Protein AF-0000000084991089 (afdb_homodimer)

Foldseek 3Di:
DDDDDDAALVSQLVVVVVVPDDDVVSVVCSQQRHKDKDKDFWDALVLQVVLQVLLVVLVWHKDWDPCSPVRPDGTIMMITIHTSVSLVSSLVVQCVDDDCSVVVSVLSVLLVVLLNADDWDWAFQPPAIDIFDPFAAEEAEQEFEPVQCPPVRNVVSLVVSQVVLVVLVVLPHQEYEYEHADPAPPGDDDDLVNRLVRGVSNLLSNVVPRRHAYEYEDQDQVSVLVSLVSPHGAYEHQALNPPVCNLLSCQVSLHAYEGEDADPAQDDPPLVVVLLVVNLVSLVVSVVSRHDSQSYEYEPNQQHSDDLVSSVVCLVQVLSSSSSNHAYEYEPELHVSQCVVPVDHSVPSLVVVLVSLLSSVLSHHRYYYYHPSNSNVVSRVVSCCVRVNPPPPD/DDDDDDAALVSQLVVVVVVPDDDVVSVVCSQQRHKDKDKDFWDALVLQVVLQVLLVVLVWHKDWDPCSPVRPDGTIMMITIHTSVSLVSSLVVQCPDDDCSVVVSVLSVLLVVLLNADDWDWAFQPPAIDIFDPFAAEEAEQEFEPVQCPPVRNVVSLVVSLVVLVVLVVLPHQEYEYEHADPAPPGDDDDLVNRLVRGVSNLLSNVVPRRHAYEYEDQDQVSVLVSLVSPHGAYEHQALNPPVCNLLSCQVSLHAYEGEDADPAQDDPPLVVVLLVVVLVSLVVSVVSRHDSQSYEYEPNQQHSDDLVSSVVCLVQVLSSSSSNHAYEYEPELHVSQCVVPVDHSVPSLVVVLVSLLSSVLSHHRYYYYHPSNSNVVSRVVSCCVRVNPPPPD

Solvent-accessible surface area (backbone atoms only — not comparable to full-atom values): 40240 Å² total; per-residue (Å²): 109,32,48,56,87,42,86,30,58,70,49,24,38,51,57,40,46,72,37,40,35,46,70,71,55,32,67,68,44,17,38,63,52,22,71,50,34,36,40,39,66,73,30,44,30,68,53,46,49,52,50,35,52,49,30,43,73,53,73,28,42,59,46,50,23,62,41,33,90,73,57,73,37,79,60,33,34,34,42,36,34,35,26,46,50,35,47,54,54,36,34,63,53,30,54,75,42,72,88,65,31,35,60,52,24,52,50,51,52,48,28,57,51,16,57,64,51,69,75,61,45,76,39,64,26,74,88,35,77,46,71,44,67,80,51,69,40,36,30,28,58,44,76,43,59,62,94,36,46,71,84,84,27,33,67,55,35,36,52,49,50,38,52,48,53,52,48,35,47,75,41,58,37,53,27,41,33,39,24,35,61,74,82,52,91,87,53,73,88,70,53,63,68,57,31,40,66,45,37,51,63,39,48,67,63,32,59,88,71,50,89,50,40,39,29,39,46,48,63,46,36,69,49,51,43,54,43,44,73,73,62,50,15,31,41,38,18,57,44,39,59,66,36,87,55,26,44,52,47,36,29,75,68,55,36,26,36,35,35,20,44,43,57,94,71,67,75,69,93,43,62,68,62,51,51,48,51,51,52,51,52,41,49,53,50,37,41,75,48,57,32,60,70,84,36,44,32,38,21,78,30,65,78,38,61,51,53,52,69,50,38,33,47,48,49,57,52,38,48,36,56,32,22,73,55,49,52,30,40,46,50,58,50,52,35,64,48,49,28,68,73,66,71,42,58,66,92,65,26,62,43,32,25,44,16,50,51,33,49,31,44,74,31,58,38,36,28,40,37,33,71,58,42,53,60,45,43,41,20,48,53,41,32,43,36,34,73,70,46,74,72,69,73,124,109,33,48,56,87,42,86,30,58,70,50,23,36,50,57,41,46,72,37,40,36,47,70,71,55,32,67,68,44,18,38,62,53,22,69,48,37,35,41,38,66,73,29,43,31,68,54,46,50,51,51,35,52,49,30,43,73,54,72,28,42,59,47,50,21,63,41,34,91,73,57,74,37,78,60,33,32,35,42,36,33,36,26,46,50,36,48,54,53,37,35,63,54,29,55,75,43,72,88,63,30,32,60,52,23,53,50,51,52,48,28,56,51,15,58,65,52,69,76,60,46,76,39,64,24,74,89,33,77,43,70,44,68,80,51,69,40,36,30,28,60,44,76,42,56,61,92,38,44,70,85,83,26,34,67,55,33,37,53,50,49,40,52,47,53,52,48,35,45,73,42,57,37,53,26,42,33,39,22,35,61,74,81,52,90,86,54,73,87,69,54,63,69,55,31,41,66,44,38,49,62,38,49,66,62,32,58,87,70,49,90,50,40,38,28,38,47,46,62,46,37,69,48,51,44,55,43,44,75,73,62,49,14,30,40,38,18,57,45,39,60,65,36,85,56,28,45,53,48,36,28,75,67,56,36,26,36,33,35,20,45,43,58,93,69,66,76,69,93,43,61,67,62,50,52,48,51,51,50,50,51,42,49,53,50,37,41,75,48,58,31,59,69,84,36,45,32,38,20,78,29,64,78,39,61,51,53,52,70,50,37,35,47,48,47,57,53,38,50,36,56,32,24,72,54,49,52,32,40,44,51,60,49,53,34,64,46,50,28,67,73,66,71,42,62,66,92,65,26,62,43,33,26,45,16,50,51,33,49,31,44,74,32,60,38,36,28,39,37,32,72,60,40,53,58,46,43,41,19,50,54,42,31,43,36,35,74,68,46,74,70,68,72,126

Sequence (788 aa):
MRVISIPDLATALEEIRKIGADEPGQKIMAPKAVFRAVKVRDLTPVQANILKQEMLARGGEAVVARGTVTYTVERTDVLLLGTLKQFRQLIAKLKQQPFGLPRLAEKLAQVLESAEGFHPFRLNCRGRELRLGERTLIMGILNVTPDSFSDGGKYNTVEAARARALEMVEEGADIIDLGGESTRPGHTPVEAEEELRRVIPVLEAILPEVPVPISIDTSKAVVAEEALRRGAHLINDQRALADPNMAAVVARYEAPVVLMHNPSTPQYRDLMGDIIDHLAERVEYAVASGIPREHIILDPGIGFGKTPEQNLEVVRRLDELKSLGLPILVGPSRKSFIGYVLNLPVEERLEGTAAAVAVSIVKGADIVRVHDVKQMVRVVRMTDALVRGRSLERMRVISIPDLATALEEIRKIGADEPGQKIMAPKAVFRAVKVRDLTPVQANILKQEMLARGGEAVVARGTVTYTVERTDVLLLGTLKQFRQLIAKLKQQPFGLPRLAEKLAQVLESAEGFHPFRLNCRGRELRLGERTLIMGILNVTPDSFSDGGKYNTVEAARARALEMVEEGADIIDLGGESTRPGHTPVEAEEELRRVIPVLEAILPEVPVPISIDTSKAVVAEEALRRGAHLINDQRALADPNMAAVVARYEAPVVLMHNPSTPQYRDLMGDIIDHLAERVEYAVASGIPREHIILDPGIGFGKTPEQNLEVVRRLDELKSLGLPILVGPSRKSFIGYVLNLPVEERLEGTAAAVAVSIVKGADIVRVHDVKQMVRVVRMTDALVRGRSLER

Radius of gyration: 28.24 Å; Cα contacts (8 Å, |Δi|>4): 1621; chains: 2; bounding box: 75×78×57 Å

Organism: Ammonifex degensii (strain DSM 10501 / KC4) (NCBI:txid429009)

Structure (mmCIF, N/CA/C/O backbone):
data_AF-0000000084991089-model_v1
#
loop_
_entity.id
_entity.type
_entity.pdbx_description
1 polymer 'Dihydropteroate synthase'
#
loop_
_atom_site.group_PDB
_atom_site.id
_atom_site.type_symbol
_atom_site.label_atom_id
_atom_site.label_alt_id
_atom_site.label_comp_id
_atom_site.label_asym_id
_atom_site.label_entity_id
_atom_site.label_seq_id
_atom_site.pdbx_PDB_ins_code
_atom_site.Cartn_x
_atom_site.Cartn_y
_atom_site.Cartn_z
_atom_site.occupancy
_atom_site.B_iso_or_equiv
_atom_site.auth_seq_id
_atom_site.auth_comp_id
_atom_site.auth_asym_id
_atom_site.auth_atom_id
_atom_site.pdbx_PDB_model_num
ATOM 1 N N . MET A 1 1 ? -14.805 12.258 13.016 1 97 1 MET A N 1
ATOM 2 C CA . MET A 1 1 ? -15.391 11.383 12 1 97 1 MET A CA 1
ATOM 3 C C . MET A 1 1 ? -14.375 11.047 10.914 1 97 1 MET A C 1
ATOM 5 O O . MET A 1 1 ? -13.625 11.922 10.469 1 97 1 MET A O 1
ATOM 9 N N . ARG A 1 2 ? -14.258 9.742 10.531 1 97.94 2 ARG A N 1
ATOM 10 C CA . ARG A 1 2 ? -13.281 9.367 9.508 1 97.94 2 ARG A CA 1
ATOM 11 C C . ARG A 1 2 ? -13.68 8.07 8.82 1 97.94 2 ARG A C 1
ATOM 13 O O . ARG A 1 2 ? -14.391 7.242 9.406 1 97.94 2 ARG A O 1
ATOM 20 N N . VAL A 1 3 ? -13.242 7.93 7.617 1 98.44 3 VAL A N 1
ATOM 21 C CA . VAL A 1 3 ? -13.336 6.66 6.906 1 98.44 3 VAL A CA 1
ATOM 22 C C . VAL A 1 3 ? -12.195 5.738 7.344 1 98.44 3 VAL A C 1
ATOM 24 O O . VAL A 1 3 ? -11.055 6.18 7.48 1 98.44 3 VAL A O 1
ATOM 27 N N . ILE A 1 4 ? -12.516 4.488 7.613 1 97.88 4 ILE A N 1
ATOM 28 C CA . ILE A 1 4 ? -11.484 3.512 7.965 1 97.88 4 ILE A CA 1
ATOM 29 C C . ILE A 1 4 ? -11.539 2.336 6.992 1 97.88 4 ILE A C 1
ATOM 31 O O . ILE A 1 4 ? -12.5 2.189 6.234 1 97.88 4 ILE A O 1
ATOM 35 N N . SER A 1 5 ? -10.469 1.583 7.02 1 95.94 5 SER A N 1
ATOM 36 C CA . SER A 1 5 ? -10.383 0.405 6.164 1 95.94 5 SER A CA 1
ATOM 37 C C . SER A 1 5 ? -10.633 -0.875 6.957 1 95.94 5 SER A C 1
ATOM 39 O O . SER A 1 5 ? -10.062 -1.066 8.031 1 95.94 5 SER A O 1
ATOM 41 N N . ILE A 1 6 ? -11.492 -1.731 6.426 1 97.06 6 ILE A N 1
ATOM 42 C CA . ILE A 1 6 ? -11.75 -3.049 6.992 1 97.06 6 ILE A CA 1
ATOM 43 C C . ILE A 1 6 ? -11.523 -4.121 5.93 1 97.06 6 ILE A C 1
ATOM 45 O O . ILE A 1 6 ? -12.477 -4.57 5.285 1 97.06 6 ILE A O 1
ATOM 49 N N . PRO A 1 7 ? -10.32 -4.566 5.805 1 94.88 7 PRO A N 1
ATOM 50 C CA . PRO A 1 7 ? -9.984 -5.453 4.688 1 94.88 7 PRO A CA 1
ATOM 51 C C . PRO A 1 7 ? -10.352 -6.91 4.957 1 94.88 7 PRO A C 1
ATOM 53 O O . PRO A 1 7 ? -10.406 -7.719 4.031 1 94.88 7 PRO A O 1
ATOM 56 N N . ASP A 1 8 ? -10.547 -7.262 6.242 1 95.62 8 ASP A N 1
ATOM 57 C CA . ASP A 1 8 ? -10.773 -8.672 6.559 1 95.62 8 ASP A CA 1
ATOM 58 C C . ASP A 1 8 ? -11.594 -8.82 7.836 1 95.62 8 ASP A C 1
ATOM 60 O O . ASP A 1 8 ? -11.945 -7.828 8.477 1 95.62 8 ASP A O 1
ATOM 64 N N . LEU A 1 9 ? -11.906 -10.016 8.164 1 96.62 9 LEU A N 1
ATOM 65 C CA . LEU A 1 9 ? -12.766 -10.312 9.297 1 96.62 9 LEU A CA 1
ATOM 66 C C . LEU A 1 9 ? -12.086 -9.945 10.609 1 96.62 9 LEU A C 1
ATOM 68 O O . LEU A 1 9 ? -12.734 -9.438 11.531 1 96.62 9 LEU A O 1
ATOM 72 N N . ALA A 1 10 ? -10.812 -10.18 10.711 1 94.44 10 ALA A N 1
ATOM 73 C CA . ALA A 1 10 ? -10.078 -9.852 11.93 1 94.44 10 ALA A CA 1
ATOM 74 C C . ALA A 1 10 ? -10.141 -8.359 12.219 1 94.44 10 ALA A C 1
ATOM 76 O O . ALA A 1 10 ? -10.406 -7.949 13.359 1 94.44 10 ALA A O 1
ATOM 77 N N . THR A 1 11 ? -9.938 -7.562 11.242 1 95.62 11 THR A N 1
ATOM 78 C CA . THR A 1 11 ? -10.031 -6.113 11.406 1 95.62 11 THR A CA 1
ATOM 79 C C . THR A 1 11 ? -11.453 -5.699 11.75 1 95.62 11 THR A C 1
ATOM 81 O O . THR A 1 11 ? -11.664 -4.812 12.578 1 95.62 11 THR A O 1
ATOM 84 N N . ALA A 1 12 ? -12.422 -6.348 11.062 1 97.69 12 ALA A N 1
ATOM 85 C CA . ALA A 1 12 ? -13.82 -6.062 11.359 1 97.69 12 ALA A CA 1
ATOM 86 C C . ALA A 1 12 ? -14.133 -6.289 12.836 1 97.69 12 ALA A C 1
ATOM 88 O O . ALA A 1 12 ? -14.711 -5.422 13.492 1 97.69 12 ALA A O 1
ATOM 89 N N . LEU A 1 13 ? -13.695 -7.367 13.328 1 97.19 13 LEU A N 1
ATOM 90 C CA . LEU A 1 13 ? -13.938 -7.711 14.727 1 97.19 13 LEU A CA 1
ATOM 91 C C . LEU A 1 13 ? -13.281 -6.703 15.656 1 97.19 13 LEU A C 1
ATOM 93 O O . LEU A 1 13 ? -13.891 -6.262 16.641 1 97.19 13 LEU A O 1
ATOM 97 N N . GLU A 1 14 ? -12.109 -6.336 15.328 1 95.31 14 GLU A N 1
ATOM 98 C CA . GLU A 1 14 ? -11.375 -5.383 16.156 1 95.31 14 GLU A CA 1
ATOM 99 C C . GLU A 1 14 ? -12.078 -4.027 16.188 1 95.31 14 GLU A C 1
ATOM 101 O O . GLU A 1 14 ? -12.258 -3.447 17.266 1 95.31 14 GLU A O 1
ATOM 106 N N . GLU A 1 15 ? -12.453 -3.531 15.039 1 96.38 15 GLU A N 1
ATOM 107 C CA . GLU A 1 15 ? -13.086 -2.219 14.961 1 96.38 15 GLU A CA 1
ATOM 108 C C . GLU A 1 15 ? -14.453 -2.221 15.641 1 96.38 15 GLU A C 1
ATOM 110 O O . GLU A 1 15 ? -14.836 -1.24 16.281 1 96.38 15 GLU A O 1
ATOM 115 N N . ILE A 1 16 ? -15.18 -3.291 15.492 1 97.56 16 ILE A N 1
ATOM 116 C CA . ILE A 1 16 ? -16.484 -3.426 16.125 1 97.56 16 ILE A CA 1
ATOM 117 C C . ILE A 1 16 ? -16.328 -3.494 17.641 1 97.56 16 ILE A C 1
ATOM 119 O O . ILE A 1 16 ? -17.094 -2.871 18.375 1 97.56 16 ILE A O 1
ATOM 123 N N . ARG A 1 17 ? -15.312 -4.211 18.047 1 96.44 17 ARG A N 1
ATOM 124 C CA . ARG A 1 17 ? -15.008 -4.293 19.484 1 96.44 17 ARG A CA 1
ATOM 125 C C . ARG A 1 17 ? -14.68 -2.918 20.047 1 96.44 17 ARG A C 1
ATOM 127 O O . ARG A 1 17 ? -15.125 -2.568 21.141 1 96.44 17 ARG A O 1
ATOM 134 N N . LYS A 1 18 ? -13.938 -2.129 19.312 1 95.38 18 LYS A N 1
ATOM 135 C CA . LYS A 1 18 ? -13.531 -0.799 19.766 1 95.38 18 LYS A CA 1
ATOM 136 C C . LYS A 1 18 ? -14.742 0.107 19.969 1 95.38 18 LYS A C 1
ATOM 138 O O . LYS A 1 18 ? -14.688 1.056 20.75 1 95.38 18 LYS A O 1
ATOM 143 N N . ILE A 1 19 ? -15.82 -0.192 19.25 1 95.75 19 ILE A N 1
ATOM 144 C CA . ILE A 1 19 ? -17.047 0.59 19.391 1 95.75 19 ILE A CA 1
ATOM 145 C C . ILE A 1 19 ? -17.75 0.232 20.703 1 95.75 19 ILE A C 1
ATOM 147 O O . ILE A 1 19 ? -18.531 1.022 21.234 1 95.75 19 ILE A O 1
ATOM 151 N N . GLY A 1 20 ? -17.516 -0.984 21.203 1 94.75 20 GLY A N 1
ATOM 152 C CA . GLY A 1 20 ? -18.125 -1.417 22.453 1 94.75 20 GLY A CA 1
ATOM 153 C C . GLY A 1 20 ? -19.312 -2.34 22.25 1 94.75 20 GLY A C 1
ATOM 154 O O . GLY A 1 20 ? -20.141 -2.488 23.156 1 94.75 20 GLY A O 1
ATOM 155 N N . ALA A 1 21 ? -19.422 -2.91 21.109 1 93.62 21 ALA A N 1
ATOM 156 C CA . ALA A 1 21 ? -20.469 -3.898 20.875 1 93.62 21 ALA A CA 1
ATOM 157 C C . ALA A 1 21 ? -20.234 -5.156 21.719 1 93.62 21 ALA A C 1
ATOM 159 O O . ALA A 1 21 ? -19.094 -5.496 22.016 1 93.62 21 ALA A O 1
ATOM 160 N N . ASP A 1 22 ? -21.25 -5.828 22.109 1 92.38 22 ASP A N 1
ATOM 161 C CA . ASP A 1 22 ? -21.078 -7.055 22.891 1 92.38 22 ASP A CA 1
ATOM 162 C C . ASP A 1 22 ? -20.594 -8.203 22.016 1 92.38 22 ASP A C 1
ATOM 164 O O . ASP A 1 22 ? -20.641 -8.109 20.781 1 92.38 22 ASP A O 1
ATOM 168 N N . GLU A 1 23 ? -20.188 -9.219 22.594 1 92 23 GLU A N 1
ATOM 169 C CA . GLU A 1 23 ? -19.5 -10.297 21.906 1 92 23 GLU A CA 1
ATOM 170 C C . GLU A 1 23 ? -20.406 -10.953 20.859 1 92 23 GLU A C 1
ATOM 172 O O . GLU A 1 23 ? -20 -11.148 19.703 1 92 23 GLU A O 1
ATOM 177 N N . PRO A 1 24 ? -21.609 -11.312 21.203 1 92.75 24 PRO A N 1
ATOM 178 C CA . PRO A 1 24 ? -22.484 -11.875 20.172 1 92.75 24 PRO A CA 1
ATOM 179 C C . PRO A 1 24 ? -22.703 -10.922 19 1 92.75 24 PRO A C 1
ATOM 181 O O . PRO A 1 24 ? -22.703 -11.344 17.844 1 92.75 24 PRO A O 1
ATOM 184 N N . GLY A 1 25 ? -22.891 -9.695 19.312 1 92.75 25 GLY A N 1
ATOM 185 C CA . GLY A 1 25 ? -23.047 -8.68 18.281 1 92.75 25 GLY A CA 1
ATOM 186 C C . GLY A 1 25 ? -21.844 -8.555 17.375 1 92.75 25 GLY A C 1
ATOM 187 O O . GLY A 1 25 ? -21.984 -8.344 16.172 1 92.75 25 GLY A O 1
ATOM 188 N N . GLN A 1 26 ? -20.688 -8.703 17.969 1 95 26 GLN A N 1
ATOM 189 C CA . GLN A 1 26 ? -19.453 -8.641 17.188 1 95 26 GLN A CA 1
ATOM 190 C C . GLN A 1 26 ? -19.406 -9.734 16.125 1 95 26 GLN A C 1
ATOM 192 O O . GLN A 1 26 ? -19.125 -9.469 14.961 1 95 26 GLN A O 1
ATOM 197 N N . LYS A 1 27 ? -19.719 -10.906 16.484 1 94.56 27 LYS A N 1
ATOM 198 C CA . LYS A 1 27 ? -19.672 -12.055 15.578 1 94.56 27 LYS A CA 1
ATOM 199 C C . LYS A 1 27 ? -20.703 -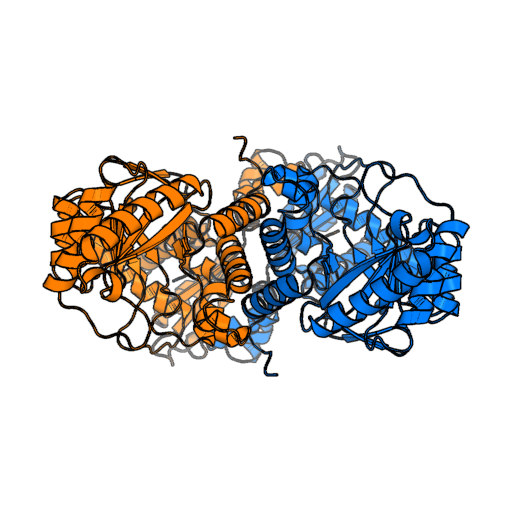11.922 14.461 1 94.56 27 LYS A C 1
ATOM 201 O O . LYS A 1 27 ? -20.438 -12.289 13.32 1 94.56 27 LYS A O 1
ATOM 206 N N . ILE A 1 28 ? -21.844 -11.367 14.781 1 94.62 28 ILE A N 1
ATOM 207 C CA . ILE A 1 28 ? -22.938 -11.219 13.828 1 94.62 28 ILE A CA 1
ATOM 208 C C . ILE A 1 28 ? -22.594 -10.109 12.836 1 94.62 28 ILE A C 1
ATOM 210 O O . ILE A 1 28 ? -22.875 -10.227 11.641 1 94.62 28 ILE A O 1
ATOM 214 N N . MET A 1 29 ? -21.906 -9.109 13.281 1 96.25 29 MET A N 1
ATOM 215 C CA . MET A 1 29 ? -21.719 -7.895 12.492 1 96.25 29 MET A CA 1
ATOM 216 C C . MET A 1 29 ? -20.453 -8 11.633 1 96.25 29 MET A C 1
ATOM 218 O O . MET A 1 29 ? -20.375 -7.379 10.57 1 96.25 29 MET A O 1
ATOM 222 N N . ALA A 1 30 ? -19.516 -8.805 12.039 1 97.44 30 ALA A N 1
ATOM 223 C CA . ALA A 1 30 ? -18.188 -8.805 11.406 1 97.44 30 ALA A CA 1
ATOM 224 C C . ALA A 1 30 ? -18.297 -9.148 9.922 1 97.44 30 ALA A C 1
ATOM 226 O O . ALA A 1 30 ? -17.766 -8.422 9.07 1 97.44 30 ALA A O 1
ATOM 227 N N . PRO A 1 31 ? -19.047 -10.18 9.539 1 97.69 31 PRO A N 1
ATOM 228 C CA . PRO A 1 31 ? -19.141 -10.5 8.109 1 97.69 31 PRO A CA 1
ATOM 229 C C . PRO A 1 31 ? -19.859 -9.414 7.312 1 97.69 31 PRO A C 1
ATOM 231 O O . PRO A 1 31 ? -19.719 -9.344 6.09 1 97.69 31 PRO A O 1
ATOM 234 N N . LYS A 1 32 ? -20.656 -8.578 7.98 1 98.12 32 LYS A N 1
ATOM 235 C CA . LYS A 1 32 ? -21.375 -7.488 7.324 1 98.12 32 LYS A CA 1
ATOM 236 C C . LYS A 1 32 ? -20.453 -6.297 7.07 1 98.12 32 LYS A C 1
ATOM 238 O O . LYS A 1 32 ? -20.781 -5.402 6.289 1 98.12 32 LYS A O 1
ATOM 243 N N . ALA A 1 33 ? -19.297 -6.355 7.715 1 98.19 33 ALA A N 1
ATOM 244 C CA . ALA A 1 33 ? -18.375 -5.227 7.633 1 98.19 33 ALA A CA 1
ATOM 245 C C . ALA A 1 33 ? -17.312 -5.453 6.555 1 98.19 33 ALA A C 1
ATOM 247 O O . ALA A 1 33 ? -16.594 -4.531 6.18 1 98.19 33 ALA A O 1
ATOM 248 N N . VAL A 1 34 ? -17.203 -6.656 6.082 1 98.19 34 VAL A N 1
ATOM 249 C CA . VAL A 1 34 ? -16.234 -6.977 5.055 1 98.19 34 VAL A CA 1
ATOM 250 C C . VAL A 1 34 ? -16.906 -7.035 3.689 1 98.19 34 VAL A C 1
ATOM 252 O O . VAL A 1 34 ? -17.703 -7.941 3.424 1 98.19 34 VAL A O 1
ATOM 255 N N . PHE A 1 35 ? -16.625 -6.031 2.869 1 98.38 35 PHE A N 1
ATOM 256 C CA . PHE A 1 35 ? -17.203 -5.922 1.528 1 98.38 35 PHE A CA 1
ATOM 257 C C . PHE A 1 35 ? -16.219 -6.445 0.486 1 98.38 35 PHE A C 1
ATOM 259 O O . PHE A 1 35 ? -15.008 -6.199 0.58 1 98.38 35 PHE A O 1
ATOM 266 N N . ARG A 1 36 ? -16.688 -7.246 -0.508 1 98.62 36 ARG A N 1
ATOM 267 C CA . ARG A 1 36 ? -15.859 -7.82 -1.56 1 98.62 36 ARG A CA 1
ATOM 268 C C . ARG A 1 36 ? -16.438 -7.527 -2.939 1 98.62 36 ARG A C 1
ATOM 270 O O . ARG A 1 36 ? -17.656 -7.477 -3.107 1 98.62 36 ARG A O 1
ATOM 277 N N . ALA A 1 37 ? -15.609 -7.242 -3.883 1 98.69 37 ALA A N 1
ATOM 278 C CA . ALA A 1 37 ? -15.891 -7.258 -5.316 1 98.69 37 ALA A CA 1
ATOM 279 C C . ALA A 1 37 ? -15.25 -8.469 -5.992 1 98.69 37 ALA A C 1
ATOM 281 O O . ALA A 1 37 ? -14.031 -8.625 -5.965 1 98.69 37 ALA A O 1
ATOM 282 N N . VAL A 1 38 ? -16.094 -9.328 -6.586 1 98.75 38 VAL A N 1
ATOM 283 C CA . VAL A 1 38 ? -15.578 -10.555 -7.195 1 98.75 38 VAL A CA 1
ATOM 284 C C . VAL A 1 38 ? -15.875 -10.547 -8.695 1 98.75 38 VAL A C 1
ATOM 286 O O . VAL A 1 38 ? -17.031 -10.422 -9.102 1 98.75 38 VAL A O 1
ATOM 289 N N . LYS A 1 39 ? -14.875 -10.688 -9.445 1 98.31 39 LYS A N 1
ATOM 290 C CA . LYS A 1 39 ? -15.031 -10.828 -10.891 1 98.31 39 LYS A CA 1
ATOM 291 C C . LYS A 1 39 ? -15.078 -12.297 -11.305 1 98.31 39 LYS A C 1
ATOM 293 O O . LYS A 1 39 ? -14.164 -13.07 -10.984 1 98.31 39 LYS A O 1
ATOM 298 N N . VAL A 1 40 ? -16.094 -12.648 -11.945 1 97.88 40 VAL A N 1
ATOM 299 C CA . VAL A 1 40 ? -16.281 -13.984 -12.5 1 97.88 40 VAL A CA 1
ATOM 300 C C . VAL A 1 40 ? -16.25 -13.914 -14.023 1 97.88 40 VAL A C 1
ATOM 302 O O . VAL A 1 40 ? -17.031 -13.18 -14.633 1 97.88 40 VAL A O 1
ATOM 305 N N . ARG A 1 41 ? -15.445 -14.75 -14.609 1 96.19 41 ARG A N 1
ATOM 306 C CA . ARG A 1 41 ? -15.234 -14.609 -16.047 1 96.19 41 ARG A CA 1
ATOM 307 C C . ARG A 1 41 ? -15.93 -15.719 -16.828 1 96.19 41 ARG A C 1
ATOM 309 O O . ARG A 1 41 ? -16.078 -16.844 -16.328 1 96.19 41 ARG A O 1
ATOM 316 N N . ASP A 1 42 ? -16.359 -15.352 -18.016 1 95.25 42 ASP A N 1
ATOM 317 C CA . ASP A 1 42 ? -16.719 -16.281 -19.094 1 95.25 42 ASP A CA 1
ATOM 318 C C . ASP A 1 42 ? -17.891 -17.172 -18.688 1 95.25 42 ASP A C 1
ATOM 320 O O . ASP A 1 42 ? -17.828 -18.3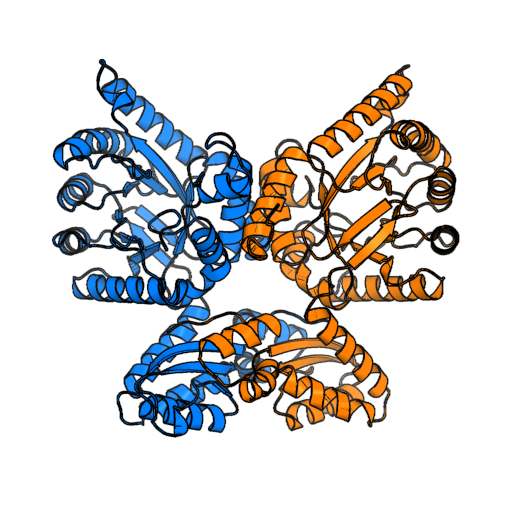91 -18.781 1 95.25 42 ASP A O 1
ATOM 324 N N . LEU A 1 43 ? -18.953 -16.562 -18.266 1 97.31 43 LEU A N 1
ATOM 325 C CA . LEU A 1 43 ? -20.172 -17.281 -17.938 1 97.31 43 LEU A CA 1
ATOM 326 C C . LEU A 1 43 ? -21.141 -17.297 -19.109 1 97.31 43 LEU A C 1
ATOM 328 O O . LEU A 1 43 ? -21.094 -16.391 -19.953 1 97.31 43 LEU A O 1
ATOM 332 N N . THR A 1 44 ? -21.922 -18.328 -19.172 1 96.94 44 THR A N 1
ATOM 333 C CA . THR A 1 44 ? -23.062 -18.281 -20.078 1 96.94 44 THR A CA 1
ATOM 334 C C . THR A 1 44 ? -24.109 -17.297 -19.594 1 96.94 44 THR A C 1
ATOM 336 O O . THR A 1 44 ? -24.188 -17 -18.391 1 96.94 44 THR A O 1
ATOM 339 N N . PRO A 1 45 ? -24.891 -16.797 -20.5 1 96.94 45 PRO A N 1
ATOM 340 C CA . PRO A 1 45 ? -25.938 -15.867 -20.078 1 96.94 45 PRO A CA 1
ATOM 341 C C . PRO A 1 45 ? -26.875 -16.469 -19.047 1 96.94 45 PRO A C 1
ATOM 343 O O . PRO A 1 45 ? -27.328 -15.766 -18.125 1 96.94 45 PRO A O 1
ATOM 346 N N . VAL A 1 46 ? -27.172 -17.719 -19.156 1 96.81 46 VAL A N 1
ATOM 347 C CA . VAL A 1 46 ? -28.062 -18.375 -18.188 1 96.81 46 VAL A CA 1
ATOM 348 C C . VAL A 1 46 ? -27.422 -18.344 -16.812 1 96.81 46 VAL A C 1
ATOM 350 O O . VAL A 1 46 ? -28.078 -17.984 -15.828 1 96.81 46 VAL A O 1
ATOM 353 N N . GLN A 1 47 ? -26.172 -18.719 -16.703 1 97.44 47 GLN A N 1
ATOM 354 C CA . GLN A 1 47 ? -25.453 -18.703 -15.438 1 97.44 47 GLN A CA 1
ATOM 355 C C . GLN A 1 47 ? -25.422 -17.297 -14.852 1 97.44 47 GLN A C 1
ATOM 357 O O . GLN A 1 47 ? -25.703 -17.094 -13.664 1 97.44 47 GLN A O 1
ATOM 362 N N . ALA A 1 48 ? -25.125 -16.344 -15.711 1 98 48 ALA A N 1
ATOM 363 C CA . ALA A 1 48 ? -24.969 -14.953 -15.281 1 98 48 ALA A CA 1
ATOM 364 C C . ALA A 1 48 ? -26.297 -14.391 -14.773 1 98 48 ALA A C 1
ATOM 366 O O . ALA A 1 48 ? -26.328 -13.664 -13.773 1 98 48 ALA A O 1
ATOM 367 N N . ASN A 1 49 ? -27.312 -14.711 -15.438 1 97.44 49 ASN A N 1
ATOM 368 C CA . ASN A 1 49 ? -28.641 -14.203 -15.047 1 97.44 49 ASN A CA 1
ATOM 369 C C . ASN A 1 49 ? -29.078 -14.781 -13.703 1 97.44 49 ASN A C 1
ATOM 371 O O . ASN A 1 49 ? -29.641 -14.07 -12.875 1 97.44 49 ASN A O 1
ATOM 375 N N . ILE A 1 50 ? -28.844 -16.016 -13.508 1 97.38 50 ILE A N 1
ATOM 376 C CA . ILE A 1 50 ? -29.203 -16.641 -12.234 1 97.38 50 ILE A CA 1
ATOM 377 C C . ILE A 1 50 ? -28.328 -16.047 -11.125 1 97.38 50 ILE A C 1
ATOM 379 O O . ILE A 1 50 ? -28.844 -15.719 -10.047 1 97.38 50 ILE A O 1
ATOM 383 N N . LEU A 1 51 ? -27.094 -15.969 -11.43 1 97.62 51 LEU A N 1
ATOM 384 C CA . LEU A 1 51 ? -26.156 -15.398 -10.469 1 97.62 51 LEU A CA 1
ATOM 385 C C . LEU A 1 51 ? -26.594 -14 -10.055 1 97.62 51 LEU A C 1
ATOM 387 O O . LEU A 1 51 ? -26.594 -13.672 -8.867 1 97.62 51 LEU A O 1
ATOM 391 N N . LYS A 1 52 ? -26.922 -13.188 -11.016 1 97.62 52 LYS A N 1
ATOM 392 C CA . LYS A 1 52 ? -27.375 -11.828 -10.766 1 97.62 52 LYS A CA 1
ATOM 393 C C . LYS A 1 52 ? -28.656 -11.828 -9.938 1 97.62 52 LYS A C 1
ATOM 395 O O . LYS A 1 52 ? -28.766 -11.102 -8.945 1 97.62 52 LYS A O 1
ATOM 400 N N . GLN A 1 53 ? -29.594 -12.633 -10.281 1 97.62 53 GLN A N 1
ATOM 401 C CA . GLN A 1 53 ? -30.859 -12.719 -9.57 1 97.62 53 GLN A CA 1
ATOM 402 C C . GLN A 1 53 ? -30.656 -13.109 -8.109 1 97.62 53 GLN A C 1
ATOM 404 O O . GLN A 1 53 ? -31.203 -12.484 -7.207 1 97.62 53 GLN A O 1
ATOM 409 N N . GLU A 1 54 ? -29.875 -14.086 -7.914 1 97.75 54 GLU A N 1
ATOM 410 C CA . GLU A 1 54 ? -29.656 -14.602 -6.566 1 97.75 54 GLU A CA 1
ATOM 411 C C . GLU A 1 54 ? -28.875 -13.617 -5.715 1 97.75 54 GLU A C 1
ATOM 413 O O . GLU A 1 54 ? -29.125 -13.484 -4.516 1 97.75 54 GLU A O 1
ATOM 418 N N . MET A 1 55 ? -27.875 -12.953 -6.332 1 98.12 55 MET A N 1
ATOM 419 C CA . MET A 1 55 ? -27.109 -11.953 -5.594 1 98.12 55 MET A CA 1
ATOM 420 C C . MET A 1 55 ? -28 -10.781 -5.176 1 98.12 55 MET A C 1
ATOM 422 O O . MET A 1 55 ? -27.938 -10.344 -4.027 1 98.12 55 MET A O 1
ATOM 426 N N . LEU A 1 56 ? -28.828 -10.305 -6.102 1 97.38 56 LEU A N 1
ATOM 427 C CA . LEU A 1 56 ? -29.75 -9.211 -5.82 1 97.38 56 LEU A CA 1
ATOM 428 C C . LEU A 1 56 ? -30.734 -9.602 -4.715 1 97.38 56 LEU A C 1
ATOM 430 O O . LEU A 1 56 ? -31.031 -8.789 -3.84 1 97.38 56 LEU A O 1
ATOM 434 N N . ALA A 1 57 ? -31.141 -10.812 -4.73 1 97.19 57 ALA A N 1
ATOM 435 C CA . ALA A 1 57 ? -32.094 -11.312 -3.75 1 97.19 57 ALA A CA 1
ATOM 436 C C . ALA A 1 57 ? -31.5 -11.297 -2.346 1 97.19 57 ALA A C 1
ATOM 438 O O . ALA A 1 57 ? -32.25 -11.273 -1.354 1 97.19 57 ALA A O 1
ATOM 439 N N . ARG A 1 58 ? -30.297 -11.289 -2.262 1 96.62 58 ARG A N 1
ATOM 440 C CA . ARG A 1 58 ? -29.625 -11.32 -0.971 1 96.62 58 ARG A CA 1
ATOM 441 C C . ARG A 1 58 ? -29.109 -9.93 -0.586 1 96.62 58 ARG A C 1
ATOM 443 O O . ARG A 1 58 ? -28.344 -9.789 0.365 1 96.62 58 ARG A O 1
ATOM 450 N N . GLY A 1 59 ? -29.438 -8.945 -1.383 1 95.94 59 GLY A N 1
ATOM 451 C CA . GLY A 1 59 ? -29.109 -7.562 -1.06 1 95.94 59 GLY A CA 1
ATOM 452 C C . GLY A 1 59 ? -27.781 -7.117 -1.645 1 95.94 59 GLY A C 1
ATOM 453 O O . GLY A 1 59 ? -27.312 -6.008 -1.366 1 95.94 59 GLY A O 1
ATOM 454 N N . GLY A 1 60 ? -27.109 -8.016 -2.387 1 97.69 60 GLY A N 1
ATOM 455 C CA . GLY A 1 60 ? -25.891 -7.637 -3.096 1 97.69 60 GLY A CA 1
ATOM 456 C C . GLY A 1 60 ? -26.156 -7.078 -4.48 1 97.69 60 GLY A C 1
ATOM 457 O O . GLY A 1 60 ? -27.297 -6.723 -4.801 1 97.69 60 GLY A O 1
ATOM 458 N N . GLU A 1 61 ? -25.078 -6.828 -5.195 1 97.88 61 GLU A N 1
ATOM 459 C CA . GLU A 1 61 ? -25.188 -6.297 -6.551 1 97.88 61 GLU A CA 1
ATOM 460 C C . GLU A 1 61 ? -24.422 -7.168 -7.543 1 97.88 61 GLU A C 1
ATOM 462 O O . GLU A 1 61 ? -23.5 -7.906 -7.156 1 97.88 61 GLU A O 1
ATOM 467 N N . ALA A 1 62 ? -24.859 -7.133 -8.797 1 98.19 62 ALA A N 1
ATOM 468 C CA . ALA A 1 62 ? -24.172 -7.84 -9.883 1 98.19 62 ALA A CA 1
ATOM 469 C C . ALA A 1 62 ? -24.219 -7.035 -11.18 1 98.19 62 ALA A C 1
ATOM 471 O O . ALA A 1 62 ? -25.266 -6.508 -11.547 1 98.19 62 ALA A O 1
ATOM 472 N N . VAL A 1 63 ? -23.094 -6.922 -11.789 1 97.88 63 VAL A N 1
ATOM 473 C CA . VAL A 1 63 ? -22.984 -6.258 -13.086 1 97.88 63 VAL A CA 1
ATOM 474 C C . VAL A 1 63 ? -22.719 -7.289 -14.18 1 97.88 63 VAL A C 1
ATOM 476 O O . VAL A 1 63 ? -21.859 -8.156 -14.031 1 97.88 63 VAL A O 1
ATOM 479 N N . VAL A 1 64 ? -23.484 -7.207 -15.242 1 96.94 64 VAL A N 1
ATOM 480 C CA . VAL A 1 64 ? -23.297 -8.07 -16.406 1 96.94 64 VAL A CA 1
ATOM 481 C C . VAL A 1 64 ? -23.188 -7.227 -17.672 1 96.94 64 VAL A C 1
ATOM 483 O O . VAL A 1 64 ? -23.5 -6.035 -17.656 1 96.94 64 VAL A O 1
ATOM 486 N N . ALA A 1 65 ? -22.703 -7.832 -18.719 1 96.12 65 ALA A N 1
ATOM 487 C CA . ALA A 1 65 ? -22.594 -7.137 -20 1 96.12 65 ALA A CA 1
ATOM 488 C C . ALA A 1 65 ? -23.969 -6.844 -20.594 1 96.12 65 ALA A C 1
ATOM 490 O O . ALA A 1 65 ? -24.922 -7.594 -20.359 1 96.12 65 ALA A O 1
ATOM 491 N N . ARG A 1 66 ? -23.922 -5.781 -21.359 1 94 66 ARG A N 1
ATOM 492 C CA . ARG A 1 66 ? -25.125 -5.5 -22.109 1 94 66 ARG A CA 1
ATOM 493 C C . ARG A 1 66 ? -25.5 -6.672 -23.016 1 94 66 ARG A C 1
ATOM 495 O O . ARG A 1 66 ? -24.625 -7.273 -23.641 1 94 66 ARG A O 1
ATOM 502 N N . GLY A 1 67 ? -26.75 -7.039 -23.047 1 93.5 67 GLY A N 1
ATOM 503 C CA . GLY A 1 67 ? -27.203 -8.141 -23.891 1 93.5 67 GLY A CA 1
ATOM 504 C C . GLY A 1 67 ? -27.312 -9.453 -23.141 1 93.5 67 GLY A C 1
ATOM 505 O O . GLY A 1 67 ? -27.922 -10.406 -23.641 1 93.5 67 GLY A O 1
ATOM 506 N N . THR A 1 68 ? -26.812 -9.539 -21.922 1 93.56 68 THR A N 1
ATOM 507 C CA . THR A 1 68 ? -26.844 -10.773 -21.156 1 93.56 68 THR A CA 1
ATOM 508 C C . THR A 1 68 ? -28.281 -11.156 -20.797 1 93.56 68 THR A C 1
ATOM 510 O O . THR A 1 68 ? -28.672 -12.305 -20.969 1 93.56 68 THR A O 1
ATOM 513 N N . VAL A 1 69 ? -29 -10.211 -20.469 1 89.5 69 VAL A N 1
ATOM 514 C CA . VAL A 1 69 ? -30.359 -10.453 -20.016 1 89.5 69 VAL A CA 1
ATOM 515 C C . VAL A 1 69 ? -31.219 -10.961 -21.172 1 89.5 69 VAL A C 1
ATOM 517 O O . VAL A 1 69 ? -32.094 -11.812 -20.984 1 89.5 69 VAL A O 1
ATOM 520 N N . THR A 1 70 ? -30.828 -10.492 -22.359 1 91.31 70 THR A N 1
ATOM 521 C CA . THR A 1 70 ? -31.625 -10.836 -23.531 1 91.31 70 THR A CA 1
ATOM 522 C C . THR A 1 70 ? -30.984 -11.992 -24.297 1 91.31 70 THR A C 1
ATOM 524 O O . THR A 1 70 ? -31.438 -12.352 -25.375 1 91.31 70 THR A O 1
ATOM 527 N N . TYR A 1 71 ? -29.953 -12.492 -23.812 1 92.38 71 TYR A N 1
ATOM 528 C CA . TYR A 1 71 ? -29.266 -13.633 -24.406 1 92.38 71 TYR A CA 1
ATOM 529 C C . TYR A 1 71 ? -28.734 -13.297 -25.797 1 92.38 71 TYR A C 1
ATOM 531 O O . TYR A 1 71 ? -28.797 -14.125 -26.703 1 92.38 71 TYR A O 1
ATOM 539 N N . THR A 1 72 ? -28.281 -12.055 -25.953 1 93.94 72 THR A N 1
ATOM 540 C CA . THR A 1 72 ? -27.75 -11.656 -27.25 1 93.94 72 THR A CA 1
ATOM 541 C C . THR A 1 72 ? -26.234 -11.742 -27.25 1 93.94 72 THR A C 1
ATOM 543 O O . THR A 1 72 ? -25.594 -11.531 -28.297 1 93.94 72 THR A O 1
ATOM 546 N N . VAL A 1 73 ? -25.672 -12.055 -26.125 1 93.69 73 VAL A N 1
ATOM 547 C CA . VAL A 1 73 ? -24.234 -12.328 -26.031 1 93.69 73 VAL A CA 1
ATOM 548 C C . VAL A 1 73 ? -24.016 -13.805 -25.734 1 93.69 73 VAL A C 1
ATOM 550 O O . VAL A 1 73 ? -24.859 -14.461 -25.125 1 93.69 73 VAL A O 1
ATOM 553 N N . GLU A 1 74 ? -22.922 -14.32 -26.234 1 94.69 74 GLU A N 1
ATOM 554 C CA . GLU A 1 74 ? -22.594 -15.727 -26.016 1 94.69 74 GLU A CA 1
ATOM 555 C C . GLU A 1 74 ? -22 -15.953 -24.625 1 94.69 74 GLU A C 1
ATOM 557 O O . GLU A 1 74 ? -22.266 -16.984 -24 1 94.69 74 GLU A O 1
ATOM 562 N N . ARG A 1 75 ? -21.156 -15.062 -24.203 1 96.19 75 ARG A N 1
ATOM 563 C CA . ARG A 1 75 ? -20.469 -15.125 -22.922 1 96.19 75 ARG A CA 1
ATOM 564 C C . ARG A 1 75 ? -20.422 -13.758 -22.25 1 96.19 75 ARG A C 1
ATOM 566 O O . ARG A 1 75 ? -20.578 -12.734 -22.922 1 96.19 75 ARG A O 1
ATOM 573 N N . THR A 1 76 ? -20.297 -13.797 -20.922 1 96.69 76 THR A N 1
ATOM 574 C CA . THR A 1 76 ? -20.172 -12.539 -20.188 1 96.69 76 THR A CA 1
ATOM 575 C C . THR A 1 76 ? -19.359 -12.734 -18.906 1 96.69 76 THR A C 1
ATOM 577 O O . THR A 1 76 ? -19.375 -13.812 -18.312 1 96.69 76 THR A O 1
ATOM 580 N N . ASP A 1 77 ? -18.625 -11.703 -18.578 1 97.25 77 ASP A N 1
ATOM 581 C CA . ASP A 1 77 ? -18.109 -11.586 -17.219 1 97.25 77 ASP A CA 1
ATOM 582 C C . ASP A 1 77 ? -19.156 -11 -16.281 1 97.25 77 ASP A C 1
ATOM 584 O O . ASP A 1 77 ? -20.125 -10.391 -16.719 1 97.25 77 ASP A O 1
ATOM 588 N N . VAL A 1 78 ? -18.984 -11.305 -15.047 1 98.31 78 VAL A N 1
ATOM 589 C CA . VAL A 1 78 ? -19.875 -10.773 -14.023 1 98.31 78 VAL A CA 1
ATOM 590 C C . VAL A 1 78 ? -19.062 -10.164 -12.891 1 98.31 78 VAL A C 1
ATOM 592 O O . VAL A 1 78 ? -18.047 -10.727 -12.477 1 98.31 78 VAL A O 1
ATOM 595 N N . LEU A 1 79 ? -19.438 -8.977 -12.453 1 98.62 79 LEU A N 1
ATOM 596 C CA . LEU A 1 79 ? -18.906 -8.367 -11.242 1 98.62 79 LEU A CA 1
ATOM 597 C C . LEU A 1 79 ? -19.906 -8.461 -10.102 1 98.62 79 LEU A C 1
ATOM 599 O O . LEU A 1 79 ? -20.984 -7.867 -10.172 1 98.62 79 LEU A O 1
ATOM 603 N N . LEU A 1 80 ? -19.562 -9.258 -9.141 1 98.75 80 LEU A N 1
ATOM 604 C CA . LEU A 1 80 ? -20.391 -9.398 -7.953 1 98.75 80 LEU A CA 1
ATOM 605 C C . LEU A 1 80 ? -19.938 -8.445 -6.852 1 98.75 80 LEU A C 1
ATOM 607 O O . LEU A 1 80 ? -18.734 -8.289 -6.621 1 98.75 80 LEU A O 1
ATOM 611 N N . LEU A 1 81 ? -20.875 -7.789 -6.191 1 98.62 81 LEU A N 1
ATOM 612 C CA . LEU A 1 81 ? -20.609 -6.832 -5.125 1 98.62 81 LEU A CA 1
ATOM 613 C C . LEU A 1 81 ? -21.438 -7.145 -3.885 1 98.62 81 LEU A C 1
ATOM 615 O O . LEU A 1 81 ? -22.656 -7.281 -3.973 1 98.62 81 LEU A O 1
ATOM 619 N N . GLY A 1 82 ? -20.75 -7.297 -2.729 1 98.56 82 GLY A N 1
ATOM 620 C CA . GLY A 1 82 ? -21.516 -7.559 -1.517 1 98.56 82 GLY A CA 1
ATOM 621 C C . GLY A 1 82 ? -20.625 -7.836 -0.312 1 98.56 82 GLY A C 1
ATOM 622 O O . GLY A 1 82 ? -19.406 -7.906 -0.434 1 98.56 82 GLY A O 1
ATOM 623 N N . THR A 1 83 ? -21.266 -7.93 0.854 1 98.38 83 THR A N 1
ATOM 624 C CA . THR A 1 83 ? -20.562 -8.273 2.088 1 98.38 83 THR A CA 1
ATOM 625 C C . THR A 1 83 ? -20.328 -9.781 2.174 1 98.38 83 THR A C 1
ATOM 627 O O . THR A 1 83 ? -20.953 -10.555 1.432 1 98.38 83 THR A O 1
ATOM 630 N N . LEU A 1 84 ? -19.484 -10.164 3.072 1 98.38 84 LEU A N 1
ATOM 631 C CA . LEU A 1 84 ? -19.25 -11.586 3.258 1 98.38 84 LEU A CA 1
ATOM 632 C C . LEU A 1 84 ? -20.531 -12.305 3.66 1 98.38 84 LEU A C 1
ATOM 634 O O . LEU A 1 84 ? -20.766 -13.445 3.24 1 98.38 84 LEU A O 1
ATOM 638 N N . LYS A 1 85 ? -21.344 -11.68 4.488 1 98.12 85 LYS A N 1
ATOM 639 C CA . LYS A 1 85 ? -22.625 -12.281 4.848 1 98.12 85 LYS A CA 1
ATOM 640 C C . LYS A 1 85 ? -23.453 -12.562 3.605 1 98.12 85 LYS A C 1
ATOM 642 O O . LYS A 1 85 ? -24 -13.664 3.451 1 98.12 85 LYS A O 1
ATOM 647 N N . GLN A 1 86 ? -23.531 -11.625 2.738 1 98.31 86 GLN A N 1
ATOM 648 C CA . GLN A 1 86 ? -24.328 -11.758 1.52 1 98.31 86 GLN A CA 1
ATOM 649 C C . GLN A 1 86 ? -23.766 -12.844 0.609 1 98.31 86 GLN A C 1
ATOM 651 O O . GLN A 1 86 ? -24.516 -13.641 0.04 1 98.31 86 GLN A O 1
ATOM 656 N N . PHE A 1 87 ? -22.5 -12.914 0.489 1 98.69 87 PHE A N 1
ATOM 657 C CA . PHE A 1 87 ? -21.844 -13.922 -0.337 1 98.69 87 PHE A CA 1
ATOM 658 C C . PHE A 1 87 ? -22.094 -15.32 0.223 1 98.69 87 PHE A C 1
ATOM 660 O O . PHE A 1 87 ? -22.312 -16.266 -0.533 1 98.69 87 PHE A O 1
ATOM 667 N N . ARG A 1 88 ? -22.016 -15.453 1.562 1 98.19 88 ARG A N 1
ATOM 668 C CA . ARG A 1 88 ? -22.25 -16.75 2.178 1 98.19 88 ARG A CA 1
ATOM 669 C C . ARG A 1 88 ? -23.656 -17.25 1.859 1 98.19 88 ARG A C 1
ATOM 671 O O . ARG A 1 88 ? -23.844 -18.438 1.554 1 98.19 88 ARG A O 1
ATOM 678 N N . GLN A 1 89 ? -24.562 -16.375 1.889 1 98.44 89 GLN A N 1
ATOM 679 C CA . GLN A 1 89 ? -25.938 -16.719 1.541 1 98.44 89 GLN A CA 1
ATOM 680 C C . GLN A 1 89 ? -26.062 -17.078 0.063 1 98.44 89 GLN A C 1
ATOM 682 O O . GLN A 1 89 ? -26.766 -18.031 -0.296 1 98.44 89 GLN A O 1
ATOM 687 N N . LEU A 1 90 ? -25.375 -16.328 -0.775 1 98.5 90 LEU A N 1
ATOM 688 C CA . LEU A 1 90 ? -25.375 -16.609 -2.205 1 98.5 90 LEU A CA 1
ATOM 689 C C . LEU A 1 90 ? -24.828 -18 -2.482 1 98.5 90 LEU A C 1
ATOM 691 O O . LEU A 1 90 ? -25.438 -18.781 -3.227 1 98.5 90 LEU A O 1
ATOM 695 N N . ILE A 1 91 ? -23.719 -18.297 -1.861 1 98.56 91 ILE A N 1
ATOM 696 C CA . ILE A 1 91 ? -23.031 -19.578 -2.074 1 98.56 91 ILE A CA 1
ATOM 697 C C . ILE A 1 91 ? -23.953 -20.719 -1.684 1 98.56 91 ILE A C 1
ATOM 699 O O . ILE A 1 91 ? -24.078 -21.703 -2.422 1 98.56 91 ILE A O 1
ATOM 703 N N . ALA A 1 92 ? -24.625 -20.594 -0.541 1 98.12 92 ALA A N 1
ATOM 704 C CA . ALA A 1 92 ? -25.547 -21.625 -0.073 1 98.12 92 ALA A CA 1
ATOM 705 C C . ALA A 1 92 ? -26.656 -21.875 -1.088 1 98.12 92 ALA A C 1
ATOM 707 O O . ALA A 1 92 ? -27.031 -23.016 -1.351 1 98.12 92 ALA A O 1
ATOM 708 N N . LYS A 1 93 ? -27.109 -20.859 -1.689 1 97.62 93 LYS A N 1
ATOM 709 C CA . LYS A 1 93 ? -28.203 -20.953 -2.652 1 97.62 93 LYS A CA 1
ATOM 710 C C . LYS A 1 93 ? -27.719 -21.531 -3.977 1 97.62 93 LYS A C 1
ATOM 712 O O . LYS A 1 93 ? -28.422 -22.344 -4.598 1 97.62 93 LYS A O 1
ATOM 717 N N . LEU A 1 94 ? -26.547 -21.109 -4.445 1 97.69 94 LEU A N 1
ATOM 718 C CA . LEU A 1 94 ? -26.016 -21.547 -5.734 1 97.69 94 LEU A CA 1
ATOM 719 C C . LEU A 1 94 ? -25.75 -23.047 -5.734 1 97.69 94 LEU A C 1
ATOM 721 O O . LEU A 1 94 ? -25.844 -23.703 -6.773 1 97.69 94 LEU A O 1
ATOM 725 N N . LYS A 1 95 ? -25.438 -23.594 -4.598 1 96.75 95 LYS A N 1
ATOM 726 C CA . LYS A 1 95 ? -25.141 -25.016 -4.484 1 96.75 95 LYS A CA 1
ATOM 727 C C . LYS A 1 95 ? -26.375 -25.844 -4.828 1 96.75 95 LYS A C 1
ATOM 729 O O . LYS A 1 95 ? -26.25 -27.031 -5.16 1 96.75 95 LYS A O 1
ATOM 734 N N . GLN A 1 96 ? -27.547 -25.266 -4.828 1 96.12 96 GLN A N 1
ATOM 735 C CA . GLN A 1 96 ? -28.812 -25.953 -5.082 1 96.12 96 GLN A CA 1
ATOM 736 C C . GLN A 1 96 ? -29.312 -25.672 -6.492 1 96.12 96 GLN A C 1
ATOM 738 O O . GLN A 1 96 ? -30.422 -26.078 -6.859 1 96.12 96 GLN A O 1
ATOM 743 N N . GLN A 1 97 ? -28.562 -24.984 -7.258 1 92.12 97 GLN A N 1
ATOM 744 C CA . GLN A 1 97 ? -29 -24.547 -8.578 1 92.12 97 GLN A CA 1
ATOM 745 C C . GLN A 1 97 ? -28.438 -25.438 -9.672 1 92.12 97 GLN A C 1
ATOM 747 O O . GLN A 1 97 ? -27.422 -26.109 -9.477 1 92.12 97 GLN A O 1
ATOM 752 N N . PRO A 1 98 ? -29.062 -25.516 -10.797 1 95.19 98 PRO A N 1
ATOM 753 C CA . PRO A 1 98 ? -28.531 -26.234 -11.953 1 95.19 98 PRO A CA 1
ATOM 754 C C . PRO A 1 98 ? -27.5 -25.422 -12.734 1 95.19 98 PRO A C 1
ATOM 756 O O . PRO A 1 98 ? -26.984 -24.422 -12.227 1 95.19 98 PRO A O 1
ATOM 759 N N . PHE A 1 99 ? -27 -26 -13.93 1 94.62 99 PHE A N 1
ATOM 760 C CA . PHE A 1 99 ? -26.203 -25.312 -14.938 1 94.62 99 PHE A CA 1
ATOM 761 C C . PHE A 1 99 ? -24.766 -25.125 -14.453 1 94.62 99 PHE A C 1
ATOM 763 O O . PHE A 1 99 ? -24.141 -24.109 -14.734 1 94.62 99 PHE A O 1
ATOM 770 N N . GLY A 1 100 ? -24.312 -26.016 -13.617 1 94.44 100 GLY A N 1
ATOM 771 C CA . GLY A 1 100 ? -22.922 -25.969 -13.188 1 94.44 100 GLY A CA 1
ATOM 772 C C . GLY A 1 100 ? -22.672 -24.938 -12.102 1 94.44 100 GLY A C 1
ATOM 773 O O . GLY A 1 100 ? -21.516 -24.688 -11.734 1 94.44 100 GLY A O 1
ATOM 774 N N . LEU A 1 101 ? -23.672 -24.344 -11.531 1 96.31 101 LEU A N 1
ATOM 775 C CA . LEU A 1 101 ? -23.562 -23.266 -10.547 1 96.31 101 LEU A CA 1
ATOM 776 C C . LEU A 1 101 ? -23.031 -23.797 -9.219 1 96.31 101 LEU A C 1
ATOM 778 O O . LEU A 1 101 ? -22.391 -23.062 -8.469 1 96.31 101 LEU A O 1
ATOM 782 N N . PRO A 1 102 ? -23.266 -25.094 -8.945 1 97.25 102 PRO A N 1
ATOM 783 C CA . PRO A 1 102 ? -22.641 -25.609 -7.723 1 97.25 102 PRO A CA 1
ATOM 784 C C . PRO A 1 102 ? -21.125 -25.547 -7.766 1 97.25 102 PRO A C 1
ATOM 786 O O . PRO A 1 102 ? -20.484 -25.219 -6.758 1 97.25 102 PRO A O 1
ATOM 789 N N . ARG A 1 103 ? -20.562 -25.828 -8.875 1 96.5 103 ARG A N 1
ATOM 790 C CA . ARG A 1 103 ? -19.109 -25.719 -9.031 1 96.5 103 ARG A CA 1
ATOM 791 C C . ARG A 1 103 ? -18.656 -24.281 -8.891 1 96.5 103 ARG A C 1
ATOM 793 O O . ARG A 1 103 ? -17.609 -24 -8.289 1 96.5 103 ARG A O 1
ATOM 800 N N . LEU A 1 104 ? -19.406 -23.406 -9.469 1 97.12 104 LEU A N 1
ATOM 801 C CA . LEU A 1 104 ? -19.125 -21.984 -9.344 1 97.12 104 LEU A CA 1
ATOM 802 C C . LEU A 1 104 ? -19.188 -21.547 -7.883 1 97.12 104 LEU A C 1
ATOM 804 O O . LEU A 1 104 ? -18.344 -20.766 -7.434 1 97.12 104 LEU A O 1
ATOM 808 N N . ALA A 1 105 ? -20.125 -22.094 -7.172 1 98.25 105 ALA A N 1
ATOM 809 C CA . ALA A 1 105 ? -20.281 -21.781 -5.754 1 98.25 105 ALA A CA 1
ATOM 810 C C . ALA A 1 105 ? -19.047 -22.219 -4.961 1 98.25 105 ALA A C 1
ATOM 812 O O . ALA A 1 105 ? -18.594 -21.5 -4.074 1 98.25 105 ALA A O 1
ATOM 813 N N . GLU A 1 106 ? -18.609 -23.344 -5.281 1 97.62 106 GLU A N 1
ATOM 814 C CA . GLU A 1 106 ? -17.422 -23.859 -4.598 1 97.62 106 GLU A CA 1
ATOM 815 C C . GLU A 1 106 ? -16.203 -22.984 -4.871 1 97.62 106 GLU A C 1
ATOM 817 O O . GLU A 1 106 ? -15.445 -22.672 -3.953 1 97.62 106 GLU A O 1
ATOM 822 N N . LYS A 1 107 ? -16.047 -22.594 -6.074 1 97.25 107 LYS A N 1
ATOM 823 C CA . LYS A 1 107 ? -14.938 -21.703 -6.445 1 97.25 107 LYS A CA 1
ATOM 824 C C . LYS A 1 107 ? -15.062 -20.359 -5.758 1 97.25 107 LYS A C 1
ATOM 826 O O . LYS A 1 107 ? -14.062 -19.797 -5.285 1 97.25 107 LYS A O 1
ATOM 831 N N . LEU A 1 108 ? -16.234 -19.844 -5.738 1 98.25 108 LEU A N 1
ATOM 832 C CA . LEU A 1 108 ? -16.5 -18.562 -5.082 1 98.25 108 LEU A CA 1
ATOM 833 C C . LEU A 1 108 ? -16.156 -18.641 -3.598 1 98.25 108 LEU A C 1
ATOM 835 O O . LEU A 1 108 ? -15.508 -17.734 -3.062 1 98.25 108 LEU A O 1
ATOM 839 N N . ALA A 1 109 ? -16.531 -19.734 -2.977 1 98.38 109 ALA A N 1
ATOM 840 C CA . ALA A 1 109 ? -16.219 -19.938 -1.563 1 98.38 109 ALA A CA 1
ATOM 841 C C . ALA A 1 109 ? -14.719 -19.953 -1.331 1 98.38 109 ALA A C 1
ATOM 843 O O . ALA A 1 109 ? -14.219 -19.312 -0.402 1 98.38 109 ALA A O 1
ATOM 844 N N . GLN A 1 110 ? -14.055 -20.609 -2.193 1 97.38 110 GLN A N 1
ATOM 845 C CA . GLN A 1 110 ? -12.609 -20.719 -2.074 1 97.38 110 GLN A CA 1
ATOM 846 C C . GLN A 1 110 ? -11.93 -19.375 -2.266 1 97.38 110 GLN A C 1
ATOM 848 O O . GLN A 1 110 ? -11.016 -19.016 -1.515 1 97.38 110 GLN A O 1
ATOM 853 N N . VAL A 1 111 ? -12.367 -18.641 -3.217 1 97.94 111 VAL A N 1
ATOM 854 C CA . VAL A 1 111 ? -11.773 -17.344 -3.541 1 97.94 111 VAL A CA 1
ATOM 855 C C . VAL A 1 111 ? -11.977 -16.391 -2.375 1 97.94 111 VAL A C 1
ATOM 857 O O . VAL A 1 111 ? -11.055 -15.664 -1.991 1 97.94 111 VAL A O 1
ATOM 860 N N . LEU A 1 112 ? -13.133 -16.391 -1.798 1 98.12 112 LEU A N 1
ATOM 861 C CA . LEU A 1 112 ? -13.438 -15.5 -0.685 1 98.12 112 LEU A CA 1
ATOM 862 C C . LEU A 1 112 ? -12.641 -15.883 0.555 1 98.12 112 LEU A C 1
ATOM 864 O O . LEU A 1 112 ? -12.156 -15.016 1.281 1 98.12 112 LEU A O 1
ATOM 868 N N . GLU A 1 113 ? -12.516 -17.156 0.75 1 96.88 113 GLU A N 1
ATOM 869 C CA . GLU A 1 113 ? -11.688 -17.625 1.857 1 96.88 113 GLU A CA 1
ATOM 870 C C . GLU A 1 113 ? -10.227 -17.25 1.655 1 96.88 113 GLU A C 1
ATOM 872 O O . GLU A 1 113 ? -9.57 -16.766 2.584 1 96.88 113 GLU A O 1
ATOM 877 N N . SER A 1 114 ? -9.781 -17.406 0.469 1 96.56 114 SER A N 1
ATOM 878 C CA . SER A 1 114 ? -8.398 -17.078 0.134 1 96.56 114 SER A CA 1
ATOM 879 C C . SER A 1 114 ? -8.125 -15.594 0.301 1 96.56 114 SER A C 1
ATOM 881 O O . SER A 1 114 ? -7.023 -15.203 0.701 1 96.56 114 SER A O 1
ATOM 883 N N . ALA A 1 115 ? -9.141 -14.812 0.023 1 94.69 115 ALA A N 1
ATOM 884 C CA . ALA A 1 115 ? -8.992 -13.359 0.097 1 94.69 115 ALA A CA 1
ATOM 885 C C . ALA A 1 115 ? -8.781 -12.906 1.537 1 94.69 115 ALA A C 1
ATOM 887 O O . ALA A 1 115 ? -8.289 -11.805 1.779 1 94.69 115 ALA A O 1
ATOM 888 N N . GLU A 1 116 ? -9.109 -13.734 2.514 1 92.75 116 GLU A N 1
ATOM 889 C CA . GLU A 1 116 ? -8.891 -13.43 3.926 1 92.75 116 GLU A CA 1
ATOM 890 C C . GLU A 1 116 ? -7.438 -13.664 4.324 1 92.75 116 GLU A C 1
ATOM 892 O O . GLU A 1 116 ? -6.996 -13.211 5.383 1 92.75 116 GLU A O 1
ATOM 897 N N . GLY A 1 117 ? -6.684 -14.242 3.465 1 88.19 117 GLY A N 1
ATOM 898 C CA . GLY A 1 117 ? -5.32 -14.625 3.787 1 88.19 117 GLY A CA 1
ATOM 899 C C . GLY A 1 117 ? -5.199 -16.047 4.293 1 88.19 117 GLY A C 1
ATOM 900 O O . GLY A 1 117 ? -6.203 -16.672 4.637 1 88.19 117 GLY A O 1
ATOM 901 N N . PHE A 1 118 ? -3.992 -16.578 4.238 1 87.06 118 PHE A N 1
ATOM 902 C CA . PHE A 1 118 ? -3.791 -17.922 4.77 1 87.06 118 PHE A CA 1
ATOM 903 C C . PHE A 1 118 ? -3.166 -17.875 6.16 1 87.06 118 PHE A C 1
ATOM 905 O O . PHE A 1 118 ? -2.51 -16.891 6.512 1 87.06 118 PHE A O 1
ATOM 912 N N . HIS A 1 119 ? -3.412 -18.875 6.859 1 90.31 119 HIS A N 1
ATOM 913 C CA . HIS A 1 119 ? -2.762 -19.031 8.156 1 90.31 119 HIS A CA 1
ATOM 914 C C . HIS A 1 119 ? -1.284 -19.375 7.996 1 90.31 119 HIS A C 1
ATOM 916 O O . HIS A 1 119 ? -0.919 -20.156 7.117 1 90.31 119 HIS A O 1
ATOM 922 N N . PRO A 1 120 ? -0.567 -18.75 8.867 1 94.31 120 PRO A N 1
ATOM 923 C CA . PRO A 1 120 ? 0.852 -19.109 8.812 1 94.31 120 PRO A CA 1
ATOM 924 C C . PRO A 1 120 ? 1.085 -20.609 8.922 1 94.31 120 PRO A C 1
ATOM 926 O O . PRO A 1 120 ? 0.382 -21.297 9.672 1 94.31 120 PRO A O 1
ATOM 929 N N . PHE A 1 121 ? 2.023 -21.078 8.164 1 95.44 121 PHE A N 1
ATOM 930 C CA . PHE A 1 121 ? 2.334 -22.5 8.203 1 95.44 121 PHE A CA 1
ATOM 931 C C . PHE A 1 121 ? 3.809 -22.75 7.898 1 95.44 121 PHE A C 1
ATOM 933 O O . PHE A 1 121 ? 4.508 -21.844 7.434 1 95.44 121 PHE A O 1
ATOM 940 N N . ARG A 1 122 ? 4.223 -23.938 8.203 1 97.44 122 ARG A N 1
ATOM 941 C CA . ARG A 1 122 ? 5.594 -24.359 7.941 1 97.44 122 ARG A CA 1
ATOM 942 C C . ARG A 1 122 ? 5.676 -25.172 6.652 1 97.44 122 ARG A C 1
ATOM 944 O O . ARG A 1 122 ? 4.973 -26.172 6.492 1 97.44 122 ARG A O 1
ATOM 951 N N . LEU A 1 123 ? 6.422 -24.703 5.742 1 98.06 123 LEU A N 1
ATOM 952 C CA . LEU A 1 123 ? 6.688 -25.438 4.508 1 98.06 123 LEU A CA 1
ATOM 953 C C . LEU A 1 123 ? 7.922 -26.312 4.652 1 98.06 123 LEU A C 1
ATOM 955 O O . LEU A 1 123 ? 9.023 -25.812 4.91 1 98.06 123 LEU A O 1
ATOM 959 N N . ASN A 1 124 ? 7.719 -27.578 4.5 1 97.56 124 ASN A N 1
ATOM 960 C CA . ASN A 1 124 ? 8.844 -28.5 4.559 1 97.56 124 ASN A CA 1
ATOM 961 C C . ASN A 1 124 ? 9.633 -28.5 3.254 1 97.56 124 ASN A C 1
ATOM 963 O O . ASN A 1 124 ? 9.117 -28.891 2.205 1 97.56 124 ASN A O 1
ATOM 967 N N . CYS A 1 125 ? 10.844 -28.078 3.344 1 97.75 125 CYS A N 1
ATOM 968 C CA . CYS A 1 125 ? 11.766 -28.047 2.215 1 97.75 125 CYS A CA 1
ATOM 969 C C . CYS A 1 125 ? 12.812 -29.156 2.338 1 97.75 125 CYS A C 1
ATOM 971 O O . CYS A 1 125 ? 14.008 -28.875 2.408 1 97.75 125 CYS A O 1
ATOM 973 N N . ARG A 1 126 ? 12.336 -30.391 2.42 1 97.38 126 ARG A N 1
ATOM 974 C CA . ARG A 1 126 ? 13.18 -31.578 2.434 1 97.38 126 ARG A CA 1
ATOM 975 C C . ARG A 1 126 ? 14.195 -31.516 3.568 1 97.38 126 ARG A C 1
ATOM 977 O O . ARG A 1 126 ? 15.398 -31.672 3.344 1 97.38 126 ARG A O 1
ATOM 984 N N . GLY A 1 127 ? 13.719 -31.281 4.711 1 95.81 127 GLY A N 1
ATOM 985 C CA . GLY A 1 127 ? 14.57 -31.266 5.895 1 95.81 127 GLY A CA 1
ATOM 986 C C . GLY A 1 127 ? 14.82 -29.859 6.426 1 95.81 127 GLY A C 1
ATOM 987 O O . GLY A 1 127 ? 15.195 -29.703 7.59 1 95.81 127 GLY A O 1
ATOM 988 N N . ARG A 1 128 ? 14.703 -28.891 5.57 1 96.56 128 ARG A N 1
ATOM 989 C CA . ARG A 1 128 ? 14.68 -27.5 6.004 1 96.56 128 ARG A CA 1
ATOM 990 C C . ARG A 1 128 ? 13.25 -26.969 6.059 1 96.56 128 ARG A C 1
ATOM 992 O O . ARG A 1 128 ? 12.32 -27.625 5.586 1 96.56 128 ARG A O 1
ATOM 999 N N . GLU A 1 129 ? 13.148 -25.812 6.754 1 96.75 129 GLU A N 1
ATOM 1000 C CA . GLU A 1 129 ? 11.789 -25.312 6.926 1 96.75 129 GLU A CA 1
ATOM 1001 C C . GLU A 1 129 ? 11.703 -23.828 6.59 1 96.75 129 GLU A C 1
ATOM 1003 O O . GLU A 1 129 ? 12.633 -23.062 6.883 1 96.75 129 GLU A O 1
ATOM 1008 N N . LEU A 1 130 ? 10.641 -23.453 5.938 1 97.75 130 LEU A N 1
ATOM 1009 C CA . LEU A 1 130 ? 10.258 -22.062 5.742 1 97.75 130 LEU A CA 1
ATOM 1010 C C . LEU A 1 130 ? 8.961 -21.75 6.469 1 97.75 130 LEU A C 1
ATOM 1012 O O . LEU A 1 130 ? 7.984 -22.5 6.363 1 97.75 130 LEU A O 1
ATOM 1016 N N . ARG A 1 131 ? 8.938 -20.688 7.211 1 96.88 131 ARG A N 1
ATOM 1017 C CA . ARG A 1 131 ? 7.711 -20.219 7.852 1 96.88 131 ARG A CA 1
ATOM 1018 C C . ARG A 1 131 ? 7.031 -19.141 7.016 1 96.88 131 ARG A C 1
ATOM 1020 O O . ARG A 1 131 ? 7.5 -18 6.973 1 96.88 131 ARG A O 1
ATOM 1027 N N . LEU A 1 132 ? 5.914 -19.469 6.457 1 97.25 132 LEU A N 1
ATOM 1028 C CA . LEU A 1 132 ? 5.207 -18.547 5.57 1 97.25 132 LEU A CA 1
ATOM 1029 C C . LEU A 1 132 ? 4.012 -17.922 6.277 1 97.25 132 LEU A C 1
ATOM 1031 O O . LEU A 1 132 ? 3.32 -18.594 7.051 1 97.25 132 LEU A O 1
ATOM 1035 N N . GLY A 1 133 ? 3.793 -16.625 6.039 1 94.12 133 GLY A N 1
ATOM 1036 C CA . GLY A 1 133 ? 2.605 -15.961 6.555 1 94.12 133 GLY A CA 1
ATOM 1037 C C . GLY A 1 133 ? 2.891 -15.086 7.762 1 94.12 133 GLY A C 1
ATOM 1038 O O . GLY A 1 133 ? 2.062 -14.258 8.141 1 94.12 133 GLY A O 1
ATOM 1039 N N . GLU A 1 134 ? 4.07 -15.219 8.344 1 94.06 134 GLU A N 1
ATOM 1040 C CA . GLU A 1 134 ? 4.398 -14.445 9.539 1 94.06 134 GLU A CA 1
ATOM 1041 C C . GLU A 1 134 ? 5.145 -13.164 9.18 1 94.06 134 GLU A C 1
ATOM 1043 O O . GLU A 1 134 ? 4.898 -12.109 9.766 1 94.06 134 GLU A O 1
ATOM 1048 N N . ARG A 1 135 ? 5.973 -13.289 8.344 1 96.75 135 ARG A N 1
ATOM 1049 C CA . ARG A 1 135 ? 6.77 -12.195 7.809 1 96.75 135 ARG A CA 1
ATOM 1050 C C . ARG A 1 135 ? 7.121 -12.438 6.348 1 96.75 135 ARG A C 1
ATOM 1052 O O . ARG A 1 135 ? 6.938 -13.539 5.832 1 96.75 135 ARG A O 1
ATOM 1059 N N . THR A 1 136 ? 7.574 -11.414 5.73 1 98.5 136 THR A N 1
ATOM 1060 C CA . THR A 1 136 ? 8.047 -11.562 4.359 1 98.5 136 THR A CA 1
ATOM 1061 C C . THR A 1 136 ? 9.422 -12.227 4.332 1 98.5 136 THR A C 1
ATOM 1063 O O . THR A 1 136 ? 10.312 -11.852 5.102 1 98.5 136 THR A O 1
ATOM 1066 N N . LEU A 1 137 ? 9.578 -13.18 3.494 1 98.81 137 LEU A N 1
ATOM 1067 C CA . LEU A 1 137 ? 10.852 -13.883 3.383 1 98.81 137 LEU A CA 1
ATOM 1068 C C . LEU A 1 137 ? 11.688 -13.312 2.246 1 98.81 137 LEU A C 1
ATOM 1070 O O . LEU A 1 137 ? 11.148 -12.758 1.287 1 98.81 137 LEU A O 1
ATOM 1074 N N . ILE A 1 138 ? 13.023 -13.5 2.371 1 98.75 138 ILE A N 1
ATOM 1075 C CA . ILE A 1 138 ? 13.961 -12.984 1.38 1 98.75 138 ILE A CA 1
ATOM 1076 C C . ILE A 1 138 ? 14.641 -14.141 0.659 1 98.75 138 ILE A C 1
ATOM 1078 O O . ILE A 1 138 ? 15.266 -14.992 1.294 1 98.75 138 ILE A O 1
ATOM 1082 N N . MET A 1 139 ? 14.453 -14.141 -0.606 1 98.88 139 MET A N 1
ATOM 1083 C CA . MET A 1 139 ? 15.156 -15.07 -1.487 1 98.88 139 MET A CA 1
ATOM 1084 C C . MET A 1 139 ? 16.312 -14.383 -2.199 1 98.88 139 MET A C 1
ATOM 1086 O O . MET A 1 139 ? 16.094 -13.508 -3.045 1 98.88 139 MET A O 1
ATOM 1090 N N . GLY A 1 140 ? 17.531 -14.773 -1.814 1 98.5 140 GLY A N 1
ATOM 1091 C CA . GLY A 1 140 ? 18.703 -14.18 -2.42 1 98.5 140 GLY A CA 1
ATOM 1092 C C . GLY A 1 140 ? 19.125 -14.859 -3.715 1 98.5 140 GLY A C 1
ATOM 1093 O O . GLY A 1 140 ? 19.203 -16.094 -3.779 1 98.5 140 GLY A O 1
ATOM 1094 N N . ILE A 1 141 ? 19.391 -14.094 -4.695 1 97 141 ILE A N 1
ATOM 1095 C CA . ILE A 1 141 ? 19.75 -14.609 -6.016 1 97 141 ILE A CA 1
ATOM 1096 C C . ILE A 1 141 ? 21.234 -14.914 -6.074 1 97 141 ILE A C 1
ATOM 1098 O O . ILE A 1 141 ? 22.062 -14.039 -5.805 1 97 141 ILE A O 1
ATOM 1102 N N . LEU A 1 142 ? 21.578 -16.078 -6.391 1 95.38 142 LEU A N 1
ATOM 1103 C CA . LEU A 1 142 ? 22.953 -16.516 -6.633 1 95.38 142 LEU A CA 1
ATOM 1104 C C . LEU A 1 142 ? 23.109 -17.047 -8.055 1 95.38 142 LEU A C 1
ATOM 1106 O O . LEU A 1 142 ? 22.828 -18.219 -8.32 1 95.38 142 LEU A O 1
ATOM 1110 N N . ASN A 1 143 ? 23.578 -16.219 -8.938 1 89.69 143 ASN A N 1
ATOM 1111 C CA . ASN A 1 143 ? 23.781 -16.609 -10.328 1 89.69 143 ASN A CA 1
ATOM 1112 C C . ASN A 1 143 ? 25.203 -17.109 -10.57 1 89.69 143 ASN A C 1
ATOM 1114 O O . ASN A 1 143 ? 26.156 -16.484 -10.125 1 89.69 143 ASN A O 1
ATOM 1118 N N . VAL A 1 144 ? 25.234 -18.234 -11.227 1 85.75 144 VAL A N 1
ATOM 1119 C CA . VAL A 1 144 ? 26.531 -18.766 -11.609 1 85.75 144 VAL A CA 1
ATOM 1120 C C . VAL A 1 144 ? 26.688 -18.719 -13.133 1 85.75 144 VAL A C 1
ATOM 1122 O O . VAL A 1 144 ? 26.016 -19.484 -13.844 1 85.75 144 VAL A O 1
ATOM 1125 N N . THR A 1 145 ? 27.125 -17.719 -13.797 1 68.06 145 THR A N 1
ATOM 1126 C CA . THR A 1 145 ? 27.25 -17.625 -15.25 1 68.06 145 THR A CA 1
ATOM 1127 C C . THR A 1 145 ? 28.703 -17.828 -15.672 1 68.06 145 THR A C 1
ATOM 1129 O O . THR A 1 145 ? 29.609 -17.781 -14.836 1 68.06 145 THR A O 1
ATOM 1132 N N . PRO A 1 146 ? 28.859 -18.219 -17.172 1 61.16 146 PRO A N 1
ATOM 1133 C CA . PRO A 1 146 ? 30.125 -18.672 -17.766 1 61.16 146 PRO A CA 1
ATOM 1134 C C . PRO A 1 146 ? 31.312 -17.828 -17.344 1 61.16 146 PRO A C 1
ATOM 1136 O O . PRO A 1 146 ? 32.406 -18.375 -17.109 1 61.16 146 PRO A O 1
ATOM 1139 N N . ASP A 1 147 ? 31.078 -16.578 -17.703 1 52.97 147 ASP A N 1
ATOM 1140 C CA . ASP A 1 147 ? 32.344 -15.867 -17.656 1 52.97 147 ASP A CA 1
ATOM 1141 C C . ASP A 1 147 ? 33.125 -16.188 -16.375 1 52.97 147 ASP A C 1
ATOM 1143 O O . ASP A 1 147 ? 34.344 -15.977 -16.297 1 52.97 147 ASP A O 1
ATOM 1147 N N . SER A 1 148 ? 32.406 -16.828 -15.602 1 48.94 148 SER A N 1
ATOM 1148 C CA . SER A 1 148 ? 33.031 -17.078 -14.305 1 48.94 148 SER A CA 1
ATOM 1149 C C . SER A 1 148 ? 33.812 -18.375 -14.312 1 48.94 148 SER A C 1
ATOM 1151 O O . SER A 1 148 ? 34.688 -18.594 -13.461 1 48.94 148 SER A O 1
ATOM 1153 N N . PHE A 1 149 ? 33.5 -19.422 -15.367 1 47.78 149 PHE A N 1
ATOM 1154 C CA . PHE A 1 149 ? 34.062 -20.766 -15.227 1 47.78 149 PHE A CA 1
ATOM 1155 C C . PHE A 1 149 ? 35.125 -21.016 -16.281 1 47.78 149 PHE A C 1
ATOM 1157 O O . PHE A 1 149 ? 35.812 -22.047 -16.25 1 47.78 149 PHE A O 1
ATOM 1164 N N . SER A 1 150 ? 35.312 -20.359 -17.375 1 42.31 150 SER A N 1
ATOM 1165 C CA . SER A 1 150 ? 36.219 -20.703 -18.453 1 42.31 150 SER A CA 1
ATOM 1166 C C . SER A 1 150 ? 37.688 -20.656 -17.984 1 42.31 150 SER A C 1
ATOM 1168 O O . SER A 1 150 ? 38.5 -21.469 -18.422 1 42.31 150 SER A O 1
ATOM 1170 N N . ASP A 1 151 ? 38.312 -19.578 -17.797 1 37.81 151 ASP A N 1
ATOM 1171 C CA . ASP A 1 151 ? 39.75 -19.344 -17.75 1 37.81 151 ASP A CA 1
ATOM 1172 C C . ASP A 1 151 ? 40.312 -19.703 -16.375 1 37.81 151 ASP A C 1
ATOM 1174 O O . ASP A 1 151 ? 41.062 -18.906 -15.773 1 37.81 151 ASP A O 1
ATOM 1178 N N . GLY A 1 152 ? 40.25 -21.094 -16.094 1 46.44 152 GLY A N 1
ATOM 1179 C CA . GLY A 1 152 ? 40.969 -21.422 -14.859 1 46.44 152 GLY A CA 1
ATOM 1180 C C . GLY A 1 152 ? 40.25 -20.969 -13.609 1 46.44 152 GLY A C 1
ATOM 1181 O O . GLY A 1 152 ? 40.719 -21.203 -12.492 1 46.44 152 GLY A O 1
ATOM 1182 N N . GLY A 1 153 ? 39.031 -20.391 -13.641 1 48.12 153 GLY A N 1
ATOM 1183 C CA . GLY A 1 153 ? 38.156 -19.516 -12.883 1 48.12 153 GLY A CA 1
ATOM 1184 C C . GLY A 1 153 ? 37 -20.234 -12.219 1 48.12 153 GLY A C 1
ATOM 1185 O O . GLY A 1 153 ? 36.094 -19.594 -11.688 1 48.12 153 GLY A O 1
ATOM 1186 N N . LYS A 1 154 ? 36.906 -21.547 -12.609 1 51.25 154 LYS A N 1
ATOM 1187 C CA . LYS A 1 154 ? 35.812 -22.297 -12.016 1 51.25 154 LYS A CA 1
ATOM 1188 C C . LYS A 1 154 ? 35.875 -22.266 -10.492 1 51.25 154 LYS A C 1
ATOM 1190 O O . LYS A 1 154 ? 34.906 -21.938 -9.828 1 51.25 154 LYS A O 1
ATOM 1195 N N . TYR A 1 155 ? 36.969 -22.984 -10.062 1 53.34 155 TYR A N 1
ATOM 1196 C CA . TYR A 1 155 ? 37.188 -23 -8.617 1 53.34 155 TYR A CA 1
ATOM 1197 C C . TYR A 1 155 ? 36.969 -21.609 -8.031 1 53.34 155 TYR A C 1
ATOM 1199 O O . TYR A 1 155 ? 36.344 -21.453 -6.973 1 53.34 155 TYR A O 1
ATOM 1207 N N . ASN A 1 156 ? 37.406 -20.734 -8.727 1 66.75 156 ASN A N 1
ATOM 1208 C CA . ASN A 1 156 ? 37.219 -19.359 -8.273 1 66.75 156 ASN A CA 1
ATOM 1209 C C . ASN A 1 156 ? 35.75 -18.938 -8.305 1 66.75 156 ASN A C 1
ATOM 1211 O O . ASN A 1 156 ? 35.281 -18.266 -7.391 1 66.75 156 ASN A O 1
ATOM 1215 N N . THR A 1 157 ? 35.219 -19.688 -9.203 1 79.5 157 THR A N 1
ATOM 1216 C CA . THR A 1 157 ? 33.781 -19.375 -9.32 1 79.5 157 THR A CA 1
ATOM 1217 C C . THR A 1 157 ? 33 -20.047 -8.203 1 79.5 157 THR A C 1
ATOM 1219 O O . THR A 1 157 ? 32.125 -19.422 -7.582 1 79.5 157 THR A O 1
ATOM 1222 N N . VAL A 1 158 ? 33.406 -21.312 -7.914 1 90.75 158 VAL A N 1
ATOM 1223 C CA . VAL A 1 158 ? 32.719 -22.078 -6.883 1 90.75 158 VAL A CA 1
ATOM 1224 C C . VAL A 1 158 ? 32.938 -21.438 -5.516 1 90.75 158 VAL A C 1
ATOM 1226 O O . VAL A 1 158 ? 32.031 -21.25 -4.734 1 90.75 158 VAL A O 1
ATOM 1229 N N . GLU A 1 159 ? 34.156 -21.078 -5.289 1 91.38 159 GLU A N 1
ATOM 1230 C CA . GLU A 1 159 ? 34.5 -20.469 -4.004 1 91.38 159 GLU A CA 1
ATOM 1231 C C . GLU A 1 159 ? 33.812 -19.109 -3.844 1 91.38 159 GLU A C 1
ATOM 1233 O O . GLU A 1 159 ? 33.375 -18.766 -2.754 1 91.38 159 GLU A O 1
ATOM 1238 N N . ALA A 1 160 ? 33.875 -18.406 -4.855 1 91.81 160 ALA A N 1
ATOM 1239 C CA . ALA A 1 160 ? 33.219 -17.109 -4.824 1 91.81 160 ALA A CA 1
ATOM 1240 C C . ALA A 1 160 ? 31.703 -17.25 -4.582 1 91.81 160 ALA A C 1
ATOM 1242 O O . ALA A 1 160 ? 31.125 -16.5 -3.801 1 91.81 160 ALA A O 1
ATOM 1243 N N . ALA A 1 161 ? 31.125 -18.188 -5.27 1 93.75 161 ALA A N 1
ATOM 1244 C CA . ALA A 1 161 ? 29.688 -18.453 -5.098 1 93.75 161 ALA A CA 1
ATOM 1245 C C . ALA A 1 161 ? 29.391 -18.906 -3.676 1 93.75 161 ALA A C 1
ATOM 1247 O O . ALA A 1 161 ? 28.391 -18.484 -3.076 1 93.75 161 ALA A O 1
ATOM 1248 N N . ARG A 1 162 ? 30.234 -19.797 -3.238 1 95 162 ARG A N 1
ATOM 1249 C CA . ARG A 1 162 ? 30.094 -20.266 -1.867 1 95 162 ARG A CA 1
ATOM 1250 C C . ARG A 1 162 ? 30.188 -19.109 -0.873 1 95 162 ARG A C 1
ATOM 1252 O O . ARG A 1 162 ? 29.359 -19 0.032 1 95 162 ARG A O 1
ATOM 1259 N N . ALA A 1 163 ? 31.141 -18.297 -1.005 1 95.44 163 ALA A N 1
ATOM 1260 C CA . ALA A 1 163 ? 31.328 -17.141 -0.126 1 95.44 163 ALA A CA 1
ATOM 1261 C C . ALA A 1 163 ? 30.125 -16.203 -0.198 1 95.44 163 ALA A C 1
ATOM 1263 O O . ALA A 1 163 ? 29.641 -15.719 0.83 1 95.44 163 ALA A O 1
ATOM 1264 N N . ARG A 1 164 ? 29.672 -16 -1.346 1 95.69 164 ARG A N 1
ATOM 1265 C CA . ARG A 1 164 ? 28.516 -15.109 -1.531 1 95.69 164 ARG A CA 1
ATOM 1266 C C . ARG A 1 164 ? 27.266 -15.688 -0.881 1 95.69 164 ARG A C 1
ATOM 1268 O O . ARG A 1 164 ? 26.484 -14.961 -0.277 1 95.69 164 ARG A O 1
ATOM 1275 N N . ALA A 1 165 ? 27.062 -16.938 -1.053 1 97.44 165 ALA A N 1
ATOM 1276 C CA . ALA A 1 165 ? 25.922 -17.594 -0.422 1 97.44 165 ALA A CA 1
ATOM 1277 C C . ALA A 1 165 ? 25.953 -17.406 1.093 1 97.44 165 ALA A C 1
ATOM 1279 O O . ALA A 1 165 ? 24.938 -17.062 1.699 1 97.44 165 ALA A O 1
ATOM 1280 N N . LEU A 1 166 ? 27.078 -17.594 1.677 1 97.94 166 LEU A N 1
ATOM 1281 C CA . LEU A 1 166 ? 27.234 -17.438 3.121 1 97.94 166 LEU A CA 1
ATOM 1282 C C . LEU A 1 166 ? 27.031 -15.992 3.541 1 97.94 166 LEU A C 1
ATOM 1284 O O . LEU A 1 166 ? 26.422 -15.719 4.578 1 97.94 166 LEU A O 1
ATOM 1288 N N . GLU A 1 167 ? 27.531 -15.117 2.736 1 97.81 167 GLU A N 1
ATOM 1289 C CA . GLU A 1 167 ? 27.328 -13.695 2.984 1 97.81 167 GLU A CA 1
ATOM 1290 C C . GLU A 1 167 ? 25.844 -13.336 2.979 1 97.81 167 GLU A C 1
ATOM 1292 O O . GLU A 1 167 ? 25.375 -12.602 3.846 1 97.81 167 GLU A O 1
ATOM 1297 N N . MET A 1 168 ? 25.109 -13.844 2.049 1 98.19 168 MET A N 1
ATOM 1298 C CA . MET A 1 168 ? 23.688 -13.57 1.952 1 98.19 168 MET A CA 1
ATOM 1299 C C . MET A 1 168 ? 22.938 -14.07 3.189 1 98.19 168 MET A C 1
ATOM 1301 O O . MET A 1 168 ? 22.031 -13.406 3.689 1 98.19 168 MET A O 1
ATOM 1305 N N . VAL A 1 169 ? 23.328 -15.219 3.629 1 98.38 169 VAL A N 1
ATOM 1306 C CA . VAL A 1 169 ? 22.719 -15.766 4.836 1 98.38 169 VAL A CA 1
ATOM 1307 C C . VAL A 1 169 ? 23 -14.836 6.016 1 98.38 169 VAL A C 1
ATOM 1309 O O . VAL A 1 169 ? 22.078 -14.516 6.785 1 98.38 169 VAL A O 1
ATOM 1312 N N . GLU A 1 170 ? 24.188 -14.367 6.133 1 98.19 170 GLU A N 1
ATOM 1313 C CA . GLU A 1 170 ? 24.547 -13.43 7.195 1 98.19 170 GLU A CA 1
ATOM 1314 C C . GLU A 1 170 ? 23.75 -12.133 7.078 1 98.19 170 GLU A C 1
ATOM 1316 O O . GLU A 1 170 ? 23.391 -11.523 8.086 1 98.19 170 GLU A O 1
ATOM 1321 N N . GLU A 1 171 ? 23.531 -11.789 5.863 1 98.06 171 GLU A N 1
ATOM 1322 C CA . GLU A 1 171 ? 22.781 -10.555 5.59 1 98.06 171 GLU A CA 1
ATOM 1323 C C . GLU A 1 171 ? 21.297 -10.719 5.922 1 98.06 171 GLU A C 1
ATOM 1325 O O . GLU A 1 171 ? 20.578 -9.734 6.062 1 98.06 171 GLU A O 1
ATOM 1330 N N . GLY A 1 172 ? 20.797 -11.961 5.945 1 98.38 172 GLY A N 1
ATOM 1331 C CA . GLY A 1 172 ? 19.422 -12.164 6.371 1 98.38 172 GLY A CA 1
ATOM 1332 C C . GLY A 1 172 ? 18.578 -12.906 5.352 1 98.38 172 GLY A C 1
ATOM 1333 O O . GLY A 1 172 ? 17.344 -12.953 5.465 1 98.38 172 GLY A O 1
ATOM 1334 N N . ALA A 1 173 ? 19.219 -13.562 4.348 1 98.62 173 ALA A N 1
ATOM 1335 C CA . ALA A 1 173 ? 18.453 -14.344 3.369 1 98.62 173 ALA A CA 1
ATOM 1336 C C . ALA A 1 173 ? 17.797 -15.555 4.023 1 98.62 173 ALA A C 1
ATOM 1338 O O . ALA A 1 173 ? 18.406 -16.219 4.863 1 98.62 173 ALA A O 1
ATOM 1339 N N . ASP A 1 174 ? 16.562 -15.812 3.594 1 98.75 174 ASP A N 1
ATOM 1340 C CA . ASP A 1 174 ? 15.836 -16.969 4.094 1 98.75 174 ASP A CA 1
ATOM 1341 C C . ASP A 1 174 ? 15.945 -18.156 3.131 1 98.75 174 ASP A C 1
ATOM 1343 O O . ASP A 1 174 ? 15.695 -19.297 3.51 1 98.75 174 ASP A O 1
ATOM 1347 N N . ILE A 1 175 ? 16.203 -17.875 1.877 1 98.88 175 ILE A N 1
ATOM 1348 C CA . ILE A 1 175 ? 16.359 -18.828 0.788 1 98.88 175 ILE A CA 1
ATOM 1349 C C . ILE A 1 175 ? 17.516 -18.391 -0.123 1 98.88 175 ILE A C 1
ATOM 1351 O O . ILE A 1 175 ? 17.688 -17.203 -0.383 1 98.88 175 ILE A O 1
ATOM 1355 N N . ILE A 1 176 ? 18.312 -19.312 -0.559 1 98.56 176 ILE A N 1
ATOM 1356 C CA . ILE A 1 176 ? 19.297 -19.047 -1.604 1 98.56 176 ILE A CA 1
ATOM 1357 C C . ILE A 1 176 ? 18.812 -19.641 -2.926 1 98.56 176 ILE A C 1
ATOM 1359 O O . ILE A 1 176 ? 18.562 -20.844 -3.01 1 98.56 176 ILE A O 1
ATOM 1363 N N . ASP A 1 177 ? 18.688 -18.828 -3.922 1 98.25 177 ASP A N 1
ATOM 1364 C CA . ASP A 1 177 ? 18.219 -19.25 -5.234 1 98.25 177 ASP A CA 1
ATOM 1365 C C . ASP A 1 177 ? 19.375 -19.359 -6.227 1 98.25 177 ASP A C 1
ATOM 1367 O O . ASP A 1 177 ? 19.844 -18.344 -6.75 1 98.25 177 ASP A O 1
ATOM 1371 N N . LEU A 1 178 ? 19.719 -20.531 -6.551 1 97.06 178 LEU A N 1
ATOM 1372 C CA . LEU A 1 178 ? 20.859 -20.828 -7.41 1 97.06 178 LEU A CA 1
ATOM 1373 C C . LEU A 1 178 ? 20.406 -21.016 -8.859 1 97.06 178 LEU A C 1
ATOM 1375 O O . LEU A 1 178 ? 19.531 -21.828 -9.141 1 97.06 178 LEU A O 1
ATOM 1379 N N . GLY A 1 179 ? 20.953 -20.203 -9.719 1 93.88 179 GLY A N 1
ATOM 1380 C CA . GLY A 1 179 ? 20.625 -20.281 -11.133 1 93.88 179 GLY A CA 1
ATOM 1381 C C . GLY A 1 179 ? 21.844 -20.391 -12.023 1 93.88 179 GLY A C 1
ATOM 1382 O O . GLY A 1 179 ? 22.859 -19.75 -11.766 1 93.88 179 GLY A O 1
ATOM 1383 N N . GLY A 1 180 ? 21.75 -21.203 -13.023 1 89.38 180 GLY A N 1
ATOM 1384 C CA . GLY A 1 180 ? 22.844 -21.375 -13.961 1 89.38 180 GLY A CA 1
ATOM 1385 C C . GLY A 1 180 ? 22.562 -20.781 -15.328 1 89.38 180 GLY A C 1
ATOM 1386 O O . GLY A 1 180 ? 23.406 -20.859 -16.234 1 89.38 180 GLY A O 1
ATOM 1387 N N . GLU A 1 181 ? 21.391 -20.266 -15.453 1 81.56 181 GLU A N 1
ATOM 1388 C CA . GLU A 1 181 ? 20.953 -19.688 -16.719 1 81.56 181 GLU A CA 1
ATOM 1389 C C . GLU A 1 181 ? 20.422 -18.266 -16.516 1 81.56 181 GLU A C 1
ATOM 1391 O O . GLU A 1 181 ? 19.641 -18.016 -15.594 1 81.56 181 GLU A O 1
ATOM 1396 N N . SER A 1 182 ? 21.094 -17.359 -17.344 1 69.38 182 SER A N 1
ATOM 1397 C CA . SER A 1 182 ? 20.547 -16.016 -17.297 1 69.38 182 SER A CA 1
ATOM 1398 C C . SER A 1 182 ? 19.172 -15.953 -17.984 1 69.38 182 SER A C 1
ATOM 1400 O O . SER A 1 182 ? 18.953 -16.594 -19 1 69.38 182 SER A O 1
ATOM 1402 N N . THR A 1 183 ? 18.219 -15.359 -17.234 1 61.94 183 THR A N 1
ATOM 1403 C CA . THR A 1 183 ? 16.891 -15.219 -17.828 1 61.94 183 THR A CA 1
ATOM 1404 C C . THR A 1 183 ? 16.656 -13.781 -18.266 1 61.94 183 THR A C 1
ATOM 1406 O O . THR A 1 183 ? 15.508 -13.398 -18.531 1 61.94 183 THR A O 1
ATOM 1409 N N . ARG A 1 184 ? 17.812 -13.141 -18.453 1 61.28 184 ARG A N 1
ATOM 1410 C CA . ARG A 1 184 ? 17.703 -11.781 -18.984 1 61.28 184 ARG A CA 1
ATOM 1411 C C . ARG A 1 184 ? 17.203 -11.789 -20.422 1 61.28 184 ARG A C 1
ATOM 1413 O O . ARG A 1 184 ? 17.438 -12.734 -21.156 1 61.28 184 ARG A O 1
ATOM 1420 N N . PRO A 1 185 ? 16.359 -10.703 -20.688 1 58.38 185 PRO A N 1
ATOM 1421 C CA . PRO A 1 185 ? 15.93 -10.625 -22.078 1 58.38 185 PRO A CA 1
ATOM 1422 C C . PRO A 1 185 ? 17.094 -10.656 -23.062 1 58.38 185 PRO A C 1
ATOM 1424 O O . PRO A 1 185 ? 18.125 -10.008 -22.828 1 58.38 185 PRO A O 1
ATOM 1427 N N . GLY A 1 186 ? 17.047 -11.414 -24.031 1 59.09 186 GLY A N 1
ATOM 1428 C CA . GLY A 1 186 ? 18.047 -11.516 -25.094 1 59.09 186 GLY A CA 1
ATOM 1429 C C . GLY A 1 186 ? 19.062 -12.609 -24.844 1 59.09 186 GLY A C 1
ATOM 1430 O O . GLY A 1 186 ? 19.984 -12.797 -25.641 1 59.09 186 GLY A O 1
ATOM 1431 N N . HIS A 1 187 ? 18.828 -13.258 -23.734 1 65 187 HIS A N 1
ATOM 1432 C CA . HIS A 1 187 ? 19.844 -14.266 -23.422 1 65 187 HIS A CA 1
ATOM 1433 C C . HIS A 1 187 ? 19.625 -15.531 -24.25 1 65 187 HIS A C 1
ATOM 1435 O O . HIS A 1 187 ? 18.516 -15.789 -24.734 1 65 187 HIS A O 1
ATOM 1441 N N . THR A 1 188 ? 20.781 -16.188 -24.5 1 68.5 188 THR A N 1
ATOM 1442 C CA . THR A 1 188 ? 20.766 -17.453 -25.219 1 68.5 188 THR A CA 1
ATOM 1443 C C . THR A 1 188 ? 20.516 -18.625 -24.266 1 68.5 188 THR A C 1
ATOM 1445 O O . THR A 1 188 ? 21.172 -18.719 -23.219 1 68.5 188 THR A O 1
ATOM 1448 N N . PRO A 1 189 ? 19.469 -19.453 -24.641 1 77.06 189 PRO A N 1
ATOM 1449 C CA . PRO A 1 189 ? 19.219 -20.625 -23.797 1 77.06 189 PRO A CA 1
ATOM 1450 C C . PRO A 1 189 ? 20.453 -21.531 -23.656 1 77.06 189 PRO A C 1
ATOM 1452 O O . PRO A 1 189 ? 21.203 -21.688 -24.625 1 77.06 189 PRO A O 1
ATOM 1455 N N . VAL A 1 190 ? 20.703 -22 -22.5 1 83.88 190 VAL A N 1
ATOM 1456 C CA . VAL A 1 190 ? 21.812 -22.906 -22.188 1 83.88 190 VAL A CA 1
ATOM 1457 C C . VAL A 1 190 ? 21.312 -24.359 -22.188 1 83.88 190 VAL A C 1
ATOM 1459 O O . VAL A 1 190 ? 20.219 -24.641 -21.719 1 83.88 190 VAL A O 1
ATOM 1462 N N . GLU A 1 191 ? 22.062 -25.188 -22.75 1 90.69 191 GLU A N 1
ATOM 1463 C CA . GLU A 1 191 ? 21.719 -26.609 -22.75 1 90.69 191 GLU A CA 1
ATOM 1464 C C . GLU A 1 191 ? 21.75 -27.188 -21.344 1 90.69 191 GLU A C 1
ATOM 1466 O O . GLU A 1 191 ? 22.438 -26.656 -20.469 1 90.69 191 GLU A O 1
ATOM 1471 N N . ALA A 1 192 ? 21.016 -28.219 -21.109 1 93.88 192 ALA A N 1
ATOM 1472 C CA . ALA A 1 192 ? 20.891 -28.828 -19.797 1 93.88 192 ALA A CA 1
ATOM 1473 C C . ALA A 1 192 ? 22.25 -29.219 -19.25 1 93.88 192 ALA A C 1
ATOM 1475 O O . ALA A 1 192 ? 22.547 -29 -18.078 1 93.88 192 ALA A O 1
ATOM 1476 N N . GLU A 1 193 ? 23.031 -29.781 -20.125 1 93.94 193 GLU A N 1
ATOM 1477 C CA . GLU A 1 193 ? 24.359 -30.234 -19.688 1 93.94 193 GLU A CA 1
ATOM 1478 C C . GLU A 1 193 ? 25.203 -29.078 -19.188 1 93.94 193 GLU A C 1
ATOM 1480 O O . GLU A 1 193 ? 25.906 -29.203 -18.172 1 93.94 193 GLU A O 1
ATOM 1485 N N . GLU A 1 194 ? 25.172 -28.031 -19.844 1 91.88 194 GLU A N 1
ATOM 1486 C CA . GLU A 1 194 ? 25.922 -26.844 -19.438 1 91.88 194 GLU A CA 1
ATOM 1487 C C . GLU A 1 194 ? 25.391 -26.266 -18.125 1 91.88 194 GLU A C 1
ATOM 1489 O O . GLU A 1 194 ? 26.156 -25.859 -17.266 1 91.88 194 GLU A O 1
ATOM 1494 N N . GLU A 1 195 ? 24.109 -26.188 -18.047 1 93.94 195 GLU A N 1
ATOM 1495 C CA . GLU A 1 195 ? 23.516 -25.703 -16.797 1 93.94 195 GLU A CA 1
ATOM 1496 C C . GLU A 1 195 ? 23.922 -26.562 -15.617 1 93.94 195 GLU A C 1
ATOM 1498 O O . GLU A 1 195 ? 24.234 -26.047 -14.539 1 93.94 195 GLU A O 1
ATOM 1503 N N . LEU A 1 196 ? 23.953 -27.844 -15.852 1 95.19 196 LEU A N 1
ATOM 1504 C CA . LEU A 1 196 ? 24.375 -28.766 -14.805 1 95.19 196 LEU A CA 1
ATOM 1505 C C . LEU A 1 196 ? 25.828 -28.5 -14.406 1 95.19 196 LEU A C 1
ATOM 1507 O O . LEU A 1 196 ? 26.156 -28.484 -13.211 1 95.19 196 LEU A O 1
ATOM 1511 N N . ARG A 1 197 ? 26.625 -28.266 -15.352 1 92.56 197 ARG A N 1
ATOM 1512 C CA . ARG A 1 197 ? 28.047 -28.016 -15.102 1 92.56 197 ARG A CA 1
ATOM 1513 C C . ARG A 1 197 ? 28.234 -26.766 -14.266 1 92.56 197 ARG A C 1
ATOM 1515 O O . ARG A 1 197 ? 29.172 -26.672 -13.461 1 92.56 197 ARG A O 1
ATOM 1522 N N . ARG A 1 198 ? 27.344 -25.906 -14.406 1 91.25 198 ARG A N 1
ATOM 1523 C CA . ARG A 1 198 ? 27.438 -24.641 -13.695 1 91.25 198 ARG A CA 1
ATOM 1524 C C . ARG A 1 198 ? 26.859 -24.75 -12.289 1 91.25 198 ARG A C 1
ATOM 1526 O O . ARG A 1 198 ? 27.469 -24.281 -11.328 1 91.25 198 ARG A O 1
ATOM 1533 N N . VAL A 1 199 ? 25.781 -25.422 -12.109 1 95.19 199 VAL A N 1
ATOM 1534 C CA . VAL A 1 199 ? 24.953 -25.359 -10.906 1 95.19 199 VAL A CA 1
ATOM 1535 C C . VAL A 1 199 ? 25.422 -26.422 -9.914 1 95.19 199 VAL A C 1
ATOM 1537 O O . VAL A 1 199 ? 25.531 -26.156 -8.711 1 95.19 199 VAL A O 1
ATOM 1540 N N . ILE A 1 200 ? 25.766 -27.578 -10.375 1 96.19 200 ILE A N 1
ATOM 1541 C CA . ILE A 1 200 ? 25.922 -28.734 -9.5 1 96.19 200 ILE A CA 1
ATOM 1542 C C . ILE A 1 200 ? 27.141 -28.547 -8.625 1 96.19 200 ILE A C 1
ATOM 1544 O O . ILE A 1 200 ? 27.094 -28.766 -7.41 1 96.19 200 ILE A O 1
ATOM 1548 N N . PRO A 1 201 ? 28.328 -28.094 -9.133 1 95.44 201 PRO A N 1
ATOM 1549 C CA . PRO A 1 201 ? 29.484 -27.906 -8.258 1 95.44 201 PRO A CA 1
ATOM 1550 C C . PRO A 1 201 ? 29.219 -26.875 -7.152 1 95.44 201 PRO A C 1
ATOM 1552 O O . PRO A 1 201 ? 29.656 -27.062 -6.012 1 95.44 201 PRO A O 1
ATOM 1555 N N . VAL A 1 202 ? 28.516 -25.875 -7.48 1 95.94 202 VAL A N 1
ATOM 1556 C CA . VAL A 1 202 ? 28.188 -24.844 -6.496 1 95.94 202 VAL A CA 1
ATOM 1557 C C . VAL A 1 202 ? 27.234 -25.391 -5.453 1 95.94 202 VAL A C 1
ATOM 1559 O O . VAL A 1 202 ? 27.422 -25.188 -4.25 1 95.94 202 VAL A O 1
ATOM 1562 N N . LEU A 1 203 ? 26.234 -26.125 -5.902 1 97.5 203 LEU A N 1
ATOM 1563 C CA . LEU A 1 203 ? 25.281 -26.75 -4.992 1 97.5 203 LEU A CA 1
ATOM 1564 C C . LEU A 1 203 ? 25.984 -27.625 -3.975 1 97.5 203 LEU A C 1
ATOM 1566 O O . LEU A 1 203 ? 25.766 -27.5 -2.77 1 97.5 203 LEU A O 1
ATOM 1570 N N . GLU A 1 204 ? 26.875 -28.438 -4.473 1 97.25 204 GLU A N 1
ATOM 1571 C CA . GLU A 1 204 ? 27.609 -29.344 -3.611 1 97.25 204 GLU A CA 1
ATOM 1572 C C . GLU A 1 204 ? 28.469 -28.594 -2.596 1 97.25 204 GLU A C 1
ATOM 1574 O O . GLU A 1 204 ? 28.625 -29.031 -1.455 1 97.25 204 GLU A O 1
ATOM 1579 N N . ALA A 1 205 ? 28.953 -27.453 -3.043 1 95.88 205 ALA A N 1
ATOM 1580 C CA . ALA A 1 205 ? 29.828 -26.672 -2.184 1 95.88 205 ALA A CA 1
ATOM 1581 C C . ALA A 1 205 ? 29.031 -25.969 -1.082 1 95.88 205 ALA A C 1
ATOM 1583 O O . ALA A 1 205 ? 29.531 -25.797 0.032 1 95.88 205 ALA A O 1
ATOM 1584 N N . ILE A 1 206 ? 27.812 -25.594 -1.314 1 96.5 206 ILE A N 1
ATOM 1585 C CA . ILE A 1 206 ? 27.109 -24.734 -0.363 1 96.5 206 ILE A CA 1
ATOM 1586 C C . ILE A 1 206 ? 26.203 -25.578 0.524 1 96.5 206 ILE A C 1
ATOM 1588 O O . ILE A 1 206 ? 25.844 -25.172 1.632 1 96.5 206 ILE A O 1
ATOM 1592 N N . LEU A 1 207 ? 25.797 -26.734 0.163 1 97.25 207 LEU A N 1
ATOM 1593 C CA . LEU A 1 207 ? 24.844 -27.578 0.864 1 97.25 207 LEU A CA 1
ATOM 1594 C C . LEU A 1 207 ? 25.266 -27.812 2.309 1 97.25 207 LEU A C 1
ATOM 1596 O O . LEU A 1 207 ? 24.469 -27.656 3.23 1 97.25 207 LEU A O 1
ATOM 1600 N N . PRO A 1 208 ? 26.547 -28.094 2.557 1 96.19 208 PRO A N 1
ATOM 1601 C CA . PRO A 1 208 ? 26.953 -28.422 3.926 1 96.19 208 PRO A CA 1
ATOM 1602 C C . PRO A 1 208 ? 26.984 -27.203 4.84 1 96.19 208 PRO A C 1
ATOM 1604 O O . PRO A 1 208 ? 26.953 -27.328 6.062 1 96.19 208 PRO A O 1
ATOM 1607 N N . GLU A 1 209 ? 26.984 -26.031 4.246 1 96.25 209 GLU A N 1
ATOM 1608 C CA . GLU A 1 209 ? 27.297 -24.859 5.066 1 96.25 209 GLU A CA 1
ATOM 1609 C C . GLU A 1 209 ? 26.109 -23.922 5.148 1 96.25 209 GLU A C 1
ATOM 1611 O O . GLU A 1 209 ? 25.969 -23.172 6.121 1 96.25 209 GLU A O 1
ATOM 1616 N N . VAL A 1 210 ? 25.359 -23.922 4.199 1 96.75 210 VAL A N 1
ATOM 1617 C CA . VAL A 1 210 ? 24.234 -22.984 4.141 1 96.75 210 VAL A CA 1
ATOM 1618 C C . VAL A 1 210 ? 23.047 -23.562 4.93 1 96.75 210 VAL A C 1
ATOM 1620 O O . VAL A 1 210 ? 22.547 -24.641 4.602 1 96.75 210 VAL A O 1
ATOM 1623 N N . PRO A 1 211 ? 22.594 -22.859 5.969 1 97.31 211 PRO A N 1
ATOM 1624 C CA . PRO A 1 211 ? 21.562 -23.422 6.852 1 97.31 211 PRO A CA 1
ATOM 1625 C C . PRO A 1 211 ? 20.141 -23.188 6.34 1 97.31 211 PRO A C 1
ATOM 1627 O O . PRO A 1 211 ? 19.188 -23.703 6.918 1 97.31 211 PRO A O 1
ATOM 1630 N N . VAL A 1 212 ? 19.938 -22.406 5.285 1 98.44 212 VAL A N 1
ATOM 1631 C CA . VAL A 1 212 ? 18.625 -22.109 4.758 1 98.44 212 VAL A CA 1
ATOM 1632 C C . VAL A 1 212 ? 18.359 -22.938 3.504 1 98.44 212 VAL A C 1
ATOM 1634 O O . VAL A 1 212 ? 19.281 -23.469 2.895 1 98.44 212 VAL A O 1
ATOM 1637 N N . PRO A 1 213 ? 17.078 -23.047 3.117 1 98.81 213 PRO A N 1
ATOM 1638 C CA . PRO A 1 213 ? 16.766 -23.812 1.911 1 98.81 213 PRO A CA 1
ATOM 1639 C C . PRO A 1 213 ? 17.453 -23.266 0.664 1 98.81 213 PRO A C 1
ATOM 1641 O O . PRO A 1 213 ? 17.562 -22.062 0.492 1 98.81 213 PRO A O 1
ATOM 1644 N N . ILE A 1 214 ? 17.938 -24.188 -0.169 1 98.75 214 ILE A N 1
ATOM 1645 C CA . ILE A 1 214 ? 18.547 -23.859 -1.454 1 98.75 214 ILE A CA 1
ATOM 1646 C C . ILE A 1 214 ? 17.562 -24.188 -2.584 1 98.75 214 ILE A C 1
ATOM 1648 O O . ILE A 1 214 ? 17.141 -25.328 -2.732 1 98.75 214 ILE A O 1
ATOM 1652 N N . SER A 1 215 ? 17.172 -23.141 -3.309 1 98.81 215 SER A N 1
ATOM 1653 C CA . SER A 1 215 ? 16.297 -23.219 -4.473 1 98.81 215 SER A CA 1
ATOM 1654 C C . SER A 1 215 ? 17.094 -23.297 -5.766 1 98.81 215 SER A C 1
ATOM 1656 O O . SER A 1 215 ? 18.125 -22.625 -5.906 1 98.81 215 SER A O 1
ATOM 1658 N N . ILE A 1 216 ? 16.609 -24.125 -6.672 1 98.38 216 ILE A N 1
ATOM 1659 C CA . ILE A 1 216 ? 17.234 -24.219 -7.988 1 98.38 216 ILE A CA 1
ATOM 1660 C C . ILE A 1 216 ? 16.344 -23.531 -9.023 1 98.38 216 ILE A C 1
ATOM 1662 O O . ILE A 1 216 ? 15.219 -23.969 -9.266 1 98.38 216 ILE A O 1
ATOM 1666 N N . ASP A 1 217 ? 16.875 -22.5 -9.633 1 97.25 217 ASP A N 1
ATOM 1667 C CA . ASP A 1 217 ? 16.172 -21.781 -10.695 1 97.25 217 ASP A CA 1
ATOM 1668 C C . ASP A 1 217 ? 16.359 -22.484 -12.039 1 97.25 217 ASP A C 1
ATOM 1670 O O . ASP A 1 217 ? 17.344 -22.25 -12.742 1 97.25 217 ASP A O 1
ATOM 1674 N N . THR A 1 218 ? 15.383 -23.297 -12.398 1 97.12 218 THR A N 1
ATOM 1675 C CA . THR A 1 218 ? 15.477 -24.031 -13.656 1 97.12 218 THR A CA 1
ATOM 1676 C C . THR A 1 218 ? 14.086 -24.406 -14.164 1 97.12 218 THR A C 1
ATOM 1678 O O . THR A 1 218 ? 13.156 -24.594 -13.367 1 97.12 218 THR A O 1
ATOM 1681 N N . SER A 1 219 ? 14.023 -24.516 -15.461 1 96.12 219 SER A N 1
ATOM 1682 C CA . SER A 1 219 ? 12.797 -24.984 -16.094 1 96.12 219 SER A CA 1
ATOM 1683 C C . SER A 1 219 ? 13.008 -26.344 -16.75 1 96.12 219 SER A C 1
ATOM 1685 O O . SER A 1 219 ? 12.148 -26.812 -17.516 1 96.12 219 SER A O 1
ATOM 1687 N N . LYS A 1 220 ? 14.172 -26.953 -16.516 1 97.19 220 LYS A N 1
ATOM 1688 C CA . LYS A 1 220 ? 14.523 -28.234 -17.109 1 97.19 220 LYS A CA 1
ATOM 1689 C C . LYS A 1 220 ? 14.453 -29.359 -16.078 1 97.19 220 LYS A C 1
ATOM 1691 O O . LYS A 1 220 ? 15.172 -29.344 -15.078 1 97.19 220 LYS A O 1
ATOM 1696 N N . ALA A 1 221 ? 13.695 -30.281 -16.391 1 98.31 221 ALA A N 1
ATOM 1697 C CA . ALA A 1 221 ? 13.445 -31.375 -15.453 1 98.31 221 ALA A CA 1
ATOM 1698 C C . ALA A 1 221 ? 14.742 -32.125 -15.133 1 98.31 221 ALA A C 1
ATOM 1700 O O . ALA A 1 221 ? 14.953 -32.531 -13.992 1 98.31 221 ALA A O 1
ATOM 1701 N N . VAL A 1 222 ? 15.609 -32.25 -16.109 1 98.12 222 VAL A N 1
ATOM 1702 C CA . VAL A 1 222 ? 16.844 -33 -15.922 1 98.12 222 VAL A CA 1
ATOM 1703 C C . VAL A 1 222 ? 17.734 -32.312 -14.914 1 98.12 222 VAL A C 1
ATOM 1705 O O . VAL A 1 222 ? 18.359 -32.938 -14.062 1 98.12 222 VAL A O 1
ATOM 1708 N N . VAL A 1 223 ? 17.797 -31.016 -14.977 1 97.94 223 VAL A N 1
ATOM 1709 C CA . VAL A 1 223 ? 18.594 -30.219 -14.039 1 97.94 223 VAL A CA 1
ATOM 1710 C C . VAL A 1 223 ? 17.969 -30.281 -12.648 1 97.94 223 VAL A C 1
ATOM 1712 O O . VAL A 1 223 ? 18.656 -30.484 -11.648 1 97.94 223 VAL A O 1
ATOM 1715 N N . ALA A 1 224 ? 16.672 -30.172 -12.578 1 98.69 224 ALA A N 1
ATOM 1716 C CA . ALA A 1 224 ? 15.945 -30.266 -11.312 1 98.69 224 ALA A CA 1
ATOM 1717 C C . ALA A 1 224 ? 16.188 -31.609 -10.633 1 98.69 224 ALA A C 1
ATOM 1719 O O . ALA A 1 224 ? 16.484 -31.656 -9.438 1 98.69 224 ALA A O 1
ATOM 1720 N N . GLU A 1 225 ? 16.078 -32.625 -11.414 1 98.69 225 GLU A N 1
ATOM 1721 C CA . GLU A 1 225 ? 16.219 -33.969 -10.867 1 98.69 225 GLU A CA 1
ATOM 1722 C C . GLU A 1 225 ? 17.609 -34.188 -10.273 1 98.69 225 GLU A C 1
ATOM 1724 O O . GLU A 1 225 ? 17.734 -34.688 -9.156 1 98.69 225 GLU A O 1
ATOM 1729 N N . GLU A 1 226 ? 18.562 -33.812 -11.047 1 98.69 226 GLU A N 1
ATOM 1730 C CA . GLU A 1 226 ? 19.938 -34 -10.57 1 98.69 226 GLU A CA 1
ATOM 1731 C C . GLU A 1 226 ? 20.188 -33.156 -9.312 1 98.69 226 GLU A C 1
ATOM 1733 O O . GLU A 1 226 ? 20.812 -33.625 -8.367 1 98.69 226 GLU A O 1
ATOM 1738 N N . ALA A 1 227 ? 19.75 -31.953 -9.305 1 98.69 227 ALA A N 1
ATOM 1739 C CA . ALA A 1 227 ? 19.922 -31.078 -8.148 1 98.69 227 ALA A CA 1
ATOM 1740 C C . ALA A 1 227 ? 19.219 -31.641 -6.914 1 98.69 227 ALA A C 1
ATOM 1742 O O . ALA A 1 227 ? 19.797 -31.641 -5.82 1 98.69 227 ALA A O 1
ATOM 1743 N N . LEU A 1 228 ? 18 -32.125 -7.078 1 98.75 228 LEU A N 1
ATOM 1744 C CA . LEU A 1 228 ? 17.25 -32.688 -5.969 1 98.75 228 LEU A CA 1
ATOM 1745 C C . LEU A 1 228 ? 17.922 -33.969 -5.457 1 98.75 228 LEU A C 1
ATOM 1747 O O . LEU A 1 228 ? 18 -34.188 -4.246 1 98.75 228 LEU A O 1
ATOM 1751 N N . ARG A 1 229 ? 18.375 -34.719 -6.398 1 98.44 229 ARG A N 1
ATOM 1752 C CA . ARG A 1 229 ? 19.094 -35.938 -6.027 1 98.44 229 ARG A CA 1
ATOM 1753 C C . ARG A 1 229 ? 20.312 -35.594 -5.156 1 98.44 229 ARG A C 1
ATOM 1755 O O . ARG A 1 229 ? 20.641 -36.344 -4.234 1 98.44 229 ARG A O 1
ATOM 1762 N N . ARG A 1 230 ? 20.875 -34.469 -5.398 1 98.12 230 ARG A N 1
ATOM 1763 C CA . ARG A 1 230 ? 22.078 -34.062 -4.691 1 98.12 230 ARG A CA 1
ATOM 1764 C C . ARG A 1 230 ? 21.734 -33.312 -3.404 1 98.12 230 ARG A C 1
ATOM 1766 O O . ARG A 1 230 ? 22.625 -33 -2.617 1 98.12 230 ARG A O 1
ATOM 1773 N N . GLY A 1 231 ? 20.484 -32.938 -3.246 1 98.31 231 GLY A N 1
ATOM 1774 C CA . GLY A 1 231 ? 20.125 -32.438 -1.934 1 98.31 231 GLY A CA 1
ATOM 1775 C C . GLY A 1 231 ? 19.469 -31.062 -1.985 1 98.31 231 GLY A C 1
ATOM 1776 O O . GLY A 1 231 ? 19.188 -30.469 -0.945 1 98.31 231 GLY A O 1
ATOM 1777 N N . ALA A 1 232 ? 19.219 -30.5 -3.15 1 98.69 232 ALA A N 1
ATOM 1778 C CA . ALA A 1 232 ? 18.5 -29.234 -3.24 1 98.69 232 ALA A CA 1
ATOM 1779 C C . ALA A 1 232 ? 17.141 -29.312 -2.57 1 98.69 232 ALA A C 1
ATOM 1781 O O . ALA A 1 232 ? 16.594 -30.406 -2.391 1 98.69 232 ALA A O 1
ATOM 1782 N N . HIS A 1 233 ? 16.531 -28.172 -2.24 1 98.75 233 HIS A N 1
ATOM 1783 C CA . HIS A 1 233 ? 15.406 -28.172 -1.322 1 98.75 233 HIS A CA 1
ATOM 1784 C C . HIS A 1 233 ? 14.109 -27.781 -2.035 1 98.75 233 HIS A C 1
ATOM 1786 O O . HIS A 1 233 ? 13.023 -28.203 -1.635 1 98.75 233 HIS A O 1
ATOM 1792 N N . LEU A 1 234 ? 14.148 -26.938 -3.02 1 98.06 234 LEU A N 1
ATOM 1793 C CA . LEU A 1 234 ? 12.969 -26.531 -3.764 1 98.06 234 LEU A CA 1
ATOM 1794 C C . LEU A 1 234 ? 13.336 -26.125 -5.188 1 98.06 234 LEU A C 1
ATOM 1796 O O . LEU A 1 234 ? 14.508 -25.953 -5.504 1 98.06 234 LEU A O 1
ATOM 1800 N N . ILE A 1 235 ? 12.352 -26.125 -6.078 1 98.81 235 ILE A N 1
ATOM 1801 C CA . ILE A 1 235 ? 12.547 -25.781 -7.484 1 98.81 235 ILE A CA 1
ATOM 1802 C C . ILE A 1 235 ? 11.812 -24.484 -7.812 1 98.81 235 ILE A C 1
ATOM 1804 O O . ILE A 1 235 ? 10.641 -24.328 -7.465 1 98.81 235 ILE A O 1
ATOM 1808 N N . ASN A 1 236 ? 12.531 -23.531 -8.336 1 98.56 236 ASN A N 1
ATOM 1809 C CA . ASN A 1 236 ? 11.969 -22.297 -8.883 1 98.56 236 ASN A CA 1
ATOM 1810 C C . ASN A 1 236 ? 11.82 -22.375 -10.398 1 98.56 236 ASN A C 1
ATOM 1812 O O . ASN A 1 236 ? 12.781 -22.125 -11.133 1 98.56 236 ASN A O 1
ATOM 1816 N N . ASP A 1 237 ? 10.602 -22.719 -10.859 1 97.94 237 ASP A N 1
ATOM 1817 C CA . ASP A 1 237 ? 10.367 -23 -12.273 1 97.94 237 ASP A CA 1
ATOM 1818 C C . ASP A 1 237 ? 9.703 -21.797 -12.969 1 97.94 237 ASP A C 1
ATOM 1820 O O . ASP A 1 237 ? 8.508 -21.562 -12.789 1 97.94 237 ASP A O 1
ATOM 1824 N N . GLN A 1 238 ? 10.383 -21.203 -13.82 1 95.38 238 GLN A N 1
ATOM 1825 C CA . GLN A 1 238 ? 9.93 -19.984 -14.477 1 95.38 238 GLN A CA 1
ATOM 1826 C C . GLN A 1 238 ? 8.891 -20.281 -15.555 1 95.38 238 GLN A C 1
ATOM 1828 O O . GLN A 1 238 ? 8.312 -19.375 -16.141 1 95.38 238 GLN A O 1
ATOM 1833 N N . ARG A 1 239 ? 8.609 -21.594 -15.766 1 95.19 239 ARG A N 1
ATOM 1834 C CA . ARG A 1 239 ? 7.68 -21.953 -16.828 1 95.19 239 ARG A CA 1
ATOM 1835 C C . ARG A 1 239 ? 6.508 -22.766 -16.281 1 95.19 239 ARG A C 1
ATOM 1837 O O . ARG A 1 239 ? 5.746 -23.344 -17.047 1 95.19 239 ARG A O 1
ATOM 1844 N N . ALA A 1 240 ? 6.457 -22.875 -15.07 1 97.56 240 ALA A N 1
ATOM 1845 C CA . ALA A 1 240 ? 5.312 -23.453 -14.375 1 97.56 240 ALA A CA 1
ATOM 1846 C C . ALA A 1 240 ? 5.039 -24.875 -14.875 1 97.56 240 ALA A C 1
ATOM 1848 O O . ALA A 1 240 ? 3.916 -25.188 -15.273 1 97.56 240 ALA A O 1
ATOM 1849 N N . LEU A 1 241 ? 6.059 -25.672 -14.82 1 98.06 241 LEU A N 1
ATOM 1850 C CA . LEU A 1 241 ? 5.961 -27.094 -15.086 1 98.06 241 LEU A CA 1
ATOM 1851 C C . LEU A 1 241 ? 5.656 -27.359 -16.562 1 98.06 241 LEU A C 1
ATOM 1853 O O . LEU A 1 241 ? 4.934 -28.297 -16.891 1 98.06 241 LEU A O 1
ATOM 1857 N N . ALA A 1 242 ? 6.129 -26.5 -17.391 1 96.06 242 ALA A N 1
ATOM 1858 C CA . ALA A 1 242 ? 5.93 -26.672 -18.828 1 96.06 242 ALA A CA 1
ATOM 1859 C C . ALA A 1 242 ? 6.676 -27.906 -19.344 1 96.06 242 ALA A C 1
ATOM 1861 O O . ALA A 1 242 ? 6.223 -28.578 -20.281 1 96.06 242 ALA A O 1
ATOM 1862 N N . ASP A 1 243 ? 7.941 -28.188 -18.781 1 96.88 243 ASP A N 1
ATOM 1863 C CA . ASP A 1 243 ? 8.617 -29.453 -19.078 1 96.88 243 ASP A CA 1
ATOM 1864 C C . ASP A 1 243 ? 7.773 -30.641 -18.609 1 96.88 243 ASP A C 1
ATOM 1866 O O . ASP A 1 243 ? 7.43 -30.75 -17.438 1 96.88 243 ASP A O 1
ATOM 1870 N N . PRO A 1 244 ? 7.434 -31.484 -19.5 1 96.81 244 PRO A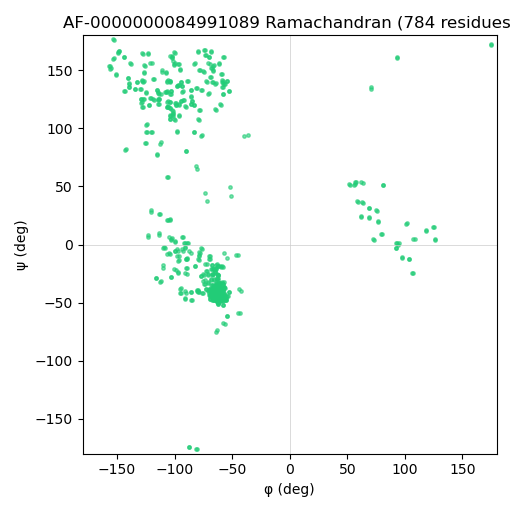 N 1
ATOM 1871 C CA . PRO A 1 244 ? 6.473 -32.531 -19.203 1 96.81 244 PRO A CA 1
ATOM 1872 C C . PRO A 1 244 ? 6.949 -33.469 -18.078 1 96.81 244 PRO A C 1
ATOM 1874 O O . PRO A 1 244 ? 6.141 -34.188 -17.469 1 96.81 244 PRO A O 1
ATOM 1877 N N . ASN A 1 245 ? 8.227 -33.469 -17.797 1 98.12 245 ASN A N 1
ATOM 1878 C CA . ASN A 1 245 ? 8.766 -34.375 -16.781 1 98.12 245 ASN A CA 1
ATOM 1879 C C . ASN A 1 245 ? 8.93 -33.656 -15.438 1 98.12 245 ASN A C 1
ATOM 1881 O O . ASN A 1 245 ? 9.18 -34.312 -14.422 1 98.12 245 ASN A O 1
ATOM 1885 N N . MET A 1 246 ? 8.797 -32.406 -15.367 1 98.62 246 MET A N 1
ATOM 1886 C CA . MET A 1 246 ? 9.117 -31.625 -14.188 1 98.62 246 MET A CA 1
ATOM 1887 C C . MET A 1 246 ? 8.188 -31.969 -13.031 1 98.62 246 MET A C 1
ATOM 1889 O O . MET A 1 246 ? 8.641 -32.156 -11.898 1 98.62 246 MET A O 1
ATOM 1893 N N . ALA A 1 247 ? 6.91 -32.031 -13.289 1 98.69 247 ALA A N 1
ATOM 1894 C CA . ALA A 1 247 ? 5.938 -32.312 -12.227 1 98.69 247 ALA A CA 1
ATOM 1895 C C . ALA A 1 247 ? 6.227 -33.625 -11.539 1 98.69 247 ALA A C 1
ATOM 1897 O O . ALA A 1 247 ? 6.191 -33.719 -10.305 1 98.69 247 ALA A O 1
ATOM 1898 N N . ALA A 1 248 ? 6.523 -34.594 -12.352 1 98.38 248 ALA A N 1
ATOM 1899 C CA . ALA A 1 248 ? 6.812 -35.938 -11.812 1 98.38 248 ALA A CA 1
ATOM 1900 C C . ALA A 1 248 ? 8.062 -35.906 -10.945 1 98.38 248 ALA A C 1
ATOM 1902 O O . ALA A 1 248 ? 8.102 -36.531 -9.883 1 98.38 248 ALA A O 1
ATOM 1903 N N . VAL A 1 249 ? 9.07 -35.188 -11.406 1 98.69 249 VAL A N 1
ATOM 1904 C CA . VAL A 1 249 ? 10.328 -35.094 -10.664 1 98.69 249 VAL A CA 1
ATOM 1905 C C . VAL A 1 249 ? 10.078 -34.406 -9.32 1 98.69 249 VAL A C 1
ATOM 1907 O O . VAL A 1 249 ? 10.469 -34.938 -8.273 1 98.69 249 VAL A O 1
ATOM 1910 N N . VAL A 1 250 ? 9.406 -33.344 -9.312 1 98.75 250 VAL A N 1
ATOM 1911 C CA . VAL A 1 250 ? 9.133 -32.562 -8.109 1 98.75 250 VAL A CA 1
ATOM 1912 C C . VAL A 1 250 ? 8.305 -33.406 -7.129 1 98.75 250 VAL A C 1
ATOM 1914 O O . VAL A 1 250 ? 8.586 -33.406 -5.93 1 98.75 250 VAL A O 1
ATOM 1917 N N . ALA A 1 251 ? 7.305 -34.094 -7.633 1 98.5 251 ALA A N 1
ATOM 1918 C CA . ALA A 1 251 ? 6.449 -34.938 -6.797 1 98.5 251 ALA A CA 1
ATOM 1919 C C . ALA A 1 251 ? 7.242 -36.062 -6.152 1 98.5 251 ALA A C 1
ATOM 1921 O O . ALA A 1 251 ? 7.105 -36.312 -4.957 1 98.5 251 ALA A O 1
ATOM 1922 N N . ARG A 1 252 ? 8.031 -36.688 -6.969 1 98.25 252 ARG A N 1
ATOM 1923 C CA . ARG A 1 252 ? 8.812 -37.844 -6.5 1 98.25 252 ARG A CA 1
ATOM 1924 C C . ARG A 1 252 ? 9.727 -37.438 -5.344 1 98.25 252 ARG A C 1
ATOM 1926 O O . ARG A 1 252 ? 9.867 -38.188 -4.375 1 98.25 252 ARG A O 1
ATOM 1933 N N . TYR A 1 253 ? 10.289 -36.281 -5.434 1 98.44 253 TYR A N 1
ATOM 1934 C CA . TYR A 1 253 ? 11.25 -35.844 -4.422 1 98.44 253 TYR A CA 1
ATOM 1935 C C . TYR A 1 253 ? 10.562 -35.062 -3.32 1 98.44 253 TYR A C 1
ATOM 1937 O O . TYR A 1 253 ? 11.211 -34.562 -2.395 1 98.44 253 TYR A O 1
ATOM 1945 N N . GLU A 1 254 ? 9.266 -34.781 -3.441 1 98 254 GLU A N 1
ATOM 1946 C CA . GLU A 1 254 ? 8.445 -34.062 -2.465 1 98 254 GLU A CA 1
ATOM 1947 C C . GLU A 1 254 ? 8.992 -32.656 -2.209 1 98 254 GLU A C 1
ATOM 1949 O O . GLU A 1 254 ? 9.055 -32.219 -1.062 1 98 254 GLU A O 1
ATOM 1954 N N . ALA A 1 255 ? 9.492 -32.062 -3.25 1 98.56 255 ALA A N 1
ATOM 1955 C CA . ALA A 1 255 ? 10.039 -30.703 -3.145 1 98.56 255 ALA A CA 1
ATOM 1956 C C . ALA A 1 255 ? 8.961 -29.656 -3.377 1 98.56 255 ALA A C 1
ATOM 1958 O O . ALA A 1 255 ? 8.078 -29.828 -4.227 1 98.56 255 ALA A O 1
ATOM 1959 N N . PRO A 1 256 ? 9 -28.516 -2.578 1 98.81 256 PRO A N 1
ATOM 1960 C CA . PRO A 1 256 ? 8.18 -27.375 -2.973 1 98.81 256 PRO A CA 1
ATOM 1961 C C . PRO A 1 256 ? 8.555 -26.812 -4.344 1 98.81 256 PRO A C 1
ATOM 1963 O O . PRO A 1 256 ? 9.68 -27.016 -4.809 1 98.81 256 PRO A O 1
ATOM 1966 N N . VAL A 1 257 ? 7.59 -26.156 -4.945 1 98.88 257 VAL A N 1
ATOM 1967 C CA . VAL A 1 257 ? 7.836 -25.641 -6.289 1 98.88 257 VAL A CA 1
ATOM 1968 C C . VAL A 1 257 ? 7.227 -24.25 -6.43 1 98.88 257 VAL A C 1
ATOM 1970 O O . VAL A 1 257 ? 6.133 -24 -5.922 1 98.88 257 VAL A O 1
ATOM 1973 N N . VAL A 1 258 ? 7.977 -23.344 -7.027 1 98.88 258 VAL A N 1
ATOM 1974 C CA . VAL A 1 258 ? 7.465 -22.031 -7.441 1 98.88 258 VAL A CA 1
ATOM 1975 C C . VAL A 1 258 ? 6.988 -22.109 -8.891 1 98.88 258 VAL A C 1
ATOM 1977 O O . VAL A 1 258 ? 7.734 -22.516 -9.781 1 98.88 258 VAL A O 1
ATOM 1980 N N . LEU A 1 259 ? 5.75 -21.75 -9.086 1 98.81 259 LEU A N 1
ATOM 1981 C CA . LEU A 1 259 ? 5.176 -21.656 -10.43 1 98.81 259 LEU A CA 1
ATOM 1982 C C . LEU A 1 259 ? 5.105 -20.219 -10.898 1 98.81 259 LEU A C 1
ATOM 1984 O O . LEU A 1 259 ? 4.355 -19.406 -10.344 1 98.81 259 LEU A O 1
ATOM 1988 N N . MET A 1 260 ? 5.859 -19.969 -11.906 1 98.25 260 MET A N 1
ATOM 1989 C CA . MET A 1 260 ? 5.898 -18.594 -12.391 1 98.25 260 MET A CA 1
ATOM 1990 C C . MET A 1 260 ? 5.094 -18.438 -13.68 1 98.25 260 MET A C 1
ATOM 1992 O O . MET A 1 260 ? 5.125 -19.328 -14.539 1 98.25 260 MET A O 1
ATOM 1996 N N . HIS A 1 261 ? 4.375 -17.328 -13.82 1 97.69 261 HIS A N 1
ATOM 1997 C CA . HIS A 1 261 ? 3.717 -17 -15.078 1 97.69 261 HIS A CA 1
ATOM 1998 C C . HIS A 1 261 ? 4.707 -16.406 -16.078 1 97.69 261 HIS A C 1
ATOM 2000 O O . HIS A 1 261 ? 5.129 -15.258 -15.93 1 97.69 261 HIS A O 1
ATOM 2006 N N . ASN A 1 262 ? 5.066 -17.125 -17.078 1 93.19 262 ASN A N 1
ATOM 2007 C CA . ASN A 1 262 ? 5.953 -16.75 -18.172 1 93.19 262 ASN A CA 1
ATOM 2008 C C . ASN A 1 262 ? 5.484 -17.344 -19.5 1 93.19 262 ASN A C 1
ATOM 2010 O O . ASN A 1 262 ? 6.031 -18.328 -19.969 1 93.19 262 ASN A O 1
ATOM 2014 N N . PRO A 1 263 ? 4.523 -16.625 -20.094 1 84 263 PRO A N 1
ATOM 2015 C CA . PRO A 1 263 ? 3.949 -17.203 -21.312 1 84 263 PRO A CA 1
ATOM 2016 C C . PRO A 1 263 ? 4.883 -17.094 -22.516 1 84 263 PRO A C 1
ATOM 2018 O O . PRO A 1 263 ? 5.656 -16.141 -22.609 1 84 263 PRO A O 1
ATOM 2021 N N . SER A 1 264 ? 4.812 -18.016 -23.375 1 79.38 264 SER A N 1
ATOM 2022 C CA . SER A 1 264 ? 5.582 -18 -24.609 1 79.38 264 SER A CA 1
ATOM 2023 C C . SER A 1 264 ? 5.055 -16.938 -25.578 1 79.38 264 SER A C 1
ATOM 2025 O O . SER A 1 264 ? 5.824 -16.359 -26.344 1 79.38 264 SER A O 1
ATOM 2027 N N . THR A 1 265 ? 3.748 -16.688 -25.562 1 80.75 265 THR A N 1
ATOM 2028 C CA . THR A 1 265 ? 3.105 -15.68 -26.406 1 80.75 265 THR A CA 1
ATOM 2029 C C . THR A 1 265 ? 2.318 -14.688 -25.547 1 80.75 265 THR A C 1
ATOM 2031 O O . THR A 1 265 ? 1.147 -14.914 -25.25 1 80.75 265 THR A O 1
ATOM 2034 N N . PRO A 1 266 ? 3.002 -13.625 -25.312 1 81.81 266 PRO A N 1
ATOM 2035 C CA . PRO A 1 266 ? 2.363 -12.695 -24.391 1 81.81 266 PRO A CA 1
ATOM 2036 C C . PRO A 1 266 ? 1.24 -11.891 -25.031 1 81.81 266 PRO A C 1
ATOM 2038 O O . PRO A 1 266 ? 1.503 -11.008 -25.859 1 81.81 266 PRO A O 1
ATOM 2041 N N . GLN A 1 267 ? -0.03 -12.305 -24.938 1 88.81 267 GLN A N 1
ATOM 2042 C CA . GLN A 1 267 ? -1.231 -11.555 -25.281 1 88.81 267 GLN A CA 1
ATOM 2043 C C . GLN A 1 267 ? -2.242 -11.578 -24.141 1 88.81 267 GLN A C 1
ATOM 2045 O O . GLN A 1 267 ? -2.617 -12.648 -23.656 1 88.81 267 GLN A O 1
ATOM 2050 N N . TYR A 1 268 ? -2.51 -10.391 -23.766 1 93.38 268 TYR A N 1
ATOM 2051 C CA . TYR A 1 268 ? -3.41 -10.312 -22.625 1 93.38 268 TYR A CA 1
ATOM 2052 C C . TYR A 1 268 ? -4.672 -9.531 -22.984 1 93.38 268 TYR A C 1
ATOM 2054 O O . TYR A 1 268 ? -4.594 -8.445 -23.562 1 93.38 268 TYR A O 1
ATOM 2062 N N . ARG A 1 269 ? -5.785 -10.078 -22.781 1 90.81 269 ARG A N 1
ATOM 2063 C CA . ARG A 1 269 ? -7.051 -9.352 -22.812 1 90.81 269 ARG A CA 1
ATOM 2064 C C . ARG A 1 269 ? -7.352 -8.711 -21.469 1 90.81 269 ARG A C 1
ATOM 2066 O O . ARG A 1 269 ? -7.758 -7.547 -21.406 1 90.81 269 ARG A O 1
ATOM 2073 N N . ASP A 1 270 ? -7.223 -9.414 -20.469 1 94 270 ASP A N 1
ATOM 2074 C CA . ASP A 1 270 ? -7.25 -9.039 -19.062 1 94 270 ASP A CA 1
ATOM 2075 C C . ASP A 1 270 ? -5.98 -9.484 -18.344 1 94 270 ASP A C 1
ATOM 2077 O O . ASP A 1 270 ? -5.859 -10.648 -17.969 1 94 270 ASP A O 1
ATOM 2081 N N . LEU A 1 271 ? -5.156 -8.539 -18.125 1 95.94 271 LEU A N 1
ATOM 2082 C CA . LEU A 1 271 ? -3.801 -8.867 -17.703 1 95.94 271 LEU A CA 1
ATOM 2083 C C . LEU A 1 271 ? -3.82 -9.758 -16.469 1 95.94 271 LEU A C 1
ATOM 2085 O O . LEU A 1 271 ? -3.418 -10.922 -16.516 1 95.94 271 LEU A O 1
ATOM 2089 N N . MET A 1 272 ? -4.371 -9.273 -15.375 1 97.25 272 MET A N 1
ATOM 2090 C CA . MET A 1 272 ? -4.359 -10.047 -14.133 1 97.25 272 MET A CA 1
ATOM 2091 C C . MET A 1 272 ? -5.273 -11.266 -14.25 1 97.25 272 MET A C 1
ATOM 2093 O O . MET A 1 272 ? -4.961 -12.328 -13.711 1 97.25 272 MET A O 1
ATOM 2097 N N . GLY A 1 273 ? -6.402 -11.102 -14.898 1 96.94 273 GLY A N 1
ATOM 2098 C CA . GLY A 1 273 ? -7.281 -12.242 -15.102 1 96.94 273 GLY A CA 1
ATOM 2099 C C . GLY A 1 273 ? -6.605 -13.391 -15.82 1 96.94 273 GLY A C 1
ATOM 2100 O O . GLY A 1 273 ? -6.734 -14.547 -15.414 1 96.94 273 GLY A O 1
ATOM 2101 N N . ASP A 1 274 ? -5.871 -13.062 -16.797 1 97 274 ASP A N 1
ATOM 2102 C CA . ASP A 1 274 ? -5.191 -14.078 -17.594 1 97 274 ASP A CA 1
ATOM 2103 C C . ASP A 1 274 ? -4.055 -14.727 -16.812 1 97 274 ASP A C 1
ATOM 2105 O O . ASP A 1 274 ? -3.846 -15.938 -16.891 1 97 274 ASP A O 1
ATOM 2109 N N . ILE A 1 275 ? -3.342 -13.93 -16.062 1 97.88 275 ILE A N 1
ATOM 2110 C CA . ILE A 1 275 ? -2.268 -14.445 -15.227 1 97.88 275 ILE A CA 1
ATOM 2111 C C . ILE A 1 275 ? -2.84 -15.414 -14.195 1 97.88 275 ILE A C 1
ATOM 2113 O O . ILE A 1 275 ? -2.336 -16.531 -14.039 1 97.88 275 ILE A O 1
ATOM 2117 N N . ILE A 1 276 ? -3.916 -15.023 -13.57 1 98 276 ILE A N 1
ATOM 2118 C CA . ILE A 1 276 ? -4.52 -15.812 -12.508 1 98 276 ILE A CA 1
ATOM 2119 C C . ILE A 1 276 ? -5.102 -17.094 -13.086 1 98 276 ILE A C 1
ATOM 2121 O O . ILE A 1 276 ? -4.949 -18.172 -12.5 1 98 276 ILE A O 1
ATOM 2125 N N . ASP A 1 277 ? -5.727 -17 -14.227 1 96.62 277 ASP A N 1
ATOM 2126 C CA . ASP A 1 277 ? -6.273 -18.203 -14.875 1 96.62 277 ASP A CA 1
ATOM 2127 C C . ASP A 1 277 ? -5.164 -19.188 -15.219 1 96.62 277 ASP A C 1
ATOM 2129 O O . ASP A 1 277 ? -5.305 -20.391 -14.984 1 96.62 277 ASP A O 1
ATOM 2133 N N . HIS A 1 278 ? -4.117 -18.672 -15.742 1 96.69 278 HIS A N 1
ATOM 2134 C CA . HIS A 1 278 ? -2.998 -19.531 -16.109 1 96.69 278 HIS A CA 1
ATOM 2135 C C . HIS A 1 278 ? -2.416 -20.219 -14.875 1 96.69 278 HIS A C 1
ATOM 2137 O O . HIS A 1 278 ? -2.215 -21.438 -14.883 1 96.69 278 HIS A O 1
ATOM 2143 N N . LEU A 1 279 ? -2.141 -19.469 -13.867 1 98.31 279 LEU A N 1
ATOM 2144 C CA . LEU A 1 279 ? -1.544 -20.031 -12.664 1 98.31 279 LEU A CA 1
ATOM 2145 C C . LEU A 1 279 ? -2.502 -21.016 -11.984 1 98.31 279 LEU A C 1
ATOM 2147 O O . LEU A 1 279 ? -2.072 -22.031 -11.438 1 98.31 279 LEU A O 1
ATOM 2151 N N . ALA A 1 280 ? -3.793 -20.703 -12.023 1 97.88 280 ALA A N 1
ATOM 2152 C CA . ALA A 1 280 ? -4.781 -21.625 -11.469 1 97.88 280 ALA A CA 1
ATOM 2153 C C . ALA A 1 280 ? -4.734 -22.969 -12.188 1 97.88 280 ALA A C 1
ATOM 2155 O O . ALA A 1 280 ? -4.77 -24.016 -11.547 1 97.88 280 ALA A O 1
ATOM 2156 N N . GLU A 1 281 ? -4.648 -22.875 -13.453 1 97.5 281 GLU A N 1
ATOM 2157 C CA . GLU A 1 281 ? -4.555 -24.094 -14.25 1 97.5 281 GLU A CA 1
ATOM 2158 C C . GLU A 1 281 ? -3.297 -24.891 -13.906 1 97.5 281 GLU A C 1
ATOM 2160 O O . GLU A 1 281 ? -3.338 -26.109 -13.797 1 97.5 281 GLU A O 1
ATOM 2165 N N . ARG A 1 282 ? -2.232 -24.219 -13.75 1 98.12 282 ARG A N 1
ATOM 2166 C CA . ARG A 1 282 ? -0.969 -24.891 -13.445 1 98.12 282 ARG A CA 1
ATOM 2167 C C . ARG A 1 282 ? -0.995 -25.5 -12.047 1 98.12 282 ARG A C 1
ATOM 2169 O O . ARG A 1 282 ? -0.396 -26.547 -11.805 1 98.12 282 ARG A O 1
ATOM 2176 N N . VAL A 1 283 ? -1.658 -24.844 -11.125 1 98.5 283 VAL A N 1
ATOM 2177 C CA . VAL A 1 283 ? -1.829 -25.391 -9.781 1 98.5 283 VAL A CA 1
ATOM 2178 C C . VAL A 1 283 ? -2.623 -26.688 -9.852 1 98.5 283 VAL A C 1
ATOM 2180 O O . VAL A 1 283 ? -2.24 -27.688 -9.234 1 98.5 283 VAL A O 1
ATOM 2183 N N . GLU A 1 284 ? -3.697 -26.703 -10.594 1 98 284 GLU A N 1
ATOM 2184 C CA . GLU A 1 284 ? -4.496 -27.922 -10.758 1 98 284 GLU A CA 1
ATOM 2185 C C . GLU A 1 284 ? -3.672 -29.047 -11.359 1 98 284 GLU A C 1
ATOM 2187 O O . GLU A 1 284 ? -3.758 -30.188 -10.914 1 98 284 GLU A O 1
ATOM 2192 N N . TYR A 1 285 ? -2.896 -28.703 -12.336 1 98.44 285 TYR A N 1
ATOM 2193 C CA . TYR A 1 285 ? -2.023 -29.688 -12.977 1 98.44 285 TYR A CA 1
ATOM 2194 C C . TYR A 1 285 ? -1.02 -30.25 -11.984 1 98.44 285 TYR A C 1
ATOM 2196 O O . TYR A 1 285 ? -0.804 -31.469 -11.938 1 98.44 285 TYR A O 1
ATOM 2204 N N . ALA A 1 286 ? -0.423 -29.359 -11.203 1 98.75 286 ALA A N 1
ATOM 2205 C CA . ALA A 1 286 ? 0.553 -29.781 -10.195 1 98.75 286 ALA A CA 1
ATOM 2206 C C . ALA A 1 286 ? -0.068 -30.75 -9.203 1 98.75 286 ALA A C 1
ATOM 2208 O O . ALA A 1 286 ? 0.489 -31.828 -8.938 1 98.75 286 ALA A O 1
ATOM 2209 N N . VAL A 1 287 ? -1.237 -30.438 -8.711 1 98.5 287 VAL A N 1
ATOM 2210 C CA . VAL A 1 287 ? -1.911 -31.25 -7.715 1 98.5 287 VAL A CA 1
ATOM 2211 C C . VAL A 1 287 ? -2.293 -32.594 -8.328 1 98.5 287 VAL A C 1
ATOM 2213 O O . VAL A 1 287 ? -2.08 -33.656 -7.719 1 98.5 287 VAL A O 1
ATOM 2216 N N . ALA A 1 288 ? -2.746 -32.531 -9.492 1 98.12 288 ALA A N 1
ATOM 2217 C CA . ALA A 1 288 ? -3.125 -33.781 -10.195 1 98.12 288 ALA A CA 1
ATOM 2218 C C . ALA A 1 288 ? -1.91 -34.656 -10.43 1 98.12 288 ALA A C 1
ATOM 2220 O O . ALA A 1 288 ? -2.047 -35.875 -10.578 1 98.12 288 ALA A O 1
ATOM 2221 N N . SER A 1 289 ? -0.779 -34.031 -10.453 1 98.25 289 SER A N 1
ATOM 2222 C CA . SER A 1 289 ? 0.458 -34.781 -10.727 1 98.25 289 SER A CA 1
ATOM 2223 C C . SER A 1 289 ? 1.101 -35.281 -9.438 1 98.25 289 SER A C 1
ATOM 2225 O O . SER A 1 289 ? 2.191 -35.844 -9.461 1 98.25 289 SER A O 1
ATOM 2227 N N . GLY A 1 290 ? 0.493 -34.938 -8.359 1 98.25 290 GLY A N 1
ATOM 2228 C CA . GLY A 1 290 ? 0.952 -35.5 -7.105 1 98.25 290 GLY A CA 1
ATOM 2229 C C . GLY A 1 290 ? 1.692 -34.5 -6.23 1 98.25 290 GLY A C 1
ATOM 2230 O O . GLY A 1 290 ? 2.203 -34.875 -5.168 1 98.25 290 GLY A O 1
ATOM 2231 N N . ILE A 1 291 ? 1.779 -33.312 -6.566 1 98.56 291 ILE A N 1
ATOM 2232 C CA . ILE A 1 291 ? 2.389 -32.281 -5.742 1 98.56 291 ILE A CA 1
ATOM 2233 C C . ILE A 1 291 ? 1.354 -31.719 -4.762 1 98.56 291 ILE A C 1
ATOM 2235 O O . ILE A 1 291 ? 0.306 -31.219 -5.176 1 98.56 291 ILE A O 1
ATOM 2239 N N . PRO A 1 292 ? 1.656 -31.844 -3.473 1 98.19 292 PRO A N 1
ATOM 2240 C CA . PRO A 1 292 ? 0.706 -31.25 -2.525 1 98.19 292 PRO A CA 1
ATOM 2241 C C . PRO A 1 292 ? 0.5 -29.75 -2.746 1 98.19 292 PRO A C 1
ATOM 2243 O O . PRO A 1 292 ? 1.454 -29.031 -3.053 1 98.19 292 PRO A O 1
ATOM 2246 N N . ARG A 1 293 ? -0.721 -29.312 -2.596 1 97.56 293 ARG A N 1
ATOM 2247 C CA . ARG A 1 293 ? -1.057 -27.906 -2.816 1 97.56 293 ARG A CA 1
ATOM 2248 C C . ARG A 1 293 ? -0.21 -26.984 -1.933 1 97.56 293 ARG A C 1
ATOM 2250 O O . ARG A 1 293 ? 0.222 -25.922 -2.369 1 97.56 293 ARG A O 1
ATOM 2257 N N . GLU A 1 294 ? 0.063 -27.422 -0.688 1 96.75 294 GLU A N 1
ATOM 2258 C CA . GLU A 1 294 ? 0.786 -26.609 0.285 1 96.75 294 GLU A CA 1
ATOM 2259 C C . GLU A 1 294 ? 2.252 -26.453 -0.109 1 96.75 294 GLU A C 1
ATOM 2261 O O . GLU A 1 294 ? 2.973 -25.641 0.473 1 96.75 294 GLU A O 1
ATOM 2266 N N . HIS A 1 295 ? 2.725 -27.219 -1.142 1 98.44 295 HIS A N 1
ATOM 2267 C CA . HIS A 1 295 ? 4.105 -27.141 -1.603 1 98.44 295 HIS A CA 1
ATOM 2268 C C . HIS A 1 295 ? 4.246 -26.141 -2.758 1 98.44 295 HIS A C 1
ATOM 2270 O O . HIS A 1 295 ? 5.324 -26.016 -3.34 1 98.44 295 HIS A O 1
ATOM 2276 N N . ILE A 1 296 ? 3.162 -25.438 -3.049 1 98.75 296 ILE A N 1
ATOM 2277 C CA . ILE A 1 296 ? 3.162 -24.609 -4.25 1 98.75 296 ILE A CA 1
ATOM 2278 C C . ILE A 1 296 ? 3.26 -23.125 -3.859 1 98.75 296 ILE A C 1
ATOM 2280 O O . ILE A 1 296 ? 2.562 -22.672 -2.949 1 98.75 296 ILE A O 1
ATOM 2284 N N . ILE A 1 297 ? 4.137 -22.406 -4.473 1 98.88 297 ILE A N 1
ATOM 2285 C CA . ILE A 1 297 ? 4.289 -20.953 -4.391 1 98.88 297 ILE A CA 1
ATOM 2286 C C . ILE A 1 297 ? 4.066 -20.344 -5.77 1 98.88 297 ILE A C 1
ATOM 2288 O O . ILE A 1 297 ? 4.484 -20.906 -6.785 1 98.88 297 ILE A O 1
ATOM 2292 N N . LEU A 1 298 ? 3.42 -19.172 -5.824 1 98.81 298 LEU A N 1
ATOM 2293 C CA . LEU A 1 298 ? 3.09 -18.547 -7.102 1 98.81 298 LEU A CA 1
ATOM 2294 C C . LEU A 1 298 ? 3.986 -17.344 -7.363 1 98.81 298 LEU A C 1
ATOM 2296 O O . LEU A 1 298 ? 4.305 -16.594 -6.438 1 98.81 298 LEU A O 1
ATOM 2300 N N . ASP A 1 299 ? 4.391 -17.203 -8.578 1 98.81 299 ASP A N 1
ATOM 2301 C CA . ASP A 1 299 ? 5.133 -16.047 -9.078 1 98.81 299 ASP A CA 1
ATOM 2302 C C . ASP A 1 299 ? 4.477 -15.461 -10.32 1 98.81 299 ASP A C 1
ATOM 2304 O O . ASP A 1 299 ? 4.391 -16.125 -11.359 1 98.81 299 ASP A O 1
ATOM 2308 N N . PRO A 1 300 ? 4.023 -14.164 -10.25 1 98.31 300 PRO A N 1
ATOM 2309 C CA . PRO A 1 300 ? 3.361 -13.578 -11.414 1 98.31 300 PRO A CA 1
ATOM 2310 C C . PRO A 1 300 ? 4.32 -13.336 -12.578 1 98.31 300 PRO A C 1
ATOM 2312 O O . PRO A 1 300 ? 3.879 -13.047 -13.695 1 98.31 300 PRO A O 1
ATOM 2315 N N . GLY A 1 301 ? 5.594 -13.43 -12.289 1 97.06 301 GLY A N 1
ATOM 2316 C CA . GLY A 1 301 ? 6.578 -13.367 -13.359 1 97.06 301 GLY A CA 1
ATOM 2317 C C . GLY A 1 301 ? 6.891 -11.945 -13.805 1 97.06 301 GLY A C 1
ATOM 2318 O O . GLY A 1 301 ? 6.883 -11.648 -15 1 97.06 301 GLY A O 1
ATOM 2319 N N . ILE A 1 302 ? 7.211 -11.078 -12.875 1 94.69 302 ILE A N 1
ATOM 2320 C CA . ILE A 1 302 ? 7.617 -9.711 -13.195 1 94.69 302 ILE A CA 1
ATOM 2321 C C . ILE A 1 302 ? 8.836 -9.734 -14.109 1 94.69 302 ILE A C 1
ATOM 2323 O O . ILE A 1 302 ? 9.812 -10.438 -13.844 1 94.69 302 ILE A O 1
ATOM 2327 N N . GLY A 1 303 ? 8.719 -8.984 -15.188 1 91.5 303 GLY A N 1
ATOM 2328 C CA . GLY A 1 303 ? 9.836 -8.891 -16.109 1 91.5 303 GLY A CA 1
ATOM 2329 C C . GLY A 1 303 ? 9.773 -9.906 -17.234 1 91.5 303 GLY A C 1
ATOM 2330 O O . GLY A 1 303 ? 10.609 -9.898 -18.141 1 91.5 303 GLY A O 1
ATOM 2331 N N . PHE A 1 304 ? 8.789 -10.781 -17.234 1 92 304 PHE A N 1
ATOM 2332 C CA . PHE A 1 304 ? 8.688 -11.844 -18.234 1 92 304 PHE A CA 1
ATOM 2333 C C . PHE A 1 304 ? 7.367 -11.758 -18.984 1 92 304 PHE A C 1
ATOM 2335 O O . PHE A 1 304 ? 6.297 -11.844 -18.375 1 92 304 PHE A O 1
ATOM 2342 N N . GLY A 1 305 ? 7.5 -11.578 -20.281 1 91.94 305 GLY A N 1
ATOM 2343 C CA . GLY A 1 305 ? 6.328 -11.602 -21.141 1 91.94 305 GLY A CA 1
ATOM 2344 C C . GLY A 1 305 ? 5.406 -10.414 -20.922 1 91.94 305 GLY A C 1
ATOM 2345 O O . GLY A 1 305 ? 4.199 -10.508 -21.156 1 91.94 305 GLY A O 1
ATOM 2346 N N . LYS A 1 306 ? 5.883 -9.344 -20.422 1 94.56 306 LYS A N 1
ATOM 2347 C CA . LYS A 1 306 ? 5.098 -8.148 -20.109 1 94.56 306 LYS A CA 1
ATOM 2348 C C . LYS A 1 306 ? 5.867 -6.879 -20.453 1 94.56 306 LYS A C 1
ATOM 2350 O O . LYS A 1 306 ? 7.09 -6.828 -20.312 1 94.56 306 LYS A O 1
ATOM 2355 N N . THR A 1 307 ? 5.141 -5.922 -20.922 1 94 307 THR A N 1
ATOM 2356 C CA . THR A 1 307 ? 5.734 -4.602 -21.125 1 94 307 THR A CA 1
ATOM 2357 C C . THR A 1 307 ? 6.031 -3.938 -19.781 1 94 307 THR A C 1
ATOM 2359 O O . THR A 1 307 ? 5.555 -4.387 -18.734 1 94 307 THR A O 1
ATOM 2362 N N . PRO A 1 308 ? 6.902 -2.934 -19.828 1 94.25 308 PRO A N 1
ATOM 2363 C CA . PRO A 1 308 ? 7.156 -2.215 -18.578 1 94.25 308 PRO A CA 1
ATOM 2364 C C . PRO A 1 308 ? 5.875 -1.727 -17.906 1 94.25 308 PRO A C 1
ATOM 2366 O O . PRO A 1 308 ? 5.727 -1.848 -16.688 1 94.25 308 PRO A O 1
ATOM 2369 N N . GLU A 1 309 ? 4.934 -1.229 -18.688 1 95.06 309 GLU A N 1
ATOM 2370 C CA . GLU A 1 309 ? 3.662 -0.746 -18.156 1 95.06 309 GLU A CA 1
ATOM 2371 C C . GLU A 1 309 ? 2.854 -1.884 -17.531 1 95.06 309 GLU A C 1
ATOM 2373 O O . GLU A 1 309 ? 2.227 -1.71 -16.484 1 95.06 309 GLU A O 1
ATOM 2378 N N . GLN A 1 310 ? 2.902 -3.008 -18.172 1 95.88 310 GLN A N 1
ATOM 2379 C CA . GLN A 1 310 ? 2.199 -4.176 -17.656 1 95.88 310 GLN A CA 1
ATOM 2380 C C . GLN A 1 310 ? 2.811 -4.656 -16.344 1 95.88 310 GLN A C 1
ATOM 2382 O O . GLN A 1 310 ? 2.094 -5.082 -15.438 1 95.88 310 GLN A O 1
ATOM 2387 N N . ASN A 1 311 ? 4.129 -4.59 -16.281 1 96.75 311 ASN A N 1
ATOM 2388 C CA . ASN A 1 311 ? 4.789 -4.969 -15.031 1 96.75 311 ASN A CA 1
ATOM 2389 C C . ASN A 1 311 ? 4.387 -4.055 -13.883 1 96.75 311 ASN A C 1
ATOM 2391 O O . ASN A 1 311 ? 4.148 -4.52 -12.766 1 96.75 311 ASN A O 1
ATOM 2395 N N . LEU A 1 312 ? 4.305 -2.764 -14.195 1 97.56 312 LEU A N 1
ATOM 2396 C CA . LEU A 1 312 ? 3.82 -1.829 -13.188 1 97.56 312 LEU A CA 1
ATOM 2397 C C . LEU A 1 312 ? 2.412 -2.199 -12.734 1 97.56 312 LEU A C 1
ATOM 2399 O O . LEU A 1 312 ? 2.115 -2.184 -11.531 1 97.56 312 LEU A O 1
ATOM 2403 N N . GLU A 1 313 ? 1.579 -2.588 -13.641 1 96.75 313 GLU A N 1
ATOM 2404 C CA . GLU A 1 313 ? 0.194 -2.945 -13.352 1 96.75 313 GLU A CA 1
ATOM 2405 C C . GLU A 1 313 ? 0.117 -4.219 -12.516 1 96.75 313 GLU A C 1
ATOM 2407 O O . GLU A 1 313 ? -0.699 -4.316 -11.594 1 96.75 313 GLU A O 1
ATOM 2412 N N . VAL A 1 314 ? 0.961 -5.156 -12.812 1 97.81 314 VAL A N 1
ATOM 2413 C CA . VAL A 1 314 ? 0.972 -6.41 -12.062 1 97.81 314 VAL A CA 1
ATOM 2414 C C . VAL A 1 314 ? 1.299 -6.137 -10.602 1 97.81 314 VAL A C 1
ATOM 2416 O O . VAL A 1 314 ? 0.638 -6.66 -9.695 1 97.81 314 VAL A O 1
ATOM 2419 N N . VAL A 1 315 ? 2.27 -5.285 -10.367 1 98.12 315 VAL A N 1
ATOM 2420 C CA . VAL A 1 315 ? 2.627 -4.969 -8.984 1 98.12 315 VAL A CA 1
ATOM 2421 C C . VAL A 1 315 ? 1.488 -4.203 -8.32 1 98.12 315 VAL A C 1
ATOM 2423 O O . VAL A 1 315 ? 1.124 -4.492 -7.176 1 98.12 315 VAL A O 1
ATOM 2426 N N . ARG A 1 316 ? 0.883 -3.297 -9.031 1 97.19 316 ARG A N 1
ATOM 2427 C CA . ARG A 1 316 ? -0.213 -2.486 -8.516 1 97.19 316 ARG A CA 1
ATOM 2428 C C . ARG A 1 316 ? -1.395 -3.359 -8.109 1 97.19 316 ARG A C 1
ATOM 2430 O O . ARG A 1 316 ? -2.092 -3.059 -7.133 1 97.19 316 ARG A O 1
ATOM 2437 N N . ARG A 1 317 ? -1.604 -4.434 -8.836 1 97.56 317 ARG A N 1
ATOM 2438 C CA . ARG A 1 317 ? -2.779 -5.277 -8.648 1 97.56 317 ARG A CA 1
ATOM 2439 C C . ARG A 1 317 ? -2.385 -6.652 -8.117 1 97.56 317 ARG A C 1
ATOM 2441 O O . ARG A 1 317 ? -3.107 -7.633 -8.312 1 97.56 317 ARG A O 1
ATOM 2448 N N . LEU A 1 318 ? -1.282 -6.688 -7.441 1 98.25 318 LEU A N 1
ATOM 2449 C CA . LEU A 1 318 ? -0.705 -7.949 -6.988 1 98.25 318 LEU A CA 1
ATOM 2450 C C . LEU A 1 318 ? -1.654 -8.672 -6.043 1 98.25 318 LEU A C 1
ATOM 2452 O O . LEU A 1 318 ? -1.717 -9.906 -6.039 1 98.25 318 LEU A O 1
ATOM 2456 N N . ASP A 1 319 ? -2.42 -7.984 -5.254 1 97.25 319 ASP A N 1
ATOM 2457 C CA . ASP A 1 319 ? -3.287 -8.562 -4.23 1 97.25 319 ASP A CA 1
ATOM 2458 C C . ASP A 1 319 ? -4.371 -9.438 -4.859 1 97.25 319 ASP A C 1
ATOM 2460 O O . ASP A 1 319 ? -4.973 -10.273 -4.184 1 97.25 319 ASP A O 1
ATOM 2464 N N . GLU A 1 320 ? -4.68 -9.258 -6.129 1 98.25 320 GLU A N 1
ATOM 2465 C CA . GLU A 1 320 ? -5.664 -10.109 -6.793 1 98.25 320 GLU A CA 1
ATOM 2466 C C . GLU A 1 320 ? -5.203 -11.562 -6.816 1 98.25 320 GLU A C 1
ATOM 2468 O O . GLU A 1 320 ? -6.031 -12.477 -6.84 1 98.25 320 GLU A O 1
ATOM 2473 N N . LEU A 1 321 ? -3.898 -11.781 -6.781 1 98.19 321 LEU A N 1
ATOM 2474 C CA . LEU A 1 321 ? -3.348 -13.125 -6.812 1 98.19 321 LEU A CA 1
ATOM 2475 C C . LEU A 1 321 ? -3.68 -13.883 -5.531 1 98.19 321 LEU A C 1
ATOM 2477 O O . LEU A 1 321 ? -3.635 -15.117 -5.5 1 98.19 321 LEU A O 1
ATOM 2481 N N . LYS A 1 322 ? -3.986 -13.18 -4.461 1 97.56 322 LYS A N 1
ATOM 2482 C CA . LYS A 1 322 ? -4.379 -13.805 -3.201 1 97.56 322 LYS A CA 1
ATOM 2483 C C . LYS A 1 322 ? -5.602 -14.695 -3.387 1 97.56 322 LYS A C 1
ATOM 2485 O O . LYS A 1 322 ? -5.855 -15.586 -2.578 1 97.56 322 LYS A O 1
ATOM 2490 N N . SER A 1 323 ? -6.281 -14.453 -4.434 1 97.94 323 SER A N 1
ATOM 2491 C CA . SER A 1 323 ? -7.504 -15.195 -4.715 1 97.94 323 SER A CA 1
ATOM 2492 C C . SER A 1 323 ? -7.219 -16.688 -4.895 1 97.94 323 SER A C 1
ATOM 2494 O O . SER A 1 323 ? -8.125 -17.516 -4.809 1 97.94 323 SER A O 1
ATOM 2496 N N . LEU A 1 324 ? -5.961 -17 -5.152 1 97.88 324 LEU A N 1
ATOM 2497 C CA . LEU A 1 324 ? -5.605 -18.406 -5.344 1 97.88 324 LEU A CA 1
ATOM 2498 C C . LEU A 1 324 ? -5.223 -19.047 -4.02 1 97.88 324 LEU A C 1
ATOM 2500 O O . LEU A 1 324 ? -5.055 -20.281 -3.947 1 97.88 324 LEU A O 1
ATOM 2504 N N . GLY A 1 325 ? -5 -18.312 -2.959 1 97.44 325 GLY A N 1
ATOM 2505 C CA . GLY A 1 325 ? -4.832 -18.812 -1.606 1 97.44 325 GLY A CA 1
ATOM 2506 C C . GLY A 1 325 ? -3.465 -19.422 -1.361 1 97.44 325 GLY A C 1
ATOM 2507 O O . GLY A 1 325 ? -3.305 -20.266 -0.48 1 97.44 325 GLY A O 1
ATOM 2508 N N . LEU A 1 326 ? -2.521 -19.078 -2.193 1 98.19 326 LEU A N 1
ATOM 2509 C CA . LEU A 1 326 ? -1.17 -19.609 -2.092 1 98.19 326 LEU A CA 1
ATOM 2510 C C . LEU A 1 326 ? -0.154 -18.5 -1.868 1 98.19 326 LEU A C 1
ATOM 2512 O O . LEU A 1 326 ? -0.423 -17.328 -2.182 1 98.19 326 LEU A O 1
ATOM 2516 N N . PRO A 1 327 ? 1.043 -18.828 -1.263 1 98.56 327 PRO A N 1
ATOM 2517 C CA . PRO A 1 327 ? 2.07 -17.797 -1.094 1 98.56 327 PRO A CA 1
ATOM 2518 C C . PRO A 1 327 ? 2.516 -17.188 -2.42 1 98.56 327 PRO A C 1
ATOM 2520 O O . PRO A 1 327 ? 2.551 -17.875 -3.441 1 98.56 327 PRO A O 1
ATOM 2523 N N . ILE A 1 328 ? 2.846 -15.906 -2.365 1 98.75 328 ILE A N 1
ATOM 2524 C CA . ILE A 1 328 ? 3.213 -15.156 -3.562 1 98.75 328 ILE A CA 1
ATOM 2525 C C . ILE A 1 328 ? 4.68 -14.742 -3.482 1 98.75 328 ILE A C 1
ATOM 2527 O O . ILE A 1 328 ? 5.105 -14.141 -2.494 1 98.75 328 ILE A O 1
ATOM 2531 N N . LEU A 1 329 ? 5.465 -15.102 -4.477 1 98.88 329 LEU A N 1
ATOM 2532 C CA . LEU A 1 329 ? 6.848 -14.672 -4.668 1 98.88 329 LEU A CA 1
ATOM 2533 C C . LEU A 1 329 ? 6.941 -13.609 -5.758 1 98.88 329 LEU A C 1
ATOM 2535 O O . LEU A 1 329 ? 6.34 -13.758 -6.824 1 98.88 329 LEU A O 1
ATOM 2539 N N . VAL A 1 330 ? 7.613 -12.508 -5.422 1 98.62 330 VAL A N 1
ATOM 2540 C CA . VAL A 1 330 ? 7.812 -11.438 -6.402 1 98.62 330 VAL A CA 1
ATOM 2541 C C . VAL A 1 330 ? 9.305 -11.133 -6.535 1 98.62 330 VAL A C 1
ATOM 2543 O O . VAL A 1 330 ? 10.008 -10.992 -5.531 1 98.62 330 VAL A O 1
ATOM 2546 N N . GLY A 1 331 ? 9.859 -11.062 -7.75 1 97.75 331 GLY A N 1
ATOM 2547 C CA . GLY A 1 331 ? 11.25 -10.719 -8 1 97.75 331 GLY A CA 1
ATOM 2548 C C . GLY A 1 331 ? 11.414 -9.422 -8.766 1 97.75 331 GLY A C 1
ATOM 2549 O O . GLY A 1 331 ? 11.75 -9.438 -9.953 1 97.75 331 GLY A O 1
ATOM 2550 N N . PRO A 1 332 ? 11.266 -8.32 -8.117 1 95.19 332 PRO A N 1
ATOM 2551 C CA . PRO A 1 332 ? 11.32 -7.047 -8.844 1 95.19 332 PRO A CA 1
ATOM 2552 C C . PRO A 1 332 ? 12.742 -6.5 -8.953 1 95.19 332 PRO A C 1
ATOM 2554 O O . PRO A 1 332 ? 12.969 -5.48 -9.617 1 95.19 332 PRO A O 1
ATOM 2557 N N . SER A 1 333 ? 13.703 -7.105 -8.484 1 93.56 333 SER A N 1
ATOM 2558 C CA . SER A 1 333 ? 15.047 -6.566 -8.289 1 93.56 333 SER A CA 1
ATOM 2559 C C . SER A 1 333 ? 15.703 -6.207 -9.617 1 93.56 333 SER A C 1
ATOM 2561 O O . SER A 1 333 ? 15.852 -7.066 -10.492 1 93.56 333 SER A O 1
ATOM 2563 N N . ARG A 1 334 ? 15.984 -4.949 -9.828 1 91.38 334 ARG A N 1
ATOM 2564 C CA . ARG A 1 334 ? 16.781 -4.363 -10.898 1 91.38 334 ARG A CA 1
ATOM 2565 C C . ARG A 1 334 ? 16.156 -4.633 -12.258 1 91.38 334 ARG A C 1
ATOM 2567 O O . ARG A 1 334 ? 16.844 -4.629 -13.281 1 91.38 334 ARG A O 1
ATOM 2574 N N . LYS A 1 335 ? 14.93 -4.84 -12.266 1 92.5 335 LYS A N 1
ATOM 2575 C CA . LYS A 1 335 ? 14.234 -5.211 -13.492 1 92.5 335 LYS A CA 1
ATOM 2576 C C . LYS A 1 335 ? 14.094 -4.008 -14.43 1 92.5 335 LYS A C 1
ATOM 2578 O O . LYS A 1 335 ? 14.234 -2.863 -14 1 92.5 335 LYS A O 1
ATOM 2583 N N . SER A 1 336 ? 13.812 -4.281 -15.617 1 91.69 336 SER A N 1
ATOM 2584 C CA . SER A 1 336 ? 13.812 -3.279 -16.688 1 91.69 336 SER A CA 1
ATOM 2585 C C . SER A 1 336 ? 12.719 -2.24 -16.453 1 91.69 336 SER A C 1
ATOM 2587 O O . SER A 1 336 ? 12.867 -1.08 -16.844 1 91.69 336 SER A O 1
ATOM 2589 N N . PHE A 1 337 ? 11.633 -2.598 -15.836 1 93.75 337 PHE A N 1
ATOM 2590 C CA . PHE A 1 337 ? 10.57 -1.617 -15.633 1 93.75 337 PHE A CA 1
ATOM 2591 C C . PHE A 1 337 ? 11.023 -0.52 -14.68 1 93.75 337 PHE A C 1
ATOM 2593 O O . PHE A 1 337 ? 10.539 0.61 -14.75 1 93.75 337 PHE A O 1
ATOM 2600 N N . ILE A 1 338 ? 11.961 -0.811 -13.836 1 95.88 338 ILE A N 1
ATOM 2601 C CA . ILE A 1 338 ? 12.555 0.199 -12.961 1 95.88 338 ILE A CA 1
ATOM 2602 C C . ILE A 1 338 ? 13.391 1.172 -13.789 1 95.88 338 ILE A C 1
ATOM 2604 O O . ILE A 1 338 ? 13.305 2.389 -13.609 1 95.88 338 ILE A O 1
ATOM 2608 N N . GLY A 1 339 ? 14.211 0.606 -14.672 1 95.69 339 GLY A N 1
ATOM 2609 C CA . GLY A 1 339 ? 14.969 1.449 -15.578 1 95.69 339 GLY A CA 1
ATOM 2610 C C . GLY A 1 339 ? 14.094 2.324 -16.453 1 95.69 339 GLY A C 1
ATOM 2611 O O . GLY A 1 339 ? 14.422 3.486 -16.703 1 95.69 339 GLY A O 1
ATOM 2612 N N . TYR A 1 340 ? 13.008 1.759 -16.859 1 95.44 340 TYR A N 1
ATOM 2613 C CA . TYR A 1 340 ? 12.039 2.475 -17.672 1 95.44 340 TYR A CA 1
ATOM 2614 C C . TYR A 1 340 ? 11.484 3.686 -16.938 1 95.44 340 TYR A C 1
ATOM 2616 O O . TYR A 1 340 ? 11.406 4.781 -17.5 1 95.44 340 TYR A O 1
ATOM 2624 N N . VAL A 1 341 ? 11.219 3.557 -15.703 1 96.5 341 VAL A N 1
ATOM 2625 C CA . VAL A 1 341 ? 10.602 4.613 -14.906 1 96.5 341 VAL A CA 1
ATOM 2626 C C . VAL A 1 341 ? 11.656 5.645 -14.508 1 96.5 341 VAL A C 1
ATOM 2628 O O . VAL A 1 341 ? 11.406 6.852 -14.578 1 96.5 341 VAL A O 1
ATOM 2631 N N . LEU A 1 342 ? 12.844 5.195 -14.18 1 97.5 342 LEU A N 1
ATOM 2632 C CA . LEU A 1 342 ? 13.82 6.078 -13.555 1 97.5 342 LEU A CA 1
ATOM 2633 C C . LEU A 1 342 ? 14.898 6.496 -14.547 1 97.5 342 LEU A C 1
ATOM 2635 O O . LEU A 1 342 ? 15.711 7.375 -14.258 1 97.5 342 LEU A O 1
ATOM 2639 N N . ASN A 1 343 ? 14.859 5.895 -15.703 1 97 343 ASN A N 1
ATOM 2640 C CA . ASN A 1 343 ? 15.906 6.145 -16.688 1 97 343 ASN A CA 1
ATOM 2641 C C . ASN A 1 343 ? 17.297 5.957 -16.094 1 97 343 ASN A C 1
ATOM 2643 O O . ASN A 1 343 ? 18.141 6.848 -16.188 1 97 343 ASN A O 1
ATOM 2647 N N . LEU A 1 344 ? 17.469 4.82 -15.492 1 95.88 344 LEU A N 1
ATOM 2648 C CA . LEU A 1 344 ? 18.734 4.508 -14.844 1 95.88 344 LEU A CA 1
ATOM 2649 C C . LEU A 1 344 ? 19.281 3.172 -15.336 1 95.88 344 LEU A C 1
ATOM 2651 O O . LEU A 1 344 ? 18.516 2.254 -15.633 1 95.88 344 LEU A O 1
ATOM 2655 N N . PRO A 1 345 ? 20.562 3.053 -15.391 1 95.31 345 PRO A N 1
ATOM 2656 C CA . PRO A 1 345 ? 21.156 1.751 -15.695 1 95.31 345 PRO A CA 1
ATOM 2657 C C . PRO A 1 345 ? 20.953 0.728 -14.586 1 95.31 345 PRO A C 1
ATOM 2659 O O . PRO A 1 345 ? 20.547 1.09 -13.477 1 95.31 345 PRO A O 1
ATOM 2662 N N . VAL A 1 346 ? 21.188 -0.493 -14.836 1 92.94 346 VAL A N 1
ATOM 2663 C CA . VAL A 1 346 ? 20.859 -1.624 -13.969 1 92.94 346 VAL A CA 1
ATOM 2664 C C . VAL A 1 346 ? 21.578 -1.466 -12.633 1 92.94 346 VAL A C 1
ATOM 2666 O O . VAL A 1 346 ? 21.016 -1.79 -11.578 1 92.94 346 VAL A O 1
ATOM 2669 N N . GLU A 1 347 ? 22.766 -0.888 -12.562 1 93.12 347 GLU A N 1
ATOM 2670 C CA . GLU A 1 347 ? 23.609 -0.805 -11.367 1 93.12 347 GLU A CA 1
ATOM 2671 C C . GLU A 1 347 ? 23.109 0.289 -10.422 1 93.12 347 GLU A C 1
ATOM 2673 O O . GLU A 1 347 ? 23.562 0.376 -9.281 1 93.12 347 GLU A O 1
ATOM 2678 N N . GLU A 1 348 ? 22.156 1.052 -10.867 1 96.25 348 GLU A N 1
ATOM 2679 C CA . GLU A 1 348 ? 21.688 2.184 -10.07 1 96.25 348 GLU A CA 1
ATOM 2680 C C . GLU A 1 348 ? 20.203 2.045 -9.742 1 96.25 348 GLU A C 1
ATOM 2682 O O . GLU A 1 348 ? 19.516 3.043 -9.5 1 96.25 348 GLU A O 1
ATOM 2687 N N . ARG A 1 349 ? 19.734 0.811 -9.648 1 97.56 349 ARG A N 1
ATOM 2688 C CA . ARG A 1 349 ? 18.297 0.612 -9.492 1 97.56 349 ARG A CA 1
ATOM 2689 C C . ARG A 1 349 ? 17.953 0.176 -8.07 1 97.56 349 ARG A C 1
ATOM 2691 O O . ARG A 1 349 ? 16.875 -0.363 -7.82 1 97.56 349 ARG A O 1
ATOM 2698 N N . LEU A 1 350 ? 18.875 0.468 -7.145 1 97.5 350 LEU A N 1
ATOM 2699 C CA . LEU A 1 350 ? 18.672 0.032 -5.766 1 97.5 350 LEU A CA 1
ATOM 2700 C C . LEU A 1 350 ? 17.438 0.674 -5.172 1 97.5 350 LEU A C 1
ATOM 2702 O O . LEU A 1 350 ? 16.562 -0.021 -4.633 1 97.5 350 LEU A O 1
ATOM 2706 N N . GLU A 1 351 ? 17.297 2.023 -5.266 1 98.31 351 GLU A N 1
ATOM 2707 C CA . GLU A 1 351 ? 16.188 2.744 -4.672 1 98.31 351 GLU A CA 1
ATOM 2708 C C . GLU A 1 351 ? 14.859 2.361 -5.34 1 98.31 351 GLU A C 1
ATOM 2710 O O . GLU A 1 351 ? 13.836 2.221 -4.668 1 98.31 351 GLU A O 1
ATOM 2715 N N . GLY A 1 352 ? 14.93 2.225 -6.672 1 98.5 352 GLY A N 1
ATOM 2716 C CA . GLY A 1 352 ? 13.742 1.751 -7.371 1 98.5 352 GLY A CA 1
ATOM 2717 C C . GLY A 1 352 ? 13.32 0.357 -6.949 1 98.5 352 GLY A C 1
ATOM 2718 O O . GLY A 1 352 ? 12.125 0.08 -6.816 1 98.5 352 GLY A O 1
ATOM 2719 N N . THR A 1 353 ? 14.281 -0.527 -6.73 1 98.62 353 THR A N 1
ATOM 2720 C CA . THR A 1 353 ? 14.008 -1.869 -6.23 1 98.62 353 THR A CA 1
ATOM 2721 C C . THR A 1 353 ? 13.375 -1.811 -4.84 1 98.62 353 THR A C 1
ATOM 2723 O O . THR A 1 353 ? 12.414 -2.523 -4.559 1 98.62 353 THR A O 1
ATOM 2726 N N . ALA A 1 354 ? 13.914 -0.931 -4.008 1 98.81 354 ALA A N 1
ATOM 2727 C CA . ALA A 1 354 ? 13.375 -0.779 -2.658 1 98.81 354 ALA A CA 1
ATOM 2728 C C . ALA A 1 354 ? 11.891 -0.402 -2.697 1 98.81 354 ALA A C 1
ATOM 2730 O O . ALA A 1 354 ? 11.078 -0.974 -1.967 1 98.81 354 ALA A O 1
ATOM 2731 N N . ALA A 1 355 ? 11.562 0.513 -3.559 1 98.81 355 ALA A N 1
ATOM 2732 C CA . ALA A 1 355 ? 10.172 0.933 -3.719 1 98.81 355 ALA A CA 1
ATOM 2733 C C . ALA A 1 355 ? 9.297 -0.227 -4.191 1 98.81 355 ALA A C 1
ATOM 2735 O O . ALA A 1 355 ? 8.219 -0.466 -3.641 1 98.81 355 ALA A O 1
ATOM 2736 N N . ALA A 1 356 ? 9.758 -0.933 -5.176 1 98.81 356 ALA A N 1
ATOM 2737 C CA . ALA A 1 356 ? 8.992 -2.039 -5.742 1 98.81 356 ALA A CA 1
ATOM 2738 C C . ALA A 1 356 ? 8.797 -3.15 -4.719 1 98.81 356 ALA A C 1
ATOM 2740 O O . ALA A 1 356 ? 7.715 -3.744 -4.641 1 98.81 356 ALA A O 1
ATOM 2741 N N . VAL A 1 357 ? 9.828 -3.422 -3.949 1 98.88 357 VAL A N 1
ATOM 2742 C CA . VAL A 1 357 ? 9.742 -4.434 -2.898 1 98.88 357 VAL A CA 1
ATOM 2743 C C . VAL A 1 357 ? 8.727 -3.998 -1.846 1 98.88 357 VAL A C 1
ATOM 2745 O O . VAL A 1 357 ? 7.84 -4.773 -1.473 1 98.88 357 VAL A O 1
ATOM 2748 N N . ALA A 1 358 ? 8.797 -2.777 -1.405 1 98.88 358 ALA A N 1
ATOM 2749 C CA . ALA A 1 358 ? 7.875 -2.277 -0.388 1 98.88 358 ALA A CA 1
ATOM 2750 C C . ALA A 1 358 ? 6.43 -2.361 -0.869 1 98.88 358 ALA A C 1
ATOM 2752 O O . ALA A 1 358 ? 5.562 -2.885 -0.162 1 98.88 358 ALA A O 1
ATOM 2753 N N . VAL A 1 359 ? 6.203 -1.902 -2.076 1 98.75 359 VAL A N 1
ATOM 2754 C CA . VAL A 1 359 ? 4.844 -1.903 -2.613 1 98.75 359 VAL A CA 1
ATOM 2755 C C . VAL A 1 359 ? 4.359 -3.34 -2.783 1 98.75 359 VAL A C 1
ATOM 2757 O O . VAL A 1 359 ? 3.195 -3.645 -2.508 1 98.75 359 VAL A O 1
ATOM 2760 N N . SER A 1 360 ? 5.234 -4.207 -3.217 1 98.75 360 SER A N 1
ATOM 2761 C CA . SER A 1 360 ? 4.855 -5.609 -3.361 1 98.75 360 SER A CA 1
ATOM 2762 C C . SER A 1 360 ? 4.406 -6.199 -2.031 1 98.75 360 SER A C 1
ATOM 2764 O O . SER A 1 360 ? 3.416 -6.934 -1.975 1 98.75 360 SER A O 1
ATOM 2766 N N . ILE A 1 361 ? 5.098 -5.859 -0.993 1 98.56 361 ILE A N 1
ATOM 2767 C CA . ILE A 1 361 ? 4.762 -6.379 0.328 1 98.56 361 ILE A CA 1
ATOM 2768 C C . ILE A 1 361 ? 3.416 -5.812 0.776 1 98.56 361 ILE A C 1
ATOM 2770 O O . ILE A 1 361 ? 2.562 -6.547 1.277 1 98.56 361 ILE A O 1
ATOM 2774 N N . VAL A 1 362 ? 3.25 -4.559 0.547 1 98 362 VAL A N 1
ATOM 2775 C CA . VAL A 1 362 ? 1.974 -3.936 0.884 1 98 362 VAL A CA 1
ATOM 2776 C C . VAL A 1 362 ? 0.841 -4.648 0.148 1 98 362 VAL A C 1
ATOM 2778 O O . VAL A 1 362 ? -0.255 -4.812 0.69 1 98 362 VAL A O 1
ATOM 2781 N N . LYS A 1 363 ? 1.149 -5.098 -1.037 1 97.56 363 LYS A N 1
ATOM 2782 C CA . LYS A 1 363 ? 0.13 -5.707 -1.887 1 97.56 363 LYS A CA 1
ATOM 2783 C C . LYS A 1 363 ? 0.067 -7.219 -1.672 1 97.56 363 LYS A C 1
ATOM 2785 O O . LYS A 1 363 ? -0.667 -7.922 -2.369 1 97.56 363 LYS A O 1
ATOM 2790 N N . GLY A 1 364 ? 0.855 -7.793 -0.792 1 96.5 364 GLY A N 1
ATOM 2791 C CA . GLY A 1 364 ? 0.583 -9.148 -0.347 1 96.5 364 GLY A CA 1
ATOM 2792 C C . GLY A 1 364 ? 1.697 -10.125 -0.68 1 96.5 364 GLY A C 1
ATOM 2793 O O . GLY A 1 364 ? 1.532 -11.336 -0.539 1 96.5 364 GLY A O 1
ATOM 2794 N N . ALA A 1 365 ? 2.875 -9.664 -1.1 1 98.44 365 ALA A N 1
ATOM 2795 C CA . ALA A 1 365 ? 3.988 -10.57 -1.354 1 98.44 365 ALA A CA 1
ATOM 2796 C C . ALA A 1 365 ? 4.438 -11.258 -0.07 1 98.44 365 ALA A C 1
ATOM 2798 O O . ALA A 1 365 ? 4.531 -10.625 0.983 1 98.44 365 ALA A O 1
ATOM 2799 N N . ASP A 1 366 ? 4.73 -12.555 -0.187 1 98.44 366 ASP A N 1
ATOM 2800 C CA . ASP A 1 366 ? 5.191 -13.336 0.956 1 98.44 366 ASP A CA 1
ATOM 2801 C C . ASP A 1 366 ? 6.695 -13.578 0.884 1 98.44 366 ASP A C 1
ATOM 2803 O O . ASP A 1 366 ? 7.344 -13.812 1.908 1 98.44 366 ASP A O 1
ATOM 2807 N N . ILE A 1 367 ? 7.203 -13.602 -0.31 1 98.88 367 ILE A N 1
ATOM 2808 C CA . ILE A 1 367 ? 8.625 -13.766 -0.586 1 98.88 367 ILE A CA 1
ATOM 2809 C C . ILE A 1 367 ? 9.07 -12.75 -1.642 1 98.88 367 ILE A C 1
ATOM 2811 O O . ILE A 1 367 ? 8.359 -12.523 -2.625 1 98.88 367 ILE A O 1
ATOM 2815 N N . VAL A 1 368 ? 10.172 -12.117 -1.377 1 98.81 368 VAL A N 1
ATOM 2816 C CA . VAL A 1 368 ? 10.758 -11.266 -2.406 1 98.81 368 VAL A CA 1
ATOM 2817 C C . VAL A 1 368 ? 12.109 -11.82 -2.838 1 98.81 368 VAL A C 1
ATOM 2819 O O . VAL A 1 368 ? 12.906 -12.25 -2 1 98.81 368 VAL A O 1
ATOM 2822 N N . ARG A 1 369 ? 12.328 -11.891 -4.137 1 98.69 369 ARG A N 1
ATOM 2823 C CA . ARG A 1 369 ? 13.562 -12.359 -4.738 1 98.69 369 ARG A CA 1
ATOM 2824 C C . ARG A 1 369 ? 14.445 -11.195 -5.164 1 98.69 369 ARG A C 1
ATOM 2826 O O . ARG A 1 369 ? 14.039 -10.367 -5.977 1 98.69 369 ARG A O 1
ATOM 2833 N N . VAL A 1 370 ? 15.703 -11.172 -4.594 1 98.12 370 VAL A N 1
ATOM 2834 C CA . VAL A 1 370 ? 16.438 -9.922 -4.758 1 98.12 370 VAL A CA 1
ATOM 2835 C C . VAL A 1 370 ? 17.922 -10.219 -4.945 1 98.12 370 VAL A C 1
ATOM 2837 O O . VAL A 1 370 ? 18.406 -11.273 -4.523 1 98.12 370 VAL A O 1
ATOM 2840 N N . HIS A 1 371 ? 18.672 -9.266 -5.473 1 95.69 371 HIS A N 1
ATOM 2841 C CA . HIS A 1 371 ? 20.109 -9.305 -5.617 1 95.69 371 HIS A CA 1
ATOM 2842 C C . HIS A 1 371 ? 20.812 -8.703 -4.395 1 95.69 371 HIS A C 1
ATOM 2844 O O . HIS A 1 371 ? 21.766 -9.273 -3.877 1 95.69 371 HIS A O 1
ATOM 2850 N N . ASP A 1 372 ? 20.359 -7.547 -3.926 1 96.69 372 ASP A N 1
ATOM 2851 C CA . ASP A 1 372 ? 20.938 -6.785 -2.83 1 96.69 372 ASP A CA 1
ATOM 2852 C C . ASP A 1 372 ? 20.328 -7.184 -1.489 1 96.69 372 ASP A C 1
ATOM 2854 O O . ASP A 1 372 ? 19.578 -6.41 -0.887 1 96.69 372 ASP A O 1
ATOM 2858 N N . VAL A 1 373 ? 20.812 -8.25 -0.978 1 98.31 373 VAL A N 1
ATOM 2859 C CA . VAL A 1 373 ? 20.156 -8.898 0.147 1 98.31 373 VAL A CA 1
ATOM 2860 C C . VAL A 1 373 ? 20.219 -8.008 1.38 1 98.31 373 VAL A C 1
ATOM 2862 O O . VAL A 1 373 ? 19.203 -7.727 2.014 1 98.31 373 VAL A O 1
ATOM 2865 N N . LYS A 1 374 ? 21.359 -7.449 1.718 1 98 374 LYS A N 1
ATOM 2866 C CA . LYS A 1 374 ? 21.531 -6.641 2.924 1 98 374 LYS A CA 1
ATOM 2867 C C . LYS A 1 374 ? 20.562 -5.457 2.928 1 98 374 LYS A C 1
ATOM 2869 O O . LYS A 1 374 ? 19.828 -5.25 3.893 1 98 374 LYS A O 1
ATOM 2874 N N . GLN A 1 375 ? 20.594 -4.723 1.84 1 98.25 375 GLN A N 1
ATOM 2875 C CA . GLN A 1 375 ? 19.75 -3.531 1.728 1 98.25 375 GLN A CA 1
ATOM 2876 C C . GLN A 1 375 ? 18.281 -3.9 1.741 1 98.25 375 GLN A C 1
ATOM 2878 O O . GLN A 1 375 ? 17.469 -3.252 2.418 1 98.25 375 GLN A O 1
ATOM 2883 N N . MET A 1 376 ? 17.938 -4.98 1.069 1 98.69 376 MET A N 1
ATOM 2884 C CA . MET A 1 376 ? 16.531 -5.324 0.933 1 98.69 376 MET A CA 1
ATOM 2885 C C . MET A 1 376 ? 15.992 -5.949 2.219 1 98.69 376 MET A C 1
ATOM 2887 O O . MET A 1 376 ? 14.805 -5.828 2.525 1 98.69 376 MET A O 1
ATOM 2891 N N . VAL A 1 377 ? 16.828 -6.586 3 1 98.69 377 VAL A N 1
ATOM 2892 C CA . VAL A 1 377 ? 16.406 -7.066 4.309 1 98.69 377 VAL A CA 1
ATOM 2893 C C . VAL A 1 377 ? 15.93 -5.895 5.16 1 98.69 377 VAL A C 1
ATOM 2895 O O . VAL A 1 377 ? 14.898 -5.988 5.84 1 98.69 377 VAL A O 1
ATOM 2898 N N . ARG A 1 378 ? 16.641 -4.828 5.109 1 98.69 378 ARG A N 1
ATOM 2899 C CA . ARG A 1 378 ? 16.25 -3.637 5.863 1 98.69 378 ARG A CA 1
ATOM 2900 C C . ARG A 1 378 ? 14.938 -3.066 5.355 1 98.69 378 ARG A C 1
ATOM 2902 O O . ARG A 1 378 ? 14.07 -2.684 6.148 1 98.69 378 ARG A O 1
ATOM 2909 N N . VAL A 1 379 ? 14.734 -3.074 4.023 1 98.81 379 VAL A N 1
ATOM 2910 C CA . VAL A 1 379 ? 13.492 -2.611 3.42 1 98.81 379 VAL A CA 1
ATOM 2911 C C . VAL A 1 379 ? 12.336 -3.52 3.85 1 98.81 379 VAL A C 1
ATOM 2913 O O . VAL A 1 379 ? 11.281 -3.037 4.27 1 98.81 379 VAL A O 1
ATOM 2916 N N . VAL A 1 380 ? 12.57 -4.781 3.805 1 98.81 380 VAL A N 1
ATOM 2917 C CA . VAL A 1 380 ? 11.539 -5.781 4.082 1 98.81 380 VAL A CA 1
ATOM 2918 C C . VAL A 1 380 ? 11.133 -5.707 5.555 1 98.81 380 VAL A C 1
ATOM 2920 O O . VAL A 1 380 ? 9.945 -5.648 5.871 1 98.81 380 VAL A O 1
ATOM 2923 N N . ARG A 1 381 ? 12.094 -5.672 6.402 1 98.44 381 ARG A N 1
ATOM 2924 C CA . ARG A 1 381 ? 11.805 -5.629 7.832 1 98.44 381 ARG A CA 1
ATOM 2925 C C . ARG A 1 381 ? 11.031 -4.363 8.195 1 98.44 381 ARG A C 1
ATOM 2927 O O . ARG A 1 381 ? 10.062 -4.418 8.961 1 98.44 381 ARG A O 1
ATOM 2934 N N . MET A 1 382 ? 11.414 -3.275 7.645 1 98.56 382 MET A N 1
ATOM 2935 C CA . MET A 1 382 ? 10.727 -2.014 7.902 1 98.56 382 MET A CA 1
ATOM 2936 C C . MET A 1 382 ? 9.305 -2.045 7.348 1 98.56 382 MET A C 1
ATOM 2938 O O . MET A 1 382 ? 8.359 -1.637 8.023 1 98.56 382 MET A O 1
ATOM 2942 N N . THR A 1 383 ? 9.156 -2.537 6.141 1 98.69 383 THR A N 1
ATOM 2943 C CA . THR A 1 383 ? 7.84 -2.604 5.52 1 98.69 383 THR A CA 1
ATOM 2944 C C . THR A 1 383 ? 6.918 -3.527 6.312 1 98.69 383 THR A C 1
ATOM 2946 O O . THR A 1 383 ? 5.758 -3.191 6.555 1 98.69 383 THR A O 1
ATOM 2949 N N . ASP A 1 384 ? 7.438 -4.645 6.738 1 98.06 384 ASP A N 1
ATOM 2950 C CA . ASP A 1 384 ? 6.641 -5.574 7.531 1 98.06 384 ASP A CA 1
ATOM 2951 C C . ASP A 1 384 ? 6.156 -4.914 8.82 1 98.06 384 ASP A C 1
ATOM 2953 O O . ASP A 1 384 ? 5 -5.086 9.219 1 98.06 384 ASP A O 1
ATOM 2957 N N . ALA A 1 385 ? 7.02 -4.207 9.43 1 97.69 385 ALA A N 1
ATOM 2958 C CA . ALA A 1 385 ? 6.645 -3.529 10.664 1 97.69 385 ALA A CA 1
ATOM 2959 C C . ALA A 1 385 ? 5.52 -2.525 10.422 1 97.69 385 ALA A C 1
ATOM 2961 O O . ALA A 1 385 ? 4.637 -2.357 11.273 1 97.69 385 ALA A O 1
ATOM 2962 N N . LEU A 1 386 ? 5.57 -1.9 9.336 1 97.56 386 LEU A N 1
ATOM 2963 C CA . LEU A 1 386 ? 4.578 -0.887 8.992 1 97.56 386 LEU A CA 1
ATOM 2964 C C . LEU A 1 386 ? 3.24 -1.532 8.641 1 97.56 386 LEU A C 1
ATOM 2966 O O . LEU A 1 386 ? 2.182 -1.02 9.008 1 97.56 386 LEU A O 1
ATOM 2970 N N . VAL A 1 387 ? 3.275 -2.658 7.961 1 94.69 387 VAL A N 1
ATOM 2971 C CA . VAL A 1 387 ? 2.061 -3.211 7.367 1 94.69 387 VAL A CA 1
ATOM 2972 C C . VAL A 1 387 ? 1.448 -4.242 8.312 1 94.69 387 VAL A C 1
ATOM 2974 O O . VAL A 1 387 ? 0.224 -4.363 8.398 1 94.69 387 VAL A O 1
ATOM 2977 N N . ARG A 1 388 ? 2.283 -5.027 8.984 1 87.5 388 ARG A N 1
ATOM 2978 C CA . ARG A 1 388 ? 1.797 -6.137 9.797 1 87.5 388 ARG A CA 1
ATOM 2979 C C . ARG A 1 388 ? 1.745 -5.754 11.273 1 87.5 388 ARG A C 1
ATOM 2981 O O . ARG A 1 388 ? 1.076 -6.418 12.07 1 87.5 388 ARG A O 1
ATOM 2988 N N . GLY A 1 389 ? 2.191 -4.66 11.641 1 74.12 389 GLY A N 1
ATOM 2989 C CA . GLY A 1 389 ? 2.283 -4.309 13.047 1 74.12 389 GLY A CA 1
ATOM 2990 C C . GLY A 1 389 ? 3.354 -5.086 13.789 1 74.12 389 GLY A C 1
ATOM 2991 O O . GLY A 1 389 ? 3.85 -6.098 13.289 1 74.12 389 GLY A O 1
ATOM 2992 N N . ARG A 1 390 ? 4.254 -4.531 14.641 1 57.88 390 ARG A N 1
ATOM 2993 C CA . ARG A 1 390 ? 5.379 -5.145 15.336 1 57.88 390 ARG A CA 1
ATOM 2994 C C . ARG A 1 390 ? 4.941 -6.395 16.094 1 57.88 390 ARG A C 1
ATOM 2996 O O . ARG A 1 390 ? 4.379 -6.305 17.188 1 57.88 390 ARG A O 1
ATOM 3003 N N . SER A 1 391 ? 4.227 -7.375 15.594 1 44.72 391 SER A N 1
ATOM 3004 C CA . SER A 1 391 ? 4.348 -8.477 16.547 1 44.72 391 SER A CA 1
ATOM 3005 C C . SER A 1 391 ? 5.809 -8.852 16.766 1 44.72 391 SER A C 1
ATOM 3007 O O . SER A 1 391 ? 6.102 -9.883 17.391 1 44.72 391 SER A O 1
ATOM 3009 N N . LEU A 1 392 ? 6.762 -8.328 16.047 1 38.31 392 LEU A N 1
ATOM 3010 C CA . LEU A 1 392 ? 8.031 -9.047 16.031 1 38.31 392 LEU A CA 1
ATOM 3011 C C . LEU A 1 392 ? 8.758 -8.898 17.375 1 38.31 392 LEU A C 1
ATOM 3013 O O . LEU A 1 392 ? 9.484 -7.93 17.594 1 38.31 392 LEU A O 1
ATOM 3017 N N . GLU A 1 393 ? 8.188 -8.891 18.359 1 30.78 393 GLU A N 1
ATOM 3018 C CA . GLU A 1 393 ? 9.102 -9.211 19.453 1 30.78 393 GLU A CA 1
ATOM 3019 C C . GLU A 1 393 ? 10.078 -10.312 19.062 1 30.78 393 GLU A C 1
ATOM 3021 O O . GLU A 1 393 ? 9.672 -11.375 18.578 1 30.78 393 GLU A O 1
ATOM 3026 N N . ARG A 1 394 ? 11.266 -10.016 18.578 1 27.61 394 ARG A N 1
ATOM 3027 C CA . ARG A 1 394 ? 12.391 -10.922 18.734 1 27.61 394 ARG A CA 1
ATOM 3028 C C . ARG A 1 394 ? 12.5 -11.398 20.188 1 27.61 394 ARG A C 1
ATOM 3030 O O . ARG A 1 394 ? 12.344 -10.609 21.125 1 27.61 394 ARG A O 1
ATOM 3037 N N . MET B 1 1 ? -11.703 -16.422 -11.797 1 97 1 MET B N 1
ATOM 3038 C CA . MET B 1 1 ? -12.43 -15.734 -10.727 1 97 1 MET B CA 1
ATOM 3039 C C . MET B 1 1 ? -11.461 -15.117 -9.727 1 97 1 MET B C 1
ATOM 3041 O O . MET B 1 1 ? -10.461 -15.734 -9.352 1 97 1 MET B O 1
ATOM 3045 N N . ARG B 1 2 ? -11.688 -13.828 -9.328 1 98 2 ARG B N 1
ATOM 3046 C CA . ARG B 1 2 ? -10.773 -13.18 -8.383 1 98 2 ARG B CA 1
ATOM 3047 C C . ARG B 1 2 ? -11.461 -12.039 -7.652 1 98 2 ARG B C 1
ATOM 3049 O O . ARG B 1 2 ? -12.43 -11.461 -8.156 1 98 2 ARG B O 1
ATOM 3056 N N . VAL B 1 3 ? -10.984 -11.758 -6.492 1 98.44 3 VAL B N 1
ATOM 3057 C CA . VAL B 1 3 ? -11.375 -10.555 -5.758 1 98.44 3 VAL B CA 1
ATOM 3058 C C . VAL B 1 3 ? -10.586 -9.359 -6.277 1 98.44 3 VAL B C 1
ATOM 3060 O O . VAL B 1 3 ? -9.383 -9.461 -6.516 1 98.44 3 VAL B O 1
ATOM 3063 N N . ILE B 1 4 ? -11.258 -8.25 -6.5 1 97.94 4 ILE B N 1
ATOM 3064 C CA . ILE B 1 4 ? -10.578 -7.027 -6.93 1 97.94 4 ILE B CA 1
ATOM 3065 C C . ILE B 1 4 ? -10.875 -5.898 -5.941 1 97.94 4 ILE B C 1
ATOM 3067 O O . ILE B 1 4 ? -11.781 -6.02 -5.105 1 97.94 4 ILE B O 1
ATOM 3071 N N . SER B 1 5 ? -10.078 -4.875 -6.047 1 96 5 SER B N 1
ATOM 3072 C CA . SER B 1 5 ? -10.258 -3.707 -5.188 1 96 5 SER B CA 1
ATOM 3073 C C . SER B 1 5 ? -10.922 -2.562 -5.938 1 96 5 SER B C 1
ATOM 3075 O O . SER B 1 5 ? -10.531 -2.23 -7.059 1 96 5 SER B O 1
ATOM 3077 N N . ILE B 1 6 ? -11.938 -1.977 -5.324 1 97.06 6 ILE B N 1
ATOM 3078 C CA . ILE B 1 6 ? -12.609 -0.794 -5.855 1 97.06 6 ILE B CA 1
ATOM 3079 C C . ILE B 1 6 ? -12.617 0.31 -4.801 1 97.06 6 ILE B C 1
ATOM 3081 O O . ILE B 1 6 ? -13.602 0.479 -4.078 1 97.06 6 ILE B O 1
ATOM 3085 N N . PRO B 1 7 ? -11.578 1.081 -4.773 1 94.88 7 PRO B N 1
ATOM 3086 C CA . PRO B 1 7 ? -11.422 2.037 -3.676 1 94.88 7 PRO B CA 1
ATOM 3087 C C . PRO B 1 7 ? -12.211 3.328 -3.898 1 94.88 7 PRO B C 1
ATOM 3089 O O . PRO B 1 7 ? -12.414 4.102 -2.961 1 94.88 7 PRO B O 1
ATOM 3092 N N . ASP B 1 8 ? -12.594 3.588 -5.16 1 95.69 8 ASP B N 1
ATOM 3093 C CA . ASP B 1 8 ? -13.234 4.871 -5.438 1 95.69 8 ASP B CA 1
ATOM 3094 C C . ASP B 1 8 ? -14.164 4.77 -6.645 1 95.69 8 ASP B C 1
ATOM 3096 O O . ASP B 1 8 ? -14.273 3.709 -7.266 1 95.69 8 ASP B O 1
ATOM 3100 N N . LEU B 1 9 ? -14.828 5.824 -6.926 1 96.69 9 LEU B N 1
ATOM 3101 C CA . LEU B 1 9 ? -15.828 5.855 -7.984 1 96.69 9 LEU B CA 1
ATOM 3102 C C . LEU B 1 9 ? -15.18 5.676 -9.352 1 96.69 9 LEU B C 1
ATOM 3104 O O . LEU B 1 9 ? -15.734 5 -10.219 1 96.69 9 LEU B O 1
ATOM 3108 N N . ALA B 1 10 ? -14.031 6.273 -9.555 1 94.44 10 ALA B N 1
ATOM 3109 C CA . ALA B 1 10 ? -13.336 6.152 -10.828 1 94.44 10 ALA B CA 1
ATOM 3110 C C . ALA B 1 10 ? -12.992 4.695 -11.141 1 94.44 10 ALA B C 1
ATOM 3112 O O . ALA B 1 10 ? -13.227 4.223 -12.25 1 94.44 10 ALA B O 1
ATOM 3113 N N . THR B 1 11 ? -12.5 4 -10.18 1 95.69 11 THR B N 1
ATOM 3114 C CA . THR B 1 11 ? -12.188 2.584 -10.352 1 95.69 11 THR B CA 1
ATOM 3115 C C . THR B 1 11 ? -13.461 1.775 -10.594 1 95.69 11 THR B C 1
ATOM 3117 O O . THR B 1 11 ? -13.477 0.858 -11.414 1 95.69 11 THR B O 1
ATOM 3120 N N . ALA B 1 12 ? -14.508 2.123 -9.82 1 97.69 12 ALA B N 1
ATOM 3121 C CA . ALA B 1 12 ? -15.789 1.449 -10.008 1 97.69 12 ALA B CA 1
ATOM 3122 C C . ALA B 1 12 ? -16.266 1.561 -11.453 1 97.69 12 ALA B C 1
ATOM 3124 O O . ALA B 1 12 ? -16.625 0.557 -12.07 1 97.69 12 ALA B O 1
ATOM 3125 N N . LEU B 1 13 ? -16.203 2.717 -11.961 1 97.19 13 LEU B N 1
ATOM 3126 C CA . LEU B 1 13 ? -16.656 2.963 -13.328 1 97.19 13 LEU B CA 1
ATOM 3127 C C . LEU B 1 13 ? -15.805 2.172 -14.32 1 97.19 13 LEU B C 1
ATOM 3129 O O . LEU B 1 13 ? -16.344 1.568 -15.258 1 97.19 13 LEU B O 1
ATOM 3133 N N . GLU B 1 14 ? -14.555 2.164 -14.094 1 95.38 14 GLU B N 1
ATOM 3134 C CA . GLU B 1 14 ? -13.648 1.445 -14.984 1 95.38 14 GLU B CA 1
ATOM 3135 C C . GLU B 1 14 ? -13.945 -0.052 -14.977 1 95.38 14 GLU B C 1
ATOM 3137 O O . GLU B 1 14 ? -14.039 -0.673 -16.047 1 95.38 14 GLU B O 1
ATOM 3142 N N . GLU B 1 15 ? -14.07 -0.625 -13.812 1 96.44 15 GLU B N 1
ATOM 3143 C CA . GLU B 1 15 ? -14.297 -2.064 -13.695 1 96.44 15 GLU B CA 1
ATOM 3144 C C . GLU B 1 15 ? -15.656 -2.455 -14.258 1 96.44 15 GLU B C 1
ATOM 3146 O O . GLU B 1 15 ? -15.797 -3.51 -14.883 1 96.44 15 GLU B O 1
ATOM 3151 N N . ILE B 1 16 ? -16.641 -1.629 -14.047 1 97.62 16 ILE B N 1
ATOM 3152 C CA . ILE B 1 16 ? -17.984 -1.879 -14.562 1 97.62 16 ILE B CA 1
ATOM 3153 C C . ILE B 1 16 ? -17.984 -1.784 -16.094 1 97.62 16 ILE B C 1
ATOM 3155 O O . ILE B 1 16 ? -18.594 -2.605 -16.766 1 97.62 16 ILE B O 1
ATOM 3159 N N . ARG B 1 17 ? -17.234 -0.815 -16.578 1 96.44 17 ARG B N 1
ATOM 3160 C CA . ARG B 1 17 ? -17.078 -0.67 -18.016 1 96.44 17 ARG B CA 1
ATOM 3161 C C . ARG B 1 17 ? -16.422 -1.905 -18.625 1 96.44 17 ARG B C 1
ATOM 3163 O O . ARG B 1 17 ? -16.844 -2.381 -19.688 1 96.44 17 ARG B O 1
ATOM 3170 N N . LYS B 1 18 ? -15.438 -2.447 -17.969 1 95.38 18 LYS B N 1
ATOM 3171 C CA . LYS B 1 18 ? -14.711 -3.615 -18.453 1 95.38 18 LYS B CA 1
ATOM 3172 C C . LYS B 1 18 ? -15.633 -4.824 -18.578 1 95.38 18 LYS B C 1
ATOM 3174 O O . LYS B 1 18 ? -15.375 -5.73 -19.375 1 95.38 18 LYS B O 1
ATOM 3179 N N . ILE B 1 19 ? -16.688 -4.832 -17.781 1 95.81 19 ILE B N 1
ATOM 3180 C CA . ILE B 1 19 ? -17.656 -5.93 -17.828 1 95.81 19 ILE B CA 1
ATOM 3181 C C . ILE B 1 19 ? -18.531 -5.801 -19.062 1 95.81 19 ILE B C 1
ATOM 3183 O O . ILE B 1 19 ? -19.078 -6.789 -19.547 1 95.81 19 ILE B O 1
ATOM 3187 N N . GLY B 1 20 ? -18.688 -4.582 -19.578 1 94.81 20 GLY B N 1
ATOM 3188 C CA . GLY B 1 20 ? -19.5 -4.355 -20.766 1 94.81 20 GLY B CA 1
ATOM 3189 C C . GLY B 1 20 ? -20.875 -3.807 -20.469 1 94.81 20 GLY B C 1
ATOM 3190 O O . GLY B 1 20 ? -21.781 -3.912 -21.281 1 94.81 20 GLY B O 1
ATOM 3191 N N . ALA B 1 21 ? -21.047 -3.277 -19.297 1 93.69 21 ALA B N 1
ATOM 3192 C CA . ALA B 1 21 ? -22.312 -2.627 -18.969 1 93.69 21 ALA B CA 1
ATOM 3193 C C . ALA B 1 21 ? -22.516 -1.366 -19.812 1 93.69 21 ALA B C 1
ATOM 3195 O O . ALA B 1 21 ? -21.547 -0.719 -20.203 1 93.69 21 ALA B O 1
ATOM 3196 N N . ASP B 1 22 ? -23.719 -1.007 -20.109 1 92.31 22 ASP B N 1
ATOM 3197 C CA . ASP B 1 22 ? -23.969 0.205 -20.875 1 92.31 22 ASP B CA 1
ATOM 3198 C C . ASP B 1 22 ? -23.75 1.454 -20.031 1 92.31 22 ASP B C 1
ATOM 3200 O O . ASP B 1 22 ? -23.672 1.37 -18.797 1 92.31 22 ASP B O 1
ATOM 3204 N N . GLU B 1 23 ? -23.703 2.539 -20.641 1 92.06 23 GLU B N 1
ATOM 3205 C CA . GLU B 1 23 ? -23.281 3.777 -20 1 92.06 23 GLU B CA 1
ATOM 3206 C C . GLU B 1 23 ? -24.25 4.164 -18.875 1 92.06 23 GLU B C 1
ATOM 3208 O O . GLU B 1 23 ? -23.812 4.477 -17.766 1 92.06 23 GLU B O 1
ATOM 3213 N N . PRO B 1 24 ? -25.531 4.172 -19.109 1 92.69 24 PRO B N 1
ATOM 3214 C CA . PRO B 1 24 ? -26.438 4.48 -18 1 92.69 24 PRO B CA 1
ATOM 3215 C C . PRO B 1 24 ? -26.281 3.512 -16.828 1 92.69 24 PRO B C 1
ATOM 3217 O O . PRO B 1 24 ? -26.312 3.932 -15.672 1 92.69 24 PRO B O 1
ATOM 3220 N N . GLY B 1 25 ? -26.156 2.287 -17.156 1 92.62 25 GLY B N 1
ATOM 3221 C CA . GLY B 1 25 ? -25.938 1.281 -16.125 1 92.62 25 GLY B CA 1
ATOM 3222 C C . GLY B 1 25 ? -24.672 1.512 -15.32 1 92.62 25 GLY B C 1
ATOM 3223 O O . GLY B 1 25 ? -24.641 1.277 -14.109 1 92.62 25 GLY B O 1
ATOM 3224 N N . GLN B 1 26 ? -23.656 1.965 -16 1 95.06 26 GLN B N 1
ATOM 3225 C CA . GLN B 1 26 ? -22.391 2.258 -15.32 1 95.06 26 GLN B CA 1
ATOM 3226 C C . GLN B 1 26 ? -22.578 3.336 -14.258 1 95.06 26 GLN B C 1
ATOM 3228 O O . GLN B 1 26 ? -22.125 3.176 -13.125 1 95.06 26 GLN B O 1
ATOM 3233 N N . LYS B 1 27 ? -23.234 4.379 -14.562 1 94.5 27 LYS B N 1
ATOM 3234 C CA . LYS B 1 27 ? -23.422 5.508 -13.664 1 94.5 27 LYS B CA 1
ATOM 3235 C C . LYS B 1 27 ? -24.281 5.109 -12.461 1 94.5 27 LYS B C 1
ATOM 3237 O O . LYS B 1 27 ? -24.031 5.551 -11.344 1 94.5 27 LYS B O 1
ATOM 3242 N N . ILE B 1 28 ? -25.234 4.246 -12.695 1 94.62 28 ILE B N 1
ATOM 3243 C CA . ILE B 1 28 ? -26.156 3.805 -11.656 1 94.62 28 ILE B CA 1
ATOM 3244 C C . ILE B 1 28 ? -25.438 2.846 -10.711 1 94.62 28 ILE B C 1
ATOM 3246 O O . ILE B 1 28 ? -25.656 2.898 -9.492 1 94.62 28 ILE B O 1
ATOM 3250 N N . MET B 1 29 ? -24.547 2.072 -11.227 1 96.31 29 MET B N 1
ATOM 3251 C CA . MET B 1 29 ? -23.953 0.972 -10.461 1 96.31 29 MET B CA 1
ATOM 3252 C C . MET B 1 29 ? -22.719 1.433 -9.711 1 96.31 29 MET B C 1
ATOM 3254 O O . MET B 1 29 ? -22.375 0.87 -8.664 1 96.31 29 MET B O 1
ATOM 3258 N N . ALA B 1 30 ? -22.062 2.471 -10.18 1 97.5 30 ALA B N 1
ATOM 3259 C CA . ALA B 1 30 ? -20.75 2.854 -9.656 1 97.5 30 ALA B CA 1
ATOM 3260 C C . ALA B 1 30 ? -20.828 3.166 -8.164 1 97.5 30 ALA B C 1
ATOM 3262 O O . ALA B 1 30 ? -20.047 2.627 -7.375 1 97.5 30 ALA B O 1
ATOM 3263 N N . PRO B 1 31 ? -21.797 3.951 -7.715 1 97.75 31 PRO B N 1
ATOM 3264 C CA . PRO B 1 31 ? -21.875 4.246 -6.281 1 97.75 31 PRO B CA 1
ATOM 3265 C C . PRO B 1 31 ? -22.188 3.014 -5.441 1 97.75 31 PRO B C 1
ATOM 3267 O O . PRO B 1 31 ? -21.922 3 -4.234 1 97.75 31 PRO B O 1
ATOM 3270 N N . LYS B 1 32 ? -22.766 1.972 -6.051 1 98.19 32 LYS B N 1
ATOM 3271 C CA . LYS B 1 32 ? -23.094 0.734 -5.348 1 98.19 32 LYS B CA 1
ATOM 3272 C C . LYS B 1 32 ? -21.859 -0.146 -5.184 1 98.19 32 LYS B C 1
ATOM 3274 O O . LYS B 1 32 ? -21.859 -1.09 -4.387 1 98.19 32 LYS B O 1
ATOM 3279 N N . ALA B 1 33 ? -20.812 0.236 -5.918 1 98.19 33 ALA B N 1
ATOM 3280 C CA . ALA B 1 33 ? -19.609 -0.585 -5.926 1 98.19 33 ALA B CA 1
ATOM 3281 C C . ALA B 1 33 ? -18.578 -0.055 -4.934 1 98.19 33 ALA B C 1
ATOM 3283 O O . ALA B 1 33 ? -17.578 -0.729 -4.637 1 98.19 33 ALA B O 1
ATOM 3284 N N . VAL B 1 34 ? -18.766 1.125 -4.461 1 98.19 34 VAL B N 1
ATOM 3285 C CA . VAL B 1 34 ? -17.844 1.723 -3.512 1 98.19 34 VAL B CA 1
ATOM 3286 C C . VAL B 1 34 ? -18.391 1.602 -2.094 1 98.19 34 VAL B C 1
ATOM 3288 O O . VAL B 1 34 ? -19.391 2.246 -1.755 1 98.19 34 VAL B O 1
ATOM 3291 N N . PHE B 1 35 ? -17.781 0.726 -1.314 1 98.38 35 PHE B N 1
ATOM 3292 C CA . PHE B 1 35 ? -18.188 0.479 0.066 1 98.38 35 PHE B CA 1
ATOM 3293 C C . PHE B 1 35 ? -17.312 1.272 1.031 1 98.38 35 PHE B C 1
ATOM 3295 O O . PHE B 1 35 ? -16.094 1.376 0.837 1 98.38 35 PHE B O 1
ATOM 3302 N N . ARG B 1 36 ? -17.922 1.916 2.07 1 98.62 36 ARG B N 1
ATOM 3303 C CA . ARG B 1 36 ? -17.203 2.715 3.057 1 98.62 36 ARG B CA 1
ATOM 3304 C C . ARG B 1 36 ? -17.562 2.285 4.477 1 98.62 36 ARG B C 1
ATOM 3306 O O . ARG B 1 36 ? -18.688 1.894 4.742 1 98.62 36 ARG B O 1
ATOM 3313 N N . ALA B 1 37 ? -16.594 2.266 5.348 1 98.69 37 ALA B N 1
ATOM 3314 C CA . ALA B 1 37 ? -16.75 2.211 6.801 1 98.69 37 ALA B CA 1
ATOM 3315 C C . ALA B 1 37 ? -16.422 3.559 7.438 1 98.69 37 ALA B C 1
ATOM 3317 O O . ALA B 1 37 ? -15.305 4.055 7.316 1 98.69 37 ALA B O 1
ATOM 3318 N N . VAL B 1 38 ? -17.422 4.152 8.109 1 98.75 38 VAL B N 1
ATOM 3319 C CA . VAL B 1 38 ? -17.219 5.48 8.695 1 98.75 38 VAL B CA 1
ATOM 3320 C C . VAL B 1 38 ? -17.391 5.41 10.211 1 98.75 38 VAL B C 1
ATOM 3322 O O . VAL B 1 38 ? -18.422 4.961 10.711 1 98.75 38 VAL B O 1
ATOM 3325 N N . LYS B 1 39 ? -16.422 5.848 10.883 1 98.31 39 LYS B N 1
ATOM 3326 C CA . LYS B 1 39 ? -16.484 5.957 12.336 1 98.31 39 LYS B CA 1
ATOM 3327 C C . LYS B 1 39 ? -16.922 7.355 12.758 1 98.31 39 LYS B C 1
ATOM 3329 O O . LYS B 1 39 ? -16.297 8.352 12.375 1 98.31 39 LYS B O 1
ATOM 3334 N N . VAL B 1 40 ? -17.938 7.402 13.492 1 97.88 40 VAL B N 1
ATOM 3335 C CA . VAL B 1 40 ? -18.438 8.641 14.078 1 97.88 40 VAL B CA 1
ATOM 3336 C C . VAL B 1 40 ? -18.281 8.602 15.594 1 97.88 40 VAL B C 1
ATOM 3338 O O . VAL B 1 40 ? -18.766 7.684 16.25 1 97.88 40 VAL B O 1
ATOM 3341 N N . ARG B 1 41 ? -17.703 9.633 16.109 1 96.12 41 ARG B N 1
ATOM 3342 C CA . ARG B 1 41 ? -17.344 9.57 17.531 1 96.12 41 ARG B CA 1
ATOM 3343 C C . ARG B 1 41 ? -18.266 10.453 18.359 1 96.12 41 ARG B C 1
ATOM 3345 O O . ARG B 1 41 ? -18.75 11.477 17.891 1 96.12 41 ARG B O 1
ATOM 3352 N N . ASP B 1 42 ? -18.484 10 19.594 1 95.25 42 ASP B N 1
ATOM 3353 C CA . ASP B 1 42 ? -18.984 10.805 20.688 1 95.25 42 ASP B CA 1
ATOM 3354 C C . ASP B 1 42 ? -20.406 11.305 20.391 1 95.25 42 ASP B C 1
ATOM 3356 O O . ASP B 1 42 ? -20.672 12.5 20.5 1 95.25 42 ASP B O 1
ATOM 3360 N N . LEU B 1 43 ? -21.266 10.422 20.062 1 97.31 43 LEU B N 1
ATOM 3361 C CA . LEU B 1 43 ? -22.672 10.758 19.844 1 97.31 43 LEU B CA 1
ATOM 3362 C C . LEU B 1 43 ? -23.5 10.508 21.094 1 97.31 43 LEU B C 1
ATOM 3364 O O . LEU B 1 43 ? -23.141 9.672 21.922 1 97.31 43 LEU B O 1
ATOM 3368 N N . THR B 1 44 ? -24.547 11.273 21.219 1 97 44 THR B N 1
ATOM 3369 C CA . THR B 1 44 ? -25.531 10.914 22.234 1 97 44 THR B CA 1
ATOM 3370 C C . THR B 1 44 ? -26.297 9.664 21.812 1 97 44 THR B C 1
ATOM 3372 O O . THR B 1 44 ? -26.391 9.352 20.625 1 97 44 THR B O 1
ATOM 3375 N N . PRO B 1 45 ? -26.828 8.984 22.781 1 97 45 PRO B N 1
ATOM 3376 C CA . PRO B 1 45 ? -27.609 7.785 22.438 1 97 45 PRO B CA 1
ATOM 3377 C C . PRO B 1 45 ? -28.766 8.086 21.484 1 97 45 PRO B C 1
ATOM 3379 O O . PRO B 1 45 ? -29.062 7.273 20.594 1 97 45 PRO B O 1
ATOM 3382 N N . VAL B 1 46 ? -29.391 9.211 21.625 1 96.88 46 VAL B N 1
ATOM 3383 C CA . VAL B 1 46 ? -30.5 9.562 20.75 1 96.88 46 VAL B CA 1
ATOM 3384 C C . VAL B 1 46 ? -29.984 9.711 19.312 1 96.88 46 VAL B C 1
ATOM 3386 O O . VAL B 1 46 ? -30.594 9.156 18.391 1 96.88 46 VAL B O 1
ATOM 3389 N N . GLN B 1 47 ? -28.906 10.422 19.125 1 97.44 47 GLN B N 1
ATOM 3390 C CA . GLN B 1 47 ? -28.312 10.586 17.797 1 97.44 47 GLN B CA 1
ATOM 3391 C C . GLN B 1 47 ? -27.938 9.242 17.188 1 97.44 47 GLN B C 1
ATOM 3393 O O . GLN B 1 47 ? -28.234 8.969 16.031 1 97.44 47 GLN B O 1
ATOM 3398 N N . ALA B 1 48 ? -27.312 8.43 18.016 1 98 48 ALA B N 1
ATOM 3399 C CA . ALA B 1 48 ? -26.812 7.133 17.547 1 98 48 ALA B CA 1
ATOM 3400 C C . ALA B 1 48 ? -27.953 6.211 17.156 1 98 48 ALA B C 1
ATOM 3402 O O . ALA B 1 48 ? -27.859 5.492 16.156 1 98 48 ALA B O 1
ATOM 3403 N N . ASN B 1 49 ? -28.969 6.223 17.906 1 97.5 49 ASN B N 1
ATOM 3404 C CA . ASN B 1 49 ? -30.109 5.367 17.625 1 97.5 49 ASN B CA 1
ATOM 3405 C C . ASN B 1 49 ? -30.812 5.781 16.328 1 97.5 49 ASN B C 1
ATOM 3407 O O . ASN B 1 49 ? -31.219 4.93 15.531 1 97.5 49 ASN B O 1
ATOM 3411 N N . ILE B 1 50 ? -30.953 7.027 16.125 1 97.44 50 ILE B N 1
ATOM 3412 C CA . ILE B 1 50 ? -31.578 7.508 14.883 1 97.44 50 ILE B CA 1
ATOM 3413 C C . ILE B 1 50 ? -30.672 7.184 13.695 1 97.44 50 ILE B C 1
ATOM 3415 O O . ILE B 1 50 ? -31.141 6.715 12.664 1 97.44 50 ILE B O 1
ATOM 3419 N N . LEU B 1 51 ? -29.438 7.461 13.906 1 97.69 51 LEU B N 1
ATOM 3420 C CA . LEU B 1 51 ? -28.453 7.172 12.859 1 97.69 51 LEU B CA 1
ATOM 3421 C C . LEU B 1 51 ? -28.5 5.699 12.469 1 97.69 51 LEU B C 1
ATOM 3423 O O . LEU B 1 51 ? -28.516 5.371 11.273 1 97.69 51 LEU B O 1
ATOM 3427 N N . LYS B 1 52 ? -28.516 4.836 13.453 1 97.69 52 LYS B N 1
ATOM 3428 C CA . LYS B 1 52 ? -28.594 3.398 13.219 1 97.69 52 LYS B CA 1
ATOM 3429 C C . LYS B 1 52 ? -29.891 3.023 12.5 1 97.69 52 LYS B C 1
ATOM 3431 O O . LYS B 1 52 ? -29.859 2.287 11.508 1 97.69 52 LYS B O 1
ATOM 3436 N N . GLN B 1 53 ? -30.969 3.543 12.93 1 97.62 53 GLN B N 1
ATOM 3437 C CA . GLN B 1 53 ? -32.281 3.256 12.32 1 97.62 53 GLN B CA 1
ATOM 3438 C C . GLN B 1 53 ? -32.281 3.676 10.859 1 97.62 53 GLN B C 1
ATOM 3440 O O . GLN B 1 53 ? -32.719 2.906 9.992 1 97.62 53 GLN B O 1
ATOM 3445 N N . GLU B 1 54 ? -31.844 4.824 10.609 1 97.75 54 GLU B N 1
ATOM 3446 C CA . GLU B 1 54 ? -31.891 5.363 9.25 1 97.75 54 GLU B CA 1
ATOM 3447 C C . GLU B 1 54 ? -30.922 4.629 8.328 1 97.75 54 GLU B C 1
ATOM 3449 O O . GLU B 1 54 ? -31.219 4.418 7.148 1 97.75 54 GLU B O 1
ATOM 3454 N N . MET B 1 55 ? -29.734 4.277 8.852 1 98.12 55 MET B N 1
ATOM 3455 C CA . MET B 1 55 ? -28.781 3.529 8.039 1 98.12 55 MET B CA 1
ATOM 3456 C C . MET B 1 55 ? -29.328 2.154 7.68 1 98.12 55 MET B C 1
ATOM 3458 O O . MET B 1 55 ? -29.25 1.731 6.527 1 98.12 55 MET B O 1
ATOM 3462 N N . LEU B 1 56 ? -29.922 1.475 8.664 1 97.44 56 LEU B N 1
ATOM 3463 C CA . LEU B 1 56 ? -30.516 0.162 8.445 1 97.44 56 LEU B CA 1
ATOM 3464 C C . LEU B 1 56 ? -31.656 0.244 7.43 1 97.44 56 LEU B C 1
ATOM 3466 O O . LEU B 1 56 ? -31.781 -0.63 6.57 1 97.44 56 LEU B O 1
ATOM 3470 N N . ALA B 1 57 ? -32.375 1.289 7.496 1 97.25 57 ALA B N 1
ATOM 3471 C CA . ALA B 1 57 ? -33.531 1.482 6.602 1 97.25 57 ALA B CA 1
ATOM 3472 C C . ALA B 1 57 ? -33.062 1.623 5.152 1 97.25 57 ALA B C 1
ATOM 3474 O O . ALA B 1 57 ? -33.844 1.383 4.223 1 97.25 57 ALA B O 1
ATOM 3475 N N . ARG B 1 58 ? -31.906 1.945 4.965 1 96.69 58 ARG B N 1
ATOM 3476 C CA . ARG B 1 58 ? -31.375 2.148 3.623 1 96.69 58 ARG B CA 1
ATOM 3477 C C . ARG B 1 58 ? -30.531 0.958 3.184 1 96.69 58 ARG B C 1
ATOM 3479 O O . ARG B 1 58 ? -29.828 1.024 2.166 1 96.69 58 ARG B O 1
ATOM 3486 N N . GLY B 1 59 ? -30.484 -0.064 3.998 1 96 59 GLY B N 1
ATOM 3487 C CA . GLY B 1 59 ? -29.797 -1.295 3.633 1 96 59 GLY B CA 1
ATOM 3488 C C . GLY B 1 59 ? -28.359 -1.339 4.105 1 96 59 GLY B C 1
ATOM 3489 O O . GLY B 1 59 ? -27.625 -2.271 3.781 1 96 59 GLY B O 1
ATOM 3490 N N . GLY B 1 60 ? -27.922 -0.277 4.801 1 97.75 60 GLY B N 1
ATOM 3491 C CA . GLY B 1 60 ? -26.594 -0.287 5.406 1 97.75 60 GLY B CA 1
ATOM 3492 C C . GLY B 1 60 ? -26.578 -0.881 6.801 1 97.75 60 GLY B C 1
ATOM 3493 O O . GLY B 1 60 ? -27.547 -1.54 7.207 1 97.75 60 GLY B O 1
ATOM 3494 N N . GLU B 1 61 ? -25.422 -0.801 7.422 1 97.88 61 GLU B N 1
ATOM 3495 C CA . GLU B 1 61 ? -25.266 -1.32 8.781 1 97.88 61 GLU B CA 1
ATOM 3496 C C . GLU B 1 61 ? -24.703 -0.258 9.711 1 97.88 61 GLU B C 1
ATOM 3498 O O . GLU B 1 61 ? -24.062 0.702 9.266 1 97.88 61 GLU B O 1
ATOM 3503 N N . ALA B 1 62 ? -25 -0.403 11.008 1 98.19 62 ALA B N 1
ATOM 3504 C CA . ALA B 1 62 ? -24.453 0.479 12.039 1 98.19 62 ALA B CA 1
ATOM 3505 C C . ALA B 1 62 ? -24.172 -0.29 13.32 1 98.19 62 ALA B C 1
ATOM 3507 O O . ALA B 1 62 ? -25 -1.091 13.773 1 98.19 62 ALA B O 1
ATOM 3508 N N . VAL B 1 63 ? -23.016 -0.067 13.828 1 97.88 63 VAL B N 1
ATOM 3509 C CA . VAL B 1 63 ? -22.609 -0.659 15.102 1 97.88 63 VAL B CA 1
ATOM 3510 C C . VAL B 1 63 ? -22.578 0.417 16.188 1 97.88 63 VAL B C 1
ATOM 3512 O O . VAL B 1 63 ? -22 1.491 15.977 1 97.88 63 VAL B O 1
ATOM 3515 N N . VAL B 1 64 ? -23.188 0.132 17.312 1 96.94 64 VAL B N 1
ATOM 3516 C CA . VAL B 1 64 ? -23.156 1.029 18.453 1 96.94 64 VAL B CA 1
ATOM 3517 C C . VAL B 1 64 ? -22.703 0.262 19.703 1 96.94 64 VAL B C 1
ATOM 3519 O O . VAL B 1 64 ? -22.672 -0.971 19.688 1 96.94 64 VAL B O 1
ATOM 3522 N N . ALA B 1 65 ? -22.328 0.99 20.719 1 96.19 65 ALA B N 1
ATOM 3523 C CA . ALA B 1 65 ? -21.938 0.367 21.984 1 96.19 65 ALA B CA 1
ATOM 3524 C C . ALA B 1 65 ? -23.109 -0.299 22.672 1 96.19 65 ALA B C 1
ATOM 3526 O O . ALA B 1 65 ? -24.25 0.147 22.531 1 96.19 65 ALA B O 1
ATOM 3527 N N . ARG B 1 66 ? -22.703 -1.3 23.422 1 94.12 66 ARG B N 1
ATOM 3528 C CA . ARG B 1 66 ? -23.719 -1.905 24.266 1 94.12 66 ARG B CA 1
ATOM 3529 C C . ARG B 1 66 ? -24.328 -0.875 25.219 1 94.12 66 ARG B C 1
ATOM 3531 O O . ARG B 1 66 ? -23.625 -0.045 25.781 1 94.12 66 ARG B O 1
ATOM 3538 N N . GLY B 1 67 ? -25.641 -0.871 25.359 1 93.69 67 GLY B N 1
ATOM 3539 C CA . GLY B 1 67 ? -26.312 0.061 26.234 1 93.69 67 GLY B CA 1
ATOM 3540 C C . GLY B 1 67 ? -26.859 1.283 25.516 1 93.69 67 GLY B C 1
ATOM 3541 O O . GLY B 1 67 ? -27.672 2.033 26.078 1 93.69 67 GLY B O 1
ATOM 3542 N N . THR B 1 68 ? -26.484 1.497 24.266 1 93.75 68 THR B N 1
ATOM 3543 C CA . THR B 1 68 ? -26.922 2.662 23.516 1 93.75 68 THR B CA 1
ATOM 3544 C C . THR B 1 68 ? -28.438 2.615 23.281 1 93.75 68 THR B C 1
ATOM 3546 O O . THR B 1 68 ? -29.141 3.609 23.484 1 93.75 68 THR B O 1
ATOM 3549 N N . VAL B 1 69 ? -28.891 1.501 23 1 90.12 69 VAL B N 1
ATOM 3550 C CA . VAL B 1 69 ? -30.297 1.341 22.641 1 90.12 69 VAL B CA 1
ATOM 3551 C C . VAL B 1 69 ? -31.156 1.598 23.875 1 90.12 69 VAL B C 1
ATOM 3553 O O . VAL B 1 69 ? -32.25 2.154 23.766 1 90.12 69 VAL B O 1
ATOM 3556 N N . THR B 1 70 ? -30.562 1.285 25.031 1 91.75 70 THR B N 1
ATOM 3557 C CA . THR B 1 70 ? -31.328 1.402 26.266 1 91.75 70 THR B CA 1
ATOM 3558 C C . THR B 1 70 ? -30.984 2.699 26.984 1 91.75 70 THR B C 1
ATOM 3560 O O . THR B 1 70 ? -31.438 2.928 28.109 1 91.75 70 THR B O 1
ATOM 3563 N N . TYR B 1 71 ? -30.172 3.461 26.438 1 92.56 71 TYR B N 1
ATOM 3564 C CA . TYR B 1 71 ? -29.781 4.758 26.984 1 92.56 71 TYR B CA 1
ATOM 3565 C C . TYR B 1 71 ? -29.062 4.602 28.312 1 92.56 71 TYR B C 1
ATOM 3567 O O . TYR B 1 71 ? -29.281 5.387 29.234 1 92.56 71 TYR B O 1
ATOM 3575 N N . THR B 1 72 ? -28.281 3.545 28.438 1 94.12 72 THR B N 1
ATOM 3576 C CA . THR B 1 72 ? -27.562 3.318 29.672 1 94.12 72 THR B CA 1
ATOM 3577 C C . THR B 1 72 ? -26.125 3.836 29.562 1 94.12 72 THR B C 1
ATOM 3579 O O . THR B 1 72 ? -25.375 3.818 30.547 1 94.12 72 THR B O 1
ATOM 3582 N N . VAL B 1 73 ? -25.766 4.27 28.391 1 93.81 73 VAL B N 1
ATOM 3583 C CA . VAL B 1 73 ? -24.484 4.934 28.203 1 93.81 73 VAL B CA 1
ATOM 3584 C C . VAL B 1 73 ? -24.703 6.414 27.906 1 93.81 73 VAL B C 1
ATOM 3586 O O . VAL B 1 73 ? -25.75 6.797 27.359 1 93.81 73 VAL B O 1
ATOM 3589 N N . GLU B 1 74 ? -23.766 7.215 28.297 1 94.81 74 GLU B N 1
ATOM 3590 C CA . GLU B 1 74 ? -23.875 8.656 28.078 1 94.81 74 GLU B CA 1
ATOM 3591 C C . GLU B 1 74 ? -23.484 9.031 26.656 1 94.81 74 GLU B C 1
ATOM 3593 O O . GLU B 1 74 ? -24.094 9.922 26.062 1 94.81 74 GLU B O 1
ATOM 3598 N N . ARG B 1 75 ? -22.469 8.406 26.156 1 96.19 75 ARG B N 1
ATOM 3599 C CA . ARG B 1 75 ? -21.938 8.648 24.812 1 96.19 75 ARG B CA 1
ATOM 3600 C C . ARG B 1 75 ? -21.562 7.344 24.125 1 96.19 75 ARG B C 1
ATOM 3602 O O . ARG B 1 75 ? -21.375 6.32 24.781 1 96.19 75 ARG B O 1
ATOM 3609 N N . THR B 1 76 ? -21.562 7.414 22.781 1 96.69 76 THR B N 1
ATOM 3610 C CA . THR B 1 76 ? -21.141 6.238 22.031 1 96.69 76 THR B CA 1
ATOM 3611 C C . THR B 1 76 ? -20.516 6.645 20.703 1 96.69 76 THR B C 1
ATOM 3613 O O . THR B 1 76 ? -20.891 7.668 20.109 1 96.69 76 THR B O 1
ATOM 3616 N N . ASP B 1 77 ? -19.547 5.855 20.297 1 97.31 77 ASP B N 1
ATOM 3617 C CA . ASP B 1 77 ? -19.125 5.879 18.906 1 97.31 77 ASP B CA 1
ATOM 3618 C C . ASP B 1 77 ? -20.031 5.008 18.031 1 97.31 77 ASP B C 1
ATOM 3620 O O . ASP B 1 77 ? -20.75 4.148 18.547 1 97.31 77 ASP B O 1
ATOM 3624 N N . VAL B 1 78 ? -20.062 5.332 16.797 1 98.38 78 VAL B N 1
ATOM 3625 C CA . VAL B 1 78 ? -20.844 4.555 15.844 1 98.38 78 VAL B CA 1
ATOM 3626 C C . VAL B 1 78 ? -19.984 4.188 14.641 1 98.38 78 VAL B C 1
ATOM 3628 O O . VAL B 1 78 ? -19.219 5.012 14.148 1 98.38 78 VAL B O 1
ATOM 3631 N N . LEU B 1 79 ? -20.047 2.939 14.227 1 98.62 79 LEU B N 1
ATOM 3632 C CA . LEU B 1 79 ? -19.453 2.494 12.969 1 98.62 79 LEU B CA 1
ATOM 3633 C C . LEU B 1 79 ? -20.531 2.281 11.914 1 98.62 79 LEU B C 1
ATOM 3635 O O . LEU B 1 79 ? -21.391 1.409 12.062 1 98.62 79 LEU B O 1
ATOM 3639 N N . LEU B 1 80 ? -20.516 3.143 10.938 1 98.75 80 LEU B N 1
ATOM 3640 C CA . LEU B 1 80 ? -21.453 3.023 9.828 1 98.75 80 LEU B CA 1
ATOM 3641 C C . LEU B 1 80 ? -20.828 2.229 8.68 1 98.75 80 LEU B C 1
ATOM 3643 O O . LEU B 1 80 ? -19.656 2.412 8.352 1 98.75 80 LEU B O 1
ATOM 3647 N N . LEU B 1 81 ? -21.594 1.321 8.086 1 98.62 81 LEU B N 1
ATOM 3648 C CA . LEU B 1 81 ? -21.156 0.465 6.992 1 98.62 81 LEU B CA 1
ATOM 3649 C C . LEU B 1 81 ? -22.141 0.517 5.828 1 98.62 81 LEU B C 1
ATOM 3651 O O . LEU B 1 81 ? -23.344 0.302 6.016 1 98.62 81 LEU B O 1
ATOM 3655 N N . GLY B 1 82 ? -21.625 0.845 4.617 1 98.56 82 GLY B N 1
ATOM 3656 C CA . GLY B 1 82 ? -22.531 0.867 3.475 1 98.56 82 GLY B CA 1
ATOM 3657 C C . GLY B 1 82 ? -21.859 1.367 2.205 1 98.56 82 GLY B C 1
ATOM 3658 O O . GLY B 1 82 ? -20.703 1.787 2.229 1 98.56 82 GLY B O 1
ATOM 3659 N N . THR B 1 83 ? -22.578 1.259 1.093 1 98.38 83 THR B N 1
ATOM 3660 C CA . THR B 1 83 ? -22.109 1.773 -0.19 1 98.38 83 THR B CA 1
ATOM 3661 C C . THR B 1 83 ? -22.328 3.281 -0.278 1 98.38 83 THR B C 1
ATOM 3663 O O . THR B 1 83 ? -23.078 3.855 0.52 1 98.38 83 THR B O 1
ATOM 3666 N N . LEU B 1 84 ? -21.703 3.881 -1.235 1 98.38 84 LEU B N 1
ATOM 3667 C CA . LEU B 1 84 ? -21.891 5.316 -1.422 1 98.38 84 LEU B CA 1
ATOM 3668 C C . LEU B 1 84 ? -23.359 5.637 -1.708 1 98.38 84 LEU B C 1
ATOM 3670 O O . LEU B 1 84 ? -23.875 6.664 -1.255 1 98.38 84 LEU B O 1
ATOM 3674 N N . LYS B 1 85 ? -24.016 4.805 -2.475 1 98.12 85 LYS B N 1
ATOM 3675 C CA . LYS B 1 85 ? -25.438 5.012 -2.721 1 98.12 85 LYS B CA 1
ATOM 3676 C C . LYS B 1 85 ? -26.219 5.059 -1.412 1 98.12 85 LYS B C 1
ATOM 3678 O O . LYS B 1 85 ? -27.031 5.965 -1.2 1 98.12 85 LYS B O 1
ATOM 3683 N N . GLN B 1 86 ? -25.953 4.145 -0.554 1 98.31 86 GLN B N 1
ATOM 3684 C CA . GLN B 1 86 ? -26.656 4.062 0.727 1 98.31 86 GLN B CA 1
ATOM 3685 C C . GLN B 1 86 ? -26.344 5.273 1.601 1 98.31 86 GLN B C 1
ATOM 3687 O O . GLN B 1 86 ? -27.234 5.832 2.238 1 98.31 86 GLN B O 1
ATOM 3692 N N . PHE B 1 87 ? -25.141 5.695 1.615 1 98.69 87 PHE B N 1
ATOM 3693 C CA . PHE B 1 87 ? -24.734 6.859 2.398 1 98.69 87 PHE B CA 1
ATOM 3694 C C . PHE B 1 87 ? -25.406 8.125 1.876 1 98.69 87 PHE B C 1
ATOM 3696 O O . PHE B 1 87 ? -25.828 8.977 2.66 1 98.69 87 PHE B O 1
ATOM 3703 N N . ARG B 1 88 ? -25.484 8.258 0.541 1 98.25 88 ARG B N 1
ATOM 3704 C CA . ARG B 1 88 ? -26.141 9.43 -0.039 1 98.25 88 ARG B CA 1
ATOM 3705 C C . ARG B 1 88 ? -27.594 9.516 0.398 1 98.25 88 ARG B C 1
ATOM 3707 O O . ARG B 1 88 ? -28.078 10.602 0.732 1 98.25 88 ARG B O 1
ATOM 3714 N N . GLN B 1 89 ? -28.219 8.414 0.433 1 98.44 89 GLN B N 1
ATOM 3715 C CA . GLN B 1 89 ? -29.594 8.367 0.895 1 98.44 89 GLN B CA 1
ATOM 3716 C C . GLN B 1 89 ? -29.688 8.695 2.381 1 98.44 89 GLN B C 1
ATOM 3718 O O . GLN B 1 89 ? -30.609 9.406 2.809 1 98.44 89 GLN B O 1
ATOM 3723 N N . LEU B 1 90 ? -28.766 8.164 3.15 1 98.5 90 LEU B N 1
ATOM 3724 C CA . LEU B 1 90 ? -28.719 8.453 4.578 1 98.5 90 LEU B CA 1
ATOM 3725 C C . LEU B 1 90 ? -28.578 9.953 4.828 1 98.5 90 LEU B C 1
ATOM 3727 O O . LEU B 1 90 ? -29.312 10.523 5.629 1 98.5 90 LEU B O 1
ATOM 3731 N N . ILE B 1 91 ? -27.656 10.539 4.125 1 98.56 91 ILE B N 1
ATOM 3732 C CA . ILE B 1 91 ? -27.344 11.953 4.297 1 98.56 91 ILE B CA 1
ATOM 3733 C C . ILE B 1 91 ? -28.578 12.797 3.994 1 98.56 91 ILE B C 1
ATOM 3735 O O . ILE B 1 91 ? -28.922 13.703 4.754 1 98.56 91 ILE B O 1
ATOM 3739 N N . ALA B 1 92 ? -29.266 12.484 2.908 1 98.12 92 ALA B N 1
ATOM 3740 C CA . ALA B 1 92 ? -30.484 13.203 2.529 1 98.12 92 ALA B CA 1
ATOM 3741 C C . ALA B 1 92 ? -31.531 13.133 3.635 1 98.12 92 ALA B C 1
ATOM 3743 O O . ALA B 1 92 ? -32.188 14.125 3.939 1 98.12 92 ALA B O 1
ATOM 3744 N N . LYS B 1 93 ? -31.625 12.039 4.262 1 97.62 93 LYS B N 1
ATOM 3745 C CA . LYS B 1 93 ? -32.625 11.836 5.312 1 97.62 93 LYS B CA 1
ATOM 3746 C C . LYS B 1 93 ? -32.219 12.539 6.602 1 97.62 93 LYS B C 1
ATOM 3748 O O . LYS B 1 93 ? -33.062 13.125 7.285 1 97.62 93 LYS B O 1
ATOM 3753 N N . LEU B 1 94 ? -30.953 12.461 6.969 1 97.75 94 LEU B N 1
ATOM 3754 C CA . LEU B 1 94 ? -30.453 13.047 8.211 1 97.75 94 LEU B CA 1
ATOM 3755 C C . LEU B 1 94 ? -30.625 14.562 8.203 1 97.75 94 LEU B C 1
ATOM 3757 O O . LEU B 1 94 ? -30.812 15.172 9.258 1 97.75 94 LEU B O 1
ATOM 3761 N N . LYS B 1 95 ? -30.562 15.148 7.051 1 96.81 95 LYS B N 1
ATOM 3762 C CA . LYS B 1 95 ? -30.703 16.594 6.93 1 96.81 95 LYS B CA 1
ATOM 3763 C C . LYS B 1 95 ? -32.094 17.062 7.383 1 96.81 95 LYS B C 1
ATOM 3765 O O . LYS B 1 95 ? -32.281 18.234 7.711 1 96.81 95 LYS B O 1
ATOM 3770 N N . GLN B 1 96 ? -33.031 16.156 7.477 1 96.19 96 GLN B N 1
ATOM 3771 C CA . GLN B 1 96 ? -34.406 16.469 7.844 1 96.19 96 GLN B CA 1
ATOM 3772 C C . GLN B 1 96 ? -34.719 16.062 9.289 1 96.19 96 GLN B C 1
ATOM 3774 O O . GLN B 1 96 ? -35.844 16.156 9.742 1 96.19 96 GLN B O 1
ATOM 3779 N N . GLN B 1 97 ? -33.719 15.633 9.984 1 92.12 97 GLN B N 1
ATOM 3780 C CA . GLN B 1 97 ? -33.938 15.109 11.328 1 92.12 97 GLN B CA 1
ATOM 3781 C C . GLN B 1 97 ? -33.562 16.141 12.391 1 92.12 97 GLN B C 1
ATOM 3783 O O . GLN B 1 97 ? -32.781 17.062 12.117 1 92.12 97 GLN B O 1
ATOM 3788 N N . PRO B 1 98 ? -34.062 16.047 13.555 1 95.19 98 PRO B N 1
ATOM 3789 C CA . PRO B 1 98 ? -33.688 16.891 14.672 1 95.19 98 PRO B CA 1
ATOM 3790 C C . PRO B 1 98 ? -32.406 16.422 15.359 1 95.19 98 PRO B C 1
ATOM 3792 O O . PRO B 1 98 ? -31.656 15.609 14.797 1 95.19 98 PRO B O 1
ATOM 3795 N N . PHE B 1 99 ? -31.984 17.125 16.516 1 94.56 99 PHE B N 1
ATOM 3796 C CA . PHE B 1 99 ? -30.938 16.719 17.453 1 94.56 99 PHE B CA 1
ATOM 3797 C C . PHE B 1 99 ? -29.562 16.938 16.844 1 94.56 99 PHE B C 1
ATOM 3799 O O . PHE B 1 99 ? -28.641 16.141 17.062 1 94.56 99 PHE B O 1
ATOM 3806 N N . GLY B 1 100 ? -29.438 17.906 15.977 1 94.5 100 GLY B N 1
ATOM 3807 C CA . GLY B 1 100 ? -28.141 18.25 15.438 1 94.5 100 GLY B CA 1
ATOM 3808 C C . GLY B 1 100 ? -27.688 17.328 14.32 1 94.5 100 GLY B C 1
ATOM 3809 O O . GLY B 1 100 ? -26.547 17.406 13.859 1 94.5 100 GLY B O 1
ATOM 3810 N N . LEU B 1 101 ? -28.531 16.453 13.82 1 96.38 101 LEU B N 1
ATOM 3811 C CA . LEU B 1 101 ? -28.203 15.445 12.828 1 96.38 101 LEU B CA 1
ATOM 3812 C C . LEU B 1 101 ? -27.953 16.078 11.461 1 96.38 101 LEU B C 1
ATOM 3814 O O . LEU B 1 101 ? -27.188 15.547 10.648 1 96.38 101 LEU B O 1
ATOM 3818 N N . PRO B 1 102 ? -28.562 17.266 11.227 1 97.31 102 PRO B N 1
ATOM 3819 C CA . PRO B 1 102 ? -28.219 17.922 9.961 1 97.31 102 PRO B CA 1
ATOM 3820 C C . PRO B 1 102 ? -26.734 18.297 9.875 1 97.31 102 PRO B C 1
ATOM 3822 O O . PRO B 1 102 ? -26.125 18.141 8.82 1 97.31 102 PRO B O 1
ATOM 3825 N N . ARG B 1 103 ? -26.203 18.734 10.945 1 96.5 103 ARG B N 1
ATOM 3826 C CA . ARG B 1 103 ? -24.766 19.047 10.977 1 96.5 103 ARG B CA 1
ATOM 3827 C C . ARG B 1 103 ? -23.938 17.781 10.789 1 96.5 103 ARG B C 1
ATOM 3829 O O . ARG B 1 103 ? -22.906 17.812 10.094 1 96.5 103 ARG B O 1
ATOM 3836 N N . LEU B 1 104 ? -24.359 16.75 11.414 1 97.12 104 LEU B N 1
ATOM 3837 C CA . LEU B 1 104 ? -23.703 15.461 11.242 1 97.12 104 LEU B CA 1
ATOM 3838 C C . LEU B 1 104 ? -23.75 15.008 9.789 1 97.12 104 LEU B C 1
ATOM 3840 O O . LEU B 1 104 ? -22.766 14.484 9.266 1 97.12 104 LEU B O 1
ATOM 3844 N N . ALA B 1 105 ? -24.859 15.25 9.156 1 98.25 105 ALA B N 1
ATOM 3845 C CA . ALA B 1 105 ? -25.047 14.898 7.754 1 98.25 105 ALA B CA 1
ATOM 3846 C C . ALA B 1 105 ? -24.047 15.656 6.867 1 98.25 105 ALA B C 1
ATOM 3848 O O . ALA B 1 105 ? -23.484 15.086 5.941 1 98.25 105 ALA B O 1
ATOM 3849 N N . GLU B 1 106 ? -23.922 16.859 7.168 1 97.56 106 GLU B N 1
ATOM 3850 C CA . GLU B 1 106 ? -22.984 17.688 6.398 1 97.56 106 GLU B CA 1
ATOM 3851 C C . GLU B 1 106 ? -21.547 17.188 6.562 1 97.56 106 GLU B C 1
ATOM 3853 O O . GLU B 1 106 ? -20.812 17.094 5.582 1 97.56 106 GLU B O 1
ATOM 3858 N N . LYS B 1 107 ? -21.188 16.859 7.742 1 97.25 107 LYS B N 1
ATOM 3859 C CA . LYS B 1 107 ? -19.859 16.344 8.008 1 97.25 107 LYS B CA 1
ATOM 3860 C C . LYS B 1 107 ? -19.641 15 7.32 1 97.25 107 LYS B C 1
ATOM 3862 O O . LYS B 1 107 ? -18.578 14.75 6.758 1 97.25 107 LYS B O 1
ATOM 3867 N N . LEU B 1 108 ? -20.625 14.18 7.395 1 98.25 108 LEU B N 1
ATOM 3868 C CA . LEU B 1 108 ? -20.562 12.875 6.746 1 98.25 108 LEU B CA 1
ATOM 3869 C C . LEU B 1 108 ? -20.375 13.023 5.238 1 98.25 108 LEU B C 1
ATOM 3871 O O . LEU B 1 108 ? -19.547 12.336 4.645 1 98.25 108 LEU B O 1
ATOM 3875 N N . ALA B 1 109 ? -21.109 13.961 4.668 1 98.38 109 ALA B N 1
ATOM 3876 C CA . ALA B 1 109 ? -20.984 14.227 3.236 1 98.38 109 ALA B CA 1
ATOM 3877 C C . ALA B 1 109 ? -19.562 14.672 2.883 1 98.38 109 ALA B C 1
ATOM 3879 O O . ALA B 1 109 ? -18.984 14.188 1.909 1 98.38 109 ALA B O 1
ATOM 3880 N N . GLN B 1 110 ? -19.047 15.492 3.695 1 97.38 110 GLN B N 1
ATOM 3881 C CA . GLN B 1 110 ? -17.703 16.016 3.459 1 97.38 110 GLN B CA 1
ATOM 3882 C C . GLN B 1 110 ? -16.656 14.914 3.578 1 97.38 110 GLN B C 1
ATOM 3884 O O . GLN B 1 110 ? -15.75 14.82 2.75 1 97.38 110 GLN B O 1
ATOM 3889 N N . VAL B 1 111 ? -16.797 14.102 4.555 1 97.94 111 VAL B N 1
ATOM 3890 C CA . VAL B 1 111 ? -15.836 13.031 4.812 1 97.94 111 VAL B CA 1
ATOM 3891 C C . VAL B 1 111 ? -15.852 12.039 3.654 1 97.94 111 VAL B C 1
ATOM 3893 O O . VAL B 1 111 ? -14.797 11.602 3.188 1 97.94 111 VAL B O 1
ATOM 3896 N N . LEU B 1 112 ? -17 11.703 3.178 1 98.12 112 LEU B N 1
ATOM 3897 C CA . LEU B 1 112 ? -17.125 10.75 2.086 1 98.12 112 LEU B CA 1
ATOM 3898 C C . LEU B 1 112 ? -16.578 11.328 0.787 1 98.12 112 LEU B C 1
ATOM 3900 O O . LEU B 1 112 ? -15.93 10.617 0.01 1 98.12 112 LEU B O 1
ATOM 3904 N N . GLU B 1 113 ? -16.844 12.594 0.595 1 96.88 113 GLU B N 1
ATOM 3905 C CA . GLU B 1 113 ? -16.266 13.266 -0.574 1 96.88 113 GLU B CA 1
ATOM 3906 C C . GLU B 1 113 ? -14.75 13.312 -0.498 1 96.88 113 GLU B C 1
ATOM 3908 O O . GLU B 1 113 ? -14.062 13.031 -1.483 1 96.88 113 GLU B O 1
ATOM 3913 N N . SER B 1 114 ? -14.281 13.609 0.651 1 96.62 114 SER B N 1
ATOM 3914 C CA . SER B 1 114 ? -12.836 13.695 0.867 1 96.62 114 SER B CA 1
ATOM 3915 C C . SER B 1 114 ? -12.164 12.344 0.66 1 96.62 114 SER B C 1
ATOM 3917 O O . SER B 1 114 ? -11.039 12.281 0.166 1 96.62 114 SER B O 1
ATOM 3919 N N . ALA B 1 115 ? -12.891 11.312 1.012 1 94.81 115 ALA B N 1
ATOM 3920 C CA . ALA B 1 115 ? -12.344 9.961 0.91 1 94.81 115 ALA B CA 1
ATOM 3921 C C . ALA B 1 115 ? -12.125 9.562 -0.548 1 94.81 115 ALA B C 1
ATOM 3923 O O . ALA B 1 115 ? -11.367 8.641 -0.841 1 94.81 115 ALA B O 1
ATOM 3924 N N . GLU B 1 116 ? -12.75 10.258 -1.486 1 92.81 116 GLU B N 1
ATOM 3925 C CA . GLU B 1 116 ? -12.57 10.016 -2.914 1 92.81 116 GLU B CA 1
ATOM 3926 C C . GLU B 1 116 ? -11.281 10.641 -3.428 1 92.81 116 GLU B C 1
ATOM 3928 O O . GLU B 1 116 ? -10.82 10.32 -4.523 1 92.81 116 GLU B O 1
ATOM 3933 N N . GLY B 1 117 ? -10.656 11.422 -2.625 1 88.38 117 GLY B N 1
ATOM 3934 C CA . GLY B 1 117 ? -9.484 12.172 -3.055 1 88.38 117 GLY B CA 1
ATOM 3935 C C . GLY B 1 117 ? -9.812 13.562 -3.559 1 88.38 117 GLY B C 1
ATOM 3936 O O . GLY B 1 117 ? -10.977 13.875 -3.826 1 88.38 117 GLY B O 1
ATOM 3937 N N . PHE B 1 118 ? -8.812 14.422 -3.58 1 87.44 118 PHE B N 1
ATOM 3938 C CA . PHE B 1 118 ? -9.047 15.758 -4.109 1 87.44 118 PHE B CA 1
ATOM 3939 C C . PHE B 1 118 ? -8.555 15.867 -5.547 1 87.44 118 PHE B C 1
ATOM 3941 O O . PHE B 1 118 ? -7.68 15.102 -5.969 1 87.44 118 PHE B O 1
ATOM 3948 N N . HIS B 1 119 ? -9.117 16.766 -6.219 1 90.62 119 HIS B N 1
ATOM 3949 C CA . HIS B 1 119 ? -8.648 17.078 -7.562 1 90.62 119 HIS B CA 1
ATOM 3950 C C . HIS B 1 119 ? -7.316 17.812 -7.523 1 90.62 119 HIS B C 1
ATOM 3952 O O . HIS B 1 119 ? -7.109 18.688 -6.668 1 90.62 119 HIS B O 1
ATOM 3958 N N . PRO B 1 120 ? -6.535 17.406 -8.461 1 94.44 120 PRO B N 1
ATOM 3959 C CA . PRO B 1 120 ? -5.273 18.156 -8.523 1 94.44 120 PRO B CA 1
ATOM 3960 C C . PRO B 1 120 ? -5.48 19.656 -8.633 1 94.44 120 PRO B C 1
ATOM 3962 O O . PRO B 1 120 ? -6.41 20.109 -9.312 1 94.44 120 PRO B O 1
ATOM 3965 N N . PHE B 1 121 ? -4.648 20.375 -7.945 1 95.44 121 PHE B N 1
ATOM 3966 C CA . PHE B 1 121 ? -4.754 21.828 -7.988 1 95.44 121 PHE B CA 1
ATOM 3967 C C . PHE B 1 121 ? -3.389 22.484 -7.805 1 95.44 121 PHE B C 1
ATOM 3969 O O . PHE B 1 121 ? -2.428 21.828 -7.414 1 95.44 121 PHE B O 1
ATOM 3976 N N . ARG B 1 122 ? -3.359 23.75 -8.133 1 97.5 122 ARG B N 1
ATOM 3977 C CA . ARG B 1 122 ? -2.146 24.547 -7.977 1 97.5 122 ARG B CA 1
ATOM 3978 C C . ARG B 1 122 ? -2.191 25.359 -6.688 1 97.5 122 ARG B C 1
ATOM 3980 O O . ARG B 1 122 ? -3.129 26.125 -6.465 1 97.5 122 ARG B O 1
ATOM 3987 N N . LEU B 1 123 ? -1.263 25.125 -5.84 1 98.06 123 LEU B N 1
ATOM 3988 C CA . LEU B 1 123 ? -1.116 25.906 -4.621 1 98.06 123 LEU B CA 1
ATOM 3989 C C . LEU B 1 123 ? -0.196 27.109 -4.855 1 98.06 123 LEU B C 1
ATOM 3991 O O . LEU B 1 123 ? 0.974 26.938 -5.207 1 98.06 123 LEU B O 1
ATOM 3995 N N . ASN B 1 124 ? -0.744 28.266 -4.68 1 97.56 124 ASN B N 1
ATOM 3996 C CA . ASN B 1 124 ? 0.067 29.469 -4.812 1 97.56 124 ASN B CA 1
ATOM 3997 C C . ASN B 1 124 ? 0.931 29.703 -3.578 1 97.56 124 ASN B C 1
ATOM 3999 O O . ASN B 1 124 ? 0.41 29.938 -2.486 1 97.56 124 ASN B O 1
ATOM 4003 N N . CYS B 1 125 ? 2.195 29.641 -3.773 1 97.75 125 CYS B N 1
ATOM 4004 C CA . CYS B 1 125 ? 3.178 29.891 -2.723 1 97.75 125 CYS B CA 1
ATOM 4005 C C . CYS B 1 125 ? 3.857 31.234 -2.918 1 97.75 125 CYS B C 1
ATOM 4007 O O . CYS B 1 125 ? 5.074 31.297 -3.1 1 97.75 125 CYS B O 1
ATOM 4009 N N . ARG B 1 126 ? 3.037 32.281 -2.939 1 97.44 126 ARG B N 1
ATOM 4010 C CA . ARG B 1 126 ? 3.512 33.656 -3.008 1 97.44 126 ARG B CA 1
ATOM 4011 C C . ARG B 1 126 ? 4.41 33.875 -4.223 1 97.44 126 ARG B C 1
ATOM 4013 O O . ARG B 1 126 ? 5.531 34.375 -4.094 1 97.44 126 ARG B O 1
ATOM 4020 N N . GLY B 1 127 ? 3.938 33.5 -5.328 1 95.75 127 GLY B N 1
ATOM 4021 C CA . GLY B 1 127 ? 4.656 33.719 -6.574 1 95.75 127 GLY B CA 1
ATOM 4022 C C . GLY B 1 127 ? 5.242 32.438 -7.148 1 95.75 127 GLY B C 1
ATOM 4023 O O . GLY B 1 127 ? 5.539 32.375 -8.344 1 95.75 127 GLY B O 1
ATOM 4024 N N . ARG B 1 128 ? 5.465 31.484 -6.297 1 96.56 128 ARG B N 1
ATOM 4025 C CA . ARG B 1 128 ? 5.793 30.141 -6.746 1 96.56 128 ARG B CA 1
ATOM 4026 C C . ARG B 1 128 ? 4.574 29.234 -6.688 1 96.56 128 ARG B C 1
ATOM 4028 O O . ARG B 1 128 ? 3.541 29.594 -6.125 1 96.56 128 ARG B O 1
ATOM 4035 N N . GLU B 1 129 ? 4.746 28.078 -7.387 1 96.81 129 GLU B N 1
ATOM 4036 C CA . GLU B 1 129 ? 3.576 27.203 -7.449 1 96.81 129 GLU B CA 1
ATOM 4037 C C . GLU B 1 129 ? 3.947 25.766 -7.129 1 96.81 129 GLU B C 1
ATOM 4039 O O . GLU B 1 129 ? 5.023 25.297 -7.508 1 96.81 129 GLU B O 1
ATOM 4044 N N . LEU B 1 130 ? 3.088 25.109 -6.395 1 97.81 130 LEU B N 1
ATOM 4045 C CA . LEU B 1 130 ? 3.137 23.672 -6.184 1 97.81 130 LEU B CA 1
ATOM 4046 C C . LEU B 1 130 ? 1.925 22.984 -6.805 1 97.81 130 LEU B C 1
ATOM 4048 O O . LEU B 1 130 ? 0.79 23.422 -6.605 1 97.81 130 LEU B O 1
ATOM 4052 N N . ARG B 1 131 ? 2.143 21.969 -7.562 1 96.94 131 ARG B N 1
ATOM 4053 C CA . ARG B 1 131 ? 1.051 21.172 -8.109 1 96.94 131 ARG B CA 1
ATOM 4054 C C . ARG B 1 131 ? 0.78 19.938 -7.23 1 96.94 131 ARG B C 1
ATOM 4056 O O . ARG B 1 131 ? 1.561 18.984 -7.23 1 96.94 131 ARG B O 1
ATOM 4063 N N . LEU B 1 132 ? -0.34 19.953 -6.586 1 97.38 132 LEU B N 1
ATOM 4064 C CA . LEU B 1 132 ? -0.685 18.875 -5.652 1 97.38 132 LEU B CA 1
ATOM 4065 C C . LEU B 1 132 ? -1.705 17.938 -6.27 1 97.38 132 LEU B C 1
ATOM 4067 O O . LEU B 1 132 ? -2.615 18.359 -6.98 1 97.38 132 LEU B O 1
ATOM 4071 N N . GLY B 1 133 ? -1.532 16.625 -6.023 1 94.12 133 GLY B N 1
ATOM 4072 C CA . GLY B 1 133 ? -2.521 15.656 -6.449 1 94.12 133 GLY B CA 1
ATOM 4073 C C . GLY B 1 133 ? -2.102 14.883 -7.684 1 94.12 133 GLY B C 1
ATOM 4074 O O . GLY B 1 133 ? -2.699 13.852 -8.016 1 94.12 133 GLY B O 1
ATOM 4075 N N . GLU B 1 134 ? -1.053 15.328 -8.359 1 94.06 134 GLU B N 1
ATOM 4076 C CA . GLU B 1 134 ? -0.621 14.672 -9.586 1 94.06 134 GLU B CA 1
ATOM 4077 C C . GLU B 1 134 ? 0.488 13.656 -9.312 1 94.06 134 GLU B C 1
ATOM 4079 O O . GLU B 1 134 ? 0.502 12.57 -9.891 1 94.06 134 GLU B O 1
ATOM 4084 N N . ARG B 1 135 ? 1.302 14.023 -8.539 1 96.75 135 ARG B N 1
ATOM 4085 C CA . ARG B 1 135 ? 2.418 13.203 -8.086 1 96.75 135 ARG B CA 1
ATOM 4086 C C . ARG B 1 135 ? 2.807 13.547 -6.648 1 96.75 135 ARG B C 1
ATOM 4088 O O . ARG B 1 135 ? 2.357 14.562 -6.109 1 96.75 135 ARG B O 1
ATOM 4095 N N . THR B 1 136 ? 3.59 12.703 -6.09 1 98.5 136 THR B N 1
ATOM 4096 C CA . THR B 1 136 ? 4.109 13 -4.758 1 98.5 136 THR B CA 1
ATOM 4097 C C . THR B 1 136 ? 5.242 14.016 -4.836 1 98.5 136 THR B C 1
ATOM 4099 O O . THR B 1 136 ? 6.137 13.898 -5.676 1 98.5 136 THR B O 1
ATOM 4102 N N . LEU B 1 137 ? 5.184 14.992 -4.004 1 98.81 137 LEU B N 1
ATOM 4103 C CA . LEU B 1 137 ? 6.211 16.031 -3.988 1 98.81 137 LEU B CA 1
ATOM 4104 C C . LEU B 1 137 ? 7.27 15.727 -2.934 1 98.81 137 LEU B C 1
ATOM 4106 O O . LEU B 1 137 ? 6.992 15.055 -1.94 1 98.81 137 LEU B O 1
ATOM 4110 N N . ILE B 1 138 ? 8.484 16.297 -3.168 1 98.75 138 ILE B N 1
ATOM 4111 C CA . ILE B 1 138 ? 9.609 16.078 -2.266 1 98.75 138 ILE B CA 1
ATOM 4112 C C . ILE B 1 138 ? 9.984 17.391 -1.589 1 98.75 138 ILE B C 1
ATOM 4114 O O . ILE B 1 138 ? 10.289 18.375 -2.262 1 98.75 138 ILE B O 1
ATOM 4118 N N . MET B 1 139 ? 9.906 17.344 -0.313 1 98.88 139 MET B N 1
ATOM 4119 C CA . MET B 1 139 ? 10.391 18.453 0.52 1 98.88 139 MET B CA 1
ATOM 4120 C C . MET B 1 139 ? 11.75 18.109 1.126 1 98.88 139 MET B C 1
ATOM 4122 O O . MET B 1 139 ? 11.859 17.234 1.973 1 98.88 139 MET B O 1
ATOM 4126 N N . GLY B 1 140 ? 12.773 18.828 0.646 1 98.5 140 GLY B N 1
ATOM 4127 C CA . GLY B 1 140 ? 14.117 18.594 1.146 1 98.5 140 GLY B CA 1
ATOM 4128 C C . GLY B 1 140 ? 14.43 19.375 2.408 1 98.5 140 GLY B C 1
ATOM 4129 O O . GLY B 1 140 ? 14.164 20.578 2.482 1 98.5 140 GLY B O 1
ATOM 4130 N N . ILE B 1 141 ? 14.984 18.734 3.354 1 97 141 ILE B N 1
ATOM 4131 C CA . ILE B 1 141 ? 15.281 19.344 4.648 1 97 141 ILE B CA 1
ATOM 4132 C C . ILE B 1 141 ? 16.625 20.062 4.586 1 97 141 ILE B C 1
ATOM 4134 O O . ILE B 1 141 ? 17.641 19.453 4.234 1 97 141 ILE B O 1
ATOM 4138 N N . LEU B 1 142 ? 16.656 21.281 4.887 1 95.38 142 LEU B N 1
ATOM 4139 C CA . LEU B 1 142 ? 17.859 22.094 5.027 1 95.38 142 LEU B CA 1
ATOM 4140 C C . LEU B 1 142 ? 17.969 22.672 6.438 1 95.38 142 LEU B C 1
ATOM 4142 O O . LEU B 1 142 ? 17.391 23.703 6.742 1 95.38 142 LEU B O 1
ATOM 4146 N N . ASN B 1 143 ? 18.734 22 7.266 1 89.69 143 ASN B N 1
ATOM 4147 C CA . ASN B 1 143 ? 18.922 22.453 8.641 1 89.69 143 ASN B CA 1
ATOM 4148 C C . ASN B 1 143 ? 20.172 23.328 8.781 1 89.69 143 ASN B C 1
ATOM 4150 O O . ASN B 1 143 ? 21.234 23 8.25 1 89.69 143 ASN B O 1
ATOM 4154 N N . VAL B 1 144 ? 19.922 24.438 9.438 1 85.75 144 VAL B N 1
ATOM 4155 C CA . VAL B 1 144 ? 21.047 25.312 9.727 1 85.75 144 VAL B CA 1
ATOM 4156 C C . VAL B 1 144 ? 21.328 25.328 11.234 1 85.75 144 VAL B C 1
ATOM 4158 O O . VAL B 1 144 ? 20.516 25.844 12.008 1 85.75 144 VAL B O 1
ATOM 4161 N N . THR B 1 145 ? 22.094 24.5 11.828 1 67.81 145 THR B N 1
ATOM 4162 C CA . THR B 1 145 ? 22.359 24.469 13.266 1 67.81 145 THR B CA 1
ATOM 4163 C C . THR B 1 145 ? 23.719 25.078 13.57 1 67.81 145 THR B C 1
ATOM 4165 O O . THR B 1 145 ? 24.531 25.297 12.672 1 67.81 145 THR B O 1
ATOM 4168 N N . PRO B 1 146 ? 23.859 25.5 15.055 1 61.31 146 PRO B N 1
ATOM 4169 C CA . PRO B 1 146 ? 24.984 26.297 15.562 1 61.31 146 PRO B CA 1
ATOM 4170 C C . PRO B 1 146 ? 26.328 25.844 15.023 1 61.31 146 PRO B C 1
ATOM 4172 O O . PRO B 1 146 ? 27.188 26.672 14.711 1 61.31 146 PRO B O 1
ATOM 4175 N N . ASP B 1 147 ? 26.484 24.562 15.383 1 53.19 147 ASP B N 1
ATOM 4176 C CA . ASP B 1 147 ? 27.891 24.234 15.211 1 53.19 147 ASP B CA 1
ATOM 4177 C C . ASP B 1 147 ? 28.406 24.719 13.859 1 53.19 147 ASP B C 1
ATOM 4179 O O . ASP B 1 147 ? 29.609 24.875 13.672 1 53.19 147 ASP B O 1
ATOM 4183 N N . SER B 1 148 ? 27.453 25.109 13.164 1 49.22 148 SER B N 1
ATOM 4184 C CA . SER B 1 148 ? 27.859 25.5 11.812 1 49.22 148 SER B CA 1
ATOM 4185 C C . SER B 1 148 ? 28.25 26.969 11.766 1 49.22 148 SER B C 1
ATOM 4187 O O . SER B 1 148 ? 28.938 27.406 10.844 1 49.22 148 SER B O 1
ATOM 4189 N N . PHE B 1 149 ? 27.75 27.891 12.867 1 47.66 149 PHE B N 1
ATOM 4190 C CA . PHE B 1 149 ? 27.891 29.328 12.703 1 47.66 149 PHE B CA 1
ATOM 4191 C C . PHE B 1 149 ? 28.938 29.875 13.672 1 47.66 149 PHE B C 1
ATOM 4193 O O . PHE B 1 149 ? 29.297 31.062 13.609 1 47.66 149 PHE B O 1
ATOM 4200 N N . SER B 1 150 ? 29.344 29.297 14.742 1 42.25 150 SER B N 1
ATOM 4201 C CA . SER B 1 150 ? 30.203 29.891 15.758 1 42.25 150 SER B CA 1
ATOM 4202 C C . SER B 1 150 ? 31.578 30.234 15.18 1 42.25 150 SER B C 1
ATOM 4204 O O . SER B 1 150 ? 32.188 31.234 15.562 1 42.25 150 SER B O 1
ATOM 4206 N N . ASP B 1 151 ? 32.438 29.375 14.906 1 37.94 151 ASP B N 1
ATOM 4207 C CA . ASP B 1 151 ? 33.875 29.531 14.758 1 37.94 151 ASP B CA 1
ATOM 4208 C C . ASP B 1 151 ? 34.219 30.078 13.375 1 37.94 151 ASP B C 1
ATOM 4210 O O . ASP B 1 151 ? 35.188 29.609 12.734 1 37.94 151 ASP B O 1
ATOM 4214 N N . GLY B 1 152 ? 33.719 31.391 13.18 1 46.25 152 GLY B N 1
ATOM 4215 C CA . GLY B 1 152 ? 34.219 31.953 11.93 1 46.25 152 GLY B CA 1
ATOM 4216 C C . GLY B 1 152 ? 33.594 31.344 10.703 1 46.25 152 GLY B C 1
ATOM 4217 O O . GLY B 1 152 ? 33.906 31.719 9.578 1 46.25 152 GLY B O 1
ATOM 4218 N N . GLY B 1 153 ? 32.594 30.438 10.797 1 48.75 153 GLY B N 1
ATOM 4219 C CA . GLY B 1 153 ? 32 29.359 10.039 1 48.75 153 GLY B CA 1
ATOM 4220 C C . GLY B 1 153 ? 30.641 29.703 9.477 1 48.75 153 GLY B C 1
ATOM 4221 O O . GLY B 1 153 ? 29.938 28.828 8.969 1 48.75 153 GLY B O 1
ATOM 4222 N N . LYS B 1 154 ? 30.25 30.953 9.883 1 51.66 154 LYS B N 1
ATOM 4223 C CA . LYS B 1 154 ? 28.938 31.359 9.391 1 51.66 154 LYS B CA 1
ATOM 4224 C C . LYS B 1 154 ? 28.891 31.328 7.863 1 51.66 154 LYS B C 1
ATOM 4226 O O . LYS B 1 154 ? 27.984 30.734 7.273 1 51.66 154 LYS B O 1
ATOM 4231 N N . TYR B 1 155 ? 29.719 32.312 7.367 1 53.38 155 TYR B N 1
ATOM 4232 C CA . TYR B 1 155 ? 29.781 32.344 5.914 1 53.38 155 TYR B CA 1
ATOM 4233 C C . TYR B 1 155 ? 29.922 30.953 5.328 1 53.38 155 TYR B C 1
ATOM 4235 O O . TYR B 1 155 ? 29.281 30.625 4.324 1 53.38 155 TYR B O 1
ATOM 4243 N N . ASN B 1 156 ? 30.641 30.25 5.98 1 66.94 156 ASN B N 1
ATOM 4244 C CA . ASN B 1 156 ? 30.828 28.875 5.527 1 66.94 156 ASN B CA 1
ATOM 4245 C C . ASN B 1 156 ? 29.531 28.062 5.668 1 66.94 156 ASN B C 1
ATOM 4247 O O . ASN B 1 156 ? 29.203 27.266 4.789 1 66.94 156 ASN B O 1
ATOM 4251 N N . THR B 1 157 ? 28.891 28.641 6.617 1 79.56 157 THR B N 1
ATOM 4252 C CA . THR B 1 157 ? 27.625 27.938 6.848 1 79.56 157 THR B CA 1
ATOM 4253 C C . THR B 1 157 ? 26.578 28.344 5.812 1 79.56 157 THR B C 1
ATOM 4255 O O . THR B 1 157 ? 25.891 27.484 5.258 1 79.56 157 THR B O 1
ATOM 4258 N N . VAL B 1 158 ? 26.594 29.672 5.504 1 90.62 158 VAL B N 1
ATOM 4259 C CA . VAL B 1 158 ? 25.625 30.188 4.547 1 90.62 158 VAL B CA 1
ATOM 4260 C C . VAL B 1 158 ? 25.922 29.625 3.156 1 90.62 158 VAL B C 1
ATOM 4262 O O . VAL B 1 158 ? 25.016 29.172 2.449 1 90.62 158 VAL B O 1
ATOM 4265 N N . GLU B 1 159 ? 27.172 29.625 2.826 1 91.31 159 GLU B N 1
ATOM 4266 C CA . GLU B 1 159 ? 27.562 29.125 1.514 1 91.31 159 GLU B CA 1
ATOM 4267 C C . GLU B 1 159 ? 27.281 27.625 1.393 1 91.31 159 GLU B C 1
ATOM 4269 O O . GLU B 1 159 ? 26.844 27.156 0.34 1 91.31 159 GLU B O 1
ATOM 4274 N N . ALA B 1 160 ? 27.594 26.984 2.391 1 91.69 160 ALA B N 1
ATOM 4275 C CA . ALA B 1 160 ? 27.328 25.547 2.395 1 91.69 160 ALA B CA 1
ATOM 4276 C C . ALA B 1 160 ? 25.844 25.25 2.273 1 91.69 160 ALA B C 1
ATOM 4278 O O . ALA B 1 160 ? 25.422 24.359 1.536 1 91.69 160 ALA B O 1
ATOM 4279 N N . ALA B 1 161 ? 25.078 26 3.021 1 93.75 161 ALA B N 1
ATOM 4280 C CA . ALA B 1 161 ? 23.625 25.828 2.969 1 93.75 161 ALA B CA 1
ATOM 4281 C C . ALA B 1 161 ? 23.078 26.172 1.582 1 93.75 161 ALA B C 1
ATOM 4283 O O . ALA B 1 161 ? 22.203 25.469 1.062 1 93.75 161 ALA B O 1
ATOM 4284 N N . ARG B 1 162 ? 23.609 27.25 1.091 1 95 162 ARG B N 1
ATOM 4285 C CA . ARG B 1 162 ? 23.219 27.656 -0.259 1 95 162 ARG B CA 1
ATOM 4286 C C . ARG B 1 162 ? 23.562 26.578 -1.271 1 95 162 ARG B C 1
ATOM 4288 O O . ARG B 1 162 ? 22.719 26.219 -2.105 1 95 162 ARG B O 1
ATOM 4295 N N . ALA B 1 163 ? 24.719 26.047 -1.224 1 95.38 163 ALA B N 1
ATOM 4296 C CA . ALA B 1 163 ? 25.141 24.984 -2.127 1 95.38 163 ALA B CA 1
ATOM 4297 C C . ALA B 1 163 ? 24.266 23.75 -1.969 1 95.38 163 ALA B C 1
ATOM 4299 O O . ALA B 1 163 ? 23.859 23.141 -2.959 1 95.38 163 ALA B O 1
ATOM 4300 N N . ARG B 1 164 ? 23.984 23.438 -0.798 1 95.69 164 ARG B N 1
ATOM 4301 C CA . ARG B 1 164 ? 23.141 22.266 -0.529 1 95.69 164 ARG B CA 1
ATOM 4302 C C . ARG B 1 164 ? 21.734 22.453 -1.069 1 95.69 164 ARG B C 1
ATOM 4304 O O . ARG B 1 164 ? 21.141 21.531 -1.616 1 95.69 164 ARG B O 1
ATOM 4311 N N . ALA B 1 165 ? 21.203 23.609 -0.867 1 97.44 165 ALA B N 1
ATOM 4312 C CA . ALA B 1 165 ? 19.875 23.906 -1.396 1 97.44 165 ALA B CA 1
ATOM 4313 C C . ALA B 1 165 ? 19.828 23.703 -2.908 1 97.44 165 ALA B C 1
ATOM 4315 O O . ALA B 1 165 ? 18.906 23.078 -3.436 1 97.44 165 ALA B O 1
ATOM 4316 N N . LEU B 1 166 ? 20.828 24.203 -3.578 1 97.94 166 LEU B N 1
ATOM 4317 C CA . LEU B 1 166 ? 20.891 24.094 -5.031 1 97.94 166 LEU B CA 1
ATOM 4318 C C . LEU B 1 166 ? 21.062 22.625 -5.449 1 97.94 166 LEU B C 1
ATOM 4320 O O . LEU B 1 166 ? 20.469 22.188 -6.438 1 97.94 166 LEU B O 1
ATOM 4324 N N . GLU B 1 167 ? 21.859 21.938 -4.703 1 97.81 167 GLU B N 1
ATOM 4325 C CA . GLU B 1 167 ? 22.047 20.516 -4.953 1 97.81 167 GLU B CA 1
ATOM 4326 C C . GLU B 1 167 ? 20.719 19.766 -4.828 1 97.81 167 GLU B C 1
ATOM 4328 O O . GLU B 1 167 ? 20.406 18.906 -5.664 1 97.81 167 GLU B O 1
ATOM 4333 N N . MET B 1 168 ? 19.969 20.047 -3.834 1 98.25 168 MET B N 1
ATOM 4334 C CA . MET B 1 168 ? 18.672 19.391 -3.623 1 98.25 168 MET B CA 1
ATOM 4335 C C . MET B 1 168 ? 17.734 19.641 -4.789 1 98.25 168 MET B C 1
ATOM 4337 O O . MET B 1 168 ? 17.016 18.734 -5.223 1 98.25 168 MET B O 1
ATOM 4341 N N . VAL B 1 169 ? 17.75 20.844 -5.246 1 98.44 169 VAL B N 1
ATOM 4342 C CA . VAL B 1 169 ? 16.906 21.188 -6.395 1 98.44 169 VAL B CA 1
ATOM 4343 C C . VAL B 1 169 ? 17.328 20.359 -7.605 1 98.44 169 VAL B C 1
ATOM 4345 O O . VAL B 1 169 ? 16.484 19.781 -8.297 1 98.44 169 VAL B O 1
ATOM 4348 N N . GLU B 1 170 ? 18.594 20.234 -7.816 1 98.19 170 GLU B N 1
ATOM 4349 C CA . GLU B 1 170 ? 19.109 19.438 -8.922 1 98.19 170 GLU B CA 1
ATOM 4350 C C . GLU B 1 170 ? 18.734 17.969 -8.75 1 98.19 170 GLU B C 1
ATOM 4352 O O . GLU B 1 170 ? 18.484 17.266 -9.734 1 98.19 170 GLU B O 1
ATOM 4357 N N . GLU B 1 171 ? 18.719 17.578 -7.531 1 98.06 171 GLU B N 1
ATOM 4358 C CA . GLU B 1 171 ? 18.375 16.188 -7.215 1 98.06 171 GLU B CA 1
ATOM 4359 C C . GLU B 1 171 ? 16.891 15.93 -7.422 1 98.06 171 GLU B C 1
ATOM 4361 O O . GLU B 1 171 ? 16.469 14.773 -7.516 1 98.06 171 GLU B O 1
ATOM 4366 N N . GLY B 1 172 ? 16.047 16.984 -7.383 1 98.38 172 GLY B N 1
ATOM 4367 C CA . GLY B 1 172 ? 14.641 16.781 -7.695 1 98.38 172 GLY B CA 1
ATOM 4368 C C . GLY B 1 172 ? 13.711 17.266 -6.598 1 98.38 172 GLY B C 1
ATOM 4369 O O . GLY B 1 172 ? 12.516 16.953 -6.609 1 98.38 172 GLY B O 1
ATOM 4370 N N . ALA B 1 173 ? 14.211 18.094 -5.641 1 98.62 173 ALA B N 1
ATOM 4371 C CA . ALA B 1 173 ? 13.352 18.625 -4.594 1 98.62 173 ALA B CA 1
ATOM 4372 C C . ALA B 1 173 ? 12.328 19.594 -5.176 1 98.62 173 ALA B C 1
ATOM 4374 O O . ALA B 1 173 ? 12.656 20.406 -6.055 1 98.62 173 ALA B O 1
ATOM 4375 N N . ASP B 1 174 ? 11.109 19.5 -4.648 1 98.75 174 ASP B N 1
ATOM 4376 C CA . ASP B 1 174 ? 10.039 20.391 -5.066 1 98.75 174 ASP B CA 1
ATOM 4377 C C . ASP B 1 174 ? 9.898 21.562 -4.102 1 98.75 174 ASP B C 1
ATOM 4379 O O . ASP B 1 174 ? 9.305 22.594 -4.445 1 98.75 174 ASP B O 1
ATOM 4383 N N . ILE B 1 175 ? 10.328 21.391 -2.883 1 98.88 175 ILE B N 1
ATOM 4384 C CA . ILE B 1 175 ? 10.297 22.359 -1.798 1 98.88 175 ILE B CA 1
ATOM 4385 C C . ILE B 1 175 ? 11.586 22.281 -0.991 1 98.88 175 ILE B C 1
ATOM 4387 O O . ILE B 1 175 ? 12.117 21.188 -0.762 1 98.88 175 ILE B O 1
ATOM 4391 N N . ILE B 1 176 ? 12.133 23.391 -0.606 1 98.56 176 ILE B N 1
ATOM 4392 C CA . ILE B 1 176 ? 13.234 23.422 0.352 1 98.56 176 ILE B CA 1
ATOM 4393 C C . ILE B 1 176 ? 12.711 23.875 1.715 1 98.56 176 ILE B C 1
ATOM 4395 O O . ILE B 1 176 ? 12.133 24.953 1.837 1 98.56 176 ILE B O 1
ATOM 4399 N N . ASP B 1 177 ? 12.914 23.047 2.711 1 98.25 177 ASP B N 1
ATOM 4400 C CA . ASP B 1 177 ? 12.445 23.344 4.062 1 98.25 177 ASP B CA 1
ATOM 4401 C C . ASP B 1 177 ? 13.602 23.781 4.957 1 98.25 177 ASP B C 1
ATOM 4403 O O . ASP B 1 177 ? 14.383 22.953 5.43 1 98.25 177 ASP B O 1
ATOM 4407 N N . LEU B 1 178 ? 13.617 25.016 5.262 1 97.06 178 LEU B N 1
ATOM 4408 C CA . LEU B 1 178 ? 14.695 25.641 6.027 1 97.06 178 LEU B CA 1
ATOM 4409 C C . LEU B 1 178 ? 14.336 25.719 7.508 1 97.06 178 LEU B C 1
ATOM 4411 O O . LEU B 1 178 ? 13.281 26.25 7.871 1 97.06 178 LEU B O 1
ATOM 4415 N N . GLY B 1 179 ? 15.148 25.094 8.312 1 93.88 179 GLY B N 1
ATOM 4416 C CA . GLY B 1 179 ? 14.93 25.094 9.75 1 93.88 179 GLY B CA 1
ATOM 4417 C C . GLY B 1 179 ? 16.141 25.562 10.539 1 93.88 179 GLY B C 1
ATOM 4418 O O . GLY B 1 179 ? 17.281 25.234 10.188 1 93.88 179 GLY B O 1
ATOM 4419 N N . GLY B 1 180 ? 15.914 26.312 11.555 1 89.25 180 GLY B N 1
ATOM 4420 C CA . GLY B 1 180 ? 16.984 26.797 12.398 1 89.25 180 GLY B CA 1
ATOM 4421 C C . GLY B 1 180 ? 17 26.172 13.781 1 89.25 180 GLY B C 1
ATOM 4422 O O . GLY B 1 180 ? 17.859 26.484 14.609 1 89.25 180 GLY B O 1
ATOM 4423 N N . GLU B 1 181 ? 16.016 25.359 14 1 81.5 181 GLU B N 1
ATOM 4424 C CA . GLU B 1 181 ? 15.875 24.688 15.289 1 81.5 181 GLU B CA 1
ATOM 4425 C C . GLU B 1 181 ? 15.758 23.172 15.117 1 81.5 181 GLU B C 1
ATOM 4427 O O . GLU B 1 181 ? 15.008 22.703 14.258 1 81.5 181 GLU B O 1
ATOM 4432 N N . SER B 1 182 ? 16.734 22.516 15.875 1 69.19 182 SER B N 1
ATOM 4433 C CA . SER B 1 182 ? 16.578 21.062 15.859 1 69.19 182 SER B CA 1
ATOM 4434 C C . SER B 1 182 ? 15.352 20.625 16.641 1 69.19 182 SER B C 1
ATOM 4436 O O . SER B 1 182 ? 15.039 21.188 17.688 1 69.19 182 SER B O 1
ATOM 4438 N N . THR B 1 183 ? 14.539 19.766 15.969 1 61.88 183 THR B N 1
ATOM 4439 C CA . THR B 1 183 ? 13.359 19.25 16.656 1 61.88 183 THR B CA 1
ATOM 4440 C C . THR B 1 183 ? 13.57 17.812 17.109 1 61.88 183 THR B C 1
ATOM 4442 O O . THR B 1 183 ? 12.617 17.125 17.469 1 61.88 183 THR B O 1
ATOM 4445 N N . ARG B 1 184 ? 14.883 17.531 17.188 1 61.59 184 ARG B N 1
ATOM 4446 C CA . ARG B 1 184 ? 15.211 16.203 17.688 1 61.59 184 ARG B CA 1
ATOM 4447 C C . ARG B 1 184 ? 14.859 16.078 19.172 1 61.59 184 ARG B C 1
ATOM 4449 O O . ARG B 1 184 ? 14.883 17.062 19.906 1 61.59 184 ARG B O 1
ATOM 4456 N N . PRO B 1 185 ? 14.398 14.805 19.5 1 58.31 185 PRO B N 1
ATOM 4457 C CA . PRO B 1 185 ? 14.133 14.609 20.922 1 58.31 185 PRO B CA 1
ATOM 4458 C C . PRO B 1 185 ? 15.32 14.992 21.797 1 58.31 185 PRO B C 1
ATOM 4460 O O . PRO B 1 185 ? 16.469 14.672 21.484 1 58.31 185 PRO B O 1
ATOM 4463 N N . GLY B 1 186 ? 15.125 15.719 22.797 1 58.84 186 GLY B N 1
ATOM 4464 C CA . GLY B 1 186 ? 16.141 16.109 23.75 1 58.84 186 GLY B CA 1
ATOM 4465 C C . GLY B 1 186 ? 16.781 17.453 23.438 1 58.84 186 GLY B C 1
ATOM 4466 O O . GLY B 1 186 ? 17.672 17.906 24.156 1 58.84 186 GLY B O 1
ATOM 4467 N N . HIS B 1 187 ? 16.281 17.984 22.344 1 64.81 187 HIS B N 1
ATOM 4468 C CA . HIS B 1 187 ? 16.922 19.234 21.969 1 64.81 187 HIS B CA 1
ATOM 4469 C C . HIS B 1 187 ? 16.422 20.391 22.812 1 64.81 187 HIS B C 1
ATOM 4471 O O . HIS B 1 187 ? 15.328 20.328 23.391 1 64.81 187 HIS B O 1
ATOM 4477 N N . THR B 1 188 ? 17.344 21.359 22.984 1 68.25 188 THR B N 1
ATOM 4478 C CA . THR B 1 188 ? 17.031 22.578 23.734 1 68.25 188 THR B CA 1
ATOM 4479 C C . THR B 1 188 ? 16.391 23.609 22.812 1 68.25 188 THR B C 1
ATOM 4481 O O . THR B 1 188 ? 16.906 23.891 21.734 1 68.25 188 THR B O 1
ATOM 4484 N N . PRO B 1 189 ? 15.203 24.125 23.281 1 76.94 189 PRO B N 1
ATOM 4485 C CA . PRO B 1 189 ? 14.555 25.172 22.484 1 76.94 189 PRO B CA 1
ATOM 4486 C C . PRO B 1 189 ? 15.461 26.375 22.266 1 76.94 189 PRO B C 1
ATOM 4488 O O . PRO B 1 189 ? 16.219 26.75 23.156 1 76.94 189 PRO B O 1
ATOM 4491 N N . VAL B 1 190 ? 15.469 26.906 21.094 1 83.75 190 VAL B N 1
ATOM 4492 C CA . VAL B 1 190 ? 16.234 28.078 20.688 1 83.75 190 VAL B CA 1
ATOM 4493 C C . VAL B 1 190 ? 15.367 29.312 20.766 1 83.75 190 VAL B C 1
ATOM 4495 O O . VAL B 1 190 ? 14.195 29.281 20.375 1 83.75 190 VAL B O 1
ATOM 4498 N N . GLU B 1 191 ? 15.891 30.344 21.266 1 90.5 191 GLU B N 1
ATOM 4499 C CA . GLU B 1 191 ? 15.156 31.594 21.312 1 90.5 191 GLU B CA 1
ATOM 4500 C C . GLU B 1 191 ? 14.906 32.156 19.906 1 90.5 191 GLU B C 1
ATOM 4502 O O . GLU B 1 191 ? 15.641 31.812 18.969 1 90.5 191 GLU B O 1
ATOM 4507 N N . ALA B 1 192 ? 13.883 32.906 19.766 1 93.75 192 ALA B N 1
ATOM 4508 C CA . ALA B 1 192 ? 13.484 33.469 18.469 1 93.75 192 ALA B CA 1
ATOM 4509 C C . ALA B 1 192 ? 14.633 34.219 17.812 1 93.75 192 ALA B C 1
ATOM 4511 O O . ALA B 1 192 ? 14.875 34.062 16.609 1 93.75 192 ALA B O 1
ATOM 4512 N N . GLU B 1 193 ? 15.297 35 18.609 1 93.81 193 GLU B N 1
ATOM 4513 C CA . GLU B 1 193 ? 16.391 35.781 18.078 1 93.81 193 GLU B CA 1
ATOM 4514 C C . GLU B 1 193 ? 17.484 34.906 17.5 1 93.81 193 GLU B C 1
ATOM 4516 O O . GLU B 1 193 ? 18.031 35.219 16.438 1 93.81 193 GLU B O 1
ATOM 4521 N N . GLU B 1 194 ? 17.797 33.906 18.141 1 91.81 194 GLU B N 1
ATOM 4522 C CA . GLU B 1 194 ? 18.828 33 17.656 1 91.81 194 GLU B CA 1
ATOM 4523 C C . GLU B 1 194 ? 18.359 32.25 16.391 1 91.81 194 GLU B C 1
ATOM 4525 O O . GLU B 1 194 ? 19.141 32.094 15.461 1 91.81 194 GLU B O 1
ATOM 4530 N N . GLU B 1 195 ? 17.172 31.812 16.422 1 93.88 195 GLU B N 1
ATOM 4531 C CA . GLU B 1 195 ? 16.641 31.172 15.227 1 93.88 195 GLU B CA 1
ATOM 4532 C C . GLU B 1 195 ? 16.672 32.094 14.016 1 93.88 195 GLU B C 1
ATOM 4534 O O . GLU B 1 195 ? 17.031 31.672 12.914 1 93.88 195 GLU B O 1
ATOM 4539 N N . LEU B 1 196 ? 16.375 33.344 14.266 1 95.06 196 LEU B N 1
ATOM 4540 C CA . LEU B 1 196 ? 16.422 34.344 13.203 1 95.06 196 LEU B CA 1
ATOM 4541 C C . LEU B 1 196 ? 17.844 34.5 12.68 1 95.06 196 LEU B C 1
ATOM 4543 O O . LEU B 1 196 ? 18.062 34.531 11.469 1 95.06 196 LEU B O 1
ATOM 4547 N N . ARG B 1 197 ? 18.766 34.5 13.555 1 92.5 197 ARG B N 1
ATOM 4548 C CA . ARG B 1 197 ? 20.172 34.656 13.188 1 92.5 197 ARG B CA 1
ATOM 4549 C C . ARG B 1 197 ? 20.641 33.5 12.312 1 92.5 197 ARG B C 1
ATOM 4551 O O . ARG B 1 197 ? 21.484 33.688 11.438 1 92.5 197 ARG B O 1
ATOM 4558 N N . ARG B 1 198 ? 20.031 32.438 12.523 1 91.25 198 ARG B N 1
ATOM 4559 C CA . ARG B 1 198 ? 20.422 31.234 11.789 1 91.25 198 ARG B CA 1
ATOM 4560 C C . ARG B 1 198 ? 19.719 31.156 10.438 1 91.25 198 ARG B C 1
ATOM 4562 O O . ARG B 1 198 ? 20.344 30.859 9.422 1 91.25 198 ARG B O 1
ATOM 4569 N N . VAL B 1 199 ? 18.5 31.484 10.359 1 95.19 199 VAL B N 1
ATOM 4570 C CA . VAL B 1 199 ? 17.625 31.188 9.227 1 95.19 199 VAL B CA 1
ATOM 4571 C C . VAL B 1 199 ? 17.688 32.312 8.211 1 95.19 199 VAL B C 1
ATOM 4573 O O . VAL B 1 199 ? 17.766 32.062 7.004 1 95.19 199 VAL B O 1
ATOM 4576 N N . ILE B 1 200 ? 17.703 33.531 8.664 1 96.19 200 ILE B N 1
ATOM 4577 C CA . ILE B 1 200 ? 17.453 34.656 7.797 1 96.19 200 ILE B CA 1
ATOM 4578 C C . ILE B 1 200 ? 18.609 34.844 6.812 1 96.19 200 ILE B C 1
ATOM 4580 O O . ILE B 1 200 ? 18.391 35.031 5.613 1 96.19 200 ILE B O 1
ATOM 4584 N N . PRO B 1 201 ? 19.922 34.75 7.219 1 95.44 201 PRO B N 1
ATOM 4585 C CA . PRO B 1 201 ? 21.016 34.875 6.246 1 95.44 201 PRO B CA 1
ATOM 4586 C C . PRO B 1 201 ? 20.969 33.812 5.156 1 95.44 201 PRO B C 1
ATOM 4588 O O . PRO B 1 201 ? 21.234 34.094 3.99 1 95.44 201 PRO B O 1
ATOM 4591 N N . VAL B 1 202 ? 20.594 32.656 5.531 1 95.94 202 VAL B N 1
ATOM 4592 C CA . VAL B 1 202 ? 20.5 31.547 4.566 1 95.94 202 VAL B CA 1
ATOM 4593 C C . VAL B 1 202 ? 19.328 31.797 3.611 1 95.94 202 VAL B C 1
ATOM 4595 O O . VAL B 1 202 ? 19.469 31.641 2.396 1 95.94 202 VAL B O 1
ATOM 4598 N N . LEU B 1 203 ? 18.219 32.219 4.145 1 97.5 203 LEU B N 1
ATOM 4599 C CA . LEU B 1 203 ? 17.047 32.531 3.322 1 97.5 203 LEU B CA 1
ATOM 4600 C C . LEU B 1 203 ? 17.406 33.562 2.262 1 97.5 203 LEU B C 1
ATOM 4602 O O . LEU B 1 203 ? 17.125 33.375 1.076 1 97.5 203 LEU B O 1
ATOM 4606 N N . GLU B 1 204 ? 18.062 34.594 2.693 1 97.25 204 GLU B N 1
ATOM 4607 C CA . GLU B 1 204 ? 18.438 35.688 1.786 1 97.25 204 GLU B CA 1
ATOM 4608 C C . GLU B 1 204 ? 19.375 35.188 0.695 1 97.25 204 GLU B C 1
ATOM 4610 O O . GLU B 1 204 ? 19.312 35.656 -0.449 1 97.25 204 GLU B O 1
ATOM 4615 N N . ALA B 1 205 ? 20.203 34.25 1.089 1 95.88 205 ALA B N 1
ATOM 4616 C CA . ALA B 1 205 ? 21.188 33.719 0.152 1 95.88 205 ALA B CA 1
ATOM 4617 C C . ALA B 1 205 ? 20.547 32.812 -0.888 1 95.88 205 ALA B C 1
ATOM 4619 O O . ALA B 1 205 ? 20.984 32.781 -2.041 1 95.88 205 ALA B O 1
ATOM 4620 N N . ILE B 1 206 ? 19.484 32.125 -0.557 1 96.5 206 ILE B N 1
ATOM 4621 C CA . ILE B 1 206 ? 18.984 31.078 -1.458 1 96.5 206 ILE B CA 1
ATOM 4622 C C . ILE B 1 206 ? 17.797 31.625 -2.258 1 96.5 206 ILE B C 1
ATOM 4624 O O . ILE B 1 206 ? 17.5 31.109 -3.338 1 96.5 206 ILE B O 1
ATOM 4628 N N . LEU B 1 207 ? 17.141 32.625 -1.855 1 97.25 207 LEU B N 1
ATOM 4629 C CA . LEU B 1 207 ? 15.922 33.156 -2.465 1 97.25 207 LEU B CA 1
ATOM 4630 C C . LEU B 1 207 ? 16.141 33.469 -3.938 1 97.25 207 LEU B C 1
ATOM 4632 O O . LEU B 1 207 ? 15.344 33.094 -4.793 1 97.25 207 LEU B O 1
ATOM 4636 N N . PRO B 1 208 ? 17.266 34.125 -4.285 1 96.12 208 PRO B N 1
ATOM 4637 C CA . PRO B 1 208 ? 17.453 34.531 -5.68 1 96.12 208 PRO B CA 1
ATOM 4638 C C . PRO B 1 208 ? 17.75 33.344 -6.605 1 96.12 208 PRO B C 1
ATOM 4640 O O . PRO B 1 208 ? 17.578 33.469 -7.824 1 96.12 208 PRO B O 1
ATOM 4643 N N . GLU B 1 209 ? 18.125 32.25 -6.027 1 96.25 209 GLU B N 1
ATOM 4644 C CA . GLU B 1 209 ? 18.688 31.203 -6.883 1 96.25 209 GLU B CA 1
ATOM 4645 C C . GLU B 1 209 ? 17.812 29.953 -6.883 1 96.25 209 GLU B C 1
ATOM 4647 O O . GLU B 1 209 ? 17.812 29.188 -7.848 1 96.25 209 GLU B O 1
ATOM 4652 N N . VAL B 1 210 ? 17.172 29.75 -5.879 1 96.75 210 VAL B N 1
ATOM 4653 C CA . VAL B 1 210 ? 16.359 28.547 -5.742 1 96.75 210 VAL B CA 1
ATOM 4654 C C . VAL B 1 210 ? 15.008 28.75 -6.426 1 96.75 210 VAL B C 1
ATOM 4656 O O . VAL B 1 210 ? 14.242 29.641 -6.051 1 96.75 210 VAL B O 1
ATOM 4659 N N . PRO B 1 211 ? 14.68 27.922 -7.426 1 97.31 211 PRO B N 1
ATOM 4660 C CA . PRO B 1 211 ? 13.477 28.172 -8.219 1 97.31 211 PRO B CA 1
ATOM 4661 C C . PRO B 1 211 ? 12.227 27.547 -7.602 1 97.31 211 PRO B C 1
ATOM 4663 O O . PRO B 1 211 ? 11.117 27.75 -8.102 1 97.31 211 PRO B O 1
ATOM 4666 N N . VAL B 1 212 ? 12.336 26.766 -6.527 1 98.44 212 VAL B N 1
ATOM 4667 C CA . VAL B 1 212 ? 11.195 26.094 -5.898 1 98.44 212 VAL B CA 1
ATOM 4668 C C . VAL B 1 212 ? 10.812 26.828 -4.617 1 98.44 212 VAL B C 1
ATOM 4670 O O . VAL B 1 212 ? 11.602 27.609 -4.082 1 98.44 212 VAL B O 1
ATOM 4673 N N . PRO B 1 213 ? 9.602 26.594 -4.121 1 98.81 213 PRO B N 1
ATOM 4674 C CA . PRO B 1 213 ? 9.172 27.25 -2.881 1 98.81 213 PRO B CA 1
ATOM 4675 C C . PRO B 1 213 ? 10.094 26.938 -1.703 1 98.81 213 PRO B C 1
ATOM 4677 O O . PRO B 1 213 ? 10.555 25.797 -1.558 1 98.81 213 PRO B O 1
ATOM 4680 N N . ILE B 1 214 ? 10.359 27.953 -0.906 1 98.75 214 ILE B N 1
ATOM 4681 C CA . ILE B 1 214 ? 11.141 27.828 0.321 1 98.75 214 ILE B CA 1
ATOM 4682 C C . ILE B 1 214 ? 10.211 27.875 1.531 1 98.75 214 ILE B C 1
ATOM 4684 O O . ILE B 1 214 ? 9.484 28.859 1.729 1 98.75 214 ILE B O 1
ATOM 4688 N N . SER B 1 215 ? 10.195 26.766 2.27 1 98.81 215 SER B N 1
ATOM 4689 C CA . SER B 1 215 ? 9.43 26.609 3.502 1 98.81 215 SER B CA 1
ATOM 4690 C C . SER B 1 215 ? 10.281 26.922 4.727 1 98.81 215 SER B C 1
ATOM 4692 O O . SER B 1 215 ? 11.461 26.562 4.773 1 98.81 215 SER B O 1
ATOM 4694 N N . ILE B 1 216 ? 9.656 27.594 5.676 1 98.38 216 ILE B N 1
ATOM 4695 C CA . ILE B 1 216 ? 10.328 27.859 6.941 1 98.38 216 ILE B CA 1
ATOM 4696 C C . ILE B 1 216 ? 9.758 26.969 8.031 1 98.38 216 ILE B C 1
ATOM 4698 O O . ILE B 1 216 ? 8.578 27.078 8.375 1 98.38 216 ILE B O 1
ATOM 4702 N N . ASP B 1 217 ? 10.609 26.125 8.594 1 97.31 217 ASP B N 1
ATOM 4703 C CA . ASP B 1 217 ? 10.234 25.25 9.695 1 97.31 217 ASP B CA 1
ATOM 4704 C C . ASP B 1 217 ? 10.312 26 11.031 1 97.31 217 ASP B C 1
ATOM 4706 O O . ASP B 1 217 ? 11.375 26.062 11.648 1 97.31 217 ASP B O 1
ATOM 4710 N N . THR B 1 218 ? 9.18 26.5 11.477 1 97.12 218 THR B N 1
ATOM 4711 C CA . THR B 1 218 ? 9.164 27.25 12.727 1 97.12 218 THR B CA 1
ATOM 4712 C C . THR B 1 218 ? 7.77 27.234 13.352 1 97.12 218 THR B C 1
ATOM 4714 O O . THR B 1 218 ? 6.766 27.141 12.641 1 97.12 218 THR B O 1
ATOM 4717 N N . SER B 1 219 ? 7.777 27.328 14.656 1 96.12 219 SER B N 1
ATOM 4718 C CA . SER B 1 219 ? 6.52 27.453 15.383 1 96.12 219 SER B CA 1
ATOM 4719 C C . SER B 1 219 ? 6.395 28.812 16.047 1 96.12 219 SER B C 1
ATOM 4721 O O . SER B 1 219 ? 5.508 29.031 16.875 1 96.12 219 SER B O 1
ATOM 4723 N N . LYS B 1 220 ? 7.316 29.734 15.719 1 97.19 220 LYS B N 1
ATOM 4724 C CA . LYS B 1 220 ? 7.336 31.062 16.297 1 97.19 220 LYS B CA 1
ATOM 4725 C C . LYS B 1 220 ? 6.867 32.125 15.289 1 97.19 220 LYS B C 1
ATOM 4727 O O . LYS B 1 220 ? 7.48 32.281 14.234 1 97.19 220 LYS B O 1
ATOM 4732 N N . ALA B 1 221 ? 5.918 32.781 15.672 1 98.31 221 ALA B N 1
ATOM 4733 C CA . ALA B 1 221 ? 5.297 33.75 14.781 1 98.31 221 ALA B CA 1
ATOM 4734 C C . ALA B 1 221 ? 6.297 34.812 14.367 1 98.31 221 ALA B C 1
ATOM 4736 O O . ALA B 1 221 ? 6.293 35.281 13.211 1 98.31 221 ALA B O 1
ATOM 4737 N N . VAL B 1 222 ? 7.172 35.219 15.258 1 98.12 222 VAL B N 1
ATOM 4738 C CA . VAL B 1 222 ? 8.125 36.281 14.984 1 98.12 222 VAL B CA 1
ATOM 4739 C C . VAL B 1 222 ? 9.102 35.844 13.898 1 98.12 222 VAL B C 1
ATOM 4741 O O . VAL B 1 222 ? 9.445 36.625 13.008 1 98.12 222 VAL B O 1
ATOM 4744 N N . VAL B 1 223 ? 9.523 34.625 13.938 1 97.88 223 VAL B N 1
ATOM 4745 C CA . VAL B 1 223 ? 10.43 34.094 12.93 1 97.88 223 VAL B CA 1
ATOM 4746 C C . VAL B 1 223 ? 9.695 33.938 11.594 1 97.88 223 VAL B C 1
ATOM 4748 O O . VAL B 1 223 ? 10.227 34.344 10.547 1 97.88 223 VAL B O 1
ATOM 4751 N N . ALA B 1 224 ? 8.477 33.469 11.633 1 98.69 224 ALA B N 1
ATOM 4752 C CA . ALA B 1 224 ? 7.66 33.344 10.43 1 98.69 224 ALA B CA 1
ATOM 4753 C C . ALA B 1 224 ? 7.449 34.688 9.758 1 98.69 224 ALA B C 1
ATOM 4755 O O . ALA B 1 224 ? 7.625 34.812 8.539 1 98.69 224 ALA B O 1
ATOM 4756 N N . GLU B 1 225 ? 7.125 35.656 10.562 1 98.69 225 GLU B N 1
ATOM 4757 C CA . GLU B 1 225 ? 6.836 36.969 10.023 1 98.69 225 GLU B CA 1
ATOM 4758 C C . GLU B 1 225 ? 8.055 37.562 9.32 1 98.69 225 GLU B C 1
ATOM 4760 O O . GLU B 1 225 ? 7.953 38.062 8.195 1 98.69 225 GLU B O 1
ATOM 4765 N N . GLU B 1 226 ? 9.148 37.5 10 1 98.69 226 GLU B N 1
ATOM 4766 C CA . GLU B 1 226 ? 10.367 38.031 9.406 1 98.69 226 GLU B CA 1
ATOM 4767 C C . GLU B 1 226 ? 10.742 37.281 8.125 1 98.69 226 GLU B C 1
ATOM 4769 O O . GLU B 1 226 ? 11.133 37.906 7.137 1 98.69 226 GLU B O 1
ATOM 4774 N N . ALA B 1 227 ? 10.648 36 8.141 1 98.69 227 ALA B N 1
ATOM 4775 C CA . ALA B 1 227 ? 10.969 35.219 6.965 1 98.69 227 ALA B CA 1
ATOM 4776 C C . ALA B 1 227 ? 10.039 35.531 5.801 1 98.69 227 ALA B C 1
ATOM 4778 O O . ALA B 1 227 ? 10.492 35.688 4.664 1 98.69 227 ALA B O 1
ATOM 4779 N N . LEU B 1 228 ? 8.75 35.656 6.07 1 98.75 228 LEU B N 1
ATOM 4780 C CA . LEU B 1 228 ? 7.777 36 5.035 1 98.75 228 LEU B CA 1
ATOM 4781 C C . LEU B 1 228 ? 8.023 37.375 4.484 1 98.75 228 LEU B C 1
ATOM 4783 O O . LEU B 1 228 ? 7.93 37.625 3.275 1 98.75 228 LEU B O 1
ATOM 4787 N N . ARG B 1 229 ? 8.32 38.25 5.395 1 98.44 229 ARG B N 1
ATOM 4788 C CA . ARG B 1 229 ? 8.648 39.625 4.977 1 98.44 229 ARG B CA 1
ATOM 4789 C C . ARG B 1 229 ? 9.82 39.625 4.004 1 98.44 229 ARG B C 1
ATOM 4791 O O . ARG B 1 229 ? 9.859 40.438 3.07 1 98.44 229 ARG B O 1
ATOM 4798 N N . ARG B 1 230 ? 10.695 38.688 4.184 1 98.12 230 ARG B N 1
ATOM 4799 C CA . ARG B 1 230 ? 11.914 38.625 3.375 1 98.12 230 ARG B CA 1
ATOM 4800 C C . ARG B 1 230 ? 11.688 37.812 2.111 1 98.12 230 ARG B C 1
ATOM 4802 O O . ARG B 1 230 ? 12.562 37.75 1.25 1 98.12 230 ARG B O 1
ATOM 4809 N N . GLY B 1 231 ? 10.578 37.094 2.057 1 98.31 231 GLY B N 1
ATOM 4810 C CA . GLY B 1 231 ? 10.273 36.5 0.773 1 98.31 231 GLY B CA 1
ATOM 4811 C C . GLY B 1 231 ? 10.047 35 0.862 1 98.31 231 GLY B C 1
ATOM 4812 O O . GLY B 1 231 ? 9.852 34.312 -0.157 1 98.31 231 GLY B O 1
ATOM 4813 N N . ALA B 1 232 ? 10.047 34.406 2.039 1 98.62 232 ALA B N 1
ATOM 4814 C CA . ALA B 1 232 ? 9.734 32.969 2.174 1 98.62 232 ALA B CA 1
ATOM 4815 C C . ALA B 1 232 ? 8.352 32.656 1.616 1 98.62 232 ALA B C 1
ATOM 4817 O O . ALA B 1 232 ? 7.508 33.562 1.491 1 98.62 232 ALA B O 1
ATOM 4818 N N . HIS B 1 233 ? 8.078 31.391 1.32 1 98.75 233 HIS B N 1
ATOM 4819 C CA . HIS B 1 233 ? 6.918 31.062 0.496 1 98.75 233 HIS B CA 1
ATOM 4820 C C . HIS B 1 233 ? 5.852 30.328 1.305 1 98.75 233 HIS B C 1
ATOM 4822 O O . HIS B 1 233 ? 4.66 30.422 0.998 1 98.75 233 HIS B O 1
ATOM 4828 N N . LEU B 1 234 ? 6.207 29.562 2.281 1 98.06 234 LEU B N 1
ATOM 4829 C CA . LEU B 1 234 ? 5.25 28.828 3.115 1 98.06 234 LEU B CA 1
ATOM 4830 C C . LEU B 1 234 ? 5.832 28.562 4.5 1 98.06 234 LEU B C 1
ATOM 4832 O O . LEU B 1 234 ? 7.035 28.734 4.715 1 98.06 234 LEU B O 1
ATOM 4836 N N . ILE B 1 235 ? 4.969 28.297 5.465 1 98.81 235 ILE B N 1
ATOM 4837 C CA . ILE B 1 235 ? 5.367 28.047 6.844 1 98.81 235 ILE B CA 1
ATOM 4838 C C . ILE B 1 235 ? 5.055 26.594 7.215 1 98.81 235 ILE B C 1
ATOM 4840 O O . ILE B 1 235 ? 3.951 26.109 6.965 1 98.81 235 ILE B O 1
ATOM 4844 N N . ASN B 1 236 ? 6.059 25.891 7.672 1 98.56 236 ASN B N 1
ATOM 4845 C CA . ASN B 1 236 ? 5.91 24.562 8.25 1 98.56 236 ASN B CA 1
ATOM 4846 C C . ASN B 1 236 ? 5.875 24.609 9.773 1 98.56 236 ASN B C 1
ATOM 4848 O O . ASN B 1 236 ? 6.922 24.641 10.422 1 98.56 236 ASN B O 1
ATOM 4852 N N . ASP B 1 237 ? 4.652 24.594 10.336 1 98 237 ASP B N 1
ATOM 4853 C CA . ASP B 1 237 ? 4.461 24.797 11.766 1 98 237 ASP B CA 1
ATOM 4854 C C . ASP B 1 237 ? 4.219 23.484 12.492 1 98 237 ASP B C 1
ATOM 4856 O O . ASP B 1 237 ? 3.127 22.922 12.414 1 98 237 ASP B O 1
ATOM 4860 N N . GLN B 1 238 ? 5.113 23.109 13.281 1 95.44 238 GLN B N 1
ATOM 4861 C CA . GLN B 1 238 ? 5.074 21.828 13.961 1 95.44 238 GLN B CA 1
ATOM 4862 C C . GLN B 1 238 ? 4.082 21.844 15.117 1 95.44 238 GLN B C 1
ATOM 4864 O O . GLN B 1 238 ? 3.832 20.797 15.742 1 95.44 238 GLN B O 1
ATOM 4869 N N . ARG B 1 239 ? 3.465 23.016 15.383 1 95.12 239 ARG B N 1
ATOM 4870 C CA . ARG B 1 239 ? 2.564 23.094 16.531 1 95.12 239 ARG B CA 1
ATOM 4871 C C . ARG B 1 239 ? 1.17 23.547 16.094 1 95.12 239 ARG B C 1
ATOM 4873 O O . ARG B 1 239 ? 0.336 23.891 16.922 1 95.12 239 ARG B O 1
ATOM 4880 N N . ALA B 1 240 ? 0.984 23.609 14.875 1 97.56 240 ALA B N 1
ATOM 4881 C CA . ALA B 1 240 ? -0.332 23.844 14.289 1 97.56 240 ALA B CA 1
ATOM 4882 C C . ALA B 1 240 ? -0.955 25.141 14.82 1 97.56 240 ALA B C 1
ATOM 4884 O O . ALA B 1 240 ? -2.082 25.125 15.32 1 97.56 240 ALA B O 1
ATOM 4885 N N . LEU B 1 241 ? -0.2 26.188 14.695 1 98.06 241 LEU B N 1
ATOM 4886 C CA . LEU B 1 241 ? -0.673 27.531 14.984 1 98.06 241 LEU B CA 1
ATOM 4887 C C . LEU B 1 241 ? -0.914 27.703 16.484 1 98.06 241 LEU B C 1
ATOM 4889 O O . LEU B 1 241 ? -1.847 28.406 16.891 1 98.06 241 LEU B O 1
ATOM 4893 N N . ALA B 1 242 ? -0.149 27.031 17.266 1 96.12 242 ALA B N 1
ATOM 4894 C CA . ALA B 1 242 ? -0.267 27.172 18.719 1 96.12 242 ALA B CA 1
ATOM 4895 C C . ALA B 1 242 ? 0.138 28.562 19.172 1 96.12 242 ALA B C 1
ATOM 4897 O O . ALA B 1 242 ? -0.409 29.094 20.156 1 96.12 242 ALA B O 1
ATOM 4898 N N . ASP B 1 243 ? 1.217 29.188 18.516 1 96.88 243 ASP B N 1
ATOM 4899 C CA . ASP B 1 243 ? 1.522 30.594 18.766 1 96.88 243 ASP B CA 1
ATOM 4900 C C . ASP B 1 243 ? 0.342 31.484 18.391 1 96.88 243 ASP B C 1
ATOM 4902 O O . ASP B 1 243 ? -0.108 31.469 17.25 1 96.88 243 ASP B O 1
ATOM 4906 N N . PRO B 1 244 ? -0.147 32.188 19.312 1 96.81 244 PRO B N 1
ATOM 4907 C CA . PRO B 1 244 ? -1.394 32.938 19.094 1 96.81 244 PRO B CA 1
ATOM 4908 C C . PRO B 1 244 ? -1.29 33.938 17.953 1 96.81 244 PRO B C 1
ATOM 4910 O O . PRO B 1 244 ? -2.312 34.406 17.422 1 96.81 244 PRO B O 1
ATOM 4913 N N . ASN B 1 245 ? -0.088 34.312 17.578 1 98.12 245 ASN B N 1
ATOM 4914 C CA . ASN B 1 245 ? 0.087 35.312 16.531 1 98.12 245 ASN B CA 1
ATOM 4915 C C . ASN B 1 245 ? 0.331 34.656 15.172 1 98.12 245 ASN B C 1
ATOM 4917 O O . ASN B 1 245 ? 0.3 35.344 14.141 1 98.12 245 ASN B O 1
ATOM 4921 N N . MET B 1 246 ? 0.551 33.406 15.094 1 98.62 246 MET B N 1
ATOM 4922 C CA . MET B 1 246 ? 0.986 32.75 13.883 1 98.62 246 MET B CA 1
ATOM 4923 C C . MET B 1 246 ? -0.096 32.812 12.805 1 98.62 246 MET B C 1
ATOM 4925 O O . MET B 1 246 ? 0.189 33.094 11.648 1 98.62 246 MET B O 1
ATOM 4929 N N . ALA B 1 247 ? -1.319 32.5 13.18 1 98.69 247 ALA B N 1
ATOM 4930 C CA . ALA B 1 247 ? -2.406 32.469 12.203 1 98.69 247 ALA B CA 1
ATOM 4931 C C . ALA B 1 247 ? -2.564 33.812 11.508 1 98.69 247 ALA B C 1
ATOM 4933 O O . ALA B 1 247 ? -2.725 33.875 10.289 1 98.69 247 ALA B O 1
ATOM 4934 N N . ALA B 1 248 ? -2.486 34.844 12.312 1 98.44 248 ALA B N 1
ATOM 4935 C CA . ALA B 1 248 ? -2.631 36.188 11.766 1 98.44 248 ALA B CA 1
ATOM 4936 C C . ALA B 1 248 ? -1.498 36.5 10.797 1 98.44 248 ALA B C 1
ATOM 4938 O O . ALA B 1 248 ? -1.727 37.125 9.742 1 98.44 248 ALA B O 1
ATOM 4939 N N . VAL B 1 249 ? -0.302 36.125 11.156 1 98.69 249 VAL B N 1
ATOM 4940 C CA . VAL B 1 249 ? 0.868 36.375 10.32 1 98.69 249 VAL B CA 1
ATOM 4941 C C . VAL B 1 249 ? 0.712 35.656 8.992 1 98.69 249 VAL B C 1
ATOM 4943 O O . VAL B 1 249 ? 0.85 36.25 7.922 1 98.69 249 VAL B O 1
ATOM 4946 N N . VAL B 1 250 ? 0.368 34.406 9.016 1 98.75 250 VAL B N 1
ATOM 4947 C CA . VAL B 1 250 ? 0.228 33.594 7.832 1 98.75 250 VAL B CA 1
ATOM 4948 C C . VAL B 1 250 ? -0.877 34.125 6.938 1 98.75 250 VAL B C 1
ATOM 4950 O O . VAL B 1 250 ? -0.71 34.219 5.719 1 98.75 250 VAL B O 1
ATOM 4953 N N . ALA B 1 251 ? -1.974 34.531 7.535 1 98.5 251 ALA B N 1
ATOM 4954 C CA . ALA B 1 251 ? -3.1 35.062 6.785 1 98.5 251 ALA B CA 1
ATOM 4955 C C . ALA B 1 251 ? -2.713 36.375 6.094 1 98.5 251 ALA B C 1
ATOM 4957 O O . ALA B 1 251 ? -3.016 36.562 4.914 1 98.5 251 ALA B O 1
ATOM 4958 N N . ARG B 1 252 ? -2.072 37.219 6.848 1 98.25 252 ARG B N 1
ATOM 4959 C CA . ARG B 1 252 ? -1.694 38.531 6.336 1 98.25 252 ARG B CA 1
ATOM 4960 C C . ARG B 1 252 ? -0.805 38.406 5.102 1 98.25 252 ARG B C 1
ATOM 4962 O O . ARG B 1 252 ? -0.958 39.156 4.137 1 98.25 252 ARG B O 1
ATOM 4969 N N . TYR B 1 253 ? 0.072 37.438 5.125 1 98.44 253 TYR B N 1
ATOM 4970 C CA . TYR B 1 253 ? 1.025 37.281 4.031 1 98.44 253 TYR B CA 1
ATOM 4971 C C . TYR B 1 253 ? 0.504 36.312 2.986 1 98.44 253 TYR B C 1
ATOM 4973 O O . TYR B 1 253 ? 1.191 36 2.004 1 98.44 253 TYR B O 1
ATOM 4981 N N . GLU B 1 254 ? -0.645 35.688 3.215 1 98 254 GLU B N 1
ATOM 4982 C CA . GLU B 1 254 ? -1.302 34.75 2.299 1 98 254 GLU B CA 1
ATOM 4983 C C . GLU B 1 254 ? -0.403 33.562 1.98 1 98 254 GLU B C 1
ATOM 4985 O O . GLU B 1 254 ? -0.307 33.156 0.826 1 98 254 GLU B O 1
ATOM 4990 N N . ALA B 1 255 ? 0.326 33.125 2.965 1 98.56 255 ALA B N 1
ATOM 4991 C CA . ALA B 1 255 ? 1.223 32 2.795 1 98.56 255 ALA B CA 1
ATOM 4992 C C . ALA B 1 255 ? 0.506 30.688 3.102 1 98.56 255 ALA B C 1
ATOM 4994 O O . ALA B 1 255 ? -0.312 30.625 4.023 1 98.56 255 ALA B O 1
ATOM 4995 N N . PRO B 1 256 ? 0.806 29.609 2.283 1 98.81 256 PRO B N 1
ATOM 4996 C CA . PRO B 1 256 ? 0.372 28.281 2.729 1 98.81 256 PRO B CA 1
ATOM 4997 C C . PRO B 1 256 ? 1.003 27.859 4.059 1 98.81 256 PRO B C 1
ATOM 4999 O O . PRO B 1 256 ? 2.057 28.391 4.43 1 98.81 256 PRO B O 1
ATOM 5002 N N . VAL B 1 257 ? 0.314 26.969 4.734 1 98.88 257 VAL B N 1
ATOM 5003 C CA . VAL B 1 257 ? 0.806 26.562 6.047 1 98.88 257 VAL B CA 1
ATOM 5004 C C . VAL B 1 257 ? 0.627 25.047 6.219 1 98.88 257 VAL B C 1
ATOM 5006 O O . VAL B 1 257 ? -0.387 24.484 5.801 1 98.88 257 VAL B O 1
ATOM 5009 N N . VAL B 1 258 ? 1.649 24.391 6.734 1 98.88 258 VAL B N 1
ATOM 5010 C CA . VAL B 1 258 ? 1.564 23 7.172 1 98.88 258 VAL B CA 1
ATOM 5011 C C . VAL B 1 258 ? 1.207 22.953 8.656 1 98.88 258 VAL B C 1
ATOM 5013 O O . VAL B 1 258 ? 1.881 23.578 9.484 1 98.88 258 VAL B O 1
ATOM 5016 N N . LEU B 1 259 ? 0.144 22.266 8.953 1 98.81 259 LEU B N 1
ATOM 5017 C CA . LEU B 1 259 ? -0.27 22.047 10.336 1 98.81 259 LEU B CA 1
ATOM 5018 C C . LEU B 1 259 ? 0.111 20.641 10.789 1 98.81 259 LEU B C 1
ATOM 5020 O O . LEU B 1 259 ? -0.423 19.656 10.281 1 98.81 259 LEU B O 1
ATOM 5024 N N . MET B 1 260 ? 0.978 20.625 11.742 1 98.25 260 MET B N 1
ATOM 5025 C CA . MET B 1 260 ? 1.442 19.312 12.203 1 98.25 260 MET B CA 1
ATOM 5026 C C . MET B 1 260 ? 0.82 18.969 13.555 1 98.25 260 MET B C 1
ATOM 5028 O O . MET B 1 260 ? 0.676 19.828 14.422 1 98.25 260 MET B O 1
ATOM 5032 N N . HIS B 1 261 ? 0.46 17.703 13.734 1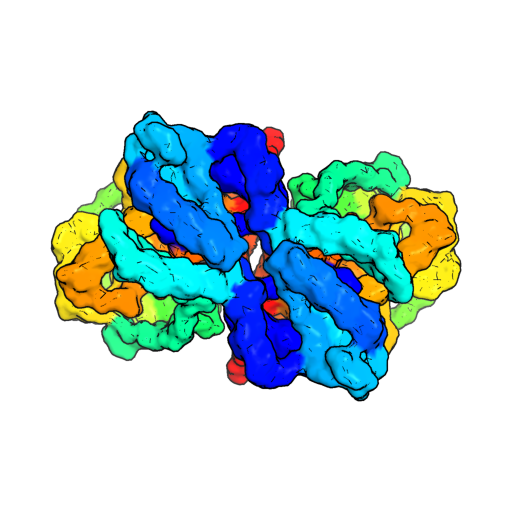 97.75 261 HIS B N 1
ATOM 5033 C CA . HIS B 1 261 ? 0.029 17.203 15.031 1 97.75 261 HIS B CA 1
ATOM 5034 C C . HIS B 1 261 ? 1.223 16.938 15.945 1 97.75 261 HIS B C 1
ATOM 5036 O O . HIS B 1 261 ? 1.945 15.961 15.75 1 97.75 261 HIS B O 1
ATOM 5042 N N . ASN B 1 262 ? 1.438 17.734 16.922 1 93.25 262 ASN B N 1
ATOM 5043 C CA . ASN B 1 262 ? 2.484 17.656 17.938 1 93.25 262 ASN B CA 1
ATOM 5044 C C . ASN B 1 262 ? 1.978 18.094 19.297 1 93.25 262 ASN B C 1
ATOM 5046 O O . ASN B 1 262 ? 2.264 19.203 19.75 1 93.25 262 ASN B O 1
ATOM 5050 N N . PRO B 1 263 ? 1.308 17.141 19.969 1 84.06 263 PRO B N 1
ATOM 5051 C CA . PRO B 1 263 ? 0.693 17.562 21.219 1 84.06 263 PRO B CA 1
ATOM 5052 C C . PRO B 1 263 ? 1.713 17.734 22.344 1 84.06 263 PRO B C 1
ATOM 5054 O O . PRO B 1 263 ? 2.732 17.031 22.375 1 84.06 263 PRO B O 1
ATOM 5057 N N . SER B 1 264 ? 1.45 18.609 23.219 1 79.5 264 SER B N 1
ATOM 5058 C CA . SER B 1 264 ? 2.289 18.828 24.391 1 79.5 264 SER B CA 1
ATOM 5059 C C . SER B 1 264 ? 2.166 17.672 25.391 1 79.5 264 SER B C 1
ATOM 5061 O O . SER B 1 264 ? 3.129 17.344 26.078 1 79.5 264 SER B O 1
ATOM 5063 N N . THR B 1 265 ? 0.994 17.047 25.469 1 80.94 265 THR B N 1
ATOM 5064 C CA . THR B 1 265 ? 0.736 15.906 26.344 1 80.94 265 THR B CA 1
ATOM 5065 C C . THR B 1 265 ? 0.206 14.719 25.547 1 80.94 265 THR B C 1
ATOM 5067 O O . THR B 1 265 ? -1.002 14.594 25.344 1 80.94 265 THR B O 1
ATOM 5070 N N . PRO B 1 266 ? 1.14 13.898 25.25 1 82 266 PRO B N 1
ATOM 5071 C CA . PRO B 1 266 ? 0.729 12.812 24.359 1 82 266 PRO B CA 1
ATOM 5072 C C . PRO B 1 266 ? -0.057 11.719 25.078 1 82 266 PRO B C 1
ATOM 5074 O O . PRO B 1 266 ? 0.52 10.945 25.859 1 82 266 PRO B O 1
ATOM 5077 N N . GLN B 1 267 ? -1.387 11.766 25.109 1 88.81 267 GLN B N 1
ATOM 5078 C CA . GLN B 1 267 ? -2.293 10.711 25.547 1 88.81 267 GLN B CA 1
ATOM 5079 C C . GLN B 1 267 ? -3.361 10.43 24.5 1 88.81 267 GLN B C 1
ATOM 5081 O O . GLN B 1 267 ? -4.055 11.344 24.047 1 88.81 267 GLN B O 1
ATOM 5086 N N . TYR B 1 268 ? -3.328 9.203 24.141 1 93.44 268 TYR B N 1
ATOM 5087 C CA . TYR B 1 268 ? -4.262 8.859 23.078 1 93.44 268 TYR B CA 1
ATOM 5088 C C . TYR B 1 268 ? -5.215 7.758 23.516 1 93.44 268 TYR B C 1
ATOM 5090 O O . TYR B 1 268 ? -4.789 6.746 24.078 1 93.44 268 TYR B O 1
ATOM 5098 N N . ARG B 1 269 ? -6.453 7.961 23.406 1 90.81 269 ARG B N 1
ATOM 5099 C CA . ARG B 1 269 ? -7.457 6.906 23.531 1 90.81 269 ARG B CA 1
ATOM 5100 C C . ARG B 1 269 ? -7.676 6.191 22.203 1 90.81 269 ARG B C 1
ATOM 5102 O O . ARG B 1 269 ? -7.742 4.961 22.172 1 90.81 269 ARG B O 1
ATOM 5109 N N . ASP B 1 270 ? -7.824 6.898 21.234 1 94 270 ASP B N 1
ATOM 5110 C CA . ASP B 1 270 ? -7.871 6.52 19.812 1 94 270 ASP B CA 1
ATOM 5111 C C . ASP B 1 270 ? -6.84 7.305 19 1 94 270 ASP B C 1
ATOM 5113 O O . ASP B 1 270 ? -7.086 8.453 18.625 1 94 270 ASP B O 1
ATOM 5117 N N . LEU B 1 271 ? -5.801 6.621 18.703 1 95.94 271 LEU B N 1
ATOM 5118 C CA . LEU B 1 271 ? -4.633 7.312 18.172 1 95.94 271 LEU B CA 1
ATOM 5119 C C . LEU B 1 271 ? -5.008 8.148 16.953 1 95.94 271 LEU B C 1
ATOM 5121 O O . LEU B 1 271 ? -4.945 9.375 16.984 1 95.94 271 LEU B O 1
ATOM 5125 N N . MET B 1 272 ? -5.492 7.52 15.906 1 97.31 272 MET B N 1
ATOM 5126 C CA . MET B 1 272 ? -5.801 8.25 14.68 1 97.31 272 MET B CA 1
ATOM 5127 C C . MET B 1 272 ? -7.008 9.156 14.883 1 97.31 272 MET B C 1
ATOM 5129 O O . MET B 1 272 ? -7.055 10.266 14.336 1 97.31 272 MET B O 1
ATOM 5133 N N . GLY B 1 273 ? -7.992 8.695 15.625 1 96.94 273 GLY B N 1
ATOM 5134 C CA . GLY B 1 273 ? -9.133 9.539 15.914 1 96.94 273 GLY B CA 1
ATOM 5135 C C . GLY B 1 273 ? -8.758 10.844 16.594 1 96.94 273 GLY B C 1
ATOM 5136 O O . GLY B 1 273 ? -9.242 11.914 16.219 1 96.94 273 GLY B O 1
ATOM 5137 N N . ASP B 1 274 ? -7.875 10.742 17.5 1 97 274 ASP B N 1
ATOM 5138 C CA . ASP B 1 274 ? -7.445 11.922 18.25 1 97 274 ASP B CA 1
ATOM 5139 C C . ASP B 1 274 ? -6.609 12.852 17.375 1 97 274 ASP B C 1
ATOM 5141 O O . ASP B 1 274 ? -6.75 14.078 17.453 1 97 274 ASP B O 1
ATOM 5145 N N . ILE B 1 275 ? -5.77 12.289 16.578 1 97.88 275 ILE B N 1
ATOM 5146 C CA . ILE B 1 275 ? -4.957 13.078 15.648 1 97.88 275 ILE B CA 1
ATOM 5147 C C . ILE B 1 275 ? -5.863 13.828 14.68 1 97.88 275 ILE B C 1
ATOM 5149 O O . ILE B 1 275 ? -5.711 15.039 14.492 1 97.88 275 ILE B O 1
ATOM 5153 N N . ILE B 1 276 ? -6.832 13.141 14.148 1 98.06 276 ILE B N 1
ATOM 5154 C CA . ILE B 1 276 ? -7.723 13.711 13.148 1 98.06 276 ILE B CA 1
ATOM 5155 C C . ILE B 1 276 ? -8.594 14.789 13.781 1 98.06 276 ILE B C 1
ATOM 5157 O O . ILE B 1 276 ? -8.805 15.859 13.203 1 98.06 276 ILE B O 1
ATOM 5161 N N . ASP B 1 277 ? -9.062 14.539 14.977 1 96.62 277 ASP B N 1
ATOM 5162 C CA . ASP B 1 277 ? -9.867 15.531 15.68 1 96.62 277 ASP B CA 1
ATOM 5163 C C . ASP B 1 277 ? -9.062 16.797 15.945 1 96.62 277 ASP B C 1
ATOM 5165 O O . ASP B 1 277 ? -9.555 17.906 15.742 1 96.62 277 ASP B O 1
ATOM 5169 N N . HIS B 1 278 ? -7.871 16.609 16.375 1 96.69 278 HIS B N 1
ATOM 5170 C CA . HIS B 1 278 ? -7.012 17.75 16.656 1 96.69 278 HIS B CA 1
ATOM 5171 C C . HIS B 1 278 ? -6.754 18.578 15.391 1 96.69 278 HIS B C 1
ATOM 5173 O O . HIS B 1 278 ? -6.902 19.797 15.398 1 96.69 278 HIS B O 1
ATOM 5179 N N . LEU B 1 279 ? -6.371 17.906 14.344 1 98.31 279 LEU B N 1
ATOM 5180 C CA . LEU B 1 279 ? -6.059 18.609 13.102 1 98.31 279 LEU B CA 1
ATOM 5181 C C . LEU B 1 279 ? -7.305 19.266 12.516 1 98.31 279 LEU B C 1
ATOM 5183 O O . LEU B 1 279 ? -7.223 20.359 11.938 1 98.31 279 LEU B O 1
ATOM 5187 N N . ALA B 1 280 ? -8.453 18.609 12.656 1 97.81 280 ALA B N 1
ATOM 5188 C CA . ALA B 1 280 ? -9.703 19.203 12.203 1 97.81 280 ALA B CA 1
ATOM 5189 C C . ALA B 1 280 ? -9.977 20.516 12.93 1 97.81 280 ALA B C 1
ATOM 5191 O O . ALA B 1 280 ? -10.359 21.516 12.305 1 97.81 280 ALA B O 1
ATOM 5192 N N . GLU B 1 281 ? -9.758 20.469 14.18 1 97.5 281 GLU B N 1
ATOM 5193 C CA . GLU B 1 281 ? -9.945 21.672 14.984 1 97.5 281 GLU B CA 1
ATOM 5194 C C . GLU B 1 281 ? -8.992 22.781 14.547 1 97.5 281 GLU B C 1
ATOM 5196 O O . GLU B 1 281 ? -9.391 23.953 14.461 1 97.5 281 GLU B O 1
ATOM 5201 N N . ARG B 1 282 ? -7.801 22.438 14.297 1 98.12 282 ARG B N 1
ATOM 5202 C CA . ARG B 1 282 ? -6.805 23.422 13.891 1 98.12 282 ARG B CA 1
ATOM 5203 C C . ARG B 1 282 ? -7.117 23.984 12.508 1 98.12 282 ARG B C 1
ATOM 5205 O O . ARG B 1 282 ? -6.863 25.156 12.242 1 98.12 282 ARG B O 1
ATOM 5212 N N . VAL B 1 283 ? -7.648 23.172 11.633 1 98.5 283 VAL B N 1
ATOM 5213 C CA . VAL B 1 283 ? -8.078 23.625 10.32 1 98.5 283 VAL B CA 1
ATOM 5214 C C . VAL B 1 283 ? -9.195 24.656 10.469 1 98.5 283 VAL B C 1
ATOM 5216 O O . VAL B 1 283 ? -9.164 25.719 9.836 1 98.5 283 VAL B O 1
ATOM 5219 N N . GLU B 1 284 ? -10.164 24.375 11.305 1 98 284 GLU B N 1
ATOM 5220 C CA . GLU B 1 284 ? -11.258 25.312 11.547 1 98 284 GLU B CA 1
ATOM 5221 C C . GLU B 1 284 ? -10.742 26.641 12.094 1 98 284 GLU B C 1
ATOM 5223 O O . GLU B 1 284 ? -11.18 27.703 11.672 1 98 284 GLU B O 1
ATOM 5228 N N . TYR B 1 285 ? -9.82 26.531 12.992 1 98.38 285 TYR B N 1
ATOM 5229 C CA . TYR B 1 285 ? -9.203 27.719 13.57 1 98.38 285 TYR B CA 1
ATOM 5230 C C . TYR B 1 285 ? -8.492 28.547 12.508 1 98.38 285 TYR B C 1
ATOM 5232 O O . TYR B 1 285 ? -8.625 29.766 12.461 1 98.38 285 TYR B O 1
ATOM 5240 N N . ALA B 1 286 ? -7.738 27.844 11.672 1 98.75 286 ALA B N 1
ATOM 5241 C CA . ALA B 1 286 ? -7.004 28.516 10.594 1 98.75 286 ALA B CA 1
ATOM 5242 C C . ALA B 1 286 ? -7.957 29.266 9.664 1 98.75 286 ALA B C 1
ATOM 5244 O O . ALA B 1 286 ? -7.746 30.438 9.367 1 98.75 286 ALA B O 1
ATOM 5245 N N . VAL B 1 287 ? -9.016 28.609 9.273 1 98.5 287 VAL B N 1
ATOM 5246 C CA . VAL B 1 287 ? -9.977 29.203 8.344 1 98.5 287 VAL B CA 1
ATOM 5247 C C . VAL B 1 287 ? -10.672 30.391 9 1 98.5 287 VAL B C 1
ATOM 5249 O O . VAL B 1 287 ? -10.812 31.453 8.391 1 98.5 287 VAL B O 1
ATOM 5252 N N . ALA B 1 288 ? -10.992 30.234 10.203 1 98.19 288 ALA B N 1
ATOM 5253 C CA . ALA B 1 288 ? -11.641 31.297 10.945 1 98.19 288 ALA B CA 1
ATOM 5254 C C . ALA B 1 288 ? -10.711 32.5 11.094 1 98.19 288 ALA B C 1
ATOM 5256 O O . ALA B 1 288 ? -11.172 33.625 11.266 1 98.19 288 ALA B O 1
ATOM 5257 N N . SER B 1 289 ? -9.453 32.219 11.008 1 98.25 289 SER B N 1
ATOM 5258 C CA . SER B 1 289 ? -8.461 33.281 11.188 1 98.25 289 SER B CA 1
ATOM 5259 C C . SER B 1 289 ? -8.094 33.938 9.859 1 98.25 289 SER B C 1
ATOM 5261 O O . SER B 1 289 ? -7.207 34.781 9.797 1 98.25 289 SER B O 1
ATOM 5263 N N . GLY B 1 290 ? -8.664 33.406 8.836 1 98.25 290 GLY B N 1
ATOM 5264 C CA . GLY B 1 290 ? -8.492 34.094 7.559 1 98.25 290 GLY B CA 1
ATOM 5265 C C . GLY B 1 290 ? -7.574 33.312 6.613 1 98.25 290 GLY B C 1
ATOM 5266 O O . GLY B 1 290 ? -7.277 33.812 5.516 1 98.25 290 GLY B O 1
ATOM 5267 N N . ILE B 1 291 ? -7.133 32.188 6.922 1 98.56 291 ILE B N 1
ATOM 5268 C CA . ILE B 1 291 ? -6.324 31.359 6.035 1 98.56 291 ILE B CA 1
ATOM 5269 C C . ILE B 1 291 ? -7.238 30.531 5.137 1 98.56 291 ILE B C 1
ATOM 5271 O O . ILE B 1 291 ? -8.062 29.766 5.629 1 98.56 291 ILE B O 1
ATOM 5275 N N . PRO B 1 292 ? -7.086 30.719 3.828 1 98.19 292 PRO B N 1
ATOM 5276 C CA . PRO B 1 292 ? -7.91 29.891 2.957 1 98.19 292 PRO B CA 1
ATOM 5277 C C . PRO B 1 292 ? -7.664 28.391 3.174 1 98.19 292 PRO B C 1
ATOM 5279 O O . PRO B 1 292 ? -6.523 27.969 3.391 1 98.19 292 PRO B O 1
ATOM 5282 N N . ARG B 1 293 ? -8.719 27.609 3.119 1 97.62 293 ARG B N 1
ATOM 5283 C CA . ARG B 1 293 ? -8.625 26.172 3.348 1 97.62 293 ARG B CA 1
ATOM 5284 C C . ARG B 1 293 ? -7.633 25.531 2.387 1 97.62 293 ARG B C 1
ATOM 5286 O O . ARG B 1 293 ? -6.883 24.641 2.771 1 97.62 293 ARG B O 1
ATOM 5293 N N . GLU B 1 294 ? -7.598 26 1.134 1 96.69 294 GLU B N 1
ATOM 5294 C CA . GLU B 1 294 ? -6.754 25.422 0.096 1 96.69 294 GLU B CA 1
ATOM 5295 C C . GLU B 1 294 ? -5.277 25.688 0.366 1 96.69 294 GLU B C 1
ATOM 5297 O O . GLU B 1 294 ? -4.406 25.094 -0.281 1 96.69 294 GLU B O 1
ATOM 5302 N N . HIS B 1 295 ? -4.957 26.562 1.357 1 98.44 295 HIS B N 1
ATOM 5303 C CA . HIS B 1 295 ? -3.574 26.875 1.701 1 98.44 295 HIS B CA 1
ATOM 5304 C C . HIS B 1 295 ? -3.066 25.984 2.826 1 98.44 295 HIS B C 1
ATOM 5306 O O . HIS B 1 295 ? -1.945 26.172 3.311 1 98.44 295 HIS B O 1
ATOM 5312 N N . ILE B 1 296 ? -3.879 25.016 3.201 1 98.75 296 ILE B N 1
ATOM 5313 C CA . ILE B 1 296 ? -3.543 24.234 4.387 1 98.75 296 ILE B CA 1
ATOM 5314 C C . ILE B 1 296 ? -3.066 22.844 3.971 1 98.75 296 ILE B C 1
ATOM 5316 O O . ILE B 1 296 ? -3.682 22.188 3.117 1 98.75 296 ILE B O 1
ATOM 5320 N N . ILE B 1 297 ? -1.978 22.391 4.5 1 98.88 297 ILE B N 1
ATOM 5321 C CA . ILE B 1 297 ? -1.43 21.047 4.387 1 98.88 297 ILE B CA 1
ATOM 5322 C C . ILE B 1 297 ? -1.351 20.406 5.77 1 98.88 297 ILE B C 1
ATOM 5324 O O . ILE B 1 297 ? -1.029 21.078 6.754 1 98.88 297 ILE B O 1
ATOM 5328 N N . LEU B 1 298 ? -1.632 19.109 5.863 1 98.88 298 LEU B N 1
ATOM 5329 C CA . LEU B 1 298 ? -1.663 18.422 7.152 1 98.88 298 LEU B CA 1
ATOM 5330 C C . LEU B 1 298 ? -0.445 17.531 7.324 1 98.88 298 LEU B C 1
ATOM 5332 O O . LEU B 1 298 ? -0.005 16.891 6.367 1 98.88 298 LEU B O 1
ATOM 5336 N N . ASP B 1 299 ? 0.078 17.516 8.5 1 98.81 299 ASP B N 1
ATOM 5337 C CA . ASP B 1 299 ? 1.156 16.625 8.922 1 98.81 299 ASP B CA 1
ATOM 5338 C C . ASP B 1 299 ? 0.795 15.898 10.211 1 98.81 299 ASP B C 1
ATOM 5340 O O . ASP B 1 299 ? 0.611 16.531 11.258 1 98.81 299 ASP B O 1
ATOM 5344 N N . PRO B 1 300 ? 0.729 14.523 10.156 1 98.38 300 PRO B N 1
ATOM 5345 C CA . PRO B 1 300 ? 0.357 13.789 11.367 1 98.38 300 PRO B CA 1
ATOM 5346 C C . PRO B 1 300 ? 1.438 13.836 12.445 1 98.38 300 PRO B C 1
ATOM 5348 O O . PRO B 1 300 ? 1.191 13.453 13.594 1 98.38 300 PRO B O 1
ATOM 5351 N N . GLY B 1 301 ? 2.602 14.289 12.055 1 97.12 301 GLY B N 1
ATOM 5352 C CA . GLY B 1 301 ? 3.648 14.523 13.039 1 97.12 301 GLY B CA 1
ATOM 5353 C C . GLY B 1 301 ? 4.383 13.258 13.438 1 97.12 301 GLY B C 1
ATOM 5354 O O . GLY B 1 301 ? 4.559 12.984 14.625 1 97.12 301 GLY B O 1
ATOM 5355 N N . ILE B 1 302 ? 4.867 12.492 12.484 1 94.75 302 ILE B N 1
ATOM 5356 C CA . ILE B 1 302 ? 5.668 11.305 12.75 1 94.75 302 ILE B CA 1
ATOM 5357 C C . ILE B 1 302 ? 6.902 11.688 13.57 1 94.75 302 ILE B C 1
ATOM 5359 O O . ILE B 1 302 ? 7.617 12.633 13.227 1 94.75 302 ILE B O 1
ATOM 5363 N N . GLY B 1 303 ? 7.086 10.945 14.641 1 91.62 303 GLY B N 1
ATOM 5364 C CA . GLY B 1 303 ? 8.258 11.188 15.469 1 91.62 303 GLY B CA 1
ATOM 5365 C C . GLY B 1 303 ? 8 12.156 1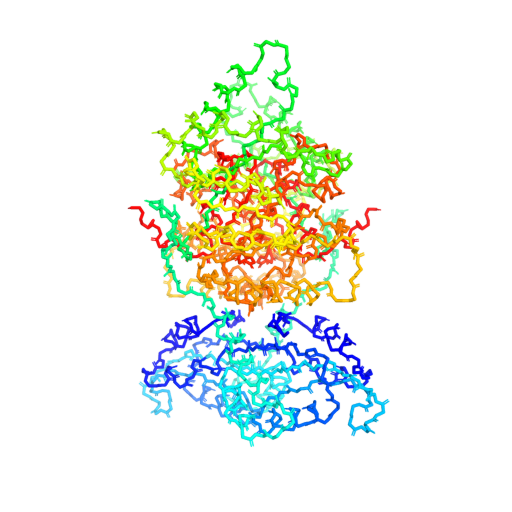6.609 1 91.62 303 GLY B C 1
ATOM 5366 O O . GLY B 1 303 ? 8.875 12.398 17.438 1 91.62 303 GLY B O 1
ATOM 5367 N N . PHE B 1 304 ? 6.805 12.711 16.703 1 92.12 304 PHE B N 1
ATOM 5368 C CA . PHE B 1 304 ? 6.496 13.703 17.719 1 92.12 304 PHE B CA 1
ATOM 5369 C C . PHE B 1 304 ? 5.316 13.258 18.578 1 92.12 304 PHE B C 1
ATOM 5371 O O . PHE B 1 304 ? 4.219 13.031 18.062 1 92.12 304 PHE B O 1
ATOM 5378 N N . GLY B 1 305 ? 5.609 13.141 19.844 1 92.19 305 GLY B N 1
ATOM 5379 C CA . GLY B 1 305 ? 4.555 12.844 20.797 1 92.19 305 GLY B CA 1
ATOM 5380 C C . GLY B 1 305 ? 3.99 11.438 20.641 1 92.19 305 GLY B C 1
ATOM 5381 O O . GLY B 1 305 ? 2.828 11.195 20.969 1 92.19 305 GLY B O 1
ATOM 5382 N N . LYS B 1 306 ? 4.711 10.547 20.078 1 94.56 306 LYS B N 1
ATOM 5383 C CA . LYS B 1 306 ? 4.273 9.18 19.812 1 94.56 306 LYS B CA 1
ATOM 5384 C C . LYS B 1 306 ? 5.398 8.18 20.078 1 94.56 306 LYS B C 1
ATOM 5386 O O . LYS B 1 306 ? 6.566 8.477 19.844 1 94.56 306 LYS B O 1
ATOM 5391 N N . THR B 1 307 ? 5.016 7.062 20.594 1 94 307 THR B N 1
ATOM 5392 C CA . THR B 1 307 ? 5.973 5.969 20.734 1 94 307 THR B CA 1
ATOM 5393 C C . THR B 1 307 ? 6.336 5.398 19.359 1 94 307 THR B C 1
ATOM 5395 O O . THR B 1 307 ? 5.664 5.684 18.375 1 94 307 THR B O 1
ATOM 5398 N N . PRO B 1 308 ? 7.453 4.684 19.328 1 94.31 308 PRO B N 1
ATOM 5399 C CA . PRO B 1 308 ? 7.793 4.051 18.047 1 94.31 308 PRO B CA 1
ATOM 5400 C C . PRO B 1 308 ? 6.648 3.211 17.484 1 94.31 308 PRO B C 1
ATOM 5402 O O . PRO B 1 308 ? 6.371 3.271 16.281 1 94.31 308 PRO B O 1
ATOM 5405 N N . GLU B 1 309 ? 5.957 2.477 18.328 1 95.06 309 GLU B N 1
ATOM 5406 C CA . GLU B 1 309 ? 4.832 1.649 17.891 1 95.06 309 GLU B CA 1
ATOM 5407 C C . GLU B 1 309 ? 3.689 2.506 17.359 1 95.06 309 GLU B C 1
ATOM 5409 O O . GLU B 1 309 ? 3.053 2.15 16.359 1 95.06 309 GLU B O 1
ATOM 5414 N N . GLN B 1 310 ? 3.469 3.6 18 1 95.94 310 GLN B N 1
ATOM 5415 C CA . GLN B 1 310 ? 2.422 4.52 17.562 1 95.94 310 GLN B CA 1
ATOM 5416 C C . GLN B 1 310 ? 2.764 5.137 16.203 1 95.94 310 GLN B C 1
ATOM 5418 O O . GLN B 1 310 ? 1.881 5.328 15.367 1 95.94 310 GLN B O 1
ATOM 5423 N N . ASN B 1 311 ? 4.039 5.449 16.031 1 96.81 311 ASN B N 1
ATOM 5424 C CA . ASN B 1 311 ? 4.461 5.988 14.742 1 96.81 311 ASN B CA 1
ATOM 5425 C C . ASN B 1 311 ? 4.234 4.98 13.617 1 96.81 311 ASN B C 1
ATOM 5427 O O . ASN B 1 311 ? 3.783 5.352 12.531 1 96.81 311 ASN B O 1
ATOM 5431 N N . LEU B 1 312 ? 4.547 3.723 13.922 1 97.56 312 LEU B N 1
ATOM 5432 C CA . LEU B 1 312 ? 4.266 2.676 12.945 1 97.56 312 LEU B CA 1
ATOM 5433 C C . LEU B 1 312 ? 2.777 2.625 12.609 1 97.56 312 LEU B C 1
ATOM 5435 O O . LEU B 1 312 ? 2.4 2.514 11.445 1 97.56 312 LEU B O 1
ATOM 5439 N N . GLU B 1 313 ? 1.948 2.768 13.594 1 96.81 313 GLU B N 1
ATOM 5440 C CA . GLU B 1 313 ? 0.499 2.715 13.422 1 96.81 313 GLU B CA 1
ATOM 5441 C C . GLU B 1 313 ? -0.004 3.906 12.609 1 96.81 313 GLU B C 1
ATOM 5443 O O . GLU B 1 313 ? -0.888 3.758 11.766 1 96.81 313 GLU B O 1
ATOM 5448 N N . VAL B 1 314 ? 0.561 5.051 12.852 1 97.81 314 VAL B N 1
ATOM 5449 C CA . VAL B 1 314 ? 0.154 6.246 12.117 1 97.81 314 VAL B CA 1
ATOM 5450 C C . VAL B 1 314 ? 0.428 6.062 10.633 1 97.81 314 VAL B C 1
ATOM 5452 O O . VAL B 1 314 ? -0.423 6.375 9.789 1 97.81 314 VAL B O 1
ATOM 5455 N N . VAL B 1 315 ? 1.577 5.516 10.312 1 98.12 315 VAL B N 1
ATOM 5456 C CA . VAL B 1 315 ? 1.898 5.301 8.906 1 98.12 315 VAL B CA 1
ATOM 5457 C C . VAL B 1 315 ? 0.972 4.238 8.32 1 98.12 315 VAL B C 1
ATOM 5459 O O . VAL B 1 315 ? 0.451 4.398 7.215 1 98.12 315 VAL B O 1
ATOM 5462 N N . ARG B 1 316 ? 0.709 3.201 9.07 1 97.19 316 ARG B N 1
ATOM 5463 C CA . ARG B 1 316 ? -0.153 2.109 8.625 1 97.19 316 ARG B CA 1
ATOM 5464 C C . ARG B 1 316 ? -1.562 2.611 8.328 1 97.19 316 ARG B C 1
ATOM 5466 O O . ARG B 1 316 ? -2.221 2.117 7.406 1 97.19 316 ARG B O 1
ATOM 5473 N N . ARG B 1 317 ? -2.006 3.588 9.094 1 97.62 317 ARG B N 1
ATOM 5474 C CA . ARG B 1 317 ? -3.383 4.062 9.008 1 97.62 317 ARG B CA 1
ATOM 5475 C C . ARG B 1 317 ? -3.441 5.484 8.461 1 97.62 317 ARG B C 1
ATOM 5477 O O . ARG B 1 317 ? -4.395 6.219 8.734 1 97.62 317 ARG B O 1
ATOM 5484 N N . LEU B 1 318 ? -2.455 5.824 7.695 1 98.31 318 LEU B N 1
ATOM 5485 C CA . LEU B 1 318 ? -2.299 7.195 7.215 1 98.31 318 LEU B CA 1
ATOM 5486 C C . LEU B 1 318 ? -3.49 7.609 6.359 1 98.31 318 LEU B C 1
ATOM 5488 O O . LEU B 1 318 ? -3.898 8.773 6.379 1 98.31 318 LEU B O 1
ATOM 5492 N N . ASP B 1 319 ? -4.094 6.719 5.633 1 97.25 319 ASP B N 1
ATOM 5493 C CA . ASP B 1 319 ? -5.172 7.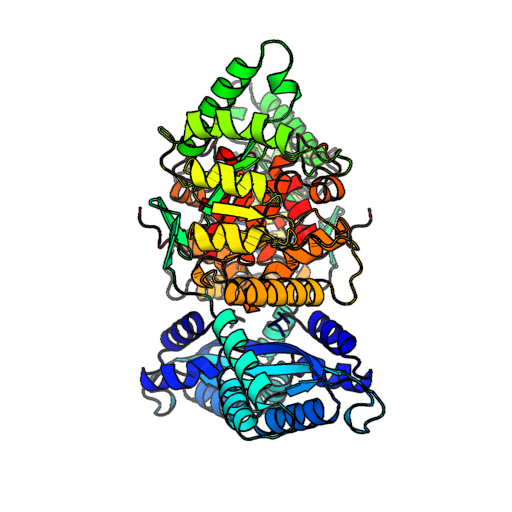016 4.691 1 97.25 319 ASP B CA 1
ATOM 5494 C C . ASP B 1 319 ? -6.402 7.555 5.418 1 97.25 319 ASP B C 1
ATOM 5496 O O . ASP B 1 319 ? -7.266 8.18 4.801 1 97.25 319 ASP B O 1
ATOM 5500 N N . GLU B 1 320 ? -6.543 7.316 6.707 1 98.25 320 GLU B N 1
ATOM 5501 C CA . GLU B 1 320 ? -7.668 7.859 7.461 1 98.25 320 GLU B CA 1
ATOM 5502 C C . GLU B 1 320 ? -7.641 9.383 7.465 1 98.25 320 GLU B C 1
ATOM 5504 O O . GLU B 1 320 ? -8.688 10.031 7.566 1 98.25 320 GLU B O 1
ATOM 5509 N N . LEU B 1 321 ? -6.461 9.953 7.324 1 98.25 321 LEU B N 1
ATOM 5510 C CA . LEU B 1 321 ? -6.312 11.406 7.328 1 98.25 321 LEU B CA 1
ATOM 5511 C C . LEU B 1 321 ? -6.949 12.023 6.086 1 98.25 321 LEU B C 1
ATOM 5513 O O . LEU B 1 321 ? -7.262 13.219 6.07 1 98.25 321 LEU B O 1
ATOM 5517 N N . LYS B 1 322 ? -7.133 11.242 5.039 1 97.56 322 LYS B N 1
ATOM 5518 C CA . LYS B 1 322 ? -7.785 11.719 3.822 1 97.56 322 LYS B CA 1
ATOM 5519 C C . LYS B 1 322 ? -9.195 12.227 4.117 1 97.56 322 LYS B C 1
ATOM 5521 O O . LYS B 1 322 ? -9.758 13 3.34 1 97.56 322 LYS B O 1
ATOM 5526 N N . SER B 1 323 ? -9.688 11.82 5.219 1 97.94 323 SER B N 1
ATOM 5527 C CA . SER B 1 323 ? -11.047 12.195 5.609 1 97.94 323 SER B CA 1
ATOM 5528 C C . SER B 1 323 ? -11.172 13.703 5.781 1 97.94 323 SER B C 1
ATOM 5530 O O . SER B 1 323 ? -12.281 14.242 5.777 1 97.94 323 SER B O 1
ATOM 5532 N N . LEU B 1 324 ? -10.047 14.367 5.938 1 97.88 324 LEU B N 1
ATOM 5533 C CA . LEU B 1 324 ? -10.086 15.812 6.117 1 97.88 324 LEU B CA 1
ATOM 5534 C C . LEU B 1 324 ? -10.008 16.531 4.773 1 97.88 324 LEU B C 1
ATOM 5536 O O . LEU B 1 324 ? -10.203 17.75 4.699 1 97.88 324 LEU B O 1
ATOM 5540 N N . GLY B 1 325 ? -9.68 15.867 3.684 1 97.44 325 GLY B N 1
ATOM 5541 C CA . GLY B 1 325 ? -9.773 16.391 2.328 1 97.44 325 GLY B CA 1
ATOM 5542 C C . GLY B 1 325 ? -8.656 17.359 1.979 1 97.44 325 GLY B C 1
ATOM 5543 O O . GLY B 1 325 ? -8.805 18.203 1.094 1 97.44 325 GLY B O 1
ATOM 5544 N N . LEU B 1 326 ? -7.574 17.281 2.725 1 98.25 326 LEU B N 1
ATOM 5545 C CA . LEU B 1 326 ? -6.445 18.188 2.52 1 98.25 326 LEU B CA 1
ATOM 5546 C C . LEU B 1 326 ? -5.176 17.391 2.201 1 98.25 326 LEU B C 1
ATOM 5548 O O . LEU B 1 326 ? -5.082 16.203 2.52 1 98.25 326 LEU B O 1
ATOM 5552 N N . PRO B 1 327 ? -4.176 18.047 1.51 1 98.56 327 PRO B N 1
ATOM 5553 C CA . PRO B 1 327 ? -2.918 17.344 1.246 1 98.56 327 PRO B CA 1
ATOM 5554 C C . PRO B 1 327 ? -2.211 16.906 2.525 1 98.56 327 PRO B C 1
ATOM 5556 O O . PRO B 1 327 ? -2.293 17.594 3.549 1 98.56 327 PRO B O 1
ATOM 5559 N N . ILE B 1 328 ? -1.533 15.773 2.422 1 98.75 328 ILE B N 1
ATOM 5560 C CA . ILE B 1 328 ? -0.872 15.18 3.576 1 98.75 328 ILE B CA 1
ATOM 5561 C C . ILE B 1 328 ? 0.641 15.195 3.371 1 98.75 328 ILE B C 1
ATOM 5563 O O . ILE B 1 328 ? 1.139 14.727 2.344 1 98.75 328 ILE B O 1
ATOM 5567 N N . LEU B 1 329 ? 1.369 15.773 4.312 1 98.88 329 LEU B N 1
ATOM 5568 C CA . LEU B 1 329 ? 2.826 15.75 4.379 1 98.88 329 LEU B CA 1
ATOM 5569 C C . LEU B 1 329 ? 3.307 14.766 5.445 1 98.88 329 LEU B C 1
ATOM 5571 O O . LEU B 1 329 ? 2.783 14.75 6.559 1 98.88 329 LEU B O 1
ATOM 5575 N N . VAL B 1 330 ? 4.238 13.898 5.039 1 98.62 330 VAL B N 1
ATOM 5576 C CA . VAL B 1 330 ? 4.812 12.945 5.98 1 98.62 330 VAL B CA 1
ATOM 5577 C C . VAL B 1 330 ? 6.332 13.078 5.988 1 98.62 330 VAL B C 1
ATOM 5579 O O . VAL B 1 330 ? 6.965 13.117 4.93 1 98.62 330 VAL B O 1
ATOM 5582 N N . GLY B 1 331 ? 6.973 13.188 7.156 1 97.81 331 GLY B N 1
ATOM 5583 C CA . GLY B 1 331 ? 8.414 13.258 7.285 1 97.81 331 GLY B CA 1
ATOM 5584 C C . GLY B 1 331 ? 9.008 12.07 8.023 1 97.81 331 GLY B C 1
ATOM 5585 O O . GLY B 1 331 ? 9.414 12.188 9.18 1 97.81 331 GLY B O 1
ATOM 5586 N N . PRO B 1 332 ? 9.133 10.953 7.359 1 95.12 332 PRO B N 1
ATOM 5587 C CA . PRO B 1 332 ? 9.602 9.758 8.062 1 95.12 332 PRO B CA 1
ATOM 5588 C C . PRO B 1 332 ? 11.125 9.633 8.047 1 95.12 332 PRO B C 1
ATOM 5590 O O . PRO B 1 332 ? 11.68 8.727 8.672 1 95.12 332 PRO B O 1
ATOM 5593 N N . SER B 1 333 ? 11.836 10.477 7.523 1 93.56 333 SER B N 1
ATOM 5594 C CA . SER B 1 333 ? 13.25 10.336 7.203 1 93.56 333 SER B CA 1
ATOM 5595 C C . SER B 1 333 ? 14.086 10.188 8.469 1 93.56 333 SER B C 1
ATOM 5597 O O . SER B 1 333 ? 14.07 11.062 9.336 1 93.56 333 SER B O 1
ATOM 5599 N N . ARG B 1 334 ? 14.734 9.07 8.633 1 91.38 334 ARG B N 1
ATOM 5600 C CA . ARG B 1 334 ? 15.75 8.75 9.625 1 91.38 334 ARG B CA 1
ATOM 5601 C C . ARG B 1 334 ? 15.188 8.836 11.039 1 91.38 334 ARG B C 1
ATOM 5603 O O . ARG B 1 334 ? 15.93 9.039 12 1 91.38 334 ARG B O 1
ATOM 5610 N N . LYS B 1 335 ? 13.953 8.695 11.148 1 92.62 335 LYS B N 1
ATOM 5611 C CA . LYS B 1 335 ? 13.281 8.867 12.438 1 92.62 335 LYS B CA 1
ATOM 5612 C C . LYS B 1 335 ? 13.57 7.691 13.367 1 92.62 335 LYS B C 1
ATOM 5614 O O . LYS B 1 335 ? 13.984 6.621 12.914 1 92.62 335 LYS B O 1
ATOM 5619 N N . SER B 1 336 ? 13.32 7.887 14.57 1 91.81 336 SER B N 1
ATOM 5620 C CA . SER B 1 336 ? 13.688 6.938 15.617 1 91.81 336 SER B CA 1
ATOM 5621 C C . SER B 1 336 ? 12.914 5.629 15.477 1 91.81 336 SER B C 1
ATOM 5623 O O . SER B 1 336 ? 13.414 4.562 15.844 1 91.81 336 SER B O 1
ATOM 5625 N N . PHE B 1 337 ? 11.734 5.66 14.953 1 93.88 337 PHE B N 1
ATOM 5626 C CA . PHE B 1 337 ? 10.977 4.418 14.828 1 93.88 337 PHE B CA 1
ATOM 5627 C C . PHE B 1 337 ? 11.641 3.482 13.828 1 93.88 337 PHE B C 1
ATOM 5629 O O . PHE B 1 337 ? 11.5 2.262 13.922 1 93.88 337 PHE B O 1
ATOM 5636 N N . ILE B 1 338 ? 12.383 4.012 12.906 1 95.94 338 ILE B N 1
ATOM 5637 C CA . ILE B 1 338 ? 13.164 3.197 11.977 1 95.94 338 ILE B CA 1
ATOM 5638 C C . ILE B 1 338 ? 14.305 2.512 12.727 1 95.94 338 ILE B C 1
ATOM 5640 O O . ILE B 1 338 ? 14.547 1.317 12.531 1 95.94 338 ILE B O 1
ATOM 5644 N N . GLY B 1 339 ? 15.008 3.307 13.539 1 95.81 339 GLY B N 1
ATOM 5645 C CA . GLY B 1 339 ? 16.047 2.723 14.375 1 95.81 339 GLY B CA 1
ATOM 5646 C C . GLY B 1 339 ? 15.523 1.645 15.305 1 95.81 339 GLY B C 1
ATOM 5647 O O . GLY B 1 339 ? 16.188 0.625 15.516 1 95.81 339 GLY B O 1
ATOM 5648 N N . TYR B 1 340 ? 14.359 1.883 15.805 1 95.56 340 TYR B N 1
ATOM 5649 C CA . TYR B 1 340 ? 13.703 0.931 16.688 1 95.56 340 TYR B CA 1
ATOM 5650 C C . TYR B 1 340 ? 13.461 -0.396 15.984 1 95.56 340 TYR B C 1
ATOM 5652 O O . TYR B 1 340 ? 13.742 -1.463 16.531 1 95.56 340 TYR B O 1
ATOM 5660 N N . VAL B 1 341 ? 13.078 -0.368 14.781 1 96.62 341 VAL B N 1
ATOM 5661 C CA . VAL B 1 341 ? 12.719 -1.566 14.031 1 96.62 341 VAL B CA 1
ATOM 5662 C C . VAL B 1 341 ? 13.984 -2.258 13.531 1 96.62 341 VAL B C 1
ATOM 5664 O O . VAL B 1 341 ? 14.102 -3.482 13.602 1 96.62 341 VAL B O 1
ATOM 5667 N N . LEU B 1 342 ? 14.961 -1.492 13.102 1 97.56 342 LEU B N 1
ATOM 5668 C CA . LEU B 1 342 ? 16.094 -2.066 12.383 1 97.56 342 LEU B CA 1
ATOM 5669 C C . LEU B 1 342 ? 17.328 -2.154 13.281 1 97.56 342 LEU B C 1
ATOM 5671 O O . LEU B 1 342 ? 18.328 -2.771 12.914 1 97.56 342 LEU B O 1
ATOM 5675 N N . ASN B 1 343 ? 17.203 -1.563 14.445 1 97.06 343 ASN B N 1
ATOM 5676 C CA . ASN B 1 343 ? 18.359 -1.498 15.344 1 97.06 343 ASN B CA 1
ATOM 5677 C C . ASN B 1 343 ? 19.578 -0.932 14.641 1 97.06 343 ASN B C 1
ATOM 5679 O O . ASN B 1 343 ? 20.656 -1.548 14.664 1 97.06 343 ASN B O 1
ATOM 5683 N N . LEU B 1 344 ? 19.375 0.191 14.031 1 96 344 LEU B N 1
ATOM 5684 C CA . LEU B 1 344 ? 20.453 0.841 13.289 1 96 344 LEU B CA 1
ATOM 5685 C C . LEU B 1 344 ? 20.641 2.283 13.75 1 96 344 LEU B C 1
ATOM 5687 O O . LEU B 1 344 ? 19.656 2.953 14.109 1 96 344 LEU B O 1
ATOM 5691 N N . PRO B 1 345 ? 21.828 2.77 13.703 1 95.38 345 PRO B N 1
ATOM 5692 C CA . PRO B 1 345 ? 22.062 4.191 13.977 1 95.38 345 PRO B CA 1
ATOM 5693 C C . PRO B 1 345 ? 21.484 5.098 12.891 1 95.38 345 PRO B C 1
ATOM 5695 O O . PRO B 1 345 ? 21.094 4.625 11.82 1 95.38 345 PRO B O 1
ATOM 5698 N N . VAL B 1 346 ? 21.375 6.328 13.141 1 93 346 VAL B N 1
ATOM 5699 C CA . VAL B 1 346 ? 20.688 7.312 12.312 1 93 346 VAL B CA 1
ATOM 5700 C C . VAL B 1 346 ? 21.297 7.352 10.922 1 93 346 VAL B C 1
ATOM 5702 O O . VAL B 1 346 ? 20.578 7.492 9.922 1 93 346 VAL B O 1
ATOM 5705 N N . GLU B 1 347 ? 22.594 7.133 10.742 1 93.19 347 GLU B N 1
ATOM 5706 C CA . GLU B 1 347 ? 23.312 7.281 9.484 1 93.19 347 GLU B CA 1
ATOM 5707 C C . GLU B 1 347 ? 23.078 6.082 8.57 1 93.19 347 GLU B C 1
ATOM 5709 O O . GLU B 1 347 ? 23.438 6.113 7.395 1 93.19 347 GLU B O 1
ATOM 5714 N N . GLU B 1 348 ? 22.406 5.086 9.078 1 96.25 348 GLU B N 1
ATOM 5715 C CA . GLU B 1 348 ? 22.219 3.857 8.312 1 96.25 348 GLU B CA 1
ATOM 5716 C C . GLU B 1 348 ? 20.734 3.564 8.094 1 96.25 348 GLU B C 1
ATOM 5718 O O . GLU B 1 348 ? 20.359 2.414 7.891 1 96.25 348 GLU B O 1
ATOM 5723 N N . ARG B 1 349 ? 19.922 4.605 8.07 1 97.56 349 ARG B N 1
ATOM 5724 C CA . ARG B 1 349 ? 18.484 4.387 8.031 1 97.56 349 ARG B CA 1
ATOM 5725 C C . ARG B 1 349 ? 17.922 4.695 6.648 1 97.56 349 ARG B C 1
ATOM 5727 O O . ARG B 1 349 ? 16.719 4.902 6.5 1 97.56 349 ARG B O 1
ATOM 5734 N N . LEU B 1 350 ? 18.812 4.672 5.652 1 97.56 350 LEU B N 1
ATOM 5735 C CA . LEU B 1 350 ? 18.375 5.02 4.301 1 97.56 350 LEU B CA 1
ATOM 5736 C C . LEU B 1 350 ? 17.312 4.043 3.801 1 97.56 350 LEU B C 1
ATOM 5738 O O . LEU B 1 350 ? 16.25 4.457 3.346 1 97.56 350 LEU B O 1
ATOM 5742 N N . GLU B 1 351 ? 17.594 2.711 3.893 1 98.31 351 GLU B N 1
ATOM 5743 C CA . GLU B 1 351 ? 16.672 1.697 3.383 1 98.31 351 GLU B CA 1
ATOM 5744 C C . GLU B 1 351 ? 15.367 1.696 4.164 1 98.31 351 GLU B C 1
ATOM 5746 O O . GLU B 1 351 ? 14.289 1.532 3.584 1 98.31 351 GLU B O 1
ATOM 5751 N N . GLY B 1 352 ? 15.5 1.863 5.488 1 98.5 352 GLY B N 1
ATOM 5752 C CA . GLY B 1 352 ? 14.289 1.988 6.289 1 98.5 352 GLY B CA 1
ATOM 5753 C C . GLY B 1 352 ? 13.453 3.199 5.922 1 98.5 352 GLY B C 1
ATOM 5754 O O . GLY B 1 352 ? 12.219 3.125 5.895 1 98.5 352 GLY B O 1
ATOM 5755 N N . THR B 1 353 ? 14.109 4.312 5.633 1 98.62 353 THR B N 1
ATOM 5756 C CA . THR B 1 353 ? 13.422 5.516 5.176 1 98.62 353 THR B CA 1
ATOM 5757 C C . THR B 1 353 ? 12.719 5.266 3.84 1 98.62 353 THR B C 1
ATOM 5759 O O . THR B 1 353 ? 11.578 5.672 3.648 1 98.62 353 THR B O 1
ATOM 5762 N N . ALA B 1 354 ? 13.414 4.562 2.955 1 98.81 354 ALA B N 1
ATOM 5763 C CA . ALA B 1 354 ? 12.828 4.246 1.652 1 98.81 354 ALA B CA 1
ATOM 5764 C C . ALA B 1 354 ? 11.531 3.469 1.81 1 98.81 354 ALA B C 1
ATOM 5766 O O . ALA B 1 354 ? 10.531 3.777 1.153 1 98.81 354 ALA B O 1
ATOM 5767 N N . ALA B 1 355 ? 11.531 2.504 2.688 1 98.81 355 ALA B N 1
ATOM 5768 C CA . ALA B 1 355 ? 10.336 1.71 2.957 1 98.81 355 ALA B CA 1
ATOM 5769 C C . ALA B 1 355 ? 9.211 2.58 3.514 1 98.81 355 ALA B C 1
ATOM 5771 O O . ALA B 1 355 ? 8.07 2.498 3.057 1 98.81 355 ALA B O 1
ATOM 5772 N N . ALA B 1 356 ? 9.539 3.406 4.461 1 98.81 356 ALA B N 1
ATOM 5773 C CA . ALA B 1 356 ? 8.547 4.258 5.105 1 98.81 356 ALA B CA 1
ATOM 5774 C C . ALA B 1 356 ? 7.949 5.258 4.117 1 98.81 356 ALA B C 1
ATOM 5776 O O . ALA B 1 356 ? 6.746 5.516 4.133 1 98.81 356 ALA B O 1
ATOM 5777 N N . VAL B 1 357 ? 8.797 5.801 3.266 1 98.88 357 VAL B N 1
ATOM 5778 C CA . VAL B 1 357 ? 8.344 6.734 2.238 1 98.88 357 VAL B CA 1
ATOM 5779 C C . VAL B 1 357 ? 7.406 6.016 1.268 1 98.88 357 VAL B C 1
ATOM 5781 O O . VAL B 1 357 ? 6.312 6.508 0.976 1 98.88 357 VAL B O 1
ATOM 5784 N N . ALA B 1 358 ? 7.789 4.855 0.806 1 98.88 358 ALA B N 1
ATOM 5785 C CA . ALA B 1 358 ? 6.969 4.102 -0.139 1 98.88 358 ALA B CA 1
ATOM 5786 C C . ALA B 1 358 ? 5.602 3.777 0.458 1 98.88 358 ALA B C 1
ATOM 5788 O O . ALA B 1 358 ? 4.566 4.027 -0.167 1 98.88 358 ALA B O 1
ATOM 5789 N N . VAL B 1 359 ? 5.613 3.293 1.68 1 98.75 359 VAL B N 1
ATOM 5790 C CA . VAL B 1 359 ? 4.359 2.914 2.324 1 98.75 359 VAL B CA 1
ATOM 5791 C C . VAL B 1 359 ? 3.5 4.156 2.553 1 98.75 359 VAL B C 1
ATOM 5793 O O . VAL B 1 359 ? 2.279 4.117 2.377 1 98.75 359 VAL B O 1
ATOM 5796 N N . SER B 1 360 ? 4.125 5.242 2.922 1 98.75 360 SER B N 1
ATOM 5797 C CA . SER B 1 360 ? 3.379 6.48 3.117 1 98.75 360 SER B CA 1
ATOM 5798 C C . SER B 1 360 ? 2.672 6.906 1.835 1 98.75 360 SER B C 1
ATOM 5800 O O . SER B 1 360 ? 1.515 7.332 1.869 1 98.75 360 SER B O 1
ATOM 5802 N N . ILE B 1 361 ? 3.342 6.766 0.739 1 98.62 361 ILE B N 1
ATOM 5803 C CA . ILE B 1 361 ? 2.766 7.152 -0.544 1 98.62 361 ILE B CA 1
ATOM 5804 C C . ILE B 1 361 ? 1.603 6.223 -0.888 1 98.62 361 ILE B C 1
ATOM 5806 O O . ILE B 1 361 ? 0.537 6.68 -1.308 1 98.62 361 ILE B O 1
ATOM 5810 N N . VAL B 1 362 ? 1.824 4.977 -0.659 1 98.06 362 VAL B N 1
ATOM 5811 C CA . VAL B 1 362 ? 0.753 4.016 -0.901 1 98.06 362 VAL B CA 1
ATOM 5812 C C . VAL B 1 362 ? -0.47 4.383 -0.065 1 98.06 362 VAL B C 1
ATOM 5814 O O . VAL B 1 362 ? -1.607 4.219 -0.514 1 98.06 362 VAL B O 1
ATOM 5817 N N . LYS B 1 363 ? -0.204 4.914 1.097 1 97.56 363 LYS B N 1
ATOM 5818 C CA . LYS B 1 363 ? -1.282 5.219 2.035 1 97.56 363 LYS B CA 1
ATOM 5819 C C . LYS B 1 363 ? -1.789 6.645 1.846 1 97.56 363 LYS B C 1
ATOM 5821 O O . LYS B 1 363 ? -2.637 7.113 2.609 1 97.56 363 LYS B O 1
ATOM 5826 N N . GLY B 1 364 ? -1.269 7.406 0.916 1 96.56 364 GLY B N 1
ATOM 5827 C CA . GLY B 1 364 ? -1.951 8.625 0.512 1 96.56 364 GLY B CA 1
ATOM 5828 C C . GLY B 1 364 ? -1.134 9.883 0.764 1 96.56 364 GLY B C 1
ATOM 5829 O O . GLY B 1 364 ? -1.646 10.992 0.647 1 96.56 364 GLY B O 1
ATOM 5830 N N . ALA B 1 365 ? 0.155 9.773 1.073 1 98.44 365 ALA B N 1
ATOM 5831 C CA . ALA B 1 365 ? 0.985 10.961 1.249 1 98.44 365 ALA B CA 1
ATOM 5832 C C . ALA B 1 365 ? 1.115 11.742 -0.058 1 98.44 365 ALA B C 1
ATOM 5834 O O . ALA B 1 365 ? 1.299 11.148 -1.123 1 98.44 365 ALA B O 1
ATOM 5835 N N . ASP B 1 366 ? 1.031 13.07 0.056 1 98.44 366 ASP B N 1
ATOM 5836 C CA . ASP B 1 366 ? 1.156 13.938 -1.109 1 98.44 366 ASP B CA 1
ATOM 5837 C C . ASP B 1 366 ? 2.533 14.602 -1.158 1 98.44 366 ASP B C 1
ATOM 5839 O O . ASP B 1 366 ? 3.002 14.992 -2.229 1 98.44 366 ASP B O 1
ATOM 5843 N N . ILE B 1 367 ? 3.109 14.773 -0.008 1 98.88 367 ILE B N 1
ATOM 5844 C CA . ILE B 1 367 ? 4.445 15.336 0.152 1 98.88 367 ILE B CA 1
ATOM 5845 C C . ILE B 1 367 ? 5.242 14.5 1.153 1 98.88 367 ILE B C 1
ATOM 5847 O O . ILE B 1 367 ? 4.711 14.094 2.189 1 98.88 367 ILE B O 1
ATOM 5851 N N . VAL B 1 368 ? 6.461 14.195 0.786 1 98.88 368 VAL B N 1
ATOM 5852 C CA . VAL B 1 368 ? 7.344 13.555 1.751 1 98.88 368 VAL B CA 1
ATOM 5853 C C . VAL B 1 368 ? 8.516 14.477 2.076 1 98.88 368 VAL B C 1
ATOM 5855 O O . VAL B 1 368 ? 9.086 15.102 1.182 1 98.88 368 VAL B O 1
ATOM 5858 N N . ARG B 1 369 ? 8.797 14.625 3.354 1 98.69 369 ARG B N 1
ATOM 5859 C CA . ARG B 1 369 ? 9.898 15.438 3.861 1 98.69 369 ARG B CA 1
ATOM 5860 C C . ARG B 1 369 ? 11.109 14.57 4.199 1 98.69 369 ARG B C 1
ATOM 5862 O O . ARG B 1 369 ? 11.023 13.664 5.031 1 98.69 369 ARG B O 1
ATOM 5869 N N . VAL B 1 370 ? 12.273 14.891 3.527 1 98.19 370 VAL B N 1
ATOM 5870 C CA . VAL B 1 370 ? 13.344 13.90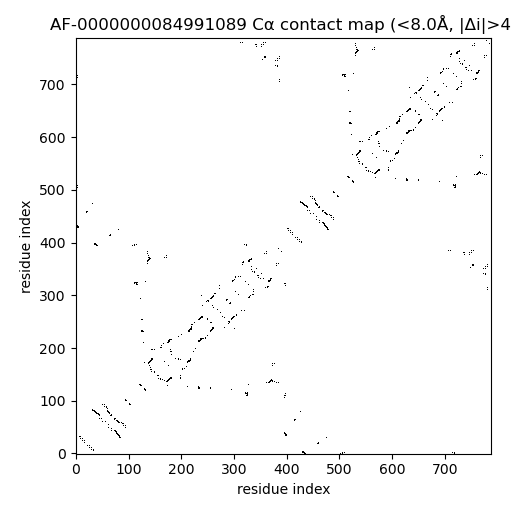6 3.613 1 98.19 370 VAL B CA 1
ATOM 5871 C C . VAL B 1 370 ? 14.695 14.617 3.68 1 98.19 370 VAL B C 1
ATOM 5873 O O . VAL B 1 370 ? 14.828 15.758 3.232 1 98.19 370 VAL B O 1
ATOM 5876 N N . HIS B 1 371 ? 15.719 13.914 4.133 1 95.69 371 HIS B N 1
ATOM 5877 C CA . HIS B 1 371 ? 17.109 14.367 4.156 1 95.69 371 HIS B CA 1
ATOM 5878 C C . HIS B 1 371 ? 17.828 13.977 2.875 1 95.69 371 HIS B C 1
ATOM 5880 O O . HIS B 1 371 ? 18.547 14.789 2.285 1 95.69 371 HIS B O 1
ATOM 5886 N N . ASP B 1 372 ? 17.688 12.734 2.424 1 96.75 372 ASP B N 1
ATOM 5887 C CA . ASP B 1 372 ? 18.375 12.156 1.276 1 96.75 372 ASP B CA 1
ATOM 5888 C C . ASP B 1 372 ? 17.578 12.352 -0.006 1 96.75 372 ASP B C 1
ATOM 5890 O O . ASP B 1 372 ? 17.031 11.383 -0.558 1 96.75 372 ASP B O 1
ATOM 5894 N N . VAL B 1 373 ? 17.688 13.508 -0.537 1 98.31 373 VAL B N 1
ATOM 5895 C CA . VAL B 1 373 ? 16.781 13.93 -1.596 1 98.31 373 VAL B CA 1
ATOM 5896 C C . VAL B 1 373 ? 17 13.07 -2.842 1 98.31 373 VAL B C 1
ATOM 5898 O O . VAL B 1 373 ? 16.047 12.508 -3.393 1 98.31 373 VAL B O 1
ATOM 5901 N N . LYS B 1 374 ? 18.203 12.859 -3.271 1 98 374 LYS B N 1
ATOM 5902 C CA . LYS B 1 374 ? 18.5 12.117 -4.5 1 98 374 LYS B CA 1
ATOM 5903 C C . LYS B 1 374 ? 17.922 10.711 -4.441 1 98 374 LYS B C 1
ATOM 5905 O O . LYS B 1 374 ? 17.188 10.297 -5.348 1 98 374 LYS B O 1
ATOM 5910 N N . GLN B 1 375 ? 18.25 10.023 -3.373 1 98.25 375 GLN B N 1
ATOM 5911 C CA . GLN B 1 375 ? 17.797 8.648 -3.211 1 98.25 375 GLN B CA 1
ATOM 5912 C C . GLN B 1 375 ? 16.266 8.586 -3.1 1 98.25 375 GLN B C 1
ATOM 5914 O O . GLN B 1 375 ? 15.633 7.73 -3.719 1 98.25 375 GLN B O 1
ATOM 5919 N N . MET B 1 376 ? 15.695 9.531 -2.385 1 98.69 376 MET B N 1
ATOM 5920 C CA . MET B 1 376 ? 14.258 9.461 -2.127 1 98.69 376 MET B CA 1
ATOM 5921 C C . MET B 1 376 ? 13.469 9.898 -3.355 1 98.69 376 MET B C 1
ATOM 5923 O O . MET B 1 376 ? 12.344 9.438 -3.568 1 98.69 376 MET B O 1
ATOM 5927 N N . VAL B 1 377 ? 14.023 10.734 -4.199 1 98.75 377 VAL B N 1
ATOM 5928 C CA . VAL B 1 377 ? 13.367 11.062 -5.461 1 98.75 377 VAL B CA 1
ATOM 5929 C C . VAL B 1 377 ? 13.172 9.797 -6.289 1 98.75 377 VAL B C 1
ATOM 5931 O O . VAL B 1 377 ? 12.109 9.586 -6.879 1 98.75 377 VAL B O 1
ATOM 5934 N N . ARG B 1 378 ? 14.156 8.969 -6.305 1 98.69 378 ARG B N 1
ATOM 5935 C CA . ARG B 1 378 ? 14.07 7.715 -7.043 1 98.69 378 ARG B CA 1
ATOM 5936 C C . ARG B 1 378 ? 13.008 6.797 -6.438 1 98.69 378 ARG B C 1
ATOM 5938 O O . ARG B 1 378 ? 12.234 6.18 -7.16 1 98.69 378 ARG B O 1
ATOM 5945 N N . VAL B 1 379 ? 12.93 6.758 -5.09 1 98.81 379 VAL B N 1
ATOM 5946 C CA . VAL B 1 379 ? 11.922 5.965 -4.391 1 98.81 379 VAL B CA 1
ATOM 5947 C C . VAL B 1 379 ? 10.531 6.504 -4.715 1 98.81 379 VAL B C 1
ATOM 5949 O O . VAL B 1 379 ? 9.625 5.738 -5.051 1 98.81 379 VAL B O 1
ATOM 5952 N N . VAL B 1 380 ? 10.398 7.785 -4.676 1 98.81 380 VAL B N 1
ATOM 5953 C CA . VAL B 1 380 ? 9.109 8.445 -4.852 1 98.81 380 VAL B CA 1
ATOM 5954 C C . VAL B 1 380 ? 8.617 8.242 -6.285 1 98.81 380 VAL B C 1
ATOM 5956 O O . VAL B 1 380 ? 7.473 7.848 -6.504 1 98.81 380 VAL B O 1
ATOM 5959 N N . ARG B 1 381 ? 9.469 8.477 -7.211 1 98.44 381 ARG B N 1
ATOM 5960 C CA . ARG B 1 381 ? 9.086 8.336 -8.609 1 98.44 381 ARG B CA 1
ATOM 5961 C C . ARG B 1 381 ? 8.672 6.898 -8.922 1 98.44 381 ARG B C 1
ATOM 5963 O O . ARG B 1 381 ? 7.676 6.668 -9.609 1 98.44 381 ARG B O 1
ATOM 5970 N N . MET B 1 382 ? 9.398 5.973 -8.422 1 98.56 382 MET B N 1
ATOM 5971 C CA . MET B 1 382 ? 9.078 4.562 -8.641 1 98.56 382 MET B CA 1
ATOM 5972 C C . MET B 1 382 ? 7.758 4.199 -7.965 1 98.56 382 MET B C 1
ATOM 5974 O O . MET B 1 382 ? 6.914 3.527 -8.562 1 98.56 382 MET B O 1
ATOM 5978 N N . THR B 1 383 ? 7.574 4.637 -6.746 1 98.69 383 THR B N 1
ATOM 5979 C CA . THR B 1 383 ? 6.348 4.336 -6.016 1 98.69 383 THR B CA 1
ATOM 5980 C C . THR B 1 383 ? 5.141 4.953 -6.719 1 98.69 383 THR B C 1
ATOM 5982 O O . THR B 1 383 ? 4.105 4.297 -6.871 1 98.69 383 THR B O 1
ATOM 5985 N N . ASP B 1 384 ? 5.293 6.172 -7.168 1 98.06 384 ASP B N 1
ATOM 5986 C CA . ASP B 1 384 ? 4.203 6.828 -7.887 1 98.06 384 ASP B CA 1
ATOM 5987 C C . ASP B 1 384 ? 3.818 6.043 -9.141 1 98.06 384 ASP B C 1
ATOM 5989 O O . ASP B 1 384 ? 2.633 5.875 -9.43 1 98.06 384 ASP B O 1
ATOM 5993 N N . ALA B 1 385 ? 4.793 5.598 -9.82 1 97.75 385 ALA B N 1
ATOM 5994 C CA . ALA B 1 385 ? 4.523 4.828 -11.031 1 97.75 385 ALA B CA 1
ATOM 5995 C C . ALA B 1 385 ? 3.754 3.549 -10.711 1 97.75 385 ALA B C 1
ATOM 5997 O O . ALA B 1 385 ? 2.885 3.131 -11.484 1 97.75 385 ALA B O 1
ATOM 5998 N N . LEU B 1 386 ? 4.07 2.975 -9.641 1 97.62 386 LEU B N 1
ATOM 5999 C CA . LEU B 1 386 ? 3.439 1.726 -9.227 1 97.62 386 LEU B CA 1
ATOM 6000 C C . LEU B 1 386 ? 2.008 1.97 -8.758 1 97.62 386 LEU B C 1
ATOM 6002 O O . LEU B 1 386 ? 1.111 1.174 -9.047 1 97.62 386 LEU B O 1
ATOM 6006 N N . VAL B 1 387 ? 1.778 3.061 -8.062 1 94.75 387 VAL B N 1
ATOM 6007 C CA . VAL B 1 387 ? 0.511 3.252 -7.367 1 94.75 387 VAL B CA 1
ATOM 6008 C C . VAL B 1 387 ? -0.447 4.051 -8.25 1 94.75 387 VAL B C 1
ATOM 6010 O O . VAL B 1 387 ? -1.657 3.816 -8.234 1 94.75 387 VAL B O 1
ATOM 6013 N N . ARG B 1 388 ? 0.073 5.031 -8.984 1 87.69 388 ARG B N 1
ATOM 6014 C CA . ARG B 1 388 ? -0.773 5.949 -9.742 1 87.69 388 ARG B CA 1
ATOM 6015 C C . ARG B 1 388 ? -0.836 5.551 -11.219 1 87.69 388 ARG B C 1
ATOM 6017 O O . ARG B 1 388 ? -1.729 5.988 -11.945 1 87.69 388 ARG B O 1
ATOM 6024 N N . GLY B 1 389 ? -0.137 4.629 -11.641 1 74.5 389 GLY B N 1
ATOM 6025 C CA . GLY B 1 389 ? -0.065 4.297 -13.055 1 74.5 389 GLY B CA 1
ATOM 6026 C C . GLY B 1 389 ? 0.676 5.34 -13.867 1 74.5 389 GLY B C 1
ATOM 6027 O O . GLY B 1 389 ? 0.908 6.457 -13.398 1 74.5 389 GLY B O 1
ATOM 6028 N N . ARG B 1 390 ? 1.612 5.043 -14.82 1 58.38 390 ARG B N 1
ATOM 6029 C CA . ARG B 1 390 ? 2.451 5.945 -15.602 1 58.38 390 ARG B CA 1
ATOM 6030 C C . ARG B 1 390 ? 1.615 7.031 -16.266 1 58.38 390 ARG B C 1
ATOM 6032 O O . ARG B 1 390 ? 1.047 6.82 -17.344 1 58.38 390 ARG B O 1
ATOM 6039 N N . SER B 1 391 ? 0.632 7.688 -15.719 1 44.19 391 SER B N 1
ATOM 6040 C CA . SER B 1 391 ? 0.319 8.789 -16.625 1 44.19 391 SER B CA 1
ATOM 6041 C C . SER B 1 391 ? 1.557 9.633 -16.922 1 44.19 391 SER B C 1
ATOM 6043 O O . SER B 1 391 ? 1.463 10.68 -17.562 1 44.19 391 SER B O 1
ATOM 6045 N N . LEU B 1 392 ? 2.666 9.492 -16.234 1 37.97 392 LEU B N 1
ATOM 6046 C CA . LEU B 1 392 ? 3.613 10.602 -16.312 1 37.97 392 LEU B CA 1
ATOM 6047 C C . LEU B 1 392 ? 4.312 10.633 -17.656 1 37.97 392 LEU B C 1
ATOM 6049 O O . LEU B 1 392 ? 5.238 9.859 -17.906 1 37.97 392 LEU B O 1
ATOM 6053 N N . GLU B 1 393 ? 3.713 10.484 -18.641 1 30.31 393 GLU B N 1
ATOM 6054 C CA . GLU B 1 393 ? 4.414 11.055 -19.781 1 30.31 393 GLU B CA 1
ATOM 6055 C C . GLU B 1 393 ? 5.133 12.344 -19.406 1 30.31 393 GLU B C 1
ATOM 6057 O O . GLU B 1 393 ? 4.523 13.258 -18.844 1 30.31 393 GLU B O 1
ATOM 6062 N N . ARG B 1 394 ? 6.387 12.305 -19.062 1 27.89 394 ARG B N 1
ATOM 6063 C CA . ARG B 1 394 ? 7.246 13.469 -19.266 1 27.89 394 ARG B CA 1
ATOM 6064 C C . ARG B 1 394 ? 7.062 14.055 -20.656 1 27.89 394 ARG B C 1
ATOM 6066 O O . ARG B 1 394 ? 6.973 13.32 -21.641 1 27.89 394 ARG B O 1
#

pLDDT: mean 93.65, std 11.29, range [27.61, 98.88]

Nearest PDB structures (foldseek):
  3tyc-assembly1_A-2  TM=9.639E-01  e=1.124E-29  Bacillus anthracis str. A2012
  4daf-assembly1_A  TM=9.730E-01  e=2.700E-29  Bacillus anthracis str. A2012
  4nir-assembly2_B  TM=9.691E-01  e=2.165E-28  Bacillus anthracis
  6q62-assembly2_D  TM=9.657E-01  e=6.820E-26  Xanthomonas albilineans
  3tzn-assembly1_A  TM=9.718E-01  e=7.181E-24  Yersinia pestis

InterPro domains:
  IPR000489 Pterin-binding domain [PF00809] (139-371)
  IPR000489 Pterin-binding domain [PS00792] (138-153)
  IPR000489 Pterin-binding domain [PS00793] (172-185)
  IPR000489 Pterin-binding domain [PS50972] (136-381)
  IPR006390 Dihydropteroate synthase domain [TIGR01496] (138-385)
  IPR006390 Dihydropteroate synthase domain [cd00739] (136-384)
  IPR011005 Dihydropteroate synthase-like superfamily [G3DSA:3.20.20.20] (118-391)
  IPR011005 Dihydropteroate synthase-like superfamily [SSF51717] (125-388)
  IPR045031 Dihydropteroate synthase-like [PTHR20941] (117-388)

Secondary structure (DSSP, 8-state):
-EEE---SHHHHHHHHHHHT--HHHHHHHHHHH-EEEEEEEEE-HHHHHHHHHHHHHTT-EEEE-TTTTTT-SS-EEEEEEEEHHHHHHHHHHHTT-STTHHHHHHHHHHHHHHHT-PPPEEEEEBTEEEEESSS-EEEEEEE--GGGTSSS-HHHHHHHHHHHHHHHHHHT-SEEEEESS--STTPPPPPHHHHHHHHHHHHHHHTTT--S-EEEE-S-HHHHHHHHHHT--EEEETTSS-STTHHHHHHHTT--EEEE---SS---SSHHHHHHHHHHHHHHHHHHTT--GGGEEEE--TTSSS-HHHHHHHHHTGGGGGGG-S-BEE--TT-HHHHHHH---GGG-HHHHHHHHHHHHHTT-SEEEES-HHHHHHHHHHHHHHHH-S----/-EEE---SHHHHHHHHHHHT--HHHHHHHHHHH-EEEEEEEEE-HHHHHHHHHHHHHTT-EEEE-TTTTTT-SS-EEEEEEEEHHHHHHHHHHHTT-STTHHHHHHHHHHHHHHHT-PPPEEEEEBTEEEEESSS-EEEEEEE--GGGTSSS-HHHHHHHHHHHHHHHHHHT-SEEEEESS--STTPPPPPHHHHHHHHHHHHHHHTTT--S-EEEE-S-HHHHHHHHHHT--E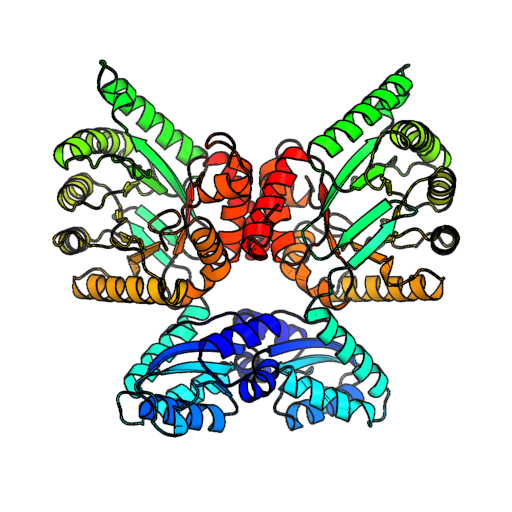EEETTSS-STTHHHHHHHTT--EEEE---SS---SSHHHHHHHHHHHHHHHHHHTT--GGGEEEE--TTSSS-HHHHHHHHHTGGGGGGG-S-BEE--TT-HHHHHHH---GGG-HHHHHHHHHHHHHTT-SEEEES-HHHHHHHHHHHHHHHH-S----